Protein AF-A0A1C5HJA8-F1 (afdb_monomer_lite)

InterPro domains:
  IPR010640 Low temperature requirement A [PF06772] (22-396)
  IPR010640 Low temperature requirement A [PF06772] (424-794)
  IPR010640 Low temperature requirement A [PTHR36840] (18-348)

Radius of gyration: 26.14 Å; chains: 1; bounding box: 74×68×72 Å

Organism: NCBI:txid47857

Secondary structure (DSSP, 8-state):
---PPPPEETTTEEBPPTTPPPPHHHHHHHHHHHHHHHHHHHHHHHS--HHHHHHHHHHHHHHHHHHHHHHHHHHHB-TTSTTHHHHHHHHHHHHHHHHHTGGGSSSPPTTS--HHHHHHHHHHHHHHHHHHHHHHHHHT-TT----HHHHHHHHHHHHHHHHHHHT--GGGSSS-HHHHHHHHHHHHHHHHHHHHHHHHTTTT-PPPS-HHHHHHHHHHHHHHHHHHHHHHHHHSTTSSTTS---HHHHHHHHHHHHHHHHHHHHIIIIIHHHHHHHHHH--HHHHHHHHIIIIIITHHHHHHHHHHHHHHHHHHHHHHHSSS--B--THHHHHHHHHHHHHHHHHHHHHHHHHS---HHHHHHHHHHHHHHHHHTTSBHHHHHHHHHHHHHHHHHHHHHTTHHHHHHHHHHHHHHHHT--S--HHHHHHHHHHHHHHHHHHHHHHHS-SHHHHHHHHHHHHHHHHHHHHHHHHHHH----SHHHHHHHHHHHHHHHHHHHHGGGTTSPPTTS--HHHHHHHHHHHHHHHHHHHHHHHHTT-HHHHHHHHHHHHHHHHHHHHHHHHHTS----S-TT---HHHHHHHHHHHHHHHHHHHHT--TT-----HHHHHHHHHHHHHHHHHHHHHHHHHTTTTS---HHHHHHHHHHHHHHHHHHHHHHTTHHHHHHHHHHTS-HHHHHHHIIIIIIIHHHHHHHHHHHHHHHHHHHHHTTTT--S---S-HHHHHHHHHHHHHHHHHHHHHHHHHS---HHHHHHHHHHHHHHHHHTTS-HHHHHHHHHHHHHHHHHHHHHHTHHHHHHHTSPPPPGGGSPP----

Structure (mmCIF, N/CA/C/O backbone):
data_AF-A0A1C5HJA8-F1
#
_entry.id   AF-A0A1C5HJA8-F1
#
loop_
_atom_site.group_PDB
_atom_site.id
_atom_site.type_symbol
_atom_site.label_atom_id
_atom_site.label_alt_id
_atom_site.label_comp_id
_atom_site.label_asym_id
_atom_site.label_entity_id
_atom_site.label_seq_id
_atom_site.pdbx_PDB_ins_code
_atom_site.Cartn_x
_atom_site.Cartn_y
_atom_site.Cartn_z
_atom_site.occupancy
_atom_site.B_iso_or_equiv
_atom_site.auth_seq_id
_atom_site.auth_comp_id
_atom_site.auth_asym_id
_atom_site.auth_atom_id
_atom_site.pdbx_PDB_model_num
ATOM 1 N N . MET A 1 1 ? -29.645 19.557 18.003 1.00 35.88 1 MET A N 1
ATOM 2 C CA . MET A 1 1 ? -28.514 19.526 18.957 1.00 35.88 1 MET A CA 1
ATOM 3 C C . MET A 1 1 ? -27.541 20.616 18.551 1.00 35.88 1 MET A C 1
ATOM 5 O O . MET A 1 1 ? -27.099 20.602 17.413 1.00 35.88 1 MET A O 1
ATOM 9 N N . ALA A 1 2 ? -27.299 21.600 19.418 1.00 28.62 2 ALA A N 1
ATOM 10 C CA . ALA A 1 2 ? -26.350 22.674 19.139 1.00 28.62 2 ALA A CA 1
ATOM 11 C C . ALA A 1 2 ? -24.929 22.093 19.080 1.00 28.62 2 ALA A C 1
ATOM 13 O O . ALA A 1 2 ? -24.456 21.535 20.072 1.00 28.62 2 ALA A O 1
ATOM 14 N N . ASP A 1 3 ? -24.289 22.194 17.917 1.00 34.75 3 ASP A N 1
ATOM 15 C CA . ASP A 1 3 ? -22.905 21.784 17.691 1.00 34.75 3 ASP A CA 1
ATOM 16 C C . ASP A 1 3 ? -21.990 22.703 18.516 1.00 34.75 3 ASP A C 1
ATOM 18 O O . ASP A 1 3 ? -21.677 23.832 18.133 1.00 34.75 3 ASP A O 1
ATOM 22 N N . LYS A 1 4 ? -21.654 22.274 19.739 1.00 44.56 4 LYS A N 1
ATOM 23 C CA . LYS A 1 4 ? -20.643 22.949 20.555 1.00 44.56 4 LYS A CA 1
ATOM 24 C C . LYS A 1 4 ? -19.337 22.831 19.776 1.00 44.56 4 LYS A C 1
ATOM 26 O O . LYS A 1 4 ? -18.888 21.716 19.530 1.00 44.56 4 LYS A O 1
ATOM 31 N N . GLY A 1 5 ? -18.758 23.970 19.386 1.00 45.03 5 GLY A N 1
ATOM 32 C CA . GLY A 1 5 ? -17.534 24.032 18.585 1.00 45.03 5 GLY A CA 1
ATOM 33 C C . GLY A 1 5 ? -16.408 23.112 19.093 1.00 45.03 5 GLY A C 1
ATOM 34 O O . GLY A 1 5 ? -16.425 22.674 20.247 1.00 45.03 5 GLY A O 1
ATOM 35 N N . PRO A 1 6 ? -15.410 22.803 18.244 1.00 57.03 6 PRO A N 1
ATOM 36 C CA . PRO A 1 6 ? -14.443 21.741 18.505 1.00 57.03 6 PRO A CA 1
ATOM 37 C C . PRO A 1 6 ? -13.754 21.931 19.858 1.00 57.03 6 PRO A C 1
ATOM 39 O O . PRO A 1 6 ? -13.149 22.973 20.108 1.00 57.03 6 PRO A O 1
ATOM 42 N N . LYS A 1 7 ? -13.819 20.914 20.724 1.00 63.56 7 LYS A N 1
ATOM 43 C CA . LYS A 1 7 ? -13.081 20.909 21.992 1.00 63.56 7 LYS A CA 1
ATOM 44 C C . LYS A 1 7 ? -11.580 20.907 21.685 1.00 63.56 7 LYS A C 1
ATOM 46 O O . LYS A 1 7 ? -11.086 20.030 20.974 1.00 63.56 7 LYS A O 1
ATOM 51 N N . VAL A 1 8 ? -10.865 21.906 22.197 1.00 62.16 8 VAL A N 1
ATOM 52 C CA . VAL A 1 8 ? -9.417 22.072 22.010 1.00 62.16 8 VAL A CA 1
ATOM 53 C C . VAL A 1 8 ? -8.722 21.760 23.334 1.00 62.16 8 VAL A C 1
ATOM 55 O O . VAL A 1 8 ? -9.026 22.383 24.348 1.00 62.16 8 VAL A O 1
ATOM 58 N N . ALA A 1 9 ? -7.807 20.793 23.327 1.00 61.72 9 ALA A N 1
ATOM 59 C CA . ALA A 1 9 ? -6.901 20.523 24.440 1.00 61.72 9 ALA A CA 1
ATOM 60 C C . ALA A 1 9 ? -5.714 21.508 24.422 1.00 61.72 9 ALA A C 1
ATOM 62 O O . ALA A 1 9 ? -5.480 22.197 23.421 1.00 61.72 9 ALA A O 1
ATOM 63 N N . ALA A 1 10 ? -4.957 21.587 25.522 1.00 57.88 10 ALA A N 1
ATOM 64 C CA . ALA A 1 10 ? -3.805 22.485 25.639 1.00 57.88 10 ALA A CA 1
ATOM 65 C C . ALA A 1 10 ? -2.881 22.403 24.400 1.00 57.88 10 ALA A C 1
ATOM 67 O O . ALA A 1 10 ? -2.482 21.318 23.981 1.00 57.88 10 ALA A O 1
ATOM 68 N N . GLY A 1 11 ? -2.558 23.554 23.792 1.00 54.31 11 GLY A N 1
ATOM 69 C CA . GLY A 1 11 ? -1.605 23.632 22.673 1.00 54.31 11 GLY A CA 1
ATOM 70 C C . GLY A 1 11 ? -2.171 23.510 21.246 1.00 54.31 11 GLY A C 1
ATOM 71 O O . GLY A 1 11 ? -1.423 23.156 20.340 1.00 54.31 11 GLY A O 1
ATOM 72 N N . ARG A 1 12 ? -3.450 23.847 20.998 1.00 69.06 12 ARG A N 1
ATOM 73 C CA . ARG A 1 12 ? -4.127 23.777 19.670 1.00 69.06 12 ARG A CA 1
ATOM 74 C C . ARG A 1 12 ? -4.416 22.353 19.162 1.00 69.06 12 ARG A C 1
ATOM 76 O O . ARG A 1 12 ? -4.709 22.181 17.976 1.00 69.06 12 ARG A O 1
ATOM 83 N N . ILE A 1 13 ? -4.371 21.350 20.037 1.00 77.06 13 ILE A N 1
ATOM 84 C CA . ILE A 1 13 ? -4.738 19.966 19.715 1.00 77.06 13 ILE A CA 1
ATOM 85 C C . ILE A 1 13 ? -6.267 19.853 19.698 1.00 77.06 13 ILE A C 1
ATOM 87 O O . ILE A 1 13 ? -6.926 20.153 20.691 1.00 77.06 13 ILE A O 1
ATOM 91 N N . GLN A 1 14 ? -6.844 19.454 18.564 1.00 82.25 14 GLN A N 1
ATOM 92 C CA . GLN A 1 14 ? -8.296 19.311 18.421 1.00 82.25 14 GLN A CA 1
ATOM 93 C C . GLN A 1 14 ? -8.729 17.886 18.747 1.00 82.25 14 GLN A C 1
ATOM 95 O O . GLN A 1 14 ? -8.141 16.940 18.229 1.00 82.25 14 GLN A O 1
ATOM 100 N N . LEU A 1 15 ? -9.774 17.735 19.556 1.00 82.38 15 LEU A N 1
ATOM 101 C CA . LEU A 1 15 ? -10.331 16.424 19.879 1.00 82.38 15 LEU A CA 1
ATOM 102 C C . LEU A 1 15 ? -11.237 15.906 18.756 1.00 82.38 15 LEU A C 1
ATOM 104 O O . LEU A 1 15 ? -11.828 16.683 17.997 1.00 82.38 15 LEU A O 1
ATOM 108 N N . VAL A 1 16 ? -11.334 14.583 18.662 1.00 80.88 16 VAL A N 1
ATOM 109 C CA . VAL A 1 16 ? -12.248 13.887 17.749 1.00 80.88 16 VAL A CA 1
ATOM 110 C C . VAL A 1 16 ? -13.693 14.031 18.233 1.00 80.88 16 VAL A C 1
ATOM 112 O O . VAL A 1 16 ? -13.975 13.915 19.424 1.00 80.88 16 VAL A O 1
ATOM 115 N N . GLY A 1 17 ? -14.611 14.302 17.302 1.00 74.25 17 GLY A N 1
ATOM 116 C CA . GLY A 1 17 ? -16.056 14.263 17.554 1.00 74.25 17 GLY A CA 1
ATOM 117 C C . GLY A 1 17 ? -16.649 12.877 17.285 1.00 74.25 17 GLY A C 1
ATOM 118 O O . GLY A 1 17 ? -16.042 12.075 16.577 1.00 74.25 17 GLY A O 1
ATOM 119 N N . GLU A 1 18 ? -17.857 12.620 17.795 1.00 67.25 18 GLU A N 1
ATOM 120 C CA . GLU A 1 18 ? -18.512 11.298 17.750 1.00 67.25 18 GLU A CA 1
ATOM 121 C C . GLU A 1 18 ? -18.717 10.733 16.334 1.00 67.25 18 GLU A C 1
ATOM 123 O O . GLU A 1 18 ? -18.738 9.519 16.155 1.00 67.25 18 GLU A O 1
ATOM 128 N N . SER A 1 19 ? -18.809 11.597 15.319 1.00 65.50 19 SER A N 1
ATOM 129 C CA . SER A 1 19 ? -19.023 11.229 13.912 1.00 65.50 19 SER A CA 1
ATOM 130 C C . SER A 1 19 ? -17.796 11.426 13.012 1.00 65.50 19 SER A C 1
ATOM 132 O O . SER A 1 19 ? -17.922 11.401 11.786 1.00 65.50 19 SER A O 1
ATOM 134 N N . SER A 1 20 ? -16.602 11.640 13.579 1.00 74.81 20 SER A N 1
ATOM 135 C CA . SER A 1 20 ? -15.390 11.821 12.768 1.00 74.81 20 SER A CA 1
ATOM 136 C C . SER A 1 20 ? -15.037 10.540 12.015 1.00 74.81 20 SER A C 1
ATOM 138 O O . SER A 1 20 ? -15.056 9.459 12.604 1.00 74.81 20 SER A O 1
ATOM 140 N N . ALA A 1 21 ? -14.679 10.683 10.739 1.00 78.25 21 ALA A N 1
ATOM 141 C CA . ALA A 1 21 ? -14.104 9.623 9.914 1.00 78.25 21 ALA A CA 1
ATOM 142 C C . ALA A 1 21 ? -12.576 9.565 10.070 1.00 78.25 21 ALA A C 1
ATOM 144 O O . ALA A 1 21 ? -11.967 10.504 10.601 1.00 78.25 21 ALA A O 1
ATOM 145 N N . VAL A 1 22 ? -11.968 8.476 9.594 1.00 85.75 22 VAL A N 1
ATOM 146 C CA . VAL A 1 22 ? -10.508 8.345 9.501 1.00 85.75 22 VAL A CA 1
ATOM 147 C C . VAL A 1 22 ? -9.953 9.361 8.502 1.00 85.75 22 VAL A C 1
ATOM 149 O O . VAL A 1 22 ? -10.458 9.528 7.392 1.00 85.75 22 VAL A O 1
ATOM 152 N N . SER A 1 23 ? -8.905 10.077 8.899 1.00 88.44 23 SER A N 1
ATOM 153 C CA . SER A 1 23 ? -8.264 11.074 8.047 1.00 88.44 23 SER A CA 1
ATOM 154 C C . SER A 1 23 ? -7.356 10.435 6.992 1.00 88.44 23 SER A C 1
ATOM 156 O O . SER A 1 23 ? -6.786 9.362 7.173 1.00 88.44 23 SER A O 1
ATOM 158 N N . ARG A 1 24 ? -7.125 11.143 5.883 1.00 89.56 24 ARG A N 1
ATOM 159 C CA . ARG A 1 24 ? -6.187 10.695 4.835 1.00 89.56 24 ARG A CA 1
ATOM 160 C C . ARG A 1 24 ? -4.742 10.570 5.334 1.00 89.56 24 ARG A C 1
ATOM 162 O O . ARG A 1 24 ? -3.973 9.791 4.780 1.00 89.56 24 ARG A O 1
ATOM 169 N N . LEU A 1 25 ? -4.381 11.330 6.371 1.00 90.50 25 LEU A N 1
ATOM 170 C CA . LEU A 1 25 ? -3.078 11.215 7.024 1.00 90.50 25 LEU A CA 1
ATOM 171 C C . LEU A 1 25 ? -2.964 9.880 7.766 1.00 90.50 25 LEU A C 1
ATOM 173 O O . LEU A 1 25 ? -1.936 9.223 7.687 1.00 90.50 25 LEU A O 1
ATOM 177 N N . GLU A 1 26 ? -4.033 9.454 8.434 1.00 92.06 26 GLU A N 1
ATOM 178 C CA . GLU A 1 26 ? -4.091 8.155 9.106 1.00 92.06 26 GLU A CA 1
ATOM 179 C C . GLU A 1 26 ? -3.925 6.987 8.146 1.00 92.06 26 GLU A C 1
ATOM 181 O O . GLU A 1 26 ? -3.124 6.090 8.400 1.00 92.06 26 GLU A O 1
ATOM 186 N N . LEU A 1 27 ? -4.607 7.053 7.003 1.00 89.94 27 LEU A N 1
ATOM 187 C CA . LEU A 1 27 ? -4.451 6.070 5.932 1.00 89.94 27 LEU A CA 1
ATOM 188 C C . LEU A 1 27 ? -3.022 6.029 5.388 1.00 89.94 27 LEU A C 1
ATOM 190 O O . LEU A 1 27 ? -2.475 4.952 5.184 1.00 89.94 27 LEU A O 1
ATOM 194 N N . PHE A 1 28 ? -2.408 7.195 5.165 1.00 89.81 28 PHE A N 1
ATOM 195 C CA . PHE A 1 28 ? -1.024 7.276 4.700 1.00 89.81 28 PHE A CA 1
ATOM 196 C C . PHE A 1 28 ? -0.055 6.614 5.686 1.00 89.81 28 PHE A C 1
ATOM 198 O O . PHE A 1 28 ? 0.842 5.877 5.287 1.00 89.81 28 PHE A O 1
ATOM 205 N N . LEU A 1 29 ? -0.241 6.864 6.981 1.00 88.38 29 LEU A N 1
ATOM 206 C CA . LEU A 1 29 ? 0.652 6.360 8.018 1.00 88.38 29 LEU A CA 1
ATOM 207 C C . LEU A 1 29 ? 0.512 4.854 8.242 1.00 88.38 29 LEU A C 1
ATOM 209 O O . LEU A 1 29 ? 1.509 4.198 8.541 1.00 88.38 29 LEU A O 1
ATOM 213 N N . ASP A 1 30 ? -0.669 4.280 8.008 1.00 90.19 30 ASP A N 1
ATOM 214 C CA . ASP A 1 30 ? -0.840 2.822 7.999 1.00 90.19 30 ASP A CA 1
ATOM 215 C C . ASP A 1 30 ? 0.008 2.135 6.921 1.00 90.19 30 ASP A C 1
ATOM 217 O O . ASP A 1 30 ? 0.468 1.012 7.128 1.00 90.19 30 ASP A O 1
ATOM 221 N N . LEU A 1 31 ? 0.291 2.811 5.801 1.00 87.50 31 LEU A N 1
ATOM 222 C CA . LEU A 1 31 ? 1.118 2.247 4.728 1.00 87.50 31 LEU A CA 1
ATOM 223 C C . LEU A 1 31 ? 2.573 2.021 5.161 1.00 87.50 31 LEU A C 1
ATOM 225 O O . LEU A 1 31 ? 3.251 1.157 4.615 1.00 87.50 31 LEU A O 1
ATOM 229 N N . ILE A 1 32 ? 3.056 2.743 6.174 1.00 89.75 32 ILE A N 1
ATOM 230 C CA . ILE A 1 32 ? 4.398 2.528 6.735 1.00 89.75 32 ILE A CA 1
ATOM 231 C C . ILE A 1 32 ? 4.438 1.227 7.544 1.00 89.75 32 ILE A C 1
ATOM 233 O O . ILE A 1 32 ? 5.437 0.508 7.516 1.00 89.75 32 ILE A O 1
ATOM 237 N N . PHE A 1 33 ? 3.337 0.881 8.218 1.00 89.31 33 PHE A N 1
ATOM 238 C CA . PHE A 1 33 ? 3.221 -0.399 8.915 1.00 89.31 33 PHE A CA 1
ATOM 239 C C . PHE A 1 33 ? 3.156 -1.582 7.946 1.00 89.31 33 PHE A C 1
ATOM 241 O O . PHE A 1 33 ? 3.676 -2.640 8.291 1.00 89.31 33 PHE A O 1
ATOM 248 N N . VAL A 1 34 ? 2.619 -1.401 6.727 1.00 87.44 34 VAL A N 1
ATOM 249 C CA . VAL A 1 34 ? 2.705 -2.421 5.659 1.00 87.44 34 VAL A CA 1
ATOM 250 C C . VAL A 1 34 ? 4.164 -2.826 5.458 1.00 87.44 34 VAL A C 1
ATOM 252 O O . VAL A 1 34 ? 4.480 -4.006 5.536 1.00 87.44 34 VAL A O 1
ATOM 255 N N . PHE A 1 35 ? 5.067 -1.857 5.267 1.00 87.62 35 PHE A N 1
ATOM 256 C CA . PHE A 1 35 ? 6.493 -2.140 5.096 1.00 87.62 35 PHE A CA 1
ATOM 257 C C . PHE A 1 35 ? 7.084 -2.892 6.297 1.00 87.62 35 PHE A C 1
ATOM 259 O O . PHE A 1 35 ? 7.809 -3.865 6.113 1.00 87.62 35 PHE A O 1
ATOM 266 N N . ALA A 1 36 ? 6.750 -2.491 7.526 1.00 89.31 36 ALA A N 1
ATOM 267 C CA . ALA A 1 36 ? 7.225 -3.197 8.713 1.00 89.31 36 ALA A CA 1
ATOM 268 C C . ALA A 1 36 ? 6.761 -4.668 8.733 1.00 89.31 36 ALA A C 1
ATOM 270 O O . ALA A 1 36 ? 7.558 -5.553 9.041 1.00 89.31 36 ALA A O 1
ATOM 271 N N . PHE A 1 37 ? 5.512 -4.949 8.345 1.00 88.00 37 PHE A N 1
ATOM 272 C CA . PHE A 1 37 ? 5.006 -6.317 8.217 1.00 88.00 37 PHE A CA 1
ATOM 273 C C . PHE A 1 37 ? 5.702 -7.103 7.100 1.00 88.00 37 PHE A C 1
ATOM 275 O O . PHE A 1 37 ? 6.124 -8.229 7.359 1.00 88.00 37 PHE A O 1
ATOM 282 N N . VAL A 1 38 ? 5.913 -6.499 5.921 1.00 86.44 38 VAL A N 1
ATOM 283 C CA . VAL A 1 38 ? 6.704 -7.092 4.821 1.00 86.44 38 VAL A CA 1
ATOM 284 C C . VAL A 1 38 ? 8.077 -7.527 5.337 1.00 86.44 38 VAL A C 1
ATOM 286 O O . VAL A 1 38 ? 8.526 -8.639 5.061 1.00 86.44 38 VAL A O 1
ATOM 289 N N . THR A 1 39 ? 8.747 -6.673 6.116 1.00 88.50 39 THR A N 1
ATOM 290 C CA . THR A 1 39 ? 10.082 -6.962 6.652 1.00 88.50 39 THR A CA 1
ATOM 291 C C . THR A 1 39 ? 10.063 -8.093 7.678 1.00 88.50 39 THR A C 1
ATOM 293 O O . THR A 1 39 ? 10.955 -8.939 7.641 1.00 88.50 39 THR A O 1
ATOM 296 N N . VAL A 1 40 ? 9.046 -8.171 8.548 1.00 90.44 40 VAL A N 1
ATOM 297 C CA . VAL A 1 40 ? 8.875 -9.311 9.471 1.00 90.44 40 VAL A CA 1
ATOM 298 C C . VAL A 1 40 ? 8.685 -10.616 8.697 1.00 90.44 40 VAL A C 1
ATOM 300 O O . VAL A 1 40 ? 9.384 -11.593 8.975 1.00 90.44 40 VAL A O 1
ATOM 303 N N . THR A 1 41 ? 7.802 -10.635 7.693 1.00 89.00 41 THR A N 1
ATOM 304 C CA . THR A 1 41 ? 7.601 -11.808 6.829 1.00 89.00 41 THR A CA 1
ATOM 305 C C . THR A 1 41 ? 8.891 -12.172 6.097 1.00 89.00 41 THR A C 1
ATOM 307 O O . THR A 1 41 ? 9.266 -13.338 6.037 1.00 89.00 41 THR A O 1
ATOM 310 N N . ALA A 1 42 ? 9.606 -11.187 5.545 1.00 85.12 42 ALA A N 1
ATOM 311 C CA . ALA A 1 42 ? 10.851 -11.406 4.815 1.00 85.12 42 ALA A CA 1
ATOM 312 C C . ALA A 1 42 ? 11.970 -11.954 5.707 1.00 85.12 42 ALA A C 1
ATOM 314 O O . ALA A 1 42 ? 12.706 -12.829 5.259 1.00 85.12 42 ALA A O 1
ATOM 315 N N . MET A 1 43 ? 12.066 -11.484 6.952 1.00 86.38 43 MET A N 1
ATOM 316 C CA . MET A 1 43 ? 12.991 -12.014 7.952 1.00 86.38 43 MET A CA 1
ATOM 317 C C . MET A 1 43 ? 12.694 -13.490 8.243 1.00 86.38 43 MET A C 1
ATOM 319 O O . MET A 1 43 ? 13.598 -14.315 8.169 1.00 86.38 43 MET A O 1
ATOM 323 N N . ALA A 1 44 ? 11.430 -13.840 8.502 1.00 88.69 44 ALA A N 1
ATOM 324 C CA . ALA A 1 44 ? 11.034 -15.228 8.750 1.00 88.69 44 ALA A CA 1
ATOM 325 C C . ALA A 1 44 ? 11.194 -16.132 7.514 1.00 88.69 44 ALA A C 1
ATOM 327 O O . ALA A 1 44 ? 11.452 -17.324 7.647 1.00 88.69 44 ALA A O 1
ATOM 328 N N . ALA A 1 45 ? 11.037 -15.571 6.312 1.00 84.25 45 ALA A N 1
ATOM 329 C CA . ALA A 1 45 ? 11.155 -16.299 5.051 1.00 84.25 45 ALA A CA 1
ATOM 330 C C . ALA A 1 45 ? 12.605 -16.574 4.631 1.00 84.25 45 ALA A C 1
ATOM 332 O O . ALA A 1 45 ? 12.820 -17.468 3.816 1.00 84.25 45 ALA A O 1
ATOM 333 N N . ALA A 1 46 ? 13.572 -15.791 5.124 1.00 81.81 46 ALA A N 1
ATOM 334 C CA . ALA A 1 46 ? 14.981 -15.936 4.758 1.00 81.81 46 ALA A CA 1
ATOM 335 C C . ALA A 1 46 ? 15.554 -17.286 5.212 1.00 81.81 46 ALA A C 1
ATOM 337 O O . ALA A 1 46 ? 16.289 -17.920 4.460 1.00 81.81 46 ALA A O 1
ATOM 338 N N . ASP A 1 47 ? 15.170 -17.729 6.409 1.00 81.56 47 ASP A N 1
ATOM 339 C CA . ASP A 1 47 ? 15.441 -19.070 6.915 1.00 81.56 47 ASP A CA 1
ATOM 340 C C . ASP A 1 47 ? 14.256 -19.530 7.771 1.00 81.56 47 ASP A C 1
ATOM 342 O O . ASP A 1 47 ? 14.022 -19.026 8.877 1.00 81.56 47 ASP A O 1
ATOM 346 N N . LEU A 1 48 ? 13.457 -20.449 7.227 1.00 86.94 48 LEU A N 1
ATOM 347 C CA . LEU A 1 48 ? 12.202 -20.858 7.842 1.00 86.94 48 LEU A CA 1
ATOM 348 C C . LEU A 1 48 ? 12.461 -21.893 8.943 1.00 86.94 48 LEU A C 1
ATOM 350 O O . LEU A 1 48 ? 12.405 -23.099 8.715 1.00 86.94 48 LEU A O 1
ATOM 354 N N . THR A 1 49 ? 12.704 -21.403 10.158 1.00 90.75 49 THR A N 1
ATOM 355 C CA . THR A 1 49 ? 12.904 -22.208 11.372 1.00 90.75 49 THR A CA 1
ATOM 356 C C . THR A 1 49 ? 11.887 -21.847 12.454 1.00 90.75 49 THR A C 1
ATOM 358 O O . THR A 1 49 ? 11.301 -20.764 12.452 1.00 90.75 49 THR A O 1
ATOM 361 N N . VAL A 1 50 ? 11.686 -22.737 13.434 1.00 91.69 50 VAL A N 1
ATOM 362 C CA . VAL A 1 50 ? 10.818 -22.451 14.594 1.00 91.69 50 VAL A CA 1
ATOM 363 C C . VAL A 1 50 ? 11.315 -21.223 15.366 1.00 91.69 50 VAL A C 1
ATOM 365 O O . VAL A 1 50 ? 10.506 -20.406 15.798 1.00 91.69 50 VAL A O 1
ATOM 368 N N . ALA A 1 51 ? 12.635 -21.059 15.496 1.00 90.69 51 ALA A N 1
ATOM 369 C CA . ALA A 1 51 ? 13.235 -19.901 16.155 1.00 90.69 51 ALA A CA 1
ATOM 370 C C . ALA A 1 51 ? 12.867 -18.594 15.436 1.00 90.69 51 ALA A C 1
ATOM 372 O O . ALA A 1 51 ? 12.351 -17.672 16.064 1.00 90.69 51 ALA A O 1
ATOM 373 N N . ASN A 1 52 ? 13.019 -18.541 14.109 1.00 90.31 52 ASN A N 1
ATOM 374 C CA . ASN A 1 52 ? 12.684 -17.347 13.332 1.00 90.31 52 ASN A CA 1
ATOM 375 C C . ASN A 1 52 ? 11.180 -17.052 13.306 1.00 90.31 52 ASN A C 1
ATOM 377 O O . ASN A 1 52 ? 10.794 -15.883 13.313 1.00 90.31 52 ASN A O 1
ATOM 381 N N . LEU A 1 53 ? 10.323 -18.079 13.359 1.00 93.31 53 LEU A N 1
ATOM 382 C CA . LEU A 1 53 ? 8.879 -17.897 13.546 1.00 93.31 53 LEU A CA 1
ATOM 383 C C . LEU A 1 53 ? 8.552 -17.258 14.903 1.00 93.31 53 LEU A C 1
ATOM 385 O O . LEU A 1 53 ? 7.715 -16.357 14.972 1.00 93.31 53 LEU A O 1
ATOM 389 N N . LEU A 1 54 ? 9.221 -17.686 15.977 1.00 94.12 54 LEU A N 1
ATOM 390 C CA . LEU A 1 54 ? 9.048 -17.103 17.310 1.00 94.12 54 LEU A CA 1
ATOM 391 C C . LEU A 1 54 ? 9.571 -15.660 17.363 1.00 94.12 54 LEU A C 1
ATOM 393 O O . LEU A 1 54 ? 8.857 -14.775 17.841 1.00 94.12 54 LEU A O 1
ATOM 397 N N . HIS A 1 55 ? 10.764 -15.404 16.816 1.00 92.94 55 HIS A N 1
ATOM 398 C CA . HIS A 1 55 ? 11.334 -14.062 16.675 1.00 92.94 55 HIS A CA 1
ATOM 399 C C . HIS A 1 55 ? 10.379 -13.127 15.920 1.00 92.94 55 HIS A C 1
ATOM 401 O O . HIS A 1 55 ? 10.029 -12.058 16.424 1.00 92.94 55 HIS A O 1
ATOM 407 N N . ALA A 1 56 ? 9.887 -13.555 14.753 1.00 93.38 56 ALA A N 1
ATOM 408 C CA . ALA A 1 56 ? 8.915 -12.807 13.963 1.00 93.38 56 ALA A CA 1
ATOM 409 C C . ALA A 1 56 ? 7.606 -12.564 14.727 1.00 93.38 56 ALA A C 1
ATOM 411 O O . ALA A 1 56 ? 7.065 -11.462 14.672 1.00 93.38 56 ALA A O 1
ATOM 412 N N . GLY A 1 57 ? 7.128 -13.554 15.487 1.00 95.06 57 GLY A N 1
ATOM 413 C CA . GLY A 1 57 ? 5.945 -13.431 16.334 1.00 95.06 57 GLY A CA 1
ATOM 414 C C . GLY A 1 57 ? 6.084 -12.336 17.393 1.00 95.06 57 GLY A C 1
ATOM 415 O O . GLY A 1 57 ? 5.207 -11.482 17.506 1.00 95.06 57 GLY A O 1
ATOM 416 N N . VAL A 1 58 ? 7.196 -12.299 18.134 1.00 96.12 58 VAL A N 1
ATOM 417 C CA . VAL A 1 58 ? 7.437 -11.252 19.145 1.00 96.12 58 VAL A CA 1
ATOM 418 C C . VAL A 1 58 ? 7.577 -9.871 18.504 1.00 96.12 58 VAL A C 1
ATOM 420 O O . VAL A 1 58 ? 6.967 -8.915 18.990 1.00 96.12 58 VAL A O 1
ATOM 423 N N . LEU A 1 59 ? 8.303 -9.757 17.385 1.00 95.62 59 LEU A N 1
ATOM 424 C CA . LEU A 1 59 ? 8.403 -8.493 16.648 1.00 95.62 59 LEU A CA 1
ATOM 425 C C . LEU A 1 59 ? 7.040 -8.029 16.124 1.00 95.62 59 LEU A C 1
ATOM 427 O O . LEU A 1 59 ? 6.725 -6.845 16.227 1.00 95.62 59 LEU A O 1
ATOM 431 N N . LEU A 1 60 ? 6.196 -8.941 15.633 1.00 95.69 60 LEU A N 1
ATOM 432 C CA . LEU A 1 60 ? 4.841 -8.618 15.191 1.00 95.69 60 LEU A CA 1
ATOM 433 C C . LEU A 1 60 ? 3.993 -8.053 16.338 1.00 95.69 60 LEU A C 1
ATOM 435 O O . LEU A 1 60 ? 3.286 -7.068 16.136 1.00 95.69 60 LEU A O 1
ATOM 439 N N . VAL A 1 61 ? 4.082 -8.622 17.546 1.00 96.19 61 VAL A N 1
ATOM 440 C CA . VAL A 1 61 ? 3.355 -8.105 18.719 1.00 96.19 61 VAL A CA 1
ATOM 441 C C . VAL A 1 61 ? 3.878 -6.726 19.138 1.00 96.19 61 VAL A C 1
ATOM 443 O O . VAL A 1 61 ? 3.081 -5.857 19.492 1.00 96.19 61 VAL A O 1
ATOM 446 N N . LEU A 1 62 ? 5.188 -6.476 19.055 1.00 95.94 62 LEU A N 1
ATOM 447 C CA . LEU A 1 62 ? 5.765 -5.148 19.308 1.00 95.94 62 LEU A CA 1
ATOM 448 C C . LEU A 1 62 ? 5.293 -4.122 18.261 1.00 95.94 62 LEU A C 1
ATOM 450 O O . LEU A 1 62 ? 4.828 -3.039 18.619 1.00 95.94 62 LEU A O 1
ATOM 454 N N . LEU A 1 63 ? 5.311 -4.474 16.974 1.00 95.19 63 LEU A N 1
ATOM 455 C CA . LEU A 1 63 ? 4.774 -3.624 15.904 1.00 95.19 63 LEU A CA 1
ATOM 456 C C . LEU A 1 63 ? 3.279 -3.346 16.089 1.00 95.19 63 LEU A C 1
ATOM 458 O O . LEU A 1 63 ? 2.841 -2.201 15.947 1.00 95.19 63 LEU A O 1
ATOM 462 N N . TRP A 1 64 ? 2.507 -4.368 16.464 1.00 95.31 64 TRP A N 1
ATOM 463 C CA . TRP A 1 64 ? 1.094 -4.236 16.807 1.00 95.31 64 TRP A CA 1
ATOM 464 C C . TRP A 1 64 ? 0.889 -3.255 17.961 1.00 95.31 64 TRP A C 1
ATOM 466 O O . TRP A 1 64 ? 0.033 -2.377 17.872 1.00 95.31 64 TRP A O 1
ATOM 476 N N . SER A 1 65 ? 1.714 -3.325 19.009 1.00 94.31 65 SER A N 1
ATOM 477 C CA . SER A 1 65 ? 1.685 -2.362 20.112 1.00 94.31 65 SER A CA 1
ATOM 478 C C . SER A 1 65 ? 1.943 -0.933 19.623 1.00 94.31 65 SER A C 1
ATOM 480 O O . SER A 1 65 ? 1.225 -0.013 20.024 1.00 94.31 65 SER A O 1
ATOM 482 N N . CYS A 1 66 ? 2.917 -0.703 18.737 1.00 94.69 66 CYS A N 1
ATOM 483 C CA . CYS A 1 66 ? 3.152 0.620 18.144 1.00 94.69 66 CYS A CA 1
ATOM 484 C C . CYS A 1 66 ? 1.929 1.126 17.365 1.00 94.69 66 CYS A C 1
ATOM 486 O O . CYS A 1 66 ? 1.461 2.241 17.619 1.00 94.69 66 CYS A O 1
ATOM 488 N N . TRP A 1 67 ? 1.377 0.300 16.472 1.00 95.50 67 TRP A N 1
ATOM 489 C CA . TRP A 1 67 ? 0.204 0.658 15.672 1.00 95.50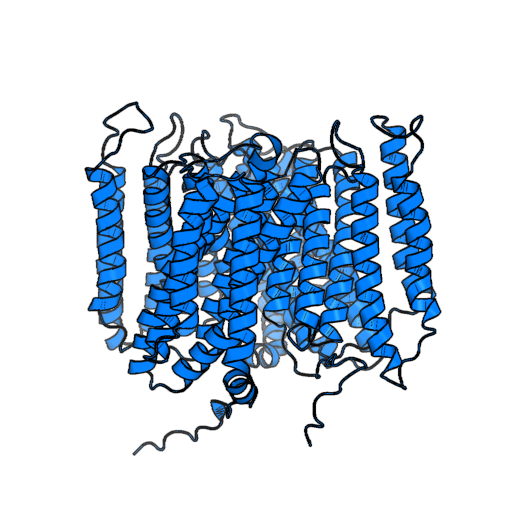 67 TRP A CA 1
ATOM 490 C C . TRP A 1 67 ? -1.032 0.923 16.541 1.00 95.50 67 TRP A C 1
ATOM 492 O O . TRP A 1 67 ? -1.747 1.901 16.335 1.00 95.50 67 TRP A O 1
ATOM 502 N N . LEU A 1 68 ? -1.250 0.112 17.577 1.00 92.50 68 LEU A N 1
ATOM 503 C CA . LEU A 1 68 ? -2.363 0.274 18.505 1.00 92.50 68 LEU A CA 1
ATOM 504 C C . LEU A 1 68 ? -2.286 1.609 19.256 1.00 92.50 68 LEU A C 1
ATOM 506 O O . LEU A 1 68 ? -3.293 2.301 19.389 1.00 92.50 68 LEU A O 1
ATOM 510 N N . SER A 1 69 ? -1.093 1.991 19.728 1.00 90.31 69 SER A N 1
ATOM 511 C CA . SER A 1 69 ? -0.860 3.311 20.336 1.00 90.31 69 SER A CA 1
ATOM 512 C C . SER A 1 69 ? -1.287 4.435 19.401 1.00 90.31 69 SER A C 1
ATOM 514 O O . SER A 1 69 ? -1.943 5.391 19.815 1.00 90.31 69 SER A O 1
ATOM 516 N N . TYR A 1 70 ? -0.931 4.295 18.128 1.00 91.44 70 TYR A N 1
ATOM 517 C CA . TYR A 1 70 ? -1.289 5.254 17.107 1.00 91.44 70 TYR A CA 1
ATOM 518 C C . TYR A 1 70 ? -2.805 5.303 16.847 1.00 91.44 70 TYR A C 1
ATOM 520 O O . TYR A 1 70 ? -3.382 6.390 16.822 1.00 91.44 70 TYR A O 1
ATOM 528 N N . ALA A 1 71 ? -3.474 4.151 16.743 1.00 91.12 71 ALA A N 1
ATOM 529 C CA . ALA A 1 71 ? -4.924 4.078 16.563 1.00 91.12 71 ALA A CA 1
ATOM 530 C C . ALA A 1 71 ? -5.696 4.749 17.716 1.00 91.12 71 ALA A C 1
ATOM 532 O O . ALA A 1 71 ? -6.664 5.470 17.472 1.00 91.12 71 ALA A O 1
ATOM 533 N N . TRP A 1 72 ? -5.237 4.587 18.963 1.00 89.19 72 TRP A N 1
ATOM 534 C CA . TRP A 1 72 ? -5.815 5.286 20.118 1.00 89.19 72 TRP A CA 1
ATOM 535 C C . TRP A 1 72 ? -5.621 6.802 20.057 1.00 89.19 72 TRP A C 1
ATOM 537 O O . TRP A 1 72 ? -6.561 7.544 20.342 1.00 89.19 72 TRP A O 1
ATOM 547 N N . VAL A 1 73 ? -4.436 7.277 19.655 1.00 90.50 73 VAL A N 1
ATOM 548 C CA . VAL A 1 73 ? -4.194 8.715 19.449 1.00 90.50 73 VAL A CA 1
ATOM 549 C C . VAL A 1 73 ? -5.133 9.269 18.378 1.00 90.50 73 VAL A C 1
ATOM 551 O O . VAL A 1 73 ? -5.760 10.299 18.616 1.00 90.50 73 VAL A O 1
ATOM 554 N N . GLY A 1 74 ? -5.282 8.572 17.249 1.00 89.56 74 GLY A N 1
ATOM 555 C CA . GLY A 1 74 ? -6.197 8.957 16.171 1.00 89.56 74 GLY A CA 1
ATOM 556 C C . GLY A 1 74 ? -7.663 8.996 16.602 1.00 89.56 74 GLY A C 1
ATOM 557 O O . GLY A 1 74 ? -8.407 9.854 16.145 1.00 89.56 74 GLY A O 1
ATOM 558 N N . ASN A 1 75 ? -8.080 8.126 17.531 1.00 89.94 75 ASN A N 1
ATOM 559 C CA . ASN A 1 75 ? -9.444 8.148 18.061 1.00 89.94 75 ASN A CA 1
ATOM 560 C C . ASN A 1 75 ? -9.675 9.271 19.081 1.00 89.94 75 ASN A C 1
ATOM 562 O O . ASN A 1 75 ? -10.803 9.723 19.238 1.00 89.94 75 ASN A O 1
ATOM 566 N N . ALA A 1 76 ? -8.628 9.732 19.768 1.00 87.31 76 ALA A N 1
ATOM 567 C CA . ALA A 1 76 ? -8.724 10.811 20.749 1.00 87.31 76 ALA A CA 1
ATOM 568 C C . ALA A 1 76 ? -8.553 12.208 20.120 1.00 87.31 76 ALA A C 1
ATOM 570 O O . ALA A 1 76 ? -9.174 13.180 20.560 1.00 87.31 76 ALA A O 1
ATOM 571 N N . VAL A 1 77 ? -7.701 12.328 19.099 1.00 89.06 77 VAL A N 1
ATOM 572 C CA . VAL A 1 77 ? -7.205 13.599 18.559 1.00 89.06 77 VAL A CA 1
ATOM 573 C C . VAL A 1 77 ? -7.300 13.628 17.037 1.00 89.06 77 VAL A C 1
ATOM 575 O O . VAL A 1 77 ? -6.913 12.682 16.361 1.00 89.06 77 VAL A O 1
ATOM 578 N N . ARG A 1 78 ? -7.730 14.765 16.476 1.00 87.62 78 ARG A N 1
ATOM 579 C CA . ARG A 1 78 ? -7.681 15.014 15.029 1.00 87.62 78 ARG A CA 1
ATOM 580 C C . ARG A 1 78 ? -6.247 15.217 14.566 1.00 87.62 78 ARG A C 1
ATOM 582 O O . ARG A 1 78 ? -5.694 16.317 14.667 1.00 87.62 78 ARG A O 1
ATOM 589 N N . VAL A 1 79 ? -5.650 14.145 14.059 1.00 88.44 79 VAL A N 1
ATOM 590 C CA . VAL A 1 79 ? -4.237 14.125 13.670 1.00 88.44 79 VAL A CA 1
ATOM 591 C C . VAL A 1 79 ? -3.927 14.932 12.407 1.00 88.44 79 VAL A C 1
ATOM 593 O O . VAL A 1 79 ? -2.781 15.310 12.197 1.00 88.44 79 VAL A O 1
ATOM 596 N N . ASP A 1 80 ? -4.935 15.269 11.601 1.00 84.50 80 ASP A N 1
ATOM 597 C CA . ASP A 1 80 ? -4.828 16.091 10.389 1.00 84.50 80 ASP A CA 1
ATOM 598 C C . ASP A 1 80 ? -4.834 17.610 10.673 1.00 84.50 80 ASP A C 1
ATOM 600 O O . ASP A 1 80 ? -4.738 18.424 9.749 1.00 84.50 80 ASP A O 1
ATOM 604 N N . ARG A 1 81 ? -4.964 18.031 11.942 1.00 82.75 81 ARG A N 1
ATOM 605 C CA . ARG A 1 81 ? -5.151 19.442 12.323 1.00 82.75 81 ARG A CA 1
ATOM 606 C C . ARG A 1 81 ? -4.066 19.973 13.257 1.00 82.75 81 ARG A C 1
ATOM 608 O O . ARG A 1 81 ? -3.547 19.295 14.136 1.00 82.75 81 ARG A O 1
ATOM 615 N N . GLY A 1 82 ? -3.793 21.271 13.116 1.00 83.38 82 GLY A N 1
ATOM 616 C CA . GLY A 1 82 ? -2.883 21.992 14.005 1.00 83.38 82 GLY A CA 1
ATOM 617 C C . GLY A 1 82 ? -1.439 21.518 13.853 1.00 83.38 82 GLY A C 1
ATOM 618 O O . GLY A 1 82 ? -0.934 21.445 12.737 1.00 83.38 82 GLY A O 1
ATOM 619 N N . VAL A 1 83 ? -0.783 21.234 14.979 1.00 85.56 83 VAL A N 1
ATOM 620 C CA . VAL A 1 83 ? 0.607 20.740 15.030 1.00 85.56 83 VAL A CA 1
ATOM 621 C C . VAL A 1 83 ? 0.714 19.226 14.825 1.00 85.56 83 VAL A C 1
ATOM 623 O O . VAL A 1 83 ? 1.804 18.720 14.565 1.00 85.56 83 VAL A O 1
ATOM 626 N N . MET A 1 84 ? -0.409 18.506 14.917 1.00 89.50 84 MET A N 1
ATOM 627 C CA . MET A 1 84 ? -0.430 17.046 14.887 1.00 89.50 84 MET A CA 1
ATOM 628 C C . MET A 1 84 ? 0.123 16.436 13.599 1.00 89.50 84 MET A C 1
ATOM 630 O O . MET A 1 84 ? 0.859 15.464 13.728 1.00 89.50 84 MET A O 1
ATOM 634 N N . PRO A 1 85 ? -0.110 16.987 12.389 1.00 90.12 85 PRO A N 1
ATOM 635 C CA . PRO A 1 85 ? 0.480 16.420 11.183 1.00 90.12 85 PRO A CA 1
ATOM 636 C C . PRO A 1 85 ? 2.005 16.316 11.260 1.00 90.12 85 PRO A C 1
ATOM 638 O O . PRO A 1 85 ? 2.560 15.255 11.007 1.00 90.12 85 PRO A O 1
ATOM 641 N N . VAL A 1 86 ? 2.688 17.383 11.689 1.00 90.00 86 VAL A N 1
ATOM 642 C CA . VAL A 1 86 ? 4.157 17.401 11.809 1.00 90.00 86 VAL A CA 1
ATOM 643 C C . VAL A 1 86 ? 4.630 16.376 12.838 1.00 90.00 86 VAL A C 1
ATOM 645 O O . VAL A 1 86 ? 5.544 15.606 12.554 1.00 90.00 86 VAL A O 1
ATOM 648 N N . ALA A 1 87 ? 3.975 16.320 14.003 1.00 91.81 87 ALA A N 1
ATOM 649 C CA . ALA A 1 87 ? 4.281 15.319 15.024 1.00 91.81 87 ALA A CA 1
ATOM 650 C C . ALA A 1 87 ? 4.092 13.892 14.487 1.00 91.81 87 ALA A C 1
ATOM 652 O O . ALA A 1 87 ? 4.933 13.023 14.709 1.00 91.81 87 ALA A O 1
ATOM 653 N N . MET A 1 88 ? 3.020 13.663 13.728 1.00 92.25 88 MET A N 1
ATOM 654 C CA . MET A 1 88 ? 2.710 12.355 13.183 1.00 92.25 88 MET A CA 1
ATOM 655 C C . MET A 1 88 ? 3.676 11.913 12.085 1.00 92.25 88 MET A C 1
ATOM 657 O O . MET A 1 88 ? 4.086 10.759 12.100 1.00 92.25 88 MET A O 1
ATOM 661 N N . PHE A 1 89 ? 4.102 12.805 11.187 1.00 92.50 89 PHE A N 1
ATOM 662 C CA . PHE A 1 89 ? 5.162 12.499 10.218 1.00 92.50 89 PHE A CA 1
ATOM 663 C C . PHE A 1 89 ? 6.532 12.295 10.888 1.00 92.50 89 PHE A C 1
ATOM 665 O O . PHE A 1 89 ? 7.324 11.479 10.424 1.00 92.50 89 PHE A O 1
ATOM 672 N N . GLY A 1 90 ? 6.806 12.970 12.009 1.00 93.19 90 GLY A N 1
ATOM 673 C CA . GLY A 1 90 ? 7.985 12.679 12.832 1.00 93.19 90 GLY A CA 1
ATOM 674 C C . GLY A 1 90 ? 7.953 11.256 13.400 1.00 93.19 90 GLY A C 1
ATOM 675 O O . GLY A 1 90 ? 8.922 10.512 13.269 1.00 93.19 90 GLY A O 1
ATOM 676 N N . LEU A 1 91 ? 6.812 10.837 13.956 1.00 93.25 91 LEU A N 1
ATOM 677 C CA . LEU A 1 91 ? 6.609 9.459 14.420 1.00 93.25 91 LEU A CA 1
ATOM 678 C C . LEU A 1 91 ? 6.695 8.442 13.282 1.00 93.25 91 LEU A C 1
ATOM 680 O O . LEU A 1 91 ? 7.296 7.385 13.447 1.00 93.25 91 LEU A O 1
ATOM 684 N N . ALA A 1 92 ? 6.151 8.786 12.120 1.00 93.00 92 ALA A N 1
ATOM 685 C CA . ALA A 1 92 ? 6.229 7.996 10.900 1.00 93.00 92 ALA A CA 1
ATOM 686 C C . ALA A 1 92 ? 7.678 7.690 10.495 1.00 93.00 92 ALA A C 1
ATOM 688 O O . ALA A 1 92 ? 7.996 6.553 10.156 1.00 93.00 92 ALA A O 1
ATOM 689 N N . ALA A 1 93 ? 8.565 8.688 10.588 1.00 93.44 93 ALA A N 1
ATOM 690 C CA . ALA A 1 93 ? 9.990 8.524 10.314 1.00 93.44 93 ALA A CA 1
ATOM 691 C C . ALA A 1 93 ? 10.635 7.521 11.273 1.00 93.44 93 ALA A C 1
ATOM 693 O O . ALA A 1 93 ? 11.398 6.661 10.845 1.00 93.44 93 ALA A O 1
ATOM 694 N N . ILE A 1 94 ? 10.276 7.583 12.557 1.00 94.75 94 ILE A N 1
ATOM 695 C CA . ILE A 1 94 ? 10.793 6.664 13.576 1.00 94.75 94 ILE A CA 1
ATOM 696 C C . ILE A 1 94 ? 10.273 5.238 13.341 1.00 94.75 94 ILE A C 1
ATOM 698 O O . ILE A 1 94 ? 11.049 4.293 13.446 1.00 94.75 94 ILE A O 1
ATOM 702 N N . VAL A 1 95 ? 8.997 5.067 12.969 1.00 93.38 95 VAL A N 1
ATOM 703 C CA . VAL A 1 95 ? 8.433 3.752 12.601 1.00 93.38 95 VAL A CA 1
ATOM 704 C C . VAL A 1 95 ? 9.134 3.187 11.366 1.00 93.38 95 VAL A C 1
ATOM 706 O O . VAL A 1 95 ? 9.452 2.002 11.342 1.00 93.38 95 VAL A O 1
ATOM 709 N N . LEU A 1 96 ? 9.414 4.017 10.358 1.00 91.75 96 LEU A N 1
ATOM 710 C CA . LEU A 1 96 ? 10.108 3.587 9.146 1.00 91.75 96 LEU A CA 1
ATOM 711 C C . LEU A 1 96 ? 11.550 3.140 9.441 1.00 91.75 96 LEU A C 1
ATOM 713 O O . LEU A 1 96 ? 11.972 2.094 8.953 1.00 91.75 96 LEU A O 1
ATOM 717 N N . VAL A 1 97 ? 12.278 3.882 10.284 1.00 92.50 97 VAL A N 1
ATOM 718 C CA . VAL A 1 97 ? 13.623 3.501 10.755 1.00 92.50 97 VAL A CA 1
ATOM 719 C C . VAL A 1 97 ? 13.574 2.206 11.567 1.00 92.50 97 VAL A C 1
ATOM 721 O O . VAL A 1 97 ? 14.375 1.306 11.326 1.00 92.50 97 VAL A O 1
ATOM 724 N N . MET A 1 98 ? 12.601 2.067 12.472 1.00 93.19 98 MET A N 1
ATOM 725 C CA . MET A 1 98 ? 12.380 0.826 13.217 1.00 93.19 98 MET A CA 1
ATOM 726 C C . MET A 1 98 ? 12.124 -0.350 12.269 1.00 93.19 98 MET A C 1
ATOM 728 O O . MET A 1 98 ? 12.721 -1.406 12.441 1.00 93.19 98 MET A O 1
ATOM 732 N N . GLY A 1 99 ? 11.282 -0.150 11.248 1.00 90.69 99 GLY A N 1
ATOM 733 C CA . GLY A 1 99 ? 10.961 -1.139 10.222 1.00 90.69 99 GLY A CA 1
ATOM 734 C C . GLY A 1 99 ? 12.181 -1.575 9.408 1.00 90.69 99 GLY A C 1
ATOM 735 O O . GLY A 1 99 ? 12.365 -2.766 9.178 1.00 90.69 99 GLY A O 1
ATOM 736 N N . ALA A 1 100 ? 13.047 -0.633 9.027 1.00 88.06 100 ALA A N 1
ATOM 737 C CA . ALA A 1 100 ? 14.299 -0.918 8.322 1.00 88.06 100 ALA A CA 1
ATOM 738 C C . ALA A 1 100 ? 15.293 -1.722 9.179 1.00 88.06 100 ALA A C 1
ATOM 740 O O . ALA A 1 100 ? 16.071 -2.508 8.647 1.00 88.06 100 ALA A O 1
ATOM 741 N N . ASN A 1 101 ? 15.234 -1.551 10.500 1.00 91.19 101 ASN A N 1
ATOM 742 C CA . ASN A 1 101 ? 16.113 -2.195 11.473 1.00 91.19 101 ASN A CA 1
ATOM 743 C C . ASN A 1 101 ? 15.559 -3.520 12.038 1.00 91.19 101 ASN A C 1
ATOM 745 O O . ASN A 1 101 ? 16.211 -4.161 12.858 1.00 91.19 101 ASN A O 1
ATOM 749 N N . LEU A 1 102 ? 14.369 -3.967 11.613 1.00 90.38 102 LEU A N 1
ATOM 750 C CA . LEU A 1 102 ? 13.723 -5.173 12.158 1.00 90.38 102 LEU A CA 1
ATOM 751 C C . LEU A 1 102 ? 14.589 -6.435 12.046 1.00 90.38 102 LEU A C 1
ATOM 753 O O . LEU A 1 102 ? 14.565 -7.267 12.947 1.00 90.38 102 LEU A O 1
ATOM 757 N N . GLN A 1 103 ? 15.374 -6.567 10.973 1.00 87.19 103 GLN A N 1
ATOM 758 C CA . GLN A 1 103 ? 16.255 -7.723 10.772 1.00 87.19 103 GLN A CA 1
ATOM 759 C C . GLN A 1 103 ? 17.455 -7.767 11.730 1.00 87.19 103 GLN A C 1
ATOM 761 O O . GLN A 1 103 ? 18.072 -8.816 11.872 1.00 87.19 103 GLN A O 1
ATOM 766 N N . GLU A 1 104 ? 17.794 -6.647 12.368 1.00 88.06 104 GLU A N 1
ATOM 767 C CA . GLU A 1 104 ? 18.904 -6.527 13.323 1.00 88.06 104 GLU A CA 1
ATOM 768 C C . GLU A 1 104 ? 18.399 -6.376 14.763 1.00 88.06 104 GLU A C 1
ATOM 770 O O . GLU A 1 104 ? 19.155 -6.053 15.674 1.00 88.06 104 GLU A O 1
ATOM 775 N N . ALA A 1 105 ? 17.108 -6.629 15.009 1.00 89.50 105 ALA A N 1
ATOM 776 C CA . ALA A 1 105 ? 16.517 -6.490 16.338 1.00 89.50 105 ALA A CA 1
ATOM 777 C C . ALA A 1 105 ? 17.103 -7.473 17.373 1.00 89.50 105 ALA A C 1
ATOM 779 O O . ALA A 1 105 ? 17.064 -7.193 18.571 1.00 89.50 105 ALA A O 1
ATOM 780 N N . PHE A 1 106 ? 17.647 -8.612 16.925 1.00 88.25 106 PHE A N 1
ATOM 781 C CA . PHE A 1 106 ? 18.212 -9.658 17.790 1.00 88.25 106 PHE A CA 1
ATOM 782 C C . PHE A 1 106 ? 19.740 -9.741 17.750 1.00 88.25 106 PHE A C 1
ATOM 784 O O . PHE A 1 106 ? 20.342 -10.219 18.714 1.00 88.25 106 PHE A O 1
ATOM 791 N N . ALA A 1 107 ? 20.376 -9.280 16.675 1.00 84.75 107 ALA A N 1
ATOM 792 C CA . ALA A 1 107 ? 21.820 -9.339 16.498 1.00 84.75 107 ALA A CA 1
ATOM 793 C C . ALA A 1 107 ? 22.300 -8.204 15.590 1.00 84.75 107 ALA A C 1
ATOM 795 O O . ALA A 1 107 ? 21.637 -7.867 14.610 1.00 84.75 107 ALA A O 1
ATOM 796 N N . ASP A 1 108 ? 23.464 -7.652 15.920 1.00 84.56 108 ASP A N 1
ATOM 797 C CA . ASP A 1 108 ? 24.124 -6.623 15.125 1.00 84.56 108 ASP A CA 1
ATOM 798 C C . ASP A 1 108 ? 24.700 -7.209 13.834 1.00 84.56 108 ASP A C 1
ATOM 800 O O . ASP A 1 108 ? 25.277 -8.303 13.840 1.00 84.56 108 ASP A O 1
ATOM 804 N N . LYS A 1 109 ? 24.608 -6.464 12.727 1.00 83.31 109 LYS A N 1
ATOM 805 C CA . LYS A 1 109 ? 25.412 -6.760 11.538 1.00 83.31 109 LYS A CA 1
ATOM 806 C C . LYS A 1 109 ? 26.750 -6.009 11.589 1.00 83.31 109 LYS A C 1
ATOM 808 O O . LYS A 1 109 ? 26.799 -4.846 11.997 1.00 83.31 109 LYS A O 1
ATOM 813 N N . PRO A 1 110 ? 27.850 -6.628 11.122 1.00 80.75 110 PRO A N 1
ATOM 814 C CA . PRO A 1 110 ? 29.158 -5.981 11.096 1.00 80.75 110 PRO A CA 1
ATOM 815 C C . PRO A 1 110 ? 29.137 -4.651 10.331 1.00 80.75 110 PRO A C 1
ATOM 817 O O . PRO A 1 110 ? 28.620 -4.577 9.218 1.00 80.75 110 PRO A O 1
ATOM 820 N N . GLY A 1 111 ? 29.737 -3.610 10.915 1.00 80.56 111 GLY A N 1
ATOM 821 C CA . GLY A 1 111 ? 29.862 -2.285 10.292 1.00 80.56 111 GLY A CA 1
ATOM 822 C C . GLY A 1 111 ? 28.619 -1.389 10.383 1.00 80.56 111 GLY A C 1
ATOM 823 O O . GLY A 1 111 ? 28.675 -0.255 9.907 1.00 80.56 111 GLY A O 1
ATOM 824 N N . GLY A 1 112 ? 27.527 -1.865 10.993 1.00 85.44 112 GLY A N 1
ATOM 825 C CA . GLY A 1 112 ? 26.310 -1.092 11.252 1.00 85.44 112 GLY A CA 1
ATOM 826 C C . GLY A 1 112 ? 26.292 -0.375 12.606 1.00 85.44 112 GLY A C 1
ATOM 827 O O . GLY A 1 112 ? 27.206 -0.478 13.424 1.00 85.44 112 GLY A O 1
ATOM 828 N N . LEU A 1 113 ? 25.215 0.373 12.837 1.00 90.62 113 LEU A N 1
ATOM 829 C CA . LEU A 1 113 ? 24.802 0.855 14.150 1.00 90.62 113 LEU A CA 1
ATOM 830 C C . LEU A 1 113 ? 24.355 -0.329 15.025 1.00 90.62 113 LEU A C 1
ATOM 832 O O . LEU A 1 113 ? 23.934 -1.345 14.479 1.00 90.62 113 LEU A O 1
ATOM 836 N N . PRO A 1 114 ? 24.362 -0.188 16.365 1.00 91.19 114 PRO A N 1
ATOM 837 C CA . PRO A 1 114 ? 23.841 -1.218 17.258 1.00 91.19 114 PRO A CA 1
ATOM 838 C C . PRO A 1 114 ? 22.341 -1.466 17.011 1.00 91.19 114 PRO A C 1
ATOM 840 O O . PRO A 1 114 ? 21.488 -0.676 17.435 1.00 91.19 114 PRO A O 1
ATOM 843 N N . GLY A 1 115 ? 22.020 -2.552 16.314 1.00 90.44 115 GLY A N 1
ATOM 844 C CA . GLY A 1 115 ? 20.697 -2.906 15.814 1.00 90.44 115 GLY A CA 1
ATOM 845 C C . GLY A 1 115 ? 19.672 -3.094 16.933 1.00 90.44 115 GLY A C 1
ATOM 846 O O . GLY A 1 115 ? 18.676 -2.360 16.956 1.00 90.44 115 GLY A O 1
ATOM 847 N N . PRO A 1 116 ? 19.903 -3.977 17.927 1.00 92.38 116 PRO A N 1
ATOM 848 C CA . PRO A 1 116 ? 18.961 -4.193 19.024 1.00 92.38 116 PRO A CA 1
ATOM 849 C C . PRO A 1 116 ? 18.681 -2.913 19.822 1.00 92.38 116 PRO A C 1
ATOM 851 O O . PRO A 1 116 ? 17.538 -2.634 20.192 1.00 92.38 116 PRO A O 1
ATOM 854 N N . LEU A 1 117 ? 19.709 -2.087 20.040 1.00 94.06 117 LEU A N 1
ATOM 855 C CA . LEU A 1 117 ? 19.571 -0.813 20.742 1.00 94.06 117 LEU A CA 1
ATOM 856 C C . LEU A 1 117 ? 18.768 0.204 19.931 1.00 94.06 117 LEU A C 1
ATOM 858 O O . LEU A 1 117 ? 17.861 0.831 20.477 1.00 94.06 117 LEU A O 1
ATOM 862 N N . LEU A 1 118 ? 19.056 0.349 18.635 1.00 94.56 118 LEU A N 1
ATOM 863 C CA . LEU A 1 118 ? 18.302 1.235 17.752 1.00 94.56 118 LEU A CA 1
ATOM 864 C C . LEU A 1 118 ? 16.821 0.836 17.703 1.00 94.56 118 LEU A C 1
ATOM 866 O O . LEU A 1 118 ? 15.952 1.700 17.819 1.00 94.56 118 LEU A O 1
ATOM 870 N N . PHE A 1 119 ? 16.526 -0.465 17.616 1.00 95.12 119 PHE A N 1
ATOM 871 C CA . PHE A 1 119 ? 15.159 -0.987 17.635 1.00 95.12 119 PHE A CA 1
ATOM 872 C C . PHE A 1 119 ? 14.424 -0.593 18.925 1.00 95.12 119 PHE A C 1
ATOM 874 O O . PHE A 1 119 ? 13.334 -0.017 18.866 1.00 95.12 119 PHE A O 1
ATOM 881 N N . VAL A 1 120 ? 15.039 -0.839 20.088 1.00 96.38 120 VAL A N 1
ATOM 882 C CA . VAL A 1 120 ? 14.457 -0.507 21.398 1.00 96.38 120 VAL A CA 1
ATOM 883 C C . VAL A 1 120 ? 14.262 1.000 21.565 1.00 96.38 120 VAL A C 1
ATOM 885 O O . VAL A 1 120 ? 13.201 1.425 22.022 1.00 96.38 120 VAL A O 1
ATOM 888 N N . ILE A 1 121 ? 15.235 1.822 21.160 1.00 96.75 121 ILE A N 1
ATOM 889 C CA . ILE A 1 121 ? 15.113 3.285 21.212 1.00 96.75 121 ILE A CA 1
ATOM 890 C C . ILE A 1 121 ? 13.931 3.744 20.357 1.00 96.75 121 ILE A C 1
ATOM 892 O O . ILE A 1 121 ? 13.078 4.482 20.851 1.00 96.75 121 ILE A O 1
ATOM 896 N N . CYS A 1 122 ? 13.829 3.287 19.106 1.00 96.31 122 CYS A N 1
ATOM 897 C CA . CYS A 1 122 ? 12.710 3.648 18.240 1.00 96.31 122 CYS A CA 1
ATOM 898 C C . CYS A 1 122 ? 11.363 3.231 18.849 1.00 96.31 122 CYS A C 1
ATOM 900 O O . CYS A 1 122 ? 10.452 4.060 18.915 1.00 96.31 122 CYS A O 1
ATOM 902 N N . TYR A 1 123 ? 11.249 1.996 19.354 1.00 96.62 123 TYR A N 1
ATOM 903 C CA . TYR A 1 123 ? 10.038 1.504 20.020 1.00 96.62 123 TYR A CA 1
ATOM 904 C C . TYR A 1 123 ? 9.635 2.404 21.196 1.00 96.62 123 TYR A C 1
ATOM 906 O O . TYR A 1 123 ? 8.495 2.873 21.269 1.00 96.62 123 TYR A O 1
ATOM 914 N N . LEU A 1 124 ? 10.579 2.713 22.090 1.00 96.81 124 LEU A N 1
ATOM 915 C CA . LEU A 1 124 ? 10.331 3.546 23.266 1.00 96.81 124 LEU A CA 1
ATOM 916 C C . LEU A 1 124 ? 9.970 4.985 22.901 1.00 96.81 124 LEU A C 1
ATOM 918 O O . LEU A 1 124 ? 9.068 5.552 23.519 1.00 96.81 124 LEU A O 1
ATOM 922 N N . VAL A 1 125 ? 10.608 5.578 21.888 1.00 96.94 125 VAL A N 1
ATOM 923 C CA . VAL A 1 125 ? 10.263 6.929 21.418 1.00 96.94 125 VAL A CA 1
ATOM 924 C C . VAL A 1 125 ? 8.844 6.952 20.850 1.00 96.94 125 VAL A C 1
ATOM 926 O O . VAL A 1 125 ? 8.077 7.854 21.190 1.00 96.94 125 VAL A O 1
ATOM 929 N N . ILE A 1 126 ? 8.452 5.951 20.053 1.00 95.50 126 ILE A N 1
ATOM 930 C CA . ILE A 1 126 ? 7.088 5.847 19.516 1.00 95.50 126 ILE A CA 1
ATOM 931 C C . ILE A 1 126 ? 6.075 5.757 20.662 1.00 95.50 126 ILE A C 1
ATOM 933 O O . ILE A 1 126 ? 5.153 6.571 20.732 1.00 95.50 126 ILE A O 1
ATOM 937 N N . ARG A 1 127 ? 6.263 4.802 21.584 1.00 94.44 127 ARG A N 1
ATOM 938 C CA . ARG A 1 127 ? 5.326 4.535 22.688 1.00 94.44 127 ARG A CA 1
ATOM 939 C C . ARG A 1 127 ? 5.236 5.698 23.679 1.00 94.44 127 ARG A C 1
ATOM 941 O O . ARG A 1 127 ? 4.142 6.056 24.107 1.00 94.44 127 ARG A O 1
ATOM 948 N N . SER A 1 128 ? 6.363 6.314 24.034 1.00 94.62 128 SER A N 1
ATOM 949 C CA . SER A 1 128 ? 6.379 7.466 24.947 1.00 94.62 128 SER A CA 1
ATOM 950 C C . SER A 1 128 ? 5.744 8.705 24.316 1.00 94.62 128 SER A C 1
ATOM 952 O O . SER A 1 128 ? 4.990 9.411 24.980 1.00 94.62 128 SER A O 1
ATOM 954 N N . SER A 1 129 ? 5.968 8.952 23.024 1.00 94.00 129 SER A N 1
ATOM 955 C CA . SER A 1 129 ? 5.389 10.105 22.329 1.00 94.00 129 SER A CA 1
ATOM 956 C C . SER A 1 129 ? 3.869 10.006 22.196 1.00 94.00 129 SER A C 1
ATOM 958 O O . SER A 1 129 ? 3.163 10.980 22.464 1.00 94.00 129 SER A O 1
ATOM 960 N N . THR A 1 130 ? 3.336 8.834 21.833 1.00 91.94 130 THR A N 1
ATOM 961 C CA . THR A 1 130 ? 1.879 8.619 21.768 1.00 91.94 130 THR A CA 1
ATOM 962 C C . THR A 1 130 ? 1.242 8.744 23.148 1.00 91.94 130 THR A C 1
ATOM 964 O O . THR A 1 130 ? 0.204 9.394 23.298 1.00 91.94 130 THR A O 1
ATOM 967 N N . LEU A 1 131 ? 1.896 8.210 24.182 1.00 90.31 131 LEU A N 1
ATOM 968 C CA . LEU A 1 131 ? 1.423 8.323 25.556 1.00 90.31 131 LEU A CA 1
ATOM 969 C C . LEU A 1 131 ? 1.493 9.762 26.089 1.00 90.31 131 LEU A C 1
ATOM 971 O O . LEU A 1 131 ? 0.597 10.194 26.818 1.00 90.31 131 LEU A O 1
ATOM 975 N N . LEU A 1 132 ? 2.503 10.538 25.689 1.00 91.19 132 LEU A N 1
ATOM 976 C CA . LEU A 1 132 ? 2.614 11.962 26.002 1.00 91.19 132 LEU A CA 1
ATOM 977 C C . LEU A 1 132 ? 1.453 12.755 25.398 1.00 91.19 132 LEU A C 1
ATOM 979 O O . LEU A 1 132 ? 0.835 13.552 26.105 1.00 91.19 132 LEU A O 1
ATOM 983 N N . ILE A 1 133 ? 1.098 12.492 24.137 1.00 89.12 133 ILE A N 1
ATOM 984 C CA . ILE A 1 133 ? -0.064 13.115 23.485 1.00 89.12 133 ILE A CA 1
ATOM 985 C C . ILE A 1 133 ? -1.347 12.801 24.270 1.00 89.12 133 ILE A C 1
ATOM 987 O O . ILE A 1 133 ? -2.094 13.717 24.622 1.00 89.12 133 ILE A O 1
ATOM 991 N N . LEU A 1 134 ? -1.578 11.535 24.632 1.00 85.75 134 LEU A N 1
ATOM 992 C CA . LEU A 1 134 ? -2.748 11.134 25.428 1.00 85.75 134 LEU A CA 1
ATOM 993 C C . LEU A 1 134 ? -2.739 11.731 26.850 1.00 85.75 134 LEU A C 1
ATOM 995 O O . LEU A 1 134 ? -3.790 12.082 27.393 1.00 85.75 134 LEU A O 1
ATOM 999 N N . THR A 1 135 ? -1.559 11.916 27.447 1.00 86.12 135 THR A N 1
ATOM 1000 C CA . THR A 1 135 ? -1.382 12.584 28.749 1.00 86.12 135 THR A CA 1
ATOM 1001 C C . THR A 1 135 ? -1.760 14.070 28.675 1.00 86.12 135 THR A C 1
ATOM 1003 O O . THR A 1 135 ? -2.392 14.606 29.583 1.00 86.12 135 THR A O 1
ATOM 1006 N N . ILE A 1 136 ? -1.414 14.759 27.584 1.00 85.56 136 ILE A N 1
ATOM 1007 C CA . ILE A 1 136 ? -1.795 16.166 27.362 1.00 85.56 136 ILE A CA 1
ATOM 1008 C C . ILE A 1 136 ? -3.317 16.293 27.189 1.00 85.56 136 ILE A C 1
ATOM 1010 O O . ILE A 1 136 ? -3.940 17.201 27.751 1.00 85.56 136 ILE A O 1
ATOM 1014 N N . VAL A 1 137 ? -3.923 15.355 26.456 1.00 81.31 137 VAL A N 1
ATOM 1015 C CA . VAL A 1 137 ? -5.375 15.298 26.241 1.00 81.31 137 VAL A CA 1
ATOM 1016 C C . VAL A 1 137 ? -6.117 15.071 27.559 1.00 81.31 137 VAL A C 1
ATOM 1018 O O . VAL A 1 137 ? -6.983 15.872 27.901 1.00 81.31 137 VAL A O 1
ATOM 1021 N N . THR A 1 138 ? -5.730 14.058 28.343 1.00 78.88 138 THR A N 1
ATOM 1022 C CA . THR A 1 138 ? -6.355 13.760 29.652 1.00 78.88 138 THR A CA 1
ATOM 1023 C C . THR A 1 138 ? -6.258 14.912 30.638 1.00 78.88 138 THR A C 1
ATOM 1025 O O . THR A 1 138 ? -7.242 15.220 31.306 1.00 78.88 138 THR A O 1
ATOM 1028 N N . ARG A 1 139 ? -5.108 15.597 30.717 1.00 77.94 139 ARG A N 1
ATOM 1029 C CA . ARG A 1 139 ? -4.947 16.783 31.579 1.00 77.94 139 ARG A CA 1
ATOM 1030 C C . ARG A 1 139 ? -5.953 17.891 31.260 1.00 77.94 139 ARG A C 1
ATOM 1032 O O . ARG A 1 139 ? -6.298 18.659 32.154 1.00 77.94 139 ARG A O 1
ATOM 1039 N N . SER A 1 140 ? -6.420 17.958 30.014 1.00 71.50 140 SER A N 1
ATOM 1040 C CA . SER A 1 140 ? -7.352 18.980 29.532 1.00 71.50 140 SER A CA 1
ATOM 1041 C C . SER A 1 140 ? -8.832 18.618 29.753 1.00 71.50 140 SER A C 1
ATOM 1043 O O . SER A 1 140 ? -9.696 19.469 29.561 1.00 71.50 140 SER A O 1
ATOM 1045 N N . THR A 1 141 ? -9.148 17.384 30.169 1.00 66.56 141 THR A N 1
ATOM 1046 C CA . THR A 1 141 ? -10.519 16.893 30.416 1.00 66.56 141 THR A CA 1
ATOM 1047 C C . THR A 1 141 ? -10.709 16.481 31.887 1.00 66.56 141 THR A C 1
ATOM 1049 O O . THR A 1 141 ? -10.155 15.461 32.296 1.00 66.56 141 THR A O 1
ATOM 1052 N N . PRO A 1 142 ? -11.499 17.223 32.692 1.00 58.38 142 PRO A N 1
ATOM 1053 C CA . PRO A 1 142 ? -11.630 17.001 34.141 1.00 58.38 142 PRO A CA 1
ATOM 1054 C C . PRO A 1 142 ? -12.157 15.615 34.548 1.00 58.38 142 PRO A C 1
ATOM 1056 O O . PRO A 1 142 ? -11.725 15.087 35.569 1.00 58.38 142 PRO A O 1
ATOM 1059 N N . ASP A 1 143 ? -13.031 15.013 33.734 1.00 59.06 143 ASP A N 1
ATOM 1060 C CA . ASP A 1 143 ? -13.783 13.796 34.089 1.00 59.06 143 ASP A CA 1
ATOM 1061 C C . ASP A 1 143 ? -12.967 12.489 34.018 1.00 59.06 143 ASP A C 1
ATOM 1063 O O . ASP A 1 143 ? -13.428 11.447 34.476 1.00 59.06 143 ASP A O 1
ATOM 1067 N N . HIS A 1 144 ? -11.760 12.515 33.440 1.00 56.50 144 HIS A N 1
ATOM 1068 C CA . HIS A 1 144 ? -10.984 11.308 33.117 1.00 56.50 144 HIS A CA 1
ATOM 1069 C C . HIS A 1 144 ? -9.537 11.406 33.601 1.00 56.50 144 HIS A C 1
ATOM 1071 O O . HIS A 1 144 ? -8.607 11.240 32.816 1.00 56.50 144 HIS A O 1
ATOM 1077 N N . ARG A 1 145 ? -9.321 11.674 34.893 1.00 55.56 145 ARG A N 1
ATOM 1078 C CA . ARG A 1 145 ? -7.999 11.535 35.523 1.00 55.56 145 ARG A CA 1
ATOM 1079 C C . ARG A 1 145 ? -7.840 10.119 36.103 1.00 55.56 145 ARG A C 1
ATOM 1081 O O . ARG A 1 145 ? -8.023 9.961 37.309 1.00 55.56 145 ARG A O 1
ATOM 1088 N N . PRO A 1 146 ? -7.472 9.074 35.330 1.00 56.03 146 PRO A N 1
ATOM 1089 C CA . PRO A 1 146 ? -6.752 7.982 35.970 1.00 56.03 146 PRO A CA 1
ATOM 1090 C C . PRO A 1 146 ? -5.476 8.576 36.585 1.00 56.03 146 PRO A C 1
ATOM 1092 O O . PRO A 1 146 ? -5.051 9.679 36.214 1.00 56.03 146 PRO A O 1
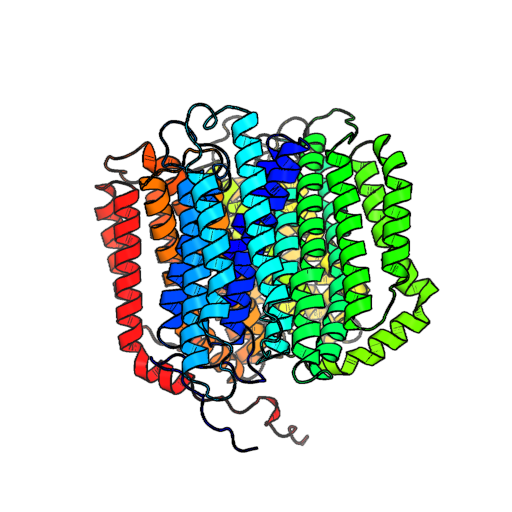ATOM 1095 N N . GLY A 1 147 ? -4.842 7.873 37.523 1.00 63.25 147 GLY A N 1
ATOM 1096 C CA . GLY A 1 147 ? -3.529 8.304 37.987 1.00 63.25 147 GLY A CA 1
ATOM 1097 C C . GLY A 1 147 ? -2.610 8.408 36.771 1.00 63.25 147 GLY A C 1
ATOM 1098 O O . GLY A 1 147 ? -2.263 7.386 36.196 1.00 63.25 147 GLY A O 1
ATOM 1099 N N . LEU A 1 148 ? -2.238 9.618 36.335 1.00 69.31 148 LEU A N 1
ATOM 1100 C CA . LEU A 1 148 ? -1.401 9.800 35.139 1.00 69.31 148 LEU A CA 1
ATOM 1101 C C . LEU A 1 148 ? -0.097 8.999 35.259 1.00 69.31 148 LEU A C 1
ATOM 1103 O O . LEU A 1 148 ? 0.388 8.464 34.273 1.00 69.31 148 LEU A O 1
ATOM 1107 N N . ALA A 1 149 ? 0.416 8.838 36.482 1.00 68.38 149 ALA A N 1
ATOM 1108 C CA . ALA A 1 149 ? 1.543 7.961 36.786 1.00 68.38 149 ALA A CA 1
ATOM 1109 C C . ALA A 1 149 ? 1.275 6.476 36.455 1.00 68.38 149 ALA A C 1
ATOM 1111 O O . ALA A 1 149 ? 2.173 5.783 35.990 1.00 68.38 149 ALA A O 1
ATOM 1112 N N . GLN A 1 150 ? 0.042 5.991 36.635 1.00 76.69 150 GLN A N 1
ATOM 1113 C CA . GLN A 1 150 ? -0.348 4.613 36.322 1.00 76.69 150 GLN A CA 1
ATOM 1114 C C . GLN A 1 150 ? -0.281 4.341 34.817 1.00 76.69 150 GLN A C 1
ATOM 1116 O O . GLN A 1 150 ? 0.144 3.260 34.437 1.00 76.69 150 GLN A O 1
ATOM 1121 N N . LEU A 1 151 ? -0.618 5.316 33.962 1.00 77.31 151 LEU A N 1
ATOM 1122 C CA . LEU A 1 151 ? -0.518 5.174 32.500 1.00 77.31 151 LEU A CA 1
ATOM 1123 C C . LEU A 1 151 ? 0.917 4.907 32.025 1.00 77.31 151 LEU A C 1
ATOM 1125 O O . LEU A 1 151 ? 1.125 4.147 31.084 1.00 77.31 151 LEU A O 1
ATOM 1129 N N . TRP A 1 152 ? 1.900 5.520 32.684 1.00 89.06 152 TRP A N 1
ATOM 1130 C CA . TRP A 1 152 ? 3.311 5.409 32.320 1.00 89.06 152 TRP A CA 1
ATOM 1131 C C . TRP A 1 152 ? 4.027 4.227 32.980 1.00 89.06 152 TRP A C 1
ATOM 1133 O O . TRP A 1 152 ? 5.035 3.763 32.451 1.00 89.06 152 TRP A O 1
ATOM 1143 N N . LEU A 1 153 ? 3.517 3.716 34.105 1.00 90.81 153 LEU A N 1
ATOM 1144 C CA . LEU A 1 153 ? 4.188 2.680 34.894 1.00 90.81 153 LEU A CA 1
ATOM 1145 C C . LEU A 1 153 ? 4.474 1.383 34.102 1.00 90.81 153 LEU A C 1
ATOM 1147 O O . LEU A 1 153 ? 5.622 0.937 34.145 1.00 90.81 153 LEU A O 1
ATOM 1151 N N . PRO A 1 154 ? 3.524 0.798 33.336 1.00 91.31 154 PRO A N 1
ATOM 1152 C CA . PRO A 1 154 ? 3.811 -0.388 32.526 1.00 91.31 154 PRO A CA 1
ATOM 1153 C C . PRO A 1 154 ? 4.877 -0.129 31.461 1.00 91.31 154 PRO A C 1
ATOM 1155 O O . PRO A 1 154 ? 5.731 -0.982 31.237 1.00 91.31 154 PRO A O 1
ATOM 1158 N N . LEU A 1 155 ? 4.862 1.057 30.840 1.00 91.62 155 LEU A N 1
ATOM 1159 C CA . LEU A 1 155 ? 5.849 1.430 29.829 1.00 91.62 155 LEU A CA 1
ATOM 1160 C C . LEU A 1 155 ? 7.240 1.605 30.444 1.00 91.62 155 LEU A C 1
ATOM 1162 O O . LEU A 1 155 ? 8.202 1.111 29.874 1.00 91.62 155 LEU A O 1
ATOM 1166 N N . PHE A 1 156 ? 7.365 2.262 31.602 1.00 94.19 156 PHE A N 1
ATOM 1167 C CA . PHE A 1 156 ? 8.656 2.402 32.284 1.00 94.19 156 PHE A CA 1
ATOM 1168 C C . PHE A 1 156 ? 9.220 1.050 32.724 1.00 94.19 156 PHE A C 1
ATOM 1170 O O . PHE A 1 156 ? 10.402 0.789 32.515 1.00 94.19 156 PHE A O 1
ATOM 1177 N N . ALA A 1 157 ? 8.379 0.174 33.279 1.00 94.19 157 ALA A N 1
ATOM 1178 C CA . ALA A 1 157 ? 8.795 -1.171 33.659 1.00 94.19 157 ALA A CA 1
ATOM 1179 C C . ALA A 1 157 ? 9.248 -1.986 32.434 1.00 94.19 157 ALA A C 1
ATOM 1181 O O . ALA A 1 157 ? 10.322 -2.584 32.458 1.00 94.19 157 ALA A O 1
ATOM 1182 N N . ALA A 1 158 ? 8.488 -1.945 31.334 1.00 94.62 158 ALA A N 1
ATOM 1183 C CA . ALA A 1 158 ? 8.877 -2.581 30.078 1.00 94.62 158 ALA A CA 1
ATOM 1184 C C . ALA A 1 158 ? 10.155 -1.960 29.487 1.00 94.62 158 ALA A C 1
ATOM 1186 O O . ALA A 1 158 ? 11.003 -2.690 28.989 1.00 94.62 158 ALA A O 1
ATOM 1187 N N . ALA A 1 159 ? 10.346 -0.641 29.591 1.00 95.75 159 ALA A N 1
ATOM 1188 C CA . ALA A 1 159 ? 11.526 0.053 29.080 1.00 95.75 159 ALA A CA 1
ATOM 1189 C C . ALA A 1 159 ? 12.822 -0.423 29.740 1.00 95.75 159 ALA A C 1
ATOM 1191 O O . ALA A 1 159 ? 13.813 -0.615 29.040 1.00 95.75 159 ALA A O 1
ATOM 1192 N N . VAL A 1 160 ? 12.813 -0.669 31.054 1.00 96.56 160 VAL A N 1
ATOM 1193 C CA . VAL A 1 160 ? 13.975 -1.242 31.755 1.00 96.56 160 VAL A CA 1
ATOM 1194 C C . VAL A 1 160 ? 14.316 -2.622 31.189 1.00 96.56 160 VAL A C 1
ATOM 1196 O O . VAL A 1 160 ? 15.476 -2.890 30.888 1.00 96.56 160 VAL A O 1
ATOM 1199 N N . VAL A 1 161 ? 13.309 -3.476 30.981 1.00 96.81 161 VAL A N 1
ATOM 1200 C CA . VAL A 1 161 ? 13.500 -4.825 30.422 1.00 96.81 161 VAL A CA 1
ATOM 1201 C C . VAL A 1 161 ? 13.984 -4.770 28.966 1.00 96.81 161 VAL A C 1
ATOM 1203 O O . VAL A 1 161 ? 14.898 -5.502 28.595 1.00 96.81 161 VAL A O 1
ATOM 1206 N N . LEU A 1 162 ? 13.424 -3.877 28.146 1.00 95.69 162 LEU A N 1
ATOM 1207 C CA . LEU A 1 162 ? 13.834 -3.689 26.751 1.00 95.69 162 LEU A CA 1
ATOM 1208 C C . LEU A 1 162 ? 15.273 -3.171 26.643 1.00 95.69 162 LEU A C 1
ATOM 1210 O O . LEU A 1 162 ? 16.044 -3.670 25.829 1.00 95.69 162 LEU A O 1
ATOM 1214 N N . LEU A 1 163 ? 15.662 -2.201 27.474 1.00 95.38 163 LEU A N 1
ATOM 1215 C CA . LEU A 1 163 ? 17.037 -1.695 27.504 1.00 95.38 163 LEU A CA 1
ATOM 1216 C C . LEU A 1 163 ? 18.018 -2.770 27.981 1.00 95.38 163 LEU A C 1
ATOM 1218 O O . LEU A 1 163 ? 19.106 -2.879 27.423 1.00 95.38 163 LEU A O 1
ATOM 1222 N N . ALA A 1 164 ? 17.621 -3.606 28.944 1.00 93.50 164 ALA A N 1
ATOM 1223 C CA . ALA A 1 164 ? 18.412 -4.768 29.341 1.00 93.50 164 ALA A CA 1
ATOM 1224 C C . ALA A 1 164 ? 18.588 -5.767 28.182 1.00 93.50 164 ALA A C 1
ATOM 1226 O O . ALA A 1 164 ? 19.682 -6.295 28.004 1.00 93.50 164 ALA A O 1
ATOM 1227 N N . ALA A 1 165 ? 17.554 -5.981 27.357 1.00 92.00 165 ALA A N 1
ATOM 1228 C CA . ALA A 1 165 ? 17.649 -6.818 26.158 1.00 92.00 165 ALA A CA 1
ATOM 1229 C C . ALA A 1 165 ? 18.627 -6.237 25.123 1.00 92.00 165 ALA A C 1
ATOM 1231 O O . ALA A 1 165 ? 19.455 -6.961 24.567 1.00 92.00 165 ALA A O 1
ATOM 1232 N N . ALA A 1 166 ? 18.559 -4.925 24.889 1.00 90.81 166 ALA A N 1
ATOM 1233 C CA . ALA A 1 166 ? 19.433 -4.228 23.950 1.00 90.81 166 ALA A CA 1
ATOM 1234 C C . ALA A 1 166 ? 20.906 -4.206 24.389 1.00 90.81 166 ALA A C 1
ATOM 1236 O O . ALA A 1 166 ? 21.793 -4.272 23.544 1.00 90.81 166 ALA A O 1
ATOM 1237 N N . LEU A 1 167 ? 21.169 -4.114 25.696 1.00 90.19 167 LEU A N 1
ATOM 1238 C CA . LEU A 1 167 ? 22.510 -3.957 26.274 1.00 90.19 167 LEU A CA 1
ATOM 1239 C C . LEU A 1 167 ? 23.109 -5.275 26.796 1.00 90.19 167 LEU A C 1
ATOM 1241 O O . LEU A 1 167 ? 23.994 -5.253 27.653 1.00 90.19 167 LEU A O 1
ATOM 1245 N N . LEU A 1 168 ? 22.626 -6.424 26.312 1.00 86.25 168 LEU A N 1
ATOM 1246 C CA . LEU A 1 168 ? 23.118 -7.736 26.738 1.00 86.25 168 LEU A CA 1
ATOM 1247 C C . LEU A 1 168 ? 24.655 -7.845 26.571 1.00 86.25 168 LEU A C 1
ATOM 1249 O O . LEU A 1 168 ? 25.158 -7.551 25.483 1.00 86.25 168 LEU A O 1
ATOM 1253 N N . PRO A 1 169 ? 25.411 -8.260 27.614 1.00 75.50 169 PRO A N 1
ATOM 1254 C CA . PRO A 1 169 ? 26.875 -8.258 27.589 1.00 75.50 169 PRO A CA 1
ATOM 1255 C C . PRO A 1 169 ? 27.466 -9.146 26.490 1.00 75.50 169 PRO A C 1
ATOM 1257 O O . PRO A 1 169 ? 27.004 -10.266 26.292 1.00 75.50 169 PRO A O 1
ATOM 1260 N N . ARG A 1 170 ? 28.575 -8.703 25.881 1.00 61.59 170 ARG A N 1
ATOM 1261 C CA . ARG A 1 170 ? 29.284 -9.393 24.781 1.00 61.59 170 ARG A CA 1
ATOM 1262 C C . ARG A 1 170 ? 29.580 -10.898 24.967 1.00 61.59 170 ARG A C 1
ATOM 1264 O O . ARG A 1 170 ? 29.408 -11.640 24.010 1.00 61.59 170 ARG A O 1
ATOM 1271 N N . PRO A 1 171 ? 29.972 -11.421 26.149 1.00 60.94 171 PRO A N 1
ATOM 1272 C CA . PRO A 1 171 ? 30.184 -12.869 26.291 1.00 60.94 171 PRO A CA 1
ATOM 1273 C C . PRO A 1 171 ? 28.896 -13.704 26.146 1.00 60.94 171 PRO A C 1
ATOM 1275 O O . PRO A 1 171 ? 28.961 -14.901 25.886 1.00 60.94 171 PRO A O 1
ATOM 1278 N N . LEU A 1 172 ? 27.729 -13.070 26.288 1.00 61.78 172 LEU A N 1
ATOM 1279 C CA . LEU A 1 172 ? 26.397 -13.631 26.066 1.00 61.78 172 LEU A CA 1
ATOM 1280 C C . LEU A 1 172 ? 25.682 -12.934 24.897 1.00 61.78 172 LEU A C 1
ATOM 1282 O O . LEU A 1 172 ? 24.489 -13.131 24.734 1.00 61.78 172 LEU A O 1
ATOM 1286 N N . GLY A 1 173 ? 26.348 -12.094 24.103 1.00 61.59 173 GLY A N 1
ATOM 1287 C CA . GLY A 1 173 ? 25.683 -11.158 23.200 1.00 61.59 173 GLY A CA 1
ATOM 1288 C C . GLY A 1 173 ? 26.529 -10.866 21.970 1.00 61.59 173 GLY A C 1
ATOM 1289 O O . GLY A 1 173 ? 27.660 -10.433 22.106 1.00 61.59 173 GLY A O 1
ATOM 1290 N N . GLU A 1 174 ? 25.923 -11.061 20.796 1.00 56.78 174 GLU A N 1
ATOM 1291 C CA . GLU A 1 174 ? 26.510 -11.014 19.437 1.00 56.78 174 GLU A CA 1
ATOM 1292 C C . GLU A 1 174 ? 26.959 -12.405 18.943 1.00 56.78 174 GLU A C 1
ATOM 1294 O O . GLU A 1 174 ? 27.932 -12.987 19.410 1.00 56.78 174 GLU A O 1
ATOM 1299 N N . GLY A 1 175 ? 26.178 -12.979 18.018 1.00 62.97 175 GLY A N 1
ATOM 1300 C CA . GLY A 1 175 ? 26.471 -14.245 17.331 1.00 62.97 175 GLY A CA 1
ATOM 1301 C C . GLY A 1 175 ? 26.286 -15.536 18.141 1.00 62.97 175 GLY A C 1
ATOM 1302 O O . GLY A 1 175 ? 26.342 -16.619 17.561 1.00 62.97 175 GLY A O 1
ATOM 1303 N N . SER A 1 176 ? 26.057 -15.463 19.459 1.00 78.06 176 SER A N 1
ATOM 1304 C CA . SER A 1 176 ? 25.773 -16.647 20.279 1.00 78.06 176 SER A CA 1
ATOM 1305 C C . SER A 1 176 ? 24.273 -16.952 20.344 1.00 78.06 176 SER A C 1
ATOM 1307 O O . SER A 1 176 ? 23.451 -16.089 20.655 1.00 78.06 176 SER A O 1
ATOM 1309 N N . VAL A 1 177 ? 23.919 -18.223 20.127 1.00 80.81 177 VAL A N 1
ATOM 1310 C CA . VAL A 1 177 ? 22.533 -18.720 20.213 1.00 80.81 177 VAL A CA 1
ATOM 1311 C C . VAL A 1 177 ? 21.913 -18.404 21.581 1.00 80.81 177 VAL A C 1
ATOM 1313 O O . VAL A 1 177 ? 20.763 -17.984 21.668 1.00 80.81 177 VAL A O 1
ATOM 1316 N N . ALA A 1 178 ? 22.686 -18.545 22.664 1.00 85.12 178 ALA A N 1
ATOM 1317 C CA . ALA A 1 178 ? 22.227 -18.225 24.016 1.00 85.12 178 ALA A CA 1
ATOM 1318 C C . ALA A 1 178 ? 21.844 -16.742 24.174 1.00 85.12 178 ALA A C 1
ATOM 1320 O O . ALA A 1 178 ? 20.863 -16.429 24.850 1.00 85.12 178 ALA A O 1
ATOM 1321 N N . GLY A 1 179 ? 22.581 -15.839 23.523 1.00 85.00 179 GLY A N 1
ATOM 1322 C CA . GLY A 1 179 ? 22.295 -14.410 23.528 1.00 85.00 179 GLY A CA 1
ATOM 1323 C C . GLY A 1 179 ? 21.017 -14.034 22.806 1.00 85.00 179 GLY A C 1
ATOM 1324 O O . GLY A 1 179 ? 20.230 -13.241 23.320 1.00 85.00 179 GLY A O 1
ATOM 1325 N N . GLU A 1 180 ? 20.777 -14.632 21.642 1.00 85.94 180 GLU A N 1
ATOM 1326 C CA . GLU A 1 180 ? 19.540 -14.427 20.884 1.00 85.94 180 GLU A CA 1
ATOM 1327 C C . GLU A 1 180 ? 18.313 -14.878 21.684 1.00 85.94 180 GLU A C 1
ATOM 1329 O O . GLU A 1 180 ? 17.354 -14.118 21.825 1.00 85.94 180 GLU A O 1
ATOM 1334 N N . TRP A 1 181 ? 18.372 -16.059 22.307 1.00 89.69 181 TRP A N 1
ATOM 1335 C CA . TRP A 1 181 ? 17.284 -16.552 23.156 1.00 89.69 181 TRP A CA 1
ATOM 1336 C C . TRP A 1 181 ? 17.096 -15.728 24.432 1.00 89.69 181 TRP A C 1
ATOM 1338 O O . TRP A 1 181 ? 15.958 -15.513 24.856 1.00 89.69 181 TRP A O 1
ATOM 1348 N N . ALA A 1 182 ? 18.176 -15.220 25.032 1.00 91.38 182 ALA A N 1
ATOM 1349 C CA . ALA A 1 182 ? 18.084 -14.294 26.158 1.00 91.38 182 ALA A CA 1
ATOM 1350 C C . ALA A 1 182 ? 17.392 -12.982 25.746 1.00 91.38 182 ALA A C 1
ATOM 1352 O O . ALA A 1 182 ? 16.483 -12.526 26.443 1.00 91.38 182 ALA A O 1
ATOM 1353 N N . ARG A 1 183 ? 17.752 -12.411 24.584 1.00 91.69 183 ARG A N 1
ATOM 1354 C CA . ARG A 1 183 ? 17.076 -11.235 24.003 1.00 91.69 183 ARG A CA 1
ATOM 1355 C C . ARG A 1 183 ? 15.603 -11.517 23.769 1.00 91.69 183 ARG A C 1
ATOM 1357 O O . ARG A 1 183 ? 14.764 -10.752 24.234 1.00 91.69 183 ARG A O 1
ATOM 1364 N N . PHE A 1 184 ? 15.282 -12.628 23.113 1.00 93.12 184 PHE A N 1
ATOM 1365 C CA . PHE A 1 184 ? 13.906 -13.058 22.886 1.00 93.12 184 PHE A CA 1
ATOM 1366 C C . PHE A 1 184 ? 13.107 -13.153 24.191 1.00 93.12 184 PHE A C 1
ATOM 1368 O O . PHE A 1 184 ? 12.021 -12.580 24.285 1.00 93.12 184 PHE A O 1
ATOM 1375 N N . GLY A 1 185 ? 13.658 -13.811 25.216 1.00 95.00 185 GLY A N 1
ATOM 1376 C CA . GLY A 1 185 ? 13.020 -13.944 26.524 1.00 95.00 185 GLY A CA 1
ATOM 1377 C C . GLY A 1 185 ? 12.758 -12.596 27.197 1.00 95.00 185 GLY A C 1
ATOM 1378 O O . GLY A 1 185 ? 11.674 -12.382 27.740 1.00 95.00 185 GLY A O 1
ATOM 1379 N N . LEU A 1 186 ? 13.704 -11.656 27.112 1.00 95.69 186 LEU A N 1
ATOM 1380 C CA . LEU A 1 186 ? 13.542 -10.305 27.652 1.00 95.69 186 LEU A CA 1
ATOM 1381 C C . LEU A 1 186 ? 12.516 -9.478 26.864 1.00 95.69 186 LEU A C 1
ATOM 1383 O O . LEU A 1 186 ? 11.684 -8.811 27.474 1.00 95.69 186 LEU A O 1
ATOM 1387 N N . LEU A 1 187 ? 12.508 -9.550 25.529 1.00 95.56 187 LEU A N 1
ATOM 1388 C CA . LEU A 1 187 ? 11.484 -8.888 24.710 1.00 95.56 187 LEU A CA 1
ATOM 1389 C C . LEU A 1 187 ? 10.082 -9.434 25.024 1.00 95.56 187 LEU A C 1
ATOM 1391 O O . LEU A 1 187 ? 9.133 -8.664 25.183 1.00 95.56 187 LEU A O 1
ATOM 1395 N N . LEU A 1 188 ? 9.954 -10.754 25.176 1.00 96.50 188 LEU A N 1
ATOM 1396 C CA . LEU A 1 188 ? 8.704 -11.393 25.578 1.00 96.50 188 LEU A CA 1
ATOM 1397 C C . LEU A 1 188 ? 8.280 -10.960 26.989 1.00 96.50 188 LEU A C 1
ATOM 1399 O O . LEU A 1 188 ? 7.113 -10.635 27.207 1.00 96.50 188 LEU A O 1
ATOM 1403 N N . LEU A 1 189 ? 9.217 -10.896 27.939 1.00 97.06 189 LEU A N 1
ATOM 1404 C CA . LEU A 1 189 ? 8.952 -10.407 29.292 1.00 97.06 189 LEU A CA 1
ATOM 1405 C C . LEU A 1 189 ? 8.482 -8.947 29.279 1.00 97.06 189 LEU A C 1
ATOM 1407 O O . LEU A 1 189 ? 7.523 -8.614 29.972 1.00 97.06 189 LEU A O 1
ATOM 1411 N N . ALA A 1 190 ? 9.100 -8.085 28.469 1.00 96.69 190 ALA A N 1
ATOM 1412 C CA . ALA A 1 190 ? 8.679 -6.696 28.322 1.00 96.69 190 ALA A CA 1
ATOM 1413 C C . ALA A 1 190 ? 7.232 -6.587 27.816 1.00 96.69 190 ALA A C 1
ATOM 1415 O O . ALA A 1 190 ? 6.452 -5.806 28.362 1.00 96.69 190 ALA A O 1
ATOM 1416 N N . LEU A 1 191 ? 6.842 -7.416 26.840 1.00 95.12 191 LEU A N 1
ATOM 1417 C CA . LEU A 1 191 ? 5.457 -7.500 26.368 1.00 95.12 191 LEU A CA 1
ATOM 1418 C C . LEU A 1 191 ? 4.499 -7.949 27.479 1.00 95.12 191 LEU A C 1
ATOM 1420 O O . LEU A 1 191 ? 3.436 -7.351 27.654 1.00 95.12 191 LEU A O 1
ATOM 1424 N N . VAL A 1 192 ? 4.870 -8.973 28.254 1.00 95.50 192 VAL A N 1
ATOM 1425 C CA . VAL A 1 192 ? 4.069 -9.447 29.394 1.00 95.50 192 VAL A CA 1
ATOM 1426 C C . VAL A 1 192 ? 3.899 -8.343 30.438 1.00 95.50 192 VAL A C 1
ATOM 1428 O O . VAL A 1 192 ? 2.788 -8.134 30.925 1.00 95.50 192 VAL A O 1
ATOM 1431 N N . VAL A 1 193 ? 4.961 -7.597 30.750 1.00 94.69 193 VAL A N 1
ATOM 1432 C CA . VAL A 1 193 ? 4.918 -6.455 31.676 1.00 94.69 193 VAL A CA 1
ATOM 1433 C C . VAL A 1 193 ? 4.003 -5.350 31.146 1.00 94.69 193 VAL A C 1
ATOM 1435 O O . VAL A 1 193 ? 3.174 -4.827 31.891 1.00 94.69 193 VAL A O 1
ATOM 1438 N N . GLU A 1 194 ? 4.098 -5.017 29.861 1.00 91.12 194 GLU A N 1
ATOM 1439 C CA . GLU A 1 194 ? 3.319 -3.941 29.251 1.00 91.12 194 GLU A CA 1
ATOM 1440 C C . GLU A 1 194 ? 1.816 -4.271 29.196 1.00 91.12 194 GLU A C 1
ATOM 1442 O O . GLU A 1 194 ? 0.982 -3.503 29.694 1.00 91.12 194 GLU A O 1
ATOM 1447 N N . TYR A 1 195 ? 1.451 -5.434 28.650 1.00 89.25 195 TYR A N 1
ATOM 1448 C CA . TYR A 1 195 ? 0.054 -5.871 28.555 1.00 89.25 195 TYR A CA 1
ATOM 1449 C C . TYR A 1 195 ? -0.527 -6.273 29.917 1.00 89.25 195 TYR A C 1
ATOM 1451 O O . TYR A 1 195 ? -1.654 -5.888 30.246 1.00 89.25 195 TYR A O 1
ATOM 1459 N N . GLY A 1 196 ? 0.239 -7.002 30.733 1.00 87.56 196 GLY A N 1
ATOM 1460 C CA . GLY A 1 196 ? -0.156 -7.428 32.075 1.00 87.56 196 GLY A CA 1
ATOM 1461 C C . GLY A 1 196 ? -0.324 -6.247 33.027 1.00 87.56 196 GLY A C 1
ATOM 1462 O O . GLY A 1 196 ? -1.350 -6.144 33.698 1.00 87.56 196 GLY A O 1
ATOM 1463 N N . GLY A 1 197 ? 0.616 -5.297 33.016 1.00 84.25 197 GLY A N 1
ATOM 1464 C CA . GLY A 1 197 ? 0.531 -4.057 33.791 1.00 84.25 197 GLY A CA 1
ATOM 1465 C C . GLY A 1 197 ? -0.671 -3.201 33.389 1.00 84.25 197 GLY A C 1
ATOM 1466 O O . GLY A 1 197 ? -1.415 -2.730 34.251 1.00 84.25 197 GLY A O 1
ATOM 1467 N N . SER A 1 198 ? -0.935 -3.073 32.084 1.00 82.81 198 SER A N 1
ATOM 1468 C CA . SER A 1 198 ? -2.115 -2.359 31.572 1.00 82.81 198 SER A CA 1
ATOM 1469 C C . SER A 1 198 ? -3.436 -2.998 32.022 1.00 82.81 198 SER A C 1
ATOM 1471 O O . SER A 1 198 ? -4.403 -2.293 32.338 1.00 82.81 198 SER A O 1
ATOM 1473 N N . MET A 1 199 ? -3.488 -4.332 32.082 1.00 83.88 199 MET A N 1
ATOM 1474 C CA . MET A 1 199 ? -4.651 -5.078 32.565 1.00 83.88 199 MET A CA 1
ATOM 1475 C C . MET A 1 199 ? -4.826 -4.940 34.086 1.00 83.88 199 MET A C 1
ATOM 1477 O O . MET A 1 199 ? -5.927 -4.626 34.545 1.00 83.88 199 MET A O 1
ATOM 1481 N N . ALA A 1 200 ? -3.748 -5.114 34.859 1.00 82.31 200 ALA A N 1
ATOM 1482 C CA . ALA A 1 200 ? -3.745 -5.051 36.322 1.00 82.31 200 ALA A CA 1
ATOM 1483 C C . ALA A 1 200 ? -4.163 -3.669 36.847 1.00 82.31 200 ALA A C 1
ATOM 1485 O O . ALA A 1 200 ? -4.992 -3.566 37.751 1.00 82.31 200 ALA A O 1
ATOM 1486 N N . LEU A 1 201 ? -3.663 -2.602 36.217 1.00 76.81 201 LEU A N 1
ATOM 1487 C CA . LEU A 1 201 ? -3.986 -1.215 36.565 1.00 76.81 201 LEU A CA 1
ATOM 1488 C C . LEU A 1 201 ? -5.347 -0.747 36.021 1.00 76.81 201 LEU A C 1
ATOM 1490 O O . LEU A 1 201 ? -5.716 0.409 36.207 1.00 76.81 201 LEU A O 1
ATOM 1494 N N . ARG A 1 202 ? -6.107 -1.620 35.340 1.00 72.62 202 ARG A N 1
ATOM 1495 C CA . ARG A 1 202 ? -7.422 -1.312 34.740 1.00 72.62 202 ARG A CA 1
ATOM 1496 C C . ARG A 1 202 ? -7.411 -0.084 33.818 1.00 72.62 202 ARG A C 1
ATOM 1498 O O . ARG A 1 202 ? -8.451 0.528 33.593 1.00 72.62 202 ARG A O 1
ATOM 1505 N N . LEU A 1 203 ? -6.269 0.213 33.196 1.00 66.00 203 LEU A N 1
ATOM 1506 C CA . LEU A 1 203 ? -6.084 1.323 32.241 1.00 66.00 203 LEU A CA 1
ATOM 1507 C C . LEU A 1 203 ? -6.810 1.095 30.907 1.00 66.00 203 LEU A C 1
ATOM 1509 O O . LEU A 1 203 ? -6.766 1.903 29.988 1.00 66.00 203 LEU A O 1
ATOM 1513 N N . THR A 1 204 ? -7.481 -0.042 30.805 1.00 60.06 204 THR A N 1
ATOM 1514 C CA . THR A 1 204 ? -8.067 -0.602 29.602 1.00 60.06 204 THR A CA 1
ATOM 1515 C C . THR A 1 204 ? -9.522 -0.186 29.364 1.00 60.06 204 THR A C 1
ATOM 1517 O O . THR A 1 204 ? -10.134 -0.644 28.403 1.00 60.06 204 THR A O 1
ATOM 1520 N N . SER A 1 205 ? -10.092 0.675 30.214 1.00 66.62 205 SER A N 1
ATOM 1521 C CA . SER A 1 205 ? -11.449 1.220 30.062 1.00 66.62 205 SER A CA 1
ATOM 1522 C C . SER A 1 205 ? -11.475 2.617 29.431 1.00 66.62 205 SER A C 1
ATOM 1524 O O . SER A 1 205 ? -12.342 3.423 29.770 1.00 66.62 205 SER A O 1
ATOM 1526 N N . TRP A 1 206 ? -10.516 2.927 28.555 1.00 73.44 206 TRP A N 1
ATOM 1527 C CA . TRP A 1 206 ? -10.459 4.223 27.883 1.00 73.44 206 TRP A CA 1
ATOM 1528 C C . TRP A 1 206 ? -11.687 4.431 26.973 1.00 73.44 206 TRP A C 1
ATOM 1530 O O . TRP A 1 206 ? -12.033 3.525 26.208 1.00 73.44 206 TRP A O 1
ATOM 1540 N N . PRO A 1 207 ? -12.373 5.588 27.045 1.00 77.44 207 PRO A N 1
ATOM 1541 C CA . PRO A 1 207 ? -13.564 5.839 26.243 1.00 77.44 207 PRO A CA 1
ATOM 1542 C C . PRO A 1 207 ? -13.219 5.995 24.758 1.00 77.44 207 PRO A C 1
ATOM 1544 O O . PRO A 1 207 ? -12.275 6.688 24.385 1.00 77.44 207 PRO A O 1
ATOM 1547 N N . ILE A 1 208 ? -14.034 5.391 23.898 1.00 84.44 208 ILE A N 1
ATOM 1548 C CA . ILE A 1 208 ? -13.940 5.558 22.444 1.00 84.44 208 ILE A CA 1
ATOM 1549 C C . ILE A 1 208 ? -14.728 6.801 22.063 1.00 84.44 208 ILE A C 1
ATOM 1551 O O . ILE A 1 208 ? -15.923 6.875 22.357 1.00 84.44 208 ILE A O 1
ATOM 1555 N N . SER A 1 209 ? -14.077 7.755 21.402 1.00 84.69 209 SER A N 1
ATOM 1556 C CA . SER A 1 209 ? -14.742 8.994 20.983 1.00 84.69 209 SER A CA 1
ATOM 1557 C C . SER A 1 209 ? -15.619 8.775 19.753 1.00 84.69 209 SER A C 1
ATOM 1559 O O . SER A 1 209 ? -16.762 9.208 19.753 1.00 84.69 209 SER A O 1
ATOM 1561 N N . SER A 1 210 ? -15.129 8.053 18.741 1.00 88.19 210 SER A N 1
ATOM 1562 C CA . SER A 1 210 ? -15.900 7.690 17.540 1.00 88.19 210 SER A CA 1
ATOM 1563 C C . SER A 1 210 ? -15.811 6.184 17.285 1.00 88.19 210 SER A C 1
ATOM 1565 O O . SER A 1 210 ? -14.716 5.648 17.101 1.00 88.19 210 SER A O 1
ATOM 1567 N N . VAL A 1 211 ? -16.960 5.493 17.303 1.00 89.75 211 VAL A N 1
ATOM 1568 C CA . VAL A 1 211 ? -17.054 4.047 17.013 1.00 89.75 211 VAL A CA 1
ATOM 1569 C C . VAL A 1 211 ? -16.741 3.780 15.545 1.00 89.75 211 VAL A C 1
ATOM 1571 O O . VAL A 1 211 ? -15.943 2.892 15.245 1.00 89.75 211 VAL A O 1
ATOM 1574 N N . LYS A 1 212 ? -17.296 4.597 14.645 1.00 86.38 212 LYS A N 1
ATOM 1575 C CA . LYS A 1 212 ? -17.028 4.515 13.210 1.00 86.38 212 LYS A CA 1
ATOM 1576 C C . LYS A 1 212 ? -15.535 4.645 12.919 1.00 86.38 212 LYS A C 1
ATOM 1578 O O . LYS A 1 212 ? -14.969 3.770 12.285 1.00 86.38 212 LYS A O 1
ATOM 1583 N N . HIS A 1 213 ? -14.876 5.675 13.457 1.00 89.69 213 HIS A N 1
ATOM 1584 C CA . HIS A 1 213 ? -13.424 5.849 13.311 1.00 89.69 213 HIS A CA 1
ATOM 1585 C C . HIS A 1 213 ? -12.652 4.632 13.826 1.00 89.69 213 HIS A C 1
ATOM 1587 O O . HIS A 1 213 ? -11.780 4.114 13.133 1.00 89.69 213 HIS A O 1
ATOM 1593 N N . TRP A 1 214 ? -12.989 4.158 15.030 1.00 91.56 214 TRP A N 1
ATOM 1594 C CA . TRP A 1 214 ? -12.304 3.032 15.656 1.00 91.56 214 TRP A CA 1
ATOM 1595 C C . TRP A 1 214 ? -12.402 1.773 14.797 1.00 91.56 214 TRP A C 1
ATOM 1597 O O . TRP A 1 214 ? -11.385 1.213 14.401 1.00 91.56 214 TRP A O 1
ATOM 1607 N N . THR A 1 215 ? -13.618 1.355 14.456 1.00 91.75 215 THR A N 1
ATOM 1608 C CA . THR A 1 215 ? -13.835 0.181 13.601 1.00 91.75 215 THR A CA 1
ATOM 1609 C C . THR A 1 215 ? -13.218 0.363 12.216 1.00 91.75 215 THR A C 1
ATOM 1611 O O . THR A 1 215 ? -12.672 -0.595 11.663 1.00 91.75 215 THR A O 1
ATOM 1614 N N . GLU A 1 216 ? -13.206 1.598 11.703 1.00 89.50 216 GLU A N 1
ATOM 1615 C CA . GLU A 1 216 ? -12.612 1.938 10.418 1.00 89.50 216 GLU A CA 1
ATOM 1616 C C . GLU A 1 216 ? -11.114 1.643 10.363 1.00 89.50 216 GLU A C 1
ATOM 1618 O O . GLU A 1 216 ? -10.648 0.905 9.491 1.00 89.50 216 GLU A O 1
ATOM 1623 N N . ARG A 1 217 ? -10.362 2.103 11.366 1.00 92.25 217 ARG A N 1
ATOM 1624 C CA . ARG A 1 217 ? -8.924 1.822 11.511 1.00 92.25 217 ARG A CA 1
ATOM 1625 C C . ARG A 1 217 ? -8.619 0.320 11.509 1.00 92.25 217 ARG A C 1
ATOM 1627 O O . ARG A 1 217 ? -7.668 -0.116 10.863 1.00 92.25 217 ARG A O 1
ATOM 1634 N N . PHE A 1 218 ? -9.423 -0.482 12.206 1.00 92.94 218 PHE A N 1
ATOM 1635 C CA . PHE A 1 218 ? -9.163 -1.918 12.340 1.00 92.94 218 PHE A CA 1
ATOM 1636 C C . PHE A 1 218 ? -9.478 -2.724 11.082 1.00 92.94 218 PHE A C 1
ATOM 1638 O O . PHE A 1 218 ? -8.744 -3.652 10.744 1.00 92.94 218 PHE A O 1
ATOM 1645 N N . HIS A 1 219 ? -10.518 -2.372 10.332 1.00 90.44 219 HIS A N 1
ATOM 1646 C CA . HIS A 1 219 ? -10.731 -3.061 9.065 1.00 90.44 219 HIS A CA 1
ATOM 1647 C C . HIS A 1 219 ? -9.715 -2.622 7.998 1.00 90.44 219 HIS A C 1
ATOM 1649 O O . HIS A 1 219 ? -9.384 -3.401 7.107 1.00 90.44 219 HIS A O 1
ATOM 1655 N N . LEU A 1 220 ? -9.186 -1.395 8.079 1.00 90.81 220 LEU A N 1
ATOM 1656 C CA . LEU A 1 220 ? -8.114 -0.927 7.198 1.00 90.81 220 LEU A CA 1
ATOM 1657 C C . LEU A 1 220 ? -6.793 -1.656 7.462 1.00 90.81 220 LEU A C 1
ATOM 1659 O O . LEU A 1 220 ? -6.131 -2.037 6.500 1.00 90.81 220 LEU A O 1
ATOM 1663 N N . ILE A 1 221 ? -6.437 -1.937 8.722 1.00 92.00 221 ILE A N 1
ATOM 1664 C CA . ILE A 1 221 ? -5.224 -2.723 9.009 1.00 92.00 221 ILE A CA 1
ATOM 1665 C C . ILE A 1 221 ? -5.361 -4.188 8.557 1.00 92.00 221 ILE A C 1
ATOM 1667 O O . ILE A 1 221 ? -4.392 -4.784 8.095 1.00 92.00 221 ILE A O 1
ATOM 1671 N N . ILE A 1 222 ? -6.574 -4.757 8.593 1.00 93.62 222 ILE A N 1
ATOM 1672 C CA . ILE A 1 222 ? -6.858 -6.067 7.978 1.00 93.62 222 ILE A CA 1
ATOM 1673 C C . ILE A 1 222 ? -6.652 -6.008 6.457 1.00 93.62 222 ILE A C 1
ATOM 1675 O O . ILE A 1 222 ? -6.071 -6.922 5.876 1.00 93.62 222 ILE A O 1
ATOM 1679 N N . LEU A 1 223 ? -7.070 -4.918 5.806 1.00 91.31 223 LEU A N 1
ATOM 1680 C CA . LEU A 1 223 ? -6.831 -4.705 4.376 1.00 91.31 223 LEU A CA 1
ATOM 1681 C C . LEU A 1 223 ? -5.335 -4.564 4.060 1.00 91.31 223 LEU A C 1
ATOM 1683 O O . LEU A 1 223 ? -4.863 -5.154 3.094 1.00 91.31 223 LEU A O 1
ATOM 1687 N N . VAL A 1 224 ? -4.578 -3.865 4.907 1.00 89.06 224 VAL A N 1
ATOM 1688 C CA . VAL A 1 224 ? -3.109 -3.794 4.845 1.00 89.06 224 VAL A CA 1
ATOM 1689 C C . VAL A 1 224 ? -2.473 -5.184 4.931 1.00 89.06 224 VAL A C 1
ATOM 1691 O O . VAL A 1 224 ? -1.608 -5.498 4.117 1.00 89.06 224 VAL A O 1
ATOM 1694 N N . ALA A 1 225 ? -2.927 -6.043 5.849 1.00 92.12 225 ALA A N 1
ATOM 1695 C CA . ALA A 1 225 ? -2.423 -7.413 5.962 1.00 92.12 225 ALA A CA 1
ATOM 1696 C C . ALA A 1 225 ? -2.739 -8.267 4.717 1.00 92.12 225 ALA A C 1
ATOM 1698 O O . ALA A 1 225 ? -1.905 -9.063 4.292 1.00 92.12 225 ALA A O 1
ATOM 1699 N N . PHE A 1 226 ? -3.895 -8.069 4.070 1.00 92.19 226 PHE A N 1
ATOM 1700 C CA . PHE A 1 226 ? -4.153 -8.675 2.757 1.00 92.19 226 PHE A CA 1
ATOM 1701 C C . PHE A 1 226 ? -3.210 -8.150 1.670 1.00 92.19 226 PHE A C 1
ATOM 1703 O O . PHE A 1 226 ? -2.804 -8.913 0.797 1.00 92.19 226 PHE A O 1
ATOM 1710 N N . GLY A 1 227 ? -2.830 -6.874 1.738 1.00 88.62 227 GLY A N 1
ATOM 1711 C CA . GLY A 1 227 ? -1.836 -6.278 0.845 1.00 88.62 227 GLY A CA 1
ATOM 1712 C C . GLY A 1 227 ? -0.475 -6.924 0.962 1.00 88.62 227 GLY A C 1
ATOM 1713 O O . GLY A 1 227 ? 0.132 -7.241 -0.053 1.00 88.62 227 GLY A O 1
ATOM 1714 N N . GLU A 1 228 ? -0.045 -7.187 2.192 1.00 89.69 228 GLU A N 1
ATOM 1715 C CA . GLU A 1 228 ? 1.170 -7.945 2.473 1.00 89.69 228 GLU A CA 1
ATOM 1716 C C . GLU A 1 228 ? 1.118 -9.350 1.856 1.00 89.69 228 GLU A C 1
ATOM 1718 O O . GLU A 1 228 ? 2.061 -9.755 1.182 1.00 89.69 228 GLU A O 1
ATOM 1723 N N . ILE A 1 229 ? -0.008 -10.062 1.976 1.00 90.94 229 ILE A N 1
ATOM 1724 C CA . ILE A 1 229 ? -0.159 -11.375 1.331 1.00 90.94 229 ILE A CA 1
ATOM 1725 C C . ILE A 1 229 ? -0.047 -11.269 -0.199 1.00 90.94 229 ILE A C 1
ATOM 1727 O O . ILE A 1 229 ? 0.603 -12.105 -0.827 1.00 90.94 229 ILE A O 1
ATOM 1731 N N . ILE A 1 230 ? -0.664 -10.252 -0.812 1.00 89.06 230 ILE A N 1
ATOM 1732 C CA . ILE A 1 230 ? -0.609 -10.028 -2.267 1.00 89.06 230 ILE A CA 1
ATOM 1733 C C . ILE A 1 230 ? 0.827 -9.729 -2.716 1.00 89.06 230 ILE A C 1
ATOM 1735 O O . ILE A 1 230 ? 1.295 -10.321 -3.689 1.00 89.06 230 ILE A O 1
ATOM 1739 N N . ILE A 1 231 ? 1.530 -8.851 -1.993 1.00 86.06 231 ILE A N 1
ATOM 1740 C CA . ILE A 1 231 ? 2.933 -8.506 -2.248 1.00 86.06 231 ILE A CA 1
ATOM 1741 C C . ILE A 1 231 ? 3.813 -9.755 -2.122 1.00 86.06 231 ILE A C 1
ATOM 1743 O O . ILE A 1 231 ? 4.575 -10.060 -3.035 1.00 86.06 231 ILE A O 1
ATOM 1747 N N . SER A 1 232 ? 3.676 -10.518 -1.038 1.00 82.75 232 SER A N 1
ATOM 1748 C CA . SER A 1 232 ? 4.474 -11.723 -0.795 1.00 82.75 232 SER A CA 1
ATOM 1749 C C . SER A 1 232 ? 4.193 -12.848 -1.793 1.00 82.75 232 SER A C 1
ATOM 1751 O O . SER A 1 232 ? 5.134 -13.509 -2.232 1.00 82.75 232 SER A O 1
ATOM 1753 N N . ALA A 1 233 ? 2.940 -13.039 -2.219 1.00 81.81 233 ALA A N 1
ATOM 1754 C CA . ALA A 1 233 ? 2.604 -13.988 -3.281 1.00 81.81 233 ALA A CA 1
ATOM 1755 C C . ALA A 1 233 ? 3.209 -13.571 -4.632 1.00 81.81 233 ALA A C 1
ATOM 1757 O O . ALA A 1 233 ? 3.679 -14.419 -5.384 1.00 81.81 233 ALA A O 1
ATOM 1758 N N . GLY A 1 234 ? 3.222 -12.272 -4.941 1.00 75.81 234 GLY A N 1
ATOM 1759 C CA . GLY A 1 234 ? 3.775 -11.766 -6.194 1.00 75.81 234 GLY A CA 1
ATOM 1760 C C . GLY A 1 234 ? 5.300 -11.595 -6.216 1.00 75.81 234 GLY A C 1
ATOM 1761 O O . GLY A 1 234 ? 5.868 -11.565 -7.302 1.00 75.81 234 GLY A O 1
ATOM 1762 N N . MET A 1 235 ? 5.956 -11.496 -5.052 1.00 72.25 235 MET A N 1
ATOM 1763 C CA . MET A 1 235 ? 7.416 -11.355 -4.892 1.00 72.25 235 MET A CA 1
ATOM 1764 C C . MET A 1 235 ? 8.124 -12.632 -4.410 1.00 72.25 235 MET A C 1
ATOM 1766 O O . MET A 1 235 ? 9.333 -12.592 -4.163 1.00 72.25 235 MET A O 1
ATOM 1770 N N . GLY A 1 236 ? 7.417 -13.753 -4.219 1.00 61.56 236 GLY A N 1
ATOM 1771 C CA . GLY A 1 236 ? 8.074 -15.044 -3.986 1.00 61.56 236 GLY A CA 1
ATOM 1772 C C . GLY A 1 236 ? 9.143 -15.240 -5.063 1.00 61.56 236 GLY A C 1
ATOM 1773 O O . GLY A 1 236 ? 8.863 -15.006 -6.236 1.00 61.56 236 GLY A O 1
ATOM 1774 N N . GLN A 1 237 ? 10.373 -15.585 -4.676 1.00 51.16 237 GLN A N 1
ATOM 1775 C CA . GLN A 1 237 ? 11.621 -15.470 -5.454 1.00 51.16 237 GLN A CA 1
ATOM 1776 C C . GLN A 1 237 ? 11.647 -16.224 -6.806 1.00 51.16 237 GLN A C 1
ATOM 1778 O O . GLN A 1 237 ? 12.662 -16.216 -7.495 1.00 51.16 237 GLN A O 1
ATOM 1783 N N . GLY A 1 238 ? 10.537 -16.840 -7.212 1.00 46.97 238 GLY A N 1
ATOM 1784 C CA . GLY A 1 238 ? 10.275 -17.378 -8.545 1.00 46.97 238 GLY A CA 1
ATOM 1785 C C . GLY A 1 238 ? 9.615 -16.443 -9.548 1.00 46.97 238 GLY A C 1
ATOM 1786 O O . GLY A 1 238 ? 9.269 -16.892 -10.638 1.00 46.97 238 GLY A O 1
ATOM 1787 N N . VAL A 1 239 ? 9.365 -15.190 -9.175 1.00 51.59 239 VAL A N 1
ATOM 1788 C CA . VAL A 1 239 ? 8.622 -14.233 -9.992 1.00 51.59 239 VAL A CA 1
ATOM 1789 C C . VAL A 1 239 ? 9.381 -12.914 -10.040 1.00 51.59 239 VAL A C 1
ATOM 1791 O O . VAL A 1 239 ? 9.120 -11.969 -9.299 1.00 51.59 239 VAL A O 1
ATOM 1794 N N . GLY A 1 240 ? 10.386 -12.858 -10.901 1.00 49.38 240 GLY A N 1
ATOM 1795 C CA . GLY A 1 240 ? 11.233 -11.682 -11.044 1.00 49.38 240 GLY A CA 1
ATOM 1796 C C . GLY A 1 240 ? 12.199 -11.815 -12.208 1.00 49.38 240 GLY A C 1
ATOM 1797 O O . GLY A 1 240 ? 12.227 -12.829 -12.910 1.00 49.38 240 GLY A O 1
ATOM 1798 N N . THR A 1 241 ? 13.003 -10.777 -12.418 1.00 52.88 241 THR A N 1
ATOM 1799 C CA . THR A 1 241 ? 13.988 -10.712 -13.501 1.00 52.88 241 THR A CA 1
ATOM 1800 C C . THR A 1 241 ? 14.920 -11.923 -13.464 1.00 52.88 241 THR A C 1
ATOM 1802 O O . THR A 1 241 ? 15.751 -12.037 -12.567 1.00 52.88 241 THR A O 1
ATOM 1805 N N . GLY A 1 242 ? 14.755 -12.837 -14.425 1.00 59.72 242 GLY A N 1
ATOM 1806 C CA . GLY A 1 242 ? 15.568 -14.050 -14.562 1.00 59.72 242 GLY A CA 1
ATOM 1807 C C . GLY A 1 242 ? 14.852 -15.374 -14.266 1.00 59.72 242 GLY A C 1
ATOM 1808 O O . GLY A 1 242 ? 15.453 -16.423 -14.480 1.00 59.72 242 GLY A O 1
ATOM 1809 N N . THR A 1 243 ? 13.582 -15.362 -13.840 1.00 68.38 243 THR A N 1
ATOM 1810 C CA . THR A 1 243 ? 12.775 -16.587 -13.647 1.00 68.38 243 THR A CA 1
ATOM 1811 C C . THR A 1 243 ? 11.607 -16.651 -14.635 1.00 68.38 243 THR A C 1
ATOM 1813 O O . THR A 1 243 ? 10.843 -15.690 -14.745 1.00 68.38 243 THR A O 1
ATOM 1816 N N . PRO A 1 244 ? 11.464 -17.741 -15.412 1.00 75.69 244 PRO A N 1
ATOM 1817 C CA . PRO A 1 244 ? 10.433 -17.822 -16.433 1.00 75.69 244 PRO A CA 1
ATOM 1818 C C . PRO A 1 244 ? 9.047 -18.026 -15.808 1.00 75.69 244 PRO A C 1
ATOM 1820 O O . PRO A 1 244 ? 8.863 -18.863 -14.924 1.00 75.69 244 PRO A O 1
ATOM 1823 N N . VAL A 1 245 ? 8.043 -17.307 -16.314 1.00 83.19 245 VAL A N 1
ATOM 1824 C CA . VAL A 1 245 ? 6.647 -17.485 -15.887 1.00 83.19 245 VAL A CA 1
ATOM 1825 C C . VAL A 1 245 ? 6.184 -18.889 -16.272 1.00 83.19 245 VAL A C 1
ATOM 1827 O O . VAL A 1 245 ? 6.296 -19.290 -17.426 1.00 83.19 245 VAL A O 1
ATOM 1830 N N . SER A 1 246 ? 5.654 -19.661 -15.325 1.00 86.31 246 SER A N 1
ATOM 1831 C CA . SER A 1 246 ? 5.178 -21.030 -15.560 1.00 86.31 246 SER A CA 1
ATOM 1832 C C . SER A 1 246 ? 3.679 -21.158 -15.284 1.00 86.31 246 SER A C 1
ATOM 1834 O O . SER A 1 246 ? 3.090 -20.340 -14.575 1.00 86.31 246 SER A O 1
ATOM 1836 N N . TRP A 1 247 ? 3.045 -22.226 -15.782 1.00 87.38 247 TRP A N 1
ATOM 1837 C CA . TRP A 1 247 ? 1.664 -22.553 -15.402 1.00 87.38 247 TRP A CA 1
ATOM 1838 C C . TRP A 1 247 ? 1.506 -22.762 -13.890 1.00 87.38 247 TRP A C 1
ATOM 1840 O O . TRP A 1 247 ? 0.446 -22.457 -13.346 1.00 87.38 247 TRP A O 1
ATOM 1850 N N . GLY A 1 248 ? 2.551 -23.238 -13.202 1.00 86.31 248 GLY A N 1
ATOM 1851 C CA . GLY A 1 248 ? 2.568 -23.374 -11.744 1.00 86.31 248 GLY A CA 1
ATOM 1852 C C . GLY A 1 248 ? 2.468 -22.021 -11.044 1.00 86.31 248 GLY A C 1
ATOM 1853 O O . GLY A 1 248 ? 1.627 -21.852 -10.170 1.00 86.31 248 GLY A O 1
ATOM 1854 N N . VAL A 1 249 ? 3.239 -21.028 -11.494 1.00 86.12 249 VAL A N 1
ATOM 1855 C CA . VAL A 1 249 ? 3.170 -19.655 -10.970 1.00 86.12 249 VAL A CA 1
ATOM 1856 C C . VAL A 1 249 ? 1.815 -19.009 -11.281 1.00 86.12 249 VAL A C 1
ATOM 1858 O O . VAL A 1 249 ? 1.198 -18.429 -10.391 1.00 86.12 249 VAL A O 1
ATOM 1861 N N . VAL A 1 250 ? 1.311 -19.136 -12.516 1.00 90.00 250 VAL A N 1
ATOM 1862 C CA . VAL A 1 250 ? 0.013 -18.554 -12.914 1.00 90.00 250 VAL A CA 1
ATOM 1863 C C . VAL A 1 250 ? -1.138 -19.178 -12.120 1.00 90.00 250 VAL A C 1
ATOM 1865 O O . VAL A 1 250 ? -1.965 -18.457 -11.565 1.00 90.00 250 VAL A O 1
ATOM 1868 N N . SER A 1 251 ? -1.186 -20.510 -12.019 1.00 90.38 251 SER A N 1
ATOM 1869 C CA . SER A 1 251 ? -2.201 -21.202 -11.212 1.00 90.38 251 SER A CA 1
ATOM 1870 C C . SER A 1 251 ? -2.055 -20.888 -9.724 1.00 90.38 251 SER A C 1
ATOM 1872 O O . SER A 1 251 ? -3.058 -20.611 -9.071 1.00 90.38 251 SER A O 1
ATOM 1874 N N . GLY A 1 252 ? -0.824 -20.829 -9.209 1.00 90.00 252 GLY A N 1
ATOM 1875 C CA . GLY A 1 252 ? -0.520 -20.395 -7.849 1.00 90.00 252 GLY A CA 1
ATOM 1876 C C . GLY A 1 252 ? -1.058 -18.997 -7.549 1.00 90.00 252 GLY A C 1
ATOM 1877 O O . GLY A 1 252 ? -1.708 -18.810 -6.526 1.00 90.00 252 GLY A O 1
ATOM 1878 N N . ALA A 1 253 ? -0.870 -18.035 -8.458 1.00 90.56 253 ALA A N 1
ATOM 1879 C CA . ALA A 1 253 ? -1.365 -16.660 -8.323 1.00 90.56 253 ALA A CA 1
ATOM 1880 C C . ALA A 1 253 ? -2.896 -16.578 -8.352 1.00 90.56 253 ALA A C 1
ATOM 1882 O O . ALA A 1 253 ? -3.504 -15.855 -7.563 1.00 90.56 253 ALA A O 1
ATOM 1883 N N . VAL A 1 254 ? -3.545 -17.348 -9.228 1.00 93.50 254 VAL A N 1
ATOM 1884 C CA . VAL A 1 254 ? -5.012 -17.408 -9.282 1.00 93.50 254 VAL A CA 1
ATOM 1885 C C . VAL A 1 254 ? -5.582 -18.044 -8.010 1.00 93.50 254 VAL A C 1
ATOM 1887 O O . VAL A 1 254 ? -6.539 -17.518 -7.440 1.00 93.50 254 VAL A O 1
ATOM 1890 N N . LEU A 1 255 ? 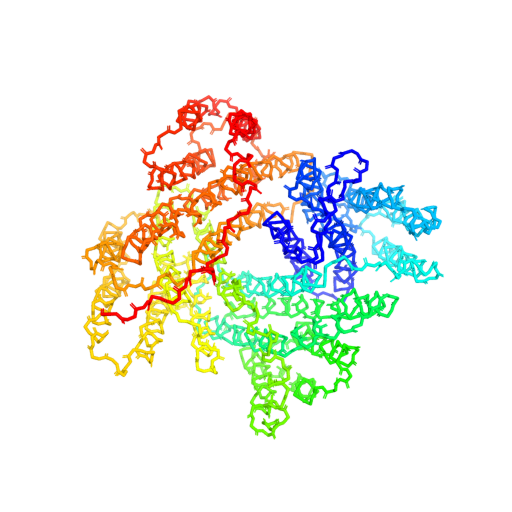-4.990 -19.145 -7.535 1.00 94.38 255 LEU A N 1
ATOM 1891 C CA . LEU A 1 255 ? -5.423 -19.845 -6.324 1.00 94.38 255 LEU A CA 1
ATOM 1892 C C . LEU A 1 255 ? -5.156 -19.030 -5.054 1.00 94.38 255 LEU A C 1
ATOM 1894 O O . LEU A 1 255 ? -6.018 -18.988 -4.176 1.00 94.38 255 LEU A O 1
ATOM 1898 N N . SER A 1 256 ? -4.010 -18.351 -4.957 1.00 92.75 256 SER A N 1
ATOM 1899 C CA . SER A 1 256 ? -3.695 -17.475 -3.825 1.00 92.75 256 SER A CA 1
ATOM 1900 C C . SER A 1 256 ? -4.630 -16.270 -3.786 1.00 92.75 256 SER A C 1
ATOM 1902 O O . SER A 1 256 ? -5.153 -15.944 -2.722 1.00 92.75 256 SER A O 1
ATOM 1904 N N . MET A 1 257 ? -4.937 -15.662 -4.938 1.00 93.38 257 MET A N 1
ATOM 1905 C CA . MET A 1 257 ? -5.916 -14.580 -4.994 1.00 93.38 257 MET A CA 1
ATOM 1906 C C . MET A 1 257 ? -7.316 -15.065 -4.616 1.00 93.38 257 MET A C 1
ATOM 1908 O O . MET A 1 257 ? -8.008 -14.385 -3.861 1.00 93.38 257 MET A O 1
ATOM 1912 N N . LEU A 1 258 ? -7.736 -16.243 -5.089 1.00 93.75 258 LEU A N 1
ATOM 1913 C CA . LEU A 1 258 ? -9.004 -16.850 -4.681 1.00 93.75 258 LEU A CA 1
ATOM 1914 C C . LEU A 1 258 ? -9.050 -17.046 -3.160 1.00 93.75 258 LEU A C 1
ATOM 1916 O O . LEU A 1 258 ? -10.009 -16.618 -2.525 1.00 93.75 258 LEU A O 1
ATOM 1920 N N . LEU A 1 259 ? -8.001 -17.626 -2.573 1.00 94.62 259 LEU A N 1
ATOM 1921 C CA . LEU A 1 259 ? -7.872 -17.814 -1.128 1.00 94.62 259 LEU A CA 1
ATOM 1922 C C . LEU A 1 259 ? -7.999 -16.482 -0.373 1.00 94.62 259 LEU A C 1
ATOM 1924 O O . LEU A 1 259 ? -8.855 -16.349 0.501 1.00 94.62 259 LEU A O 1
ATOM 1928 N N . VAL A 1 260 ? -7.198 -15.481 -0.748 1.00 93.81 260 VAL A N 1
ATOM 1929 C CA . VAL A 1 260 ? -7.205 -14.141 -0.143 1.00 93.81 260 VAL A CA 1
ATOM 1930 C C . VAL A 1 260 ? -8.576 -13.480 -0.268 1.00 93.81 260 VAL A C 1
ATOM 1932 O O . VAL A 1 260 ? -9.096 -12.964 0.717 1.00 93.81 260 VAL A O 1
ATOM 1935 N N . GLY A 1 261 ? -9.199 -13.530 -1.446 1.00 92.56 261 GLY A N 1
ATOM 1936 C CA . GLY A 1 261 ? -10.509 -12.931 -1.687 1.00 92.56 261 GLY A CA 1
ATOM 1937 C C . GLY A 1 261 ? -11.637 -13.583 -0.894 1.00 92.56 261 GLY A C 1
ATOM 1938 O O . GLY A 1 261 ? -12.557 -12.895 -0.450 1.00 92.56 261 GLY A O 1
ATOM 1939 N N . VAL A 1 262 ? -11.571 -14.899 -0.676 1.00 92.25 262 VAL A N 1
ATOM 1940 C CA . VAL A 1 262 ? -12.564 -15.610 0.138 1.00 92.25 262 VAL A CA 1
ATOM 1941 C C . VAL A 1 262 ? -12.354 -15.310 1.624 1.00 92.25 262 VAL A C 1
ATOM 1943 O O . VAL A 1 262 ? -13.329 -15.037 2.318 1.00 92.25 262 VAL A O 1
ATOM 1946 N N . LEU A 1 263 ? -11.114 -15.262 2.122 1.00 94.44 263 LEU A N 1
ATOM 1947 C CA . LEU A 1 263 ? -10.846 -14.828 3.501 1.00 94.44 263 LEU A CA 1
ATOM 1948 C C . LEU A 1 263 ? -11.285 -13.380 3.724 1.00 94.44 263 LEU A C 1
ATOM 1950 O O . LEU A 1 263 ? -12.000 -13.094 4.683 1.00 94.44 263 LEU A O 1
ATOM 1954 N N . TRP A 1 264 ? -10.955 -12.486 2.792 1.00 93.12 264 TRP A N 1
ATOM 1955 C CA . TRP A 1 264 ? -11.434 -11.107 2.789 1.00 93.12 264 TRP A CA 1
ATOM 1956 C C . TRP A 1 264 ? -12.961 -11.052 2.893 1.00 93.12 264 TRP A C 1
ATOM 1958 O O . TRP A 1 264 ? -13.504 -10.328 3.729 1.00 93.12 264 TRP A O 1
ATOM 1968 N N . TRP A 1 265 ? -13.662 -11.887 2.124 1.00 89.75 265 TRP A N 1
ATOM 1969 C CA . TRP A 1 265 ? -15.115 -11.974 2.187 1.00 89.75 265 TRP A CA 1
ATOM 1970 C C . TRP A 1 265 ? -15.600 -12.343 3.590 1.00 89.75 265 TRP A C 1
ATOM 1972 O O . TRP A 1 265 ? -16.511 -11.687 4.090 1.00 89.75 265 TRP A O 1
ATOM 1982 N N . THR A 1 266 ? -15.011 -13.347 4.247 1.00 90.56 266 THR A N 1
ATOM 1983 C CA . THR A 1 266 ? -15.496 -13.809 5.564 1.00 90.56 266 THR A CA 1
ATOM 1984 C C . THR A 1 266 ? -15.560 -12.698 6.616 1.00 90.56 266 THR A C 1
ATOM 1986 O O . THR A 1 266 ? -16.513 -12.652 7.390 1.00 90.56 266 THR A O 1
ATOM 1989 N N . TYR A 1 267 ? -14.617 -11.752 6.602 1.00 91.88 267 TYR A N 1
ATOM 1990 C CA . TYR A 1 267 ? -14.620 -10.620 7.530 1.00 91.88 267 TYR A CA 1
ATOM 1991 C C . TYR A 1 267 ? -15.490 -9.445 7.061 1.00 91.88 267 TYR A C 1
ATOM 1993 O O . TYR A 1 267 ? -16.237 -8.868 7.856 1.00 91.88 267 TYR A O 1
ATOM 2001 N N . PHE A 1 268 ? -15.411 -9.084 5.774 1.00 89.12 268 PHE A N 1
ATOM 2002 C CA . PHE A 1 268 ? -16.070 -7.888 5.236 1.00 89.12 268 PHE A CA 1
ATOM 2003 C C . PHE A 1 268 ? -17.547 -8.081 4.871 1.00 89.12 268 PHE A C 1
ATOM 2005 O O . PHE A 1 268 ? -18.209 -7.093 4.559 1.00 89.12 268 PHE A O 1
ATOM 2012 N N . ASP A 1 269 ? -18.073 -9.309 4.910 1.00 85.69 269 ASP A N 1
ATOM 2013 C CA . ASP A 1 269 ? -19.487 -9.567 4.625 1.00 85.69 269 ASP A CA 1
ATOM 2014 C C . ASP A 1 269 ? -20.396 -9.250 5.819 1.00 85.69 269 ASP A C 1
ATOM 2016 O O . ASP A 1 269 ? -21.347 -8.493 5.668 1.00 85.69 269 ASP A O 1
ATOM 2020 N N . ILE A 1 270 ? -20.100 -9.809 7.000 1.00 84.75 270 ILE A N 1
ATOM 2021 C CA . ILE A 1 270 ? -20.957 -9.682 8.196 1.00 84.75 270 ILE A CA 1
ATOM 2022 C C . ILE A 1 270 ? -20.163 -9.197 9.412 1.00 84.75 270 ILE A C 1
ATOM 2024 O O . ILE A 1 270 ? -20.586 -8.247 10.070 1.00 84.75 270 ILE A O 1
ATOM 2028 N N . ALA A 1 271 ? -19.016 -9.819 9.712 1.00 89.38 271 ALA A N 1
ATOM 2029 C CA . ALA A 1 271 ? -18.309 -9.617 10.979 1.00 89.38 271 ALA A CA 1
ATOM 2030 C C . ALA A 1 271 ? -17.940 -8.150 11.249 1.00 89.38 271 ALA A C 1
ATOM 2032 O O . ALA A 1 271 ? -18.149 -7.666 12.361 1.00 89.38 271 ALA A O 1
ATOM 2033 N N . ARG A 1 272 ? -17.460 -7.422 10.231 1.00 88.69 272 ARG A N 1
ATOM 2034 C CA . ARG A 1 272 ? -17.173 -5.981 10.321 1.00 88.69 272 ARG A CA 1
ATOM 2035 C C . ARG A 1 272 ? -18.393 -5.173 10.775 1.00 88.69 272 ARG A C 1
ATOM 2037 O O . ARG A 1 272 ? -18.318 -4.472 11.779 1.00 88.69 272 ARG A O 1
ATOM 2044 N N . PHE A 1 273 ? -19.498 -5.266 10.035 1.00 88.56 273 PHE A N 1
ATOM 2045 C CA . PHE A 1 273 ? -20.685 -4.436 10.270 1.00 88.56 273 PHE A CA 1
ATOM 2046 C C . PHE A 1 273 ? -21.403 -4.820 11.565 1.00 88.56 273 PHE A C 1
ATOM 2048 O O . PHE A 1 273 ? -21.836 -3.950 12.315 1.00 88.56 273 PHE A O 1
ATOM 2055 N N . GLY A 1 274 ? -21.479 -6.118 11.870 1.00 88.94 274 GLY A N 1
ATOM 2056 C CA . GLY A 1 274 ? -22.093 -6.585 13.110 1.00 88.94 274 GLY A CA 1
ATOM 2057 C C . GLY A 1 274 ? -21.295 -6.193 14.358 1.00 88.94 274 GLY A C 1
ATOM 2058 O O . GLY A 1 274 ? -21.883 -5.880 15.391 1.00 88.94 274 GLY A O 1
ATOM 2059 N N . ALA A 1 275 ? -19.962 -6.144 14.278 1.00 90.81 275 ALA A N 1
ATOM 2060 C CA . ALA A 1 275 ? -19.137 -5.682 15.390 1.00 90.81 275 ALA A CA 1
ATOM 2061 C C . ALA A 1 275 ? -19.167 -4.156 15.585 1.00 90.81 275 ALA A C 1
ATOM 2063 O O . ALA A 1 275 ? -18.996 -3.690 16.714 1.00 90.81 275 ALA A O 1
ATOM 2064 N N . GLU A 1 276 ? -19.369 -3.381 14.518 1.00 91.38 276 GLU A N 1
ATOM 2065 C CA . GLU A 1 276 ? -19.606 -1.934 14.596 1.00 91.38 276 GLU A CA 1
ATOM 2066 C C . GLU A 1 276 ? -20.934 -1.636 15.292 1.00 91.38 276 GLU A C 1
ATOM 2068 O O . GLU A 1 276 ? -20.950 -0.944 16.310 1.00 91.38 276 GLU A O 1
ATOM 2073 N N . ASP A 1 277 ? -22.020 -2.261 14.841 1.00 90.38 277 ASP A N 1
ATOM 2074 C CA . ASP A 1 277 ? -23.343 -2.150 15.462 1.00 90.38 277 ASP A CA 1
ATOM 2075 C C . ASP A 1 277 ? -23.332 -2.582 16.944 1.00 90.38 277 ASP A C 1
ATOM 2077 O O . ASP A 1 277 ? -23.885 -1.897 17.808 1.00 90.38 277 ASP A O 1
ATOM 2081 N N . ALA A 1 278 ? -22.613 -3.656 17.289 1.00 91.00 278 ALA A N 1
ATOM 2082 C CA . ALA A 1 278 ? -22.439 -4.069 18.682 1.00 91.00 278 ALA A CA 1
ATOM 2083 C C . ALA A 1 278 ? -21.737 -3.000 19.547 1.00 91.00 278 ALA A C 1
ATOM 2085 O O . ALA A 1 278 ? -22.100 -2.803 20.712 1.00 91.00 278 ALA A O 1
ATOM 2086 N N . LEU A 1 279 ? -20.746 -2.289 18.996 1.00 91.69 279 LEU A N 1
ATOM 2087 C CA . LEU A 1 279 ? -20.072 -1.185 19.685 1.00 91.69 279 LEU A CA 1
ATOM 2088 C C . LEU A 1 279 ? -20.951 0.061 19.806 1.00 91.69 279 LEU A C 1
ATOM 2090 O O . LEU A 1 279 ? -20.900 0.728 20.845 1.00 91.69 279 LEU A O 1
ATOM 2094 N N . GLU A 1 280 ? -21.743 0.374 18.779 1.00 90.38 280 GLU A N 1
ATOM 2095 C CA . GLU A 1 280 ? -22.688 1.494 18.799 1.00 90.38 280 GLU A CA 1
ATOM 2096 C C . GLU A 1 280 ? -23.739 1.304 19.899 1.00 90.38 280 GLU A C 1
ATOM 2098 O O . GLU A 1 280 ? -24.002 2.236 20.665 1.00 90.38 280 GLU A O 1
ATOM 2103 N N . ARG A 1 281 ? -24.264 0.080 20.045 1.00 90.75 281 ARG A N 1
ATOM 2104 C CA . ARG A 1 281 ? -25.247 -0.279 21.083 1.00 90.75 281 ARG A CA 1
ATOM 2105 C C . ARG A 1 281 ? -24.666 -0.301 22.496 1.00 90.75 281 ARG A C 1
ATOM 2107 O O . ARG A 1 281 ? -25.384 -0.030 23.457 1.00 90.75 281 ARG A O 1
ATOM 2114 N N . ALA A 1 282 ? -23.386 -0.635 22.652 1.00 91.88 282 ALA A N 1
ATOM 2115 C CA . ALA A 1 282 ? -22.718 -0.607 23.951 1.00 91.88 282 ALA A CA 1
ATOM 2116 C C . ALA A 1 282 ? -22.422 0.836 24.392 1.00 91.88 282 ALA A C 1
ATOM 2118 O O . ALA A 1 282 ? -22.177 1.706 23.562 1.00 91.88 282 ALA A O 1
ATOM 2119 N N . SER A 1 283 ? -22.360 1.105 25.699 1.00 89.25 283 SER A N 1
ATOM 2120 C CA . SER A 1 283 ? -22.003 2.427 26.239 1.00 89.25 283 SER A CA 1
ATOM 2121 C C . SER A 1 283 ? -21.015 2.337 27.409 1.00 89.25 283 SER A C 1
ATOM 2123 O O . SER A 1 283 ? -20.795 1.268 27.991 1.00 89.25 283 SER A O 1
ATOM 2125 N N . GLY A 1 284 ? -20.355 3.461 27.714 1.00 86.00 284 GLY A N 1
ATOM 2126 C CA . GLY A 1 284 ? -19.438 3.605 28.848 1.00 86.00 284 GLY A CA 1
ATOM 2127 C C . GLY A 1 284 ? -18.343 2.533 28.910 1.00 86.00 284 GLY A C 1
ATOM 2128 O O . GLY A 1 284 ? -17.680 2.223 27.918 1.00 86.00 284 GLY A O 1
ATOM 2129 N N . ARG A 1 285 ? -18.162 1.938 30.096 1.00 85.31 285 ARG A N 1
ATOM 2130 C CA . ARG A 1 285 ? -17.141 0.908 30.348 1.00 85.31 285 ARG A CA 1
ATOM 2131 C C . ARG A 1 285 ? -17.346 -0.353 29.506 1.00 85.31 285 ARG A C 1
ATOM 2133 O O . ARG A 1 285 ? -16.362 -0.957 29.088 1.00 85.31 285 ARG A O 1
ATOM 2140 N N . THR A 1 286 ? -18.591 -0.741 29.234 1.00 89.12 286 THR A N 1
ATOM 2141 C CA . THR A 1 286 ? -18.900 -1.925 28.418 1.00 89.12 286 THR A CA 1
ATOM 2142 C C . THR A 1 286 ? -18.411 -1.741 26.987 1.00 89.12 286 THR A C 1
ATOM 2144 O O . THR A 1 286 ? -17.785 -2.651 26.448 1.00 89.12 286 THR A O 1
ATOM 2147 N N . ARG A 1 287 ? -18.606 -0.549 26.401 1.00 91.00 287 ARG A N 1
ATOM 2148 C CA . ARG A 1 287 ? -18.070 -0.207 25.073 1.00 91.00 287 ARG A CA 1
ATOM 2149 C C . ARG A 1 287 ? -16.543 -0.280 25.050 1.00 91.00 287 ARG A C 1
ATOM 2151 O O . ARG A 1 287 ? -15.983 -0.899 24.152 1.00 91.00 287 ARG A O 1
ATOM 2158 N N . ALA A 1 288 ? -15.875 0.294 26.053 1.00 87.19 288 ALA A N 1
ATOM 2159 C CA . ALA A 1 288 ? -14.414 0.277 26.138 1.00 87.19 288 ALA A CA 1
ATOM 2160 C C . ALA A 1 288 ? -13.844 -1.151 26.251 1.00 87.19 288 ALA A C 1
ATOM 2162 O O . ALA A 1 288 ? -12.911 -1.510 25.533 1.00 87.19 288 ALA A O 1
ATOM 2163 N N . LEU A 1 289 ? -14.441 -1.997 27.101 1.00 88.69 289 LEU A N 1
ATOM 2164 C CA . LEU A 1 289 ? -14.042 -3.403 27.237 1.00 88.69 289 LEU A CA 1
ATOM 2165 C C . LEU A 1 289 ? -14.315 -4.200 25.960 1.00 88.69 289 LEU A C 1
ATOM 2167 O O . LEU A 1 289 ? -13.477 -4.999 25.554 1.00 88.69 289 LEU A O 1
ATOM 2171 N N . LEU A 1 290 ? -15.463 -3.972 25.316 1.00 91.88 290 LEU A N 1
ATOM 2172 C CA . LEU A 1 290 ? -15.799 -4.619 24.053 1.00 91.88 290 LEU A CA 1
ATOM 2173 C C . LEU A 1 290 ? -14.785 -4.262 22.964 1.00 91.88 290 LEU A C 1
ATOM 2175 O O . LEU A 1 290 ? -14.290 -5.154 22.283 1.00 91.88 290 LEU A O 1
ATOM 2179 N N . ALA A 1 291 ? -14.431 -2.983 22.837 1.00 90.75 291 ALA A N 1
ATOM 2180 C CA . ALA A 1 291 ? -13.453 -2.542 21.854 1.00 90.75 291 ALA A CA 1
ATOM 2181 C C . ALA A 1 291 ? -12.064 -3.102 22.112 1.00 90.75 291 ALA A C 1
ATOM 2183 O O . ALA A 1 291 ? -11.414 -3.579 21.193 1.00 90.75 291 ALA A O 1
ATOM 2184 N N . ARG A 1 292 ? -11.619 -3.115 23.364 1.00 89.88 292 ARG A N 1
ATOM 2185 C CA . ARG A 1 292 ? -10.351 -3.739 23.723 1.00 89.88 292 ARG A CA 1
ATOM 2186 C C . ARG A 1 292 ? -10.343 -5.232 23.405 1.00 89.88 292 ARG A C 1
ATOM 2188 O O . ARG A 1 292 ? -9.444 -5.715 22.729 1.00 89.88 292 ARG A O 1
ATOM 2195 N N . ASP A 1 293 ? -11.322 -5.980 23.899 1.00 91.75 293 ASP A N 1
ATOM 2196 C CA . ASP A 1 293 ? -11.322 -7.432 23.731 1.00 91.75 293 ASP A CA 1
ATOM 2197 C C . ASP A 1 293 ? -11.430 -7.800 22.249 1.00 91.75 293 ASP A C 1
ATOM 2199 O O . ASP A 1 293 ? -10.620 -8.568 21.738 1.00 91.75 293 ASP A O 1
ATOM 2203 N N . ALA A 1 294 ? -12.394 -7.209 21.541 1.00 92.25 294 ALA A N 1
ATOM 2204 C CA . ALA A 1 294 ? -12.667 -7.543 20.152 1.00 92.25 294 ALA A CA 1
ATOM 2205 C C . ALA A 1 294 ? -11.611 -6.967 19.192 1.00 92.25 294 ALA A C 1
ATOM 2207 O O . ALA A 1 294 ? -11.156 -7.674 18.296 1.00 92.25 294 ALA A O 1
ATOM 2208 N N . TYR A 1 295 ? -11.181 -5.719 19.381 1.00 92.88 295 TYR A N 1
ATOM 2209 C CA . TYR A 1 295 ? -10.280 -5.038 18.451 1.00 92.88 295 TYR A CA 1
ATOM 2210 C C . TYR A 1 295 ? -8.820 -5.092 18.894 1.00 92.88 295 TYR A C 1
ATOM 2212 O O . TYR A 1 295 ? -7.982 -5.548 18.129 1.00 92.88 295 TYR A O 1
ATOM 2220 N N . THR A 1 296 ? -8.483 -4.743 20.135 1.00 89.69 296 THR A N 1
ATOM 2221 C CA . THR A 1 296 ? -7.078 -4.788 20.586 1.00 89.69 296 THR A CA 1
ATOM 2222 C C . THR A 1 296 ? -6.510 -6.207 20.649 1.00 89.69 296 THR A C 1
ATOM 2224 O O . THR A 1 296 ? -5.371 -6.423 20.236 1.00 89.69 296 THR A O 1
ATOM 2227 N N . PHE A 1 297 ? -7.272 -7.164 21.189 1.00 92.00 297 PHE A N 1
ATOM 2228 C CA . PHE A 1 297 ? -6.767 -8.515 21.446 1.00 92.00 297 PHE A CA 1
ATOM 2229 C C . PHE A 1 297 ? -7.138 -9.521 20.363 1.00 92.00 297 PHE A C 1
ATOM 2231 O O . PHE A 1 297 ? -6.261 -10.232 19.892 1.00 92.00 297 PHE A O 1
ATOM 2238 N N . LEU A 1 298 ? -8.405 -9.597 19.949 1.00 95.12 298 LEU A N 1
ATOM 2239 C CA . LEU A 1 298 ? -8.851 -10.653 19.031 1.00 95.12 298 LEU A CA 1
ATOM 2240 C C . LEU A 1 298 ? -8.524 -10.387 17.553 1.00 95.12 298 LEU A C 1
ATOM 2242 O O . LEU A 1 298 ? -8.425 -11.346 16.790 1.00 95.12 298 LEU A O 1
ATOM 2246 N N . HIS A 1 299 ? -8.260 -9.138 17.148 1.00 95.38 299 HIS A N 1
ATOM 2247 C CA . HIS A 1 299 ? -7.713 -8.887 15.807 1.00 95.38 299 HIS A CA 1
ATOM 2248 C C . HIS A 1 299 ? -6.243 -9.296 15.683 1.00 95.38 299 HIS A C 1
ATOM 2250 O O . HIS A 1 299 ? -5.811 -9.614 14.579 1.00 95.38 299 HIS A O 1
ATOM 2256 N N . LEU A 1 300 ? -5.469 -9.324 16.773 1.00 94.50 300 LEU A N 1
ATOM 2257 C CA . LEU A 1 300 ? -4.053 -9.692 16.709 1.00 94.50 300 LEU A CA 1
ATOM 2258 C C . LEU A 1 300 ? -3.851 -11.127 16.177 1.00 94.50 300 LEU A C 1
ATOM 2260 O O . LEU A 1 300 ? -3.086 -11.275 15.228 1.00 94.50 300 LEU A O 1
ATOM 2264 N N . PRO A 1 301 ? -4.558 -12.171 16.666 1.00 97.00 301 PRO A N 1
ATOM 2265 C CA . PRO A 1 301 ? -4.544 -13.494 16.044 1.00 97.00 301 PRO A CA 1
ATOM 2266 C C . PRO A 1 301 ? -4.951 -13.482 14.570 1.00 97.00 301 PRO A C 1
ATOM 2268 O O . PRO A 1 301 ? -4.367 -14.208 13.777 1.00 97.00 301 PRO A O 1
ATOM 2271 N N . MET A 1 302 ? -5.914 -12.643 14.175 1.00 96.94 302 MET A N 1
ATOM 2272 C CA . MET A 1 302 ? -6.308 -12.538 12.768 1.00 96.94 302 MET A CA 1
ATOM 2273 C C . MET A 1 302 ? -5.174 -11.978 11.907 1.00 96.94 302 MET A C 1
ATOM 2275 O O . MET A 1 302 ? -4.836 -12.575 10.889 1.00 96.94 302 MET A O 1
ATOM 2279 N N . ILE A 1 303 ? -4.550 -10.876 12.330 1.00 95.81 303 ILE A N 1
ATOM 2280 C CA . ILE A 1 303 ? -3.391 -10.289 11.646 1.00 95.81 303 ILE A CA 1
ATOM 2281 C C . ILE A 1 303 ? -2.226 -11.282 11.630 1.00 95.81 303 ILE A C 1
ATOM 2283 O O . ILE A 1 303 ? -1.669 -11.532 10.570 1.00 95.81 303 ILE A O 1
ATOM 2287 N N . ALA A 1 304 ? -1.907 -11.916 12.760 1.00 96.19 304 ALA A N 1
ATOM 2288 C CA . ALA A 1 304 ? -0.866 -12.937 12.842 1.00 96.19 304 ALA A CA 1
ATOM 2289 C C . ALA A 1 304 ? -1.137 -14.124 11.907 1.00 96.19 304 ALA A C 1
ATOM 2291 O O . ALA A 1 304 ? -0.219 -14.585 11.238 1.00 96.19 304 ALA A O 1
ATOM 2292 N N . GLY A 1 305 ? -2.391 -14.573 11.797 1.00 97.00 305 GLY A N 1
ATOM 2293 C CA . GLY A 1 305 ? -2.801 -15.604 10.845 1.00 97.00 305 GLY A CA 1
ATOM 2294 C C . GLY A 1 305 ? -2.584 -15.186 9.390 1.00 97.00 305 GLY A C 1
ATOM 2295 O O . GLY A 1 305 ? -2.062 -15.971 8.603 1.00 97.00 305 GLY A O 1
ATOM 2296 N N . LEU A 1 306 ? -2.905 -13.936 9.037 1.00 96.06 306 LEU A N 1
ATOM 2297 C CA . LEU A 1 306 ? -2.662 -13.392 7.695 1.00 96.06 306 LEU A CA 1
ATOM 2298 C C . LEU A 1 306 ? -1.164 -13.230 7.385 1.00 96.06 306 LEU A C 1
ATOM 2300 O O . LEU A 1 306 ? -0.741 -13.566 6.284 1.00 96.06 306 LEU A O 1
ATOM 2304 N N . ILE A 1 307 ? -0.349 -12.777 8.341 1.00 94.69 307 ILE A N 1
ATOM 2305 C CA . ILE A 1 307 ? 1.113 -12.680 8.177 1.00 94.69 307 ILE A CA 1
ATOM 2306 C C . ILE A 1 307 ? 1.748 -14.073 8.062 1.00 94.69 307 ILE A C 1
ATOM 2308 O O . ILE A 1 307 ? 2.613 -14.295 7.218 1.00 94.69 307 ILE A O 1
ATOM 2312 N N . LEU A 1 308 ? 1.281 -15.044 8.849 1.00 95.25 308 LEU A N 1
ATOM 2313 C CA . LEU A 1 308 ? 1.740 -16.429 8.768 1.00 95.25 308 LEU A CA 1
ATOM 2314 C C . LEU A 1 308 ? 1.344 -17.079 7.427 1.00 95.25 308 LEU A C 1
ATOM 2316 O O . LEU A 1 308 ? 2.162 -17.751 6.803 1.00 95.25 308 LEU A O 1
ATOM 2320 N N . LEU A 1 309 ? 0.136 -16.797 6.928 1.00 95.31 309 LEU A N 1
ATOM 2321 C CA . LEU A 1 309 ? -0.294 -17.165 5.577 1.00 95.31 309 LEU A CA 1
ATOM 2322 C C . LEU A 1 309 ? 0.586 -16.504 4.499 1.00 95.31 309 LEU A C 1
ATOM 2324 O O . LEU A 1 309 ? 0.983 -17.174 3.548 1.00 95.31 309 LEU A O 1
ATOM 2328 N N . SER A 1 310 ? 0.914 -15.216 4.652 1.00 93.12 310 SER A N 1
ATOM 2329 C CA . SER A 1 310 ? 1.822 -14.482 3.755 1.00 93.12 310 SER A CA 1
ATOM 2330 C C . SER A 1 310 ? 3.179 -15.184 3.645 1.00 93.12 310 SER A C 1
ATOM 2332 O O . SER A 1 310 ? 3.665 -15.452 2.545 1.00 93.12 310 SER A O 1
ATOM 2334 N N . LEU A 1 311 ? 3.746 -15.575 4.792 1.00 91.75 311 LEU A N 1
ATOM 2335 C CA . LEU A 1 311 ? 4.988 -16.341 4.880 1.00 91.75 311 LEU A CA 1
ATOM 2336 C C . LEU A 1 311 ? 4.886 -17.697 4.166 1.00 91.75 311 LEU A C 1
ATOM 2338 O O . LEU A 1 311 ? 5.769 -18.039 3.378 1.00 91.75 311 LEU A O 1
ATOM 2342 N N . GLY A 1 312 ? 3.804 -18.443 4.410 1.00 91.06 312 GLY A N 1
ATOM 2343 C CA . GLY A 1 312 ? 3.545 -19.723 3.748 1.00 91.06 312 GLY A CA 1
ATOM 2344 C C . GLY A 1 312 ? 3.469 -19.579 2.228 1.00 91.06 312 GLY A C 1
ATOM 2345 O O . GLY A 1 312 ? 4.155 -20.295 1.507 1.00 91.06 312 GLY A O 1
ATOM 2346 N N . LEU A 1 313 ? 2.719 -18.590 1.731 1.00 90.06 313 LEU A N 1
ATOM 2347 C CA . LEU A 1 313 ? 2.620 -18.308 0.297 1.00 90.06 313 LEU A CA 1
ATOM 2348 C C . LEU A 1 313 ? 3.971 -17.916 -0.307 1.00 90.06 313 LEU A C 1
ATOM 2350 O O . LEU A 1 313 ? 4.316 -18.403 -1.380 1.00 90.06 313 LEU A O 1
ATOM 2354 N N . LYS A 1 314 ? 4.770 -17.097 0.379 1.00 86.19 314 LYS A N 1
ATOM 2355 C CA . LYS A 1 314 ? 6.112 -16.736 -0.094 1.00 86.19 314 LYS A CA 1
ATOM 2356 C C . LYS A 1 314 ? 7.004 -17.967 -0.283 1.00 86.19 314 LYS A C 1
ATOM 2358 O O . LYS A 1 314 ? 7.698 -18.063 -1.294 1.00 86.19 314 LYS A O 1
ATOM 2363 N N . HIS A 1 315 ? 6.951 -18.921 0.647 1.00 83.12 315 HIS A N 1
ATOM 2364 C CA . HIS A 1 315 ? 7.686 -20.185 0.541 1.00 83.12 315 HIS A CA 1
ATOM 2365 C C . HIS A 1 315 ? 7.161 -21.060 -0.612 1.00 83.12 315 HIS A C 1
ATOM 2367 O O . HIS A 1 315 ? 7.939 -21.510 -1.452 1.00 83.12 315 HIS A O 1
ATOM 2373 N N . THR A 1 316 ? 5.837 -21.174 -0.738 1.00 83.94 316 THR A N 1
ATOM 2374 C CA . THR A 1 316 ? 5.151 -21.867 -1.841 1.00 83.94 316 THR A CA 1
ATOM 2375 C C . THR A 1 316 ? 5.562 -21.343 -3.207 1.00 83.94 316 THR A C 1
ATOM 2377 O O . THR A 1 316 ? 5.901 -22.132 -4.088 1.00 83.94 316 THR A O 1
ATOM 2380 N N . PHE A 1 317 ? 5.617 -20.027 -3.403 1.00 80.56 317 PHE A N 1
ATOM 2381 C CA . PHE A 1 317 ? 6.034 -19.458 -4.686 1.00 80.56 317 PHE A CA 1
ATOM 2382 C C . PHE A 1 317 ? 7.521 -19.670 -4.995 1.00 80.56 317 PHE A C 1
ATOM 2384 O O . PHE A 1 317 ? 7.867 -19.800 -6.170 1.00 80.56 317 PHE A O 1
ATOM 2391 N N . ASN A 1 318 ? 8.389 -19.793 -3.984 1.00 75.62 318 ASN A N 1
ATOM 2392 C CA . ASN A 1 318 ? 9.776 -20.216 -4.207 1.00 75.62 318 ASN A CA 1
ATOM 2393 C C . ASN A 1 318 ? 9.831 -21.649 -4.768 1.00 75.62 318 ASN A C 1
ATOM 2395 O O . ASN A 1 318 ? 10.593 -21.911 -5.696 1.00 75.62 318 ASN A O 1
ATOM 2399 N N . GLY A 1 319 ? 8.990 -22.559 -4.263 1.00 70.19 319 GLY A N 1
ATOM 2400 C CA . GLY A 1 319 ? 8.887 -23.934 -4.769 1.00 70.19 319 GLY A CA 1
ATOM 2401 C C . GLY A 1 319 ? 8.321 -24.026 -6.194 1.00 70.19 319 GLY A C 1
ATOM 2402 O O . GLY A 1 319 ? 8.764 -24.859 -6.982 1.00 70.19 319 GLY A O 1
ATOM 2403 N N . LEU A 1 320 ? 7.388 -23.138 -6.564 1.00 73.06 320 LEU A N 1
ATOM 2404 C CA . LEU A 1 320 ? 6.784 -23.080 -7.909 1.00 73.06 320 LEU A CA 1
ATOM 2405 C C . LEU A 1 320 ? 7.738 -22.569 -9.006 1.00 73.06 320 LEU A C 1
ATOM 2407 O O . LEU A 1 320 ? 7.475 -22.781 -10.194 1.00 73.06 320 LEU A O 1
ATOM 2411 N N . ALA A 1 321 ? 8.823 -21.894 -8.617 1.00 62.47 321 ALA A N 1
ATOM 2412 C CA . ALA A 1 321 ? 9.841 -21.341 -9.509 1.00 62.47 321 ALA A CA 1
ATOM 2413 C C . ALA A 1 321 ? 10.672 -22.417 -10.223 1.00 62.47 321 ALA A C 1
ATOM 2415 O O . ALA A 1 321 ? 11.087 -22.250 -11.371 1.00 62.47 321 ALA A O 1
ATOM 2416 N N . PHE A 1 322 ? 10.942 -23.521 -9.525 1.00 57.59 322 PHE A N 1
ATOM 2417 C CA . PHE A 1 322 ? 11.832 -24.578 -9.985 1.00 57.59 322 PHE A CA 1
ATOM 2418 C C . PHE A 1 322 ? 11.010 -25.735 -10.566 1.00 57.59 322 PHE A C 1
ATOM 2420 O O . PHE A 1 322 ? 10.030 -26.174 -9.976 1.00 57.59 322 PHE A O 1
ATOM 2427 N N . LYS A 1 323 ? 11.425 -26.277 -11.721 1.00 53.72 323 LYS A N 1
ATOM 2428 C CA . LYS A 1 323 ? 10.758 -27.372 -12.470 1.00 53.72 323 LYS A CA 1
ATOM 2429 C C . LYS A 1 323 ? 10.651 -28.730 -11.737 1.00 53.72 323 LYS A C 1
ATOM 2431 O O . LYS A 1 323 ? 10.420 -29.748 -12.382 1.00 53.72 323 LYS A O 1
ATOM 2436 N N . SER A 1 324 ? 10.806 -28.788 -10.417 1.00 47.84 324 SER A N 1
ATOM 2437 C CA . SER A 1 324 ? 10.734 -30.036 -9.649 1.00 47.84 324 SER A CA 1
ATOM 2438 C C . SER A 1 324 ? 9.404 -30.160 -8.907 1.00 47.84 324 SER A C 1
ATOM 2440 O O . SER A 1 324 ? 8.890 -29.177 -8.382 1.00 47.84 324 SER A O 1
ATOM 2442 N N . ILE A 1 325 ? 8.853 -31.376 -8.866 1.00 50.81 325 ILE A N 1
ATOM 2443 C CA . ILE A 1 325 ? 7.684 -31.754 -8.060 1.00 50.81 325 ILE A CA 1
ATOM 2444 C C . ILE A 1 325 ? 8.107 -31.678 -6.586 1.00 50.81 325 ILE A C 1
ATOM 2446 O O . ILE A 1 325 ? 8.482 -32.678 -5.977 1.00 50.81 325 ILE A O 1
ATOM 2450 N N . GLN A 1 326 ? 8.152 -30.465 -6.039 1.00 61.16 326 GLN A N 1
ATOM 2451 C CA . GLN A 1 326 ? 8.432 -30.247 -4.627 1.00 61.16 326 GLN A CA 1
ATOM 2452 C C . GLN A 1 326 ? 7.142 -30.414 -3.830 1.00 61.16 326 GLN A C 1
ATOM 2454 O O . GLN A 1 326 ? 6.052 -30.050 -4.280 1.00 61.16 326 GLN A O 1
ATOM 2459 N N . HIS A 1 327 ? 7.286 -31.006 -2.653 1.00 58.19 327 HIS A N 1
ATOM 2460 C CA . HIS A 1 327 ? 6.221 -31.126 -1.672 1.00 58.19 327 HIS A CA 1
ATOM 2461 C C . HIS A 1 327 ? 6.447 -30.051 -0.615 1.00 58.19 327 HIS A C 1
ATOM 2463 O O . HIS A 1 327 ? 7.566 -29.885 -0.126 1.00 58.19 327 HIS A O 1
ATOM 2469 N N . GLU A 1 328 ? 5.388 -29.335 -0.258 1.00 62.31 328 GLU A N 1
ATOM 2470 C CA . GLU A 1 328 ? 5.399 -28.446 0.901 1.00 62.31 328 GLU A CA 1
ATOM 2471 C C . GLU A 1 328 ? 5.427 -29.303 2.166 1.00 62.31 328 GLU A C 1
ATOM 2473 O O . GLU A 1 328 ? 4.444 -29.970 2.489 1.00 62.31 328 GLU A O 1
ATOM 2478 N N . SER A 1 329 ? 6.552 -29.324 2.881 1.00 61.12 329 SER A N 1
ATOM 2479 C CA . SER A 1 329 ? 6.693 -30.122 4.102 1.00 61.12 329 SER A CA 1
ATOM 2480 C C . SER A 1 329 ? 7.273 -29.312 5.258 1.00 61.12 329 SER A C 1
ATOM 2482 O O . SER A 1 329 ? 7.965 -28.310 5.076 1.00 61.12 329 SER A O 1
ATOM 2484 N N . GLY A 1 330 ? 6.936 -29.725 6.480 1.00 82.31 330 GLY A N 1
ATOM 2485 C CA . GLY A 1 330 ? 7.398 -29.072 7.700 1.00 82.31 330 GLY A CA 1
ATOM 2486 C C . GLY A 1 330 ? 6.746 -27.708 7.934 1.00 82.31 330 GLY A C 1
ATOM 2487 O O . GLY A 1 330 ? 5.526 -27.596 8.069 1.00 82.31 330 GLY A O 1
ATOM 2488 N N . LEU A 1 331 ? 7.571 -26.667 8.036 1.00 87.88 331 LEU A N 1
ATOM 2489 C CA . LEU A 1 331 ? 7.151 -25.345 8.504 1.00 87.88 331 LEU A CA 1
ATOM 2490 C C . LEU A 1 331 ? 6.432 -24.505 7.438 1.00 87.88 331 LEU A C 1
ATOM 2492 O O . LEU A 1 331 ? 5.610 -23.669 7.810 1.00 87.88 331 LEU A O 1
ATOM 2496 N N . GLY A 1 332 ? 6.680 -24.738 6.143 1.00 88.31 332 GLY A N 1
ATOM 2497 C CA . GLY A 1 332 ? 5.998 -24.028 5.047 1.00 88.31 332 GLY A CA 1
ATOM 2498 C C . GLY A 1 332 ? 4.499 -24.330 5.021 1.00 88.31 332 GLY A C 1
ATOM 2499 O O . GLY A 1 332 ? 3.664 -23.424 5.066 1.00 88.31 332 GLY A O 1
ATOM 2500 N N . LEU A 1 333 ? 4.155 -25.618 5.104 1.00 90.56 333 LEU A N 1
ATOM 2501 C CA . LEU A 1 333 ? 2.773 -26.083 5.217 1.00 90.56 333 LEU A CA 1
ATOM 2502 C C . LEU A 1 333 ? 2.098 -25.599 6.510 1.00 90.56 333 LEU A C 1
ATOM 2504 O O . LEU A 1 333 ? 0.945 -25.166 6.470 1.00 90.56 333 LEU A O 1
ATOM 2508 N N . PHE A 1 334 ? 2.812 -25.632 7.644 1.00 93.88 334 PHE A N 1
ATOM 2509 C CA . PHE A 1 334 ? 2.320 -25.066 8.906 1.00 93.88 334 PHE A CA 1
ATOM 2510 C C . PHE A 1 334 ? 2.018 -23.572 8.767 1.00 93.88 334 PHE A C 1
ATOM 2512 O O . PHE A 1 334 ? 0.963 -23.128 9.209 1.00 93.88 334 PHE A O 1
ATOM 2519 N N . ALA A 1 335 ? 2.896 -22.799 8.126 1.00 93.69 335 ALA A N 1
ATOM 2520 C CA . ALA A 1 335 ? 2.665 -21.380 7.908 1.00 93.69 335 ALA A CA 1
ATOM 2521 C C . ALA A 1 335 ? 1.432 -21.143 7.011 1.00 93.69 335 ALA A C 1
ATOM 2523 O O . ALA A 1 335 ? 0.541 -20.364 7.350 1.00 93.69 335 ALA A O 1
ATOM 2524 N N . LEU A 1 336 ? 1.316 -21.895 5.914 1.00 93.75 336 LEU A N 1
ATOM 2525 C CA . LEU A 1 336 ? 0.225 -21.775 4.948 1.00 93.75 336 LEU A CA 1
ATOM 2526 C C . LEU A 1 336 ? -1.146 -22.164 5.545 1.00 93.75 336 LEU A C 1
ATOM 2528 O O . LEU A 1 336 ? -2.071 -21.351 5.572 1.00 93.75 336 LEU A O 1
ATOM 2532 N N . TYR A 1 337 ? -1.289 -23.391 6.055 1.00 96.56 337 TYR A N 1
ATOM 2533 C CA . TYR A 1 337 ? -2.555 -23.906 6.599 1.00 96.56 337 TYR A CA 1
ATOM 2534 C C . TYR A 1 337 ? -2.827 -23.390 8.017 1.00 96.56 337 TYR A C 1
ATOM 2536 O O . TYR A 1 337 ? -3.959 -23.025 8.344 1.00 96.56 337 TYR A O 1
ATOM 2544 N N . GLY A 1 338 ? -1.794 -23.317 8.858 1.00 96.19 338 GLY A N 1
ATOM 2545 C CA . GLY A 1 338 ? -1.887 -22.781 10.215 1.00 96.19 338 GLY A CA 1
ATOM 2546 C C . GLY A 1 338 ? -2.201 -21.288 10.229 1.00 96.19 338 GLY A C 1
ATOM 2547 O O . GLY A 1 338 ? -2.973 -20.855 11.080 1.00 96.19 338 GLY A O 1
ATOM 2548 N N . GLY A 1 339 ? -1.713 -20.514 9.252 1.00 96.81 339 GLY A N 1
ATOM 2549 C CA . GLY A 1 339 ? -2.092 -19.110 9.073 1.00 96.81 339 GLY A CA 1
ATOM 2550 C C . GLY A 1 339 ? -3.591 -18.932 8.818 1.00 96.81 339 GLY A C 1
ATOM 2551 O O . GLY A 1 339 ? -4.255 -18.158 9.513 1.00 96.81 339 GLY A O 1
ATOM 2552 N N . VAL A 1 340 ? -4.162 -19.722 7.898 1.00 97.81 340 VAL A N 1
ATOM 2553 C CA . VAL A 1 340 ? -5.615 -19.731 7.637 1.00 97.81 340 VAL A CA 1
ATOM 2554 C C . VAL A 1 340 ? -6.401 -20.181 8.868 1.00 97.81 340 VAL A C 1
ATOM 2556 O O . VAL A 1 340 ? -7.388 -19.540 9.234 1.00 97.81 340 VAL A O 1
ATOM 2559 N N . ALA A 1 341 ? -5.967 -21.253 9.535 1.00 97.94 341 ALA A N 1
ATOM 2560 C CA . ALA A 1 341 ? -6.624 -21.745 10.741 1.00 97.94 341 ALA A CA 1
ATOM 2561 C C . ALA A 1 341 ? -6.612 -20.690 11.861 1.00 97.94 341 ALA A C 1
ATOM 2563 O O . ALA A 1 341 ? -7.653 -20.429 12.461 1.00 97.94 341 ALA A O 1
ATOM 2564 N N . LEU A 1 342 ? -5.471 -20.035 12.101 1.00 97.88 342 LEU A N 1
ATOM 2565 C CA . LEU A 1 342 ? -5.322 -18.985 13.109 1.00 97.88 342 LEU A CA 1
ATOM 2566 C C . LEU A 1 342 ? -6.205 -17.770 12.797 1.00 97.88 342 LEU A C 1
ATOM 2568 O O . LEU A 1 342 ? -6.874 -17.256 13.695 1.00 97.88 342 LEU A O 1
ATOM 2572 N N . TYR A 1 343 ? -6.276 -17.359 11.527 1.00 97.69 343 TYR A N 1
ATOM 2573 C CA . TYR A 1 343 ? -7.180 -16.297 11.088 1.00 97.69 343 TYR A CA 1
ATOM 2574 C C . TYR A 1 343 ? -8.648 -16.642 11.367 1.00 97.69 343 TYR A C 1
ATOM 2576 O O . TYR A 1 343 ? -9.365 -15.842 11.969 1.00 97.69 343 TYR A O 1
ATOM 2584 N N . LEU A 1 344 ? -9.094 -17.842 10.981 1.00 97.19 344 LEU A N 1
ATOM 2585 C CA . LEU A 1 344 ? -10.479 -18.274 11.177 1.00 97.19 344 LEU A CA 1
ATOM 2586 C C . LEU A 1 344 ? -10.825 -18.459 12.661 1.00 97.19 344 LEU A C 1
ATOM 2588 O O . LEU A 1 344 ? -11.923 -18.096 13.074 1.00 97.19 344 LEU A O 1
ATOM 2592 N N . VAL A 1 345 ? -9.903 -18.969 13.484 1.00 97.19 345 VAL A N 1
ATOM 2593 C CA . VAL A 1 345 ? -10.080 -19.052 14.945 1.00 97.19 345 VAL A CA 1
ATOM 2594 C C . VAL A 1 345 ? -10.197 -17.656 15.557 1.00 97.19 345 VAL A C 1
ATOM 2596 O O . VAL A 1 345 ? -11.096 -17.421 16.369 1.00 97.19 345 VAL A O 1
ATOM 2599 N N . GLY A 1 346 ? -9.343 -16.718 15.136 1.00 96.56 346 GLY A N 1
ATOM 2600 C CA . GLY A 1 346 ? -9.436 -15.311 15.522 1.00 96.56 346 GLY A CA 1
ATOM 2601 C C . GLY A 1 346 ? -10.783 -14.700 15.135 1.00 96.56 346 GLY A C 1
ATOM 2602 O O . GLY A 1 346 ? -11.430 -14.071 15.971 1.00 96.56 346 GLY A O 1
ATOM 2603 N N . LEU A 1 347 ? -11.258 -14.973 13.916 1.00 95.88 347 LEU A N 1
ATOM 2604 C CA . LEU A 1 347 ? -12.562 -14.527 13.430 1.00 95.88 347 LEU A CA 1
ATOM 2605 C C . LEU A 1 347 ? -13.713 -15.107 14.266 1.00 95.88 347 LEU A C 1
ATOM 2607 O O . LEU A 1 347 ? -14.570 -14.354 14.709 1.00 95.88 347 LEU A O 1
ATOM 2611 N N . ILE A 1 348 ? -13.712 -16.411 14.567 1.00 95.75 348 ILE A N 1
ATOM 2612 C CA . ILE A 1 348 ? -14.737 -17.046 15.419 1.00 95.75 348 ILE A CA 1
ATOM 2613 C C . ILE A 1 348 ? -14.756 -16.410 16.812 1.00 95.75 348 ILE A C 1
ATOM 2615 O O . ILE A 1 348 ? -15.824 -16.126 17.358 1.00 95.75 348 ILE A O 1
ATOM 2619 N N . ALA A 1 349 ? -13.582 -16.189 17.406 1.00 96.50 349 ALA A N 1
ATOM 2620 C CA . ALA A 1 349 ? -13.478 -15.557 18.714 1.00 96.50 349 ALA A CA 1
ATOM 2621 C C . ALA A 1 349 ? -13.982 -14.107 18.671 1.00 96.50 349 ALA A C 1
ATOM 2623 O O . ALA A 1 349 ? -14.713 -13.683 19.571 1.00 96.50 349 ALA A O 1
ATOM 2624 N N . PHE A 1 350 ? -13.645 -13.371 17.609 1.00 95.44 350 PHE A N 1
ATOM 2625 C CA . PHE A 1 350 ? -14.122 -12.018 17.361 1.00 95.44 350 PHE A CA 1
ATOM 2626 C C . PHE A 1 350 ? -15.647 -11.973 17.224 1.00 95.44 350 PHE A C 1
ATOM 2628 O O . PHE A 1 350 ? -16.291 -11.212 17.947 1.00 95.44 350 PHE A O 1
ATOM 2635 N N . GLU A 1 351 ? -16.247 -12.822 16.386 1.00 93.94 351 GLU A N 1
ATOM 2636 C CA . GLU A 1 351 ? -17.702 -12.930 16.206 1.00 93.94 351 GLU A CA 1
ATOM 2637 C C . GLU A 1 351 ? -18.416 -13.304 17.511 1.00 93.94 351 GLU A C 1
ATOM 2639 O O . GLU A 1 351 ? -19.439 -12.709 17.866 1.00 93.94 351 GLU A O 1
ATOM 2644 N N . ARG A 1 352 ? -17.848 -14.242 18.279 1.00 95.12 352 ARG A N 1
ATOM 2645 C CA . ARG A 1 352 ? -18.390 -14.650 19.578 1.00 95.12 352 ARG A CA 1
ATOM 2646 C C . ARG A 1 352 ? -18.360 -13.503 20.578 1.00 95.12 352 ARG A C 1
ATOM 2648 O O . ARG A 1 352 ? -19.331 -13.305 21.302 1.00 95.12 352 ARG A O 1
ATOM 2655 N N . ARG A 1 353 ? -17.255 -12.756 20.646 1.00 94.88 353 ARG A N 1
ATOM 2656 C CA . ARG A 1 353 ? -17.084 -11.669 21.619 1.00 94.88 353 ARG A CA 1
ATOM 2657 C C . ARG A 1 353 ? -17.909 -10.432 21.276 1.00 94.88 353 ARG A C 1
ATOM 2659 O O . ARG A 1 353 ? -18.390 -9.776 22.201 1.00 94.88 353 ARG A O 1
ATOM 2666 N N . SER A 1 354 ? -18.017 -10.112 19.987 1.00 91.56 354 SER A N 1
ATOM 2667 C CA . SER A 1 354 ? -18.697 -8.919 19.472 1.00 91.56 354 SER A CA 1
ATOM 2668 C C . SER A 1 354 ? -20.203 -9.106 19.345 1.00 91.56 354 SER A C 1
ATOM 2670 O O . SER A 1 354 ? -20.964 -8.305 19.875 1.00 91.56 354 SER A O 1
ATOM 2672 N N . MET A 1 355 ? -20.629 -10.186 18.693 1.00 88.81 355 MET A N 1
ATOM 2673 C CA . MET A 1 355 ? -22.024 -10.411 18.314 1.00 88.81 355 MET A CA 1
ATOM 2674 C C . MET A 1 355 ? -22.691 -11.538 19.115 1.00 88.81 355 MET A C 1
ATOM 2676 O O . MET A 1 355 ? -23.885 -11.775 18.954 1.00 88.81 355 MET A O 1
ATOM 2680 N N . GLY A 1 356 ? -21.947 -12.278 19.946 1.00 88.25 356 GLY A N 1
ATOM 2681 C CA . GLY A 1 356 ? -22.470 -13.476 20.617 1.00 88.25 356 GLY A CA 1
ATOM 2682 C C . GLY A 1 356 ? -22.732 -14.639 19.654 1.00 88.25 356 GLY A C 1
ATOM 2683 O O . GLY A 1 356 ? -23.450 -15.579 19.994 1.00 88.25 356 GLY A O 1
ATOM 2684 N N . LEU A 1 357 ? -22.172 -14.585 18.441 1.00 84.75 357 LEU A N 1
ATOM 2685 C CA . LEU A 1 357 ? -22.406 -15.566 17.387 1.00 84.75 357 LEU A CA 1
ATOM 2686 C C . LEU A 1 357 ? -21.263 -16.578 17.319 1.00 84.75 357 LEU A C 1
ATOM 2688 O O . LEU A 1 357 ? -20.093 -16.229 17.389 1.00 84.75 357 LEU A O 1
ATOM 2692 N N . LEU A 1 358 ? -21.614 -17.846 17.108 1.00 85.31 358 LEU A N 1
ATOM 2693 C CA . LEU A 1 358 ? -20.675 -18.857 16.626 1.00 85.31 358 LEU A CA 1
ATOM 2694 C C . LEU A 1 358 ? -20.929 -19.074 15.131 1.00 85.31 358 LEU A C 1
ATOM 2696 O O . LEU A 1 358 ? -21.979 -19.617 14.741 1.00 85.31 358 LEU A O 1
ATOM 2700 N N . GLY A 1 359 ? -20.009 -18.585 14.298 1.00 78.06 359 GLY A N 1
ATOM 2701 C CA . GLY A 1 359 ? -20.030 -18.750 12.850 1.00 78.06 359 GLY A CA 1
ATOM 2702 C C . GLY A 1 359 ? -19.810 -20.211 12.464 1.00 78.06 359 GLY A C 1
ATOM 2703 O O . GLY A 1 359 ? -18.713 -20.745 12.604 1.00 78.06 359 GLY A O 1
ATOM 2704 N N . ARG A 1 360 ? -20.858 -20.880 11.964 1.00 84.94 360 ARG A N 1
ATOM 2705 C CA . ARG A 1 360 ? -20.762 -22.292 11.544 1.00 84.94 360 ARG A CA 1
ATOM 2706 C C . ARG A 1 360 ? -19.854 -22.459 10.323 1.00 84.94 360 ARG A C 1
ATOM 2708 O O . ARG A 1 360 ? -19.088 -23.412 10.291 1.00 84.94 360 ARG A O 1
ATOM 2715 N N . GLY A 1 361 ? -19.891 -21.510 9.382 1.00 86.12 361 GLY A N 1
ATOM 2716 C CA . GLY A 1 361 ? -18.990 -21.469 8.226 1.00 86.12 361 GLY A CA 1
ATOM 2717 C C . GLY A 1 361 ? -17.511 -21.460 8.637 1.00 86.12 361 GLY A C 1
ATOM 2718 O O . GLY A 1 361 ? -16.808 -22.424 8.333 1.00 86.12 361 GLY A O 1
ATOM 2719 N N . PRO A 1 362 ? -17.028 -20.451 9.386 1.00 90.38 362 PRO A N 1
ATOM 2720 C CA . PRO A 1 362 ? -15.649 -20.424 9.876 1.00 90.38 362 PRO A CA 1
ATOM 2721 C C . PRO A 1 362 ? -15.232 -21.683 10.654 1.00 90.38 362 PRO A C 1
ATOM 2723 O O . PRO A 1 362 ? -14.140 -22.191 10.419 1.00 90.38 362 PRO A O 1
ATOM 2726 N N . ILE A 1 363 ? -16.104 -22.249 11.504 1.00 92.75 363 ILE A N 1
ATOM 2727 C CA . ILE A 1 363 ? -15.822 -23.509 12.225 1.00 92.75 363 ILE A CA 1
ATOM 2728 C C . ILE A 1 363 ? -15.596 -24.666 11.246 1.00 92.75 363 ILE A C 1
ATOM 2730 O O . ILE A 1 363 ? -14.620 -25.403 11.380 1.00 92.75 363 ILE A O 1
ATOM 2734 N N . THR A 1 364 ? -16.466 -24.817 10.242 1.00 90.69 364 THR A N 1
ATOM 2735 C CA . THR A 1 364 ? -16.269 -25.833 9.198 1.00 90.69 364 THR A CA 1
ATOM 2736 C C . THR A 1 364 ? -14.996 -25.583 8.395 1.00 90.69 364 THR A C 1
ATOM 2738 O O . THR A 1 364 ? -14.301 -26.538 8.071 1.00 90.69 364 THR A O 1
ATOM 2741 N N . GLY A 1 365 ? -14.642 -24.319 8.144 1.00 93.12 365 GLY A N 1
ATOM 2742 C CA . GLY A 1 365 ? -13.380 -23.944 7.509 1.00 93.12 365 GLY A CA 1
ATOM 2743 C C . GLY A 1 365 ? -12.169 -24.406 8.320 1.00 93.12 365 GLY A C 1
ATOM 2744 O O . GLY A 1 365 ? -11.303 -25.075 7.771 1.00 93.12 365 GLY A O 1
ATOM 2745 N N . VAL A 1 366 ? -12.138 -24.139 9.632 1.00 96.00 366 VAL A N 1
ATOM 2746 C CA . VAL A 1 366 ? -11.067 -24.621 10.528 1.00 96.00 366 VAL A CA 1
ATOM 2747 C C . VAL A 1 366 ? -10.978 -26.146 10.497 1.00 96.00 366 VAL A C 1
ATOM 2749 O O . VAL A 1 366 ? -9.890 -26.685 10.316 1.00 96.00 366 VAL A O 1
ATOM 2752 N N . ALA A 1 367 ? -12.110 -26.845 10.621 1.00 95.69 367 ALA A N 1
ATOM 2753 C CA . ALA A 1 367 ? -12.133 -28.305 10.584 1.00 95.69 367 ALA A CA 1
ATOM 2754 C C . ALA A 1 367 ? -11.587 -28.856 9.255 1.00 95.69 367 ALA A C 1
ATOM 2756 O O . ALA A 1 367 ? -10.727 -29.733 9.268 1.00 95.69 367 ALA A O 1
ATOM 2757 N N . LEU A 1 368 ? -12.029 -28.311 8.116 1.00 95.56 368 LEU A N 1
ATOM 2758 C CA . LEU A 1 368 ? -11.555 -28.721 6.792 1.00 95.56 368 LEU A CA 1
ATOM 2759 C C . LEU A 1 368 ? -10.060 -28.446 6.609 1.00 95.56 368 LEU A C 1
ATOM 2761 O O . LEU A 1 368 ? -9.343 -29.325 6.146 1.00 95.56 368 LEU A O 1
ATOM 2765 N N . VAL A 1 369 ? -9.575 -27.264 6.998 1.00 96.19 369 VAL A N 1
ATOM 2766 C CA . VAL A 1 369 ? -8.153 -26.899 6.898 1.00 96.19 369 VAL A CA 1
ATOM 2767 C C . VAL A 1 369 ? -7.290 -27.856 7.725 1.00 96.19 369 VAL A C 1
ATOM 2769 O O . VAL A 1 369 ? -6.299 -28.370 7.215 1.00 96.19 369 VAL A O 1
ATOM 2772 N N . LEU A 1 370 ? -7.683 -28.159 8.966 1.00 95.31 370 LEU A N 1
ATOM 2773 C CA . LEU A 1 370 ? -6.934 -29.076 9.832 1.00 95.31 370 LEU A CA 1
ATOM 2774 C C . LEU A 1 370 ? -6.945 -30.523 9.316 1.00 95.31 370 LEU A C 1
ATOM 2776 O O . LEU A 1 370 ? -5.924 -31.199 9.391 1.00 95.31 370 LEU A O 1
ATOM 2780 N N . VAL A 1 371 ? -8.072 -30.992 8.770 1.00 96.19 371 VAL A N 1
ATOM 2781 C CA . VAL A 1 371 ? -8.201 -32.354 8.217 1.00 96.19 371 VAL A CA 1
ATOM 2782 C C . VAL A 1 371 ? -7.451 -32.510 6.894 1.00 96.19 371 VAL A C 1
ATOM 2784 O O . VAL A 1 371 ? -6.889 -33.570 6.630 1.00 96.19 371 VAL A O 1
ATOM 2787 N N . LEU A 1 372 ? -7.432 -31.474 6.053 1.00 95.50 372 LEU A N 1
ATOM 2788 C CA . LEU A 1 372 ? -6.793 -31.524 4.737 1.00 95.50 372 LEU A CA 1
ATOM 2789 C C . LEU A 1 372 ? -5.291 -31.227 4.783 1.00 95.50 372 LEU A C 1
ATOM 2791 O O . LEU A 1 372 ? -4.591 -31.618 3.854 1.00 95.50 372 LEU A O 1
ATOM 2795 N N . ALA A 1 373 ? -4.773 -30.596 5.844 1.00 93.69 373 ALA A N 1
ATOM 2796 C CA . ALA A 1 373 ? -3.344 -30.297 5.961 1.00 93.69 373 ALA A CA 1
ATOM 2797 C C . ALA A 1 373 ? -2.445 -31.552 5.850 1.00 93.69 373 ALA A C 1
ATOM 2799 O O . ALA A 1 373 ? -1.526 -31.529 5.032 1.00 93.69 373 ALA A O 1
ATOM 2800 N N . PRO A 1 374 ? -2.706 -32.678 6.553 1.00 93.62 374 PRO A N 1
ATOM 2801 C CA . PRO A 1 374 ? -1.913 -33.899 6.385 1.00 93.62 374 PRO A CA 1
ATOM 2802 C C . PRO A 1 374 ? -1.957 -34.458 4.959 1.00 93.62 374 PRO A C 1
ATOM 2804 O O . PRO A 1 374 ? -0.957 -34.964 4.466 1.00 93.62 374 PRO A O 1
ATOM 2807 N N . VAL A 1 375 ? -3.098 -34.334 4.271 1.00 93.25 375 VAL A N 1
ATOM 2808 C CA . VAL A 1 375 ? -3.233 -34.762 2.870 1.00 93.25 375 VAL A CA 1
ATOM 2809 C C . VAL A 1 375 ? -2.390 -33.871 1.960 1.00 93.25 375 VAL A C 1
ATOM 2811 O O . VAL A 1 375 ? -1.668 -34.369 1.100 1.00 93.25 375 VAL A O 1
ATOM 2814 N N . ALA A 1 376 ? -2.438 -32.556 2.173 1.00 91.44 376 ALA A N 1
ATOM 2815 C CA . ALA A 1 376 ? -1.694 -31.578 1.389 1.00 91.44 376 ALA A CA 1
ATOM 2816 C C . ALA A 1 376 ? -0.170 -31.742 1.498 1.00 91.44 376 ALA A C 1
ATOM 2818 O O . ALA A 1 376 ? 0.522 -31.470 0.521 1.00 91.44 376 ALA A O 1
ATOM 2819 N N . ALA A 1 377 ? 0.343 -32.250 2.626 1.00 90.00 377 ALA A N 1
ATOM 2820 C CA . ALA A 1 377 ? 1.765 -32.564 2.811 1.00 90.00 377 ALA A CA 1
ATOM 2821 C C . ALA A 1 377 ? 2.305 -33.587 1.792 1.00 90.00 377 ALA A C 1
ATOM 2823 O O . ALA A 1 377 ? 3.504 -33.635 1.522 1.00 90.00 377 ALA A O 1
ATOM 2824 N N . HIS A 1 378 ? 1.418 -34.407 1.224 1.00 89.62 378 HIS A N 1
ATOM 2825 C CA . HIS A 1 378 ? 1.747 -35.438 0.239 1.00 89.62 378 HIS A CA 1
ATOM 2826 C C . HIS A 1 378 ? 1.391 -35.036 -1.194 1.00 89.62 378 HIS A C 1
ATOM 2828 O O . HIS A 1 378 ? 1.484 -35.859 -2.103 1.00 89.62 378 HIS A O 1
ATOM 2834 N N . LEU A 1 379 ? 0.969 -33.789 -1.414 1.00 88.50 379 LEU A N 1
ATOM 2835 C CA . LEU A 1 379 ? 0.611 -33.291 -2.732 1.00 88.50 379 LEU A CA 1
ATOM 2836 C C . LEU A 1 379 ? 1.657 -32.308 -3.273 1.00 88.50 379 LEU A C 1
ATOM 2838 O O . LEU A 1 379 ? 2.309 -31.597 -2.506 1.00 88.50 379 LEU A O 1
ATOM 2842 N N . PRO A 1 380 ? 1.768 -32.197 -4.608 1.00 87.50 380 PRO A N 1
ATOM 2843 C CA . PRO A 1 380 ? 2.466 -31.091 -5.247 1.00 87.50 380 PRO A CA 1
ATOM 2844 C C . PRO A 1 380 ? 1.945 -29.741 -4.748 1.00 87.50 380 PRO A C 1
ATOM 2846 O O . PRO A 1 380 ? 0.736 -29.570 -4.570 1.00 87.50 380 PRO A O 1
ATOM 2849 N N . VAL A 1 381 ? 2.841 -28.759 -4.620 1.00 85.31 381 VAL A N 1
ATOM 2850 C CA . VAL A 1 381 ? 2.556 -27.417 -4.075 1.00 85.31 381 VAL A CA 1
ATOM 2851 C C . VAL A 1 381 ? 1.260 -26.791 -4.620 1.00 85.31 381 VAL A C 1
ATOM 2853 O O . VAL A 1 381 ? 0.420 -26.333 -3.849 1.00 85.31 381 VAL A O 1
ATOM 2856 N N . VAL A 1 382 ? 1.047 -26.821 -5.944 1.00 86.88 382 VAL A N 1
ATOM 2857 C CA . VAL A 1 382 ? -0.163 -26.259 -6.583 1.00 86.88 382 VAL A CA 1
ATOM 2858 C C . VAL A 1 382 ? -1.437 -26.968 -6.120 1.00 86.88 382 VAL A C 1
ATOM 2860 O O . VAL A 1 382 ? -2.446 -26.315 -5.863 1.00 86.88 382 VAL A O 1
ATOM 2863 N N . LEU A 1 383 ? -1.406 -28.298 -6.000 1.00 90.56 383 LEU A N 1
ATOM 2864 C CA . LEU A 1 383 ? -2.552 -29.083 -5.541 1.00 90.56 383 LEU A CA 1
ATOM 2865 C C . LEU A 1 383 ? -2.793 -28.885 -4.043 1.00 90.56 383 LEU A C 1
ATOM 2867 O O . LEU A 1 383 ? -3.945 -28.769 -3.636 1.00 90.56 383 LEU A O 1
ATOM 2871 N N . GLY A 1 384 ? -1.732 -28.763 -3.240 1.00 92.25 384 GLY A N 1
ATOM 2872 C CA . GLY A 1 384 ? -1.828 -28.391 -1.828 1.00 92.25 384 GLY A CA 1
ATOM 2873 C C . GLY A 1 384 ? -2.466 -27.011 -1.633 1.00 92.25 384 GLY A C 1
ATOM 2874 O O . GLY A 1 384 ? -3.374 -26.861 -0.816 1.00 92.25 384 GLY A O 1
ATOM 2875 N N . LEU A 1 385 ? -2.075 -26.011 -2.427 1.00 92.06 385 LEU A N 1
ATOM 2876 C CA . LEU A 1 385 ? -2.717 -24.693 -2.423 1.00 92.06 385 LEU A CA 1
ATOM 2877 C C . LEU A 1 385 ? -4.165 -24.760 -2.942 1.00 92.06 385 LEU A C 1
ATOM 2879 O O . LEU A 1 385 ? -5.052 -24.107 -2.395 1.00 92.06 385 LEU A O 1
ATOM 2883 N N . GLY A 1 386 ? -4.419 -25.584 -3.961 1.00 94.62 386 GLY A N 1
ATOM 2884 C CA . GLY A 1 386 ? -5.751 -25.841 -4.504 1.00 94.62 386 GLY A CA 1
ATOM 2885 C C . GLY A 1 386 ? -6.700 -26.465 -3.480 1.00 94.62 386 GLY A C 1
ATOM 2886 O O . GLY A 1 386 ? -7.841 -26.020 -3.365 1.00 94.62 386 GLY A O 1
ATOM 2887 N N . LEU A 1 387 ? -6.225 -27.430 -2.685 1.00 95.94 387 LEU A N 1
ATOM 2888 C CA . LEU A 1 387 ? -6.977 -28.007 -1.569 1.00 95.94 387 LEU A CA 1
ATOM 2889 C C . LEU A 1 387 ? -7.324 -26.954 -0.516 1.00 95.94 387 LEU A C 1
ATOM 2891 O O . LEU A 1 387 ? -8.469 -26.899 -0.070 1.00 95.94 387 LEU A O 1
ATOM 2895 N N . LEU A 1 388 ? -6.370 -26.094 -0.150 1.00 96.19 388 LEU A N 1
ATOM 2896 C CA . LEU A 1 388 ? -6.612 -25.021 0.813 1.00 96.19 388 LEU A CA 1
ATOM 2897 C C . LEU A 1 388 ? -7.655 -24.027 0.289 1.00 96.19 388 LEU A C 1
ATOM 2899 O O . LEU A 1 388 ? -8.607 -23.691 0.994 1.00 96.19 388 LEU A O 1
ATOM 2903 N N . ALA A 1 389 ? -7.518 -23.596 -0.967 1.00 95.44 389 ALA A N 1
ATOM 2904 C CA . ALA A 1 389 ? -8.491 -22.725 -1.615 1.00 95.44 389 ALA A CA 1
ATOM 2905 C C . ALA A 1 389 ? -9.881 -23.384 -1.669 1.00 95.44 389 ALA A C 1
ATOM 2907 O O . ALA A 1 389 ? -10.874 -22.740 -1.334 1.00 95.44 389 ALA A O 1
ATOM 2908 N N . ALA A 1 390 ? -9.965 -24.674 -2.006 1.00 95.62 390 ALA A N 1
ATOM 2909 C CA . ALA A 1 390 ? -11.217 -25.427 -2.019 1.00 95.62 390 ALA A CA 1
ATOM 2910 C C . ALA A 1 390 ? -11.849 -25.537 -0.621 1.00 95.62 390 ALA A C 1
ATOM 2912 O O . ALA A 1 390 ? -13.065 -25.374 -0.491 1.00 95.62 390 ALA A O 1
ATOM 2913 N N . ALA A 1 391 ? -11.049 -25.750 0.428 1.00 95.25 391 ALA A N 1
ATOM 2914 C CA . ALA A 1 391 ? -11.515 -25.789 1.814 1.00 95.25 391 ALA A CA 1
ATOM 2915 C C . ALA A 1 391 ? -12.156 -24.457 2.227 1.00 95.25 391 ALA A C 1
ATOM 2917 O O . ALA A 1 391 ? -13.267 -24.427 2.764 1.00 95.25 391 ALA A O 1
ATOM 2918 N N . VAL A 1 392 ? -11.491 -23.341 1.913 1.00 94.19 392 VAL A N 1
ATOM 2919 C CA . VAL A 1 392 ? -11.987 -22.005 2.253 1.00 94.19 392 VAL A CA 1
ATOM 2920 C C . VAL A 1 392 ? -13.187 -21.617 1.379 1.00 94.19 392 VAL A C 1
ATOM 2922 O O . VAL A 1 392 ? -14.169 -21.092 1.891 1.00 94.19 392 VAL A O 1
ATOM 2925 N N . VAL A 1 393 ? -13.205 -21.946 0.085 1.00 92.69 393 VAL A N 1
ATOM 2926 C CA . VAL A 1 393 ? -14.389 -21.736 -0.775 1.00 92.69 393 VAL A CA 1
ATOM 2927 C C . VAL A 1 393 ? -15.590 -22.538 -0.273 1.00 92.69 393 VAL A C 1
ATOM 2929 O O . VAL A 1 393 ? -16.705 -22.010 -0.234 1.00 92.69 393 VAL A O 1
ATOM 2932 N N . SER A 1 394 ? -15.374 -23.782 0.160 1.00 91.00 394 SER A N 1
ATOM 2933 C CA . SER A 1 394 ? -16.431 -24.643 0.700 1.00 91.00 394 SER A CA 1
ATOM 2934 C C . SER A 1 394 ? -17.114 -24.006 1.908 1.00 91.00 394 SER A C 1
ATOM 2936 O O . SER A 1 394 ? -18.337 -24.070 2.012 1.00 91.00 394 SER A O 1
ATOM 2938 N N . LEU A 1 395 ? -16.363 -23.306 2.766 1.00 90.12 395 LEU A N 1
ATOM 2939 C CA . LEU A 1 395 ? -16.920 -22.596 3.922 1.00 90.12 395 LEU A CA 1
ATOM 2940 C C . LEU A 1 395 ? -17.942 -21.526 3.498 1.00 90.12 395 LEU A C 1
ATOM 2942 O O . LEU A 1 395 ? -19.037 -21.457 4.058 1.00 90.12 395 LEU A O 1
ATOM 2946 N N . VAL A 1 396 ? -17.623 -20.723 2.474 1.00 86.38 396 VAL A N 1
ATOM 2947 C CA . VAL A 1 396 ? -18.515 -19.658 1.979 1.00 86.38 396 VAL A CA 1
ATOM 2948 C C . VAL A 1 396 ? -19.692 -20.245 1.206 1.00 86.38 396 VAL A C 1
ATOM 2950 O O . VAL A 1 396 ? -20.820 -19.761 1.329 1.00 86.38 396 VAL A O 1
ATOM 2953 N N . MET A 1 397 ? -19.464 -21.317 0.443 1.00 87.50 397 MET A N 1
ATOM 2954 C CA . MET A 1 397 ? -20.536 -22.025 -0.256 1.00 87.50 397 MET A CA 1
ATOM 2955 C C . MET A 1 397 ? -21.538 -22.632 0.725 1.00 87.50 397 MET A C 1
ATOM 2957 O O . MET A 1 397 ? -22.742 -22.478 0.521 1.00 87.50 397 MET A O 1
ATOM 2961 N N . LEU A 1 398 ? -21.077 -23.252 1.814 1.00 86.69 398 LEU A N 1
ATOM 2962 C CA . LEU A 1 398 ? -21.942 -23.779 2.873 1.00 86.69 398 LEU A CA 1
ATOM 2963 C C . LEU A 1 398 ? -22.767 -22.671 3.534 1.00 86.69 398 LEU A C 1
ATOM 2965 O O . LEU A 1 398 ? -23.970 -22.848 3.733 1.00 86.69 398 LEU A O 1
ATOM 2969 N N . ASP A 1 399 ? -22.164 -21.513 3.809 1.00 83.25 399 ASP A N 1
ATOM 2970 C CA . ASP A 1 399 ? -22.879 -20.384 4.412 1.00 83.25 399 ASP A CA 1
ATOM 2971 C C . ASP A 1 399 ? -24.001 -19.852 3.499 1.00 83.25 399 ASP A C 1
ATOM 2973 O O . ASP A 1 399 ? -25.124 -19.585 3.934 1.00 83.25 399 ASP A O 1
ATOM 2977 N N . ARG A 1 400 ? -23.734 -19.813 2.189 1.00 81.69 400 ARG A N 1
ATOM 2978 C CA . ARG A 1 400 ? -24.674 -19.358 1.152 1.00 81.69 400 ARG A CA 1
ATOM 2979 C C . ARG A 1 400 ? -25.760 -20.374 0.795 1.00 81.69 400 ARG A C 1
ATOM 2981 O O . ARG A 1 400 ? -26.832 -19.966 0.344 1.00 81.69 400 ARG A O 1
ATOM 2988 N N . THR A 1 401 ? -25.499 -21.669 0.957 1.00 85.88 401 THR A N 1
ATOM 2989 C CA . THR A 1 401 ? -26.398 -22.749 0.513 1.00 85.88 401 THR A CA 1
ATOM 2990 C C . THR A 1 401 ? -27.111 -23.414 1.685 1.00 85.88 401 THR A C 1
ATOM 2992 O O . THR A 1 401 ? -28.330 -23.287 1.811 1.00 85.88 401 THR A O 1
ATOM 2995 N N . VAL A 1 402 ? -26.358 -24.068 2.569 1.00 85.25 402 VAL A N 1
ATOM 2996 C CA . VAL A 1 402 ? -26.865 -24.832 3.715 1.00 85.25 402 VAL A CA 1
ATOM 2997 C C . VAL A 1 402 ? -27.349 -23.894 4.819 1.00 85.25 402 VAL A C 1
ATOM 2999 O O . VAL A 1 402 ? -28.455 -24.059 5.331 1.00 85.25 402 VAL A O 1
ATOM 3002 N N . PHE A 1 403 ? -26.582 -22.848 5.142 1.00 84.06 403 PHE A N 1
ATOM 3003 C CA . PHE A 1 403 ? -26.940 -21.883 6.191 1.00 84.06 403 PHE A CA 1
ATOM 3004 C C . PHE A 1 403 ? -27.662 -20.633 5.666 1.00 84.06 403 PHE A C 1
ATOM 3006 O O . PHE A 1 403 ? -27.798 -19.642 6.386 1.00 84.06 403 PHE A O 1
ATOM 3013 N N . ARG A 1 404 ? -28.227 -20.704 4.452 1.00 83.62 404 ARG A N 1
ATOM 3014 C CA . ARG A 1 404 ? -28.837 -19.568 3.736 1.00 83.62 404 ARG A CA 1
ATOM 3015 C C . ARG A 1 404 ? -29.861 -18.771 4.547 1.00 83.62 404 ARG A C 1
ATOM 3017 O O . ARG A 1 404 ? -29.948 -17.559 4.387 1.00 83.62 404 ARG A O 1
ATOM 3024 N N . VAL A 1 405 ? -30.653 -19.437 5.392 1.00 82.88 405 VAL A N 1
ATOM 3025 C CA . VAL A 1 405 ? -31.702 -18.783 6.197 1.00 82.88 405 VAL A CA 1
ATOM 3026 C C . VAL A 1 405 ? -31.066 -17.876 7.245 1.00 82.88 405 VAL A C 1
ATOM 3028 O O . VAL A 1 405 ? -31.416 -16.704 7.338 1.00 82.88 405 VAL A O 1
ATOM 3031 N N . ARG A 1 406 ? -30.073 -18.398 7.975 1.00 82.19 406 ARG A N 1
ATOM 3032 C CA . ARG A 1 406 ? -29.315 -17.629 8.965 1.00 82.19 406 ARG A CA 1
ATOM 3033 C C . ARG A 1 406 ? -28.511 -16.519 8.293 1.00 82.19 406 ARG A C 1
ATOM 3035 O O . ARG A 1 406 ? -28.532 -15.399 8.782 1.00 82.19 406 ARG A O 1
ATOM 3042 N N . HIS A 1 407 ? -27.867 -16.812 7.163 1.00 82.06 407 HIS A N 1
ATOM 3043 C CA . HIS A 1 407 ? -27.106 -15.825 6.398 1.00 82.06 407 HIS A CA 1
ATOM 3044 C C . HIS A 1 407 ? -27.983 -14.642 5.960 1.00 82.06 407 HIS A C 1
ATOM 3046 O O . HIS A 1 407 ? -27.621 -13.494 6.192 1.00 82.06 407 HIS A O 1
ATOM 3052 N N . ARG A 1 408 ? -29.178 -14.899 5.405 1.00 83.38 408 ARG A N 1
ATOM 3053 C CA . ARG A 1 408 ? -30.128 -13.834 5.030 1.00 83.38 408 ARG A CA 1
ATOM 3054 C C . ARG A 1 408 ? -30.642 -13.049 6.232 1.00 83.38 408 ARG A C 1
ATOM 3056 O O . ARG A 1 408 ? -30.770 -11.837 6.132 1.00 83.38 408 ARG A O 1
ATOM 3063 N N . ALA A 1 409 ? -30.918 -13.720 7.350 1.00 83.31 409 ALA A N 1
ATOM 3064 C CA . ALA A 1 409 ? -31.358 -13.050 8.571 1.00 83.31 409 ALA A CA 1
ATOM 3065 C C . ALA A 1 409 ? -30.277 -12.110 9.132 1.00 83.31 409 ALA A C 1
ATOM 3067 O O . ALA A 1 409 ? -30.586 -10.993 9.531 1.00 83.31 409 ALA A O 1
ATOM 3068 N N . LEU A 1 410 ? -29.010 -12.540 9.119 1.00 82.75 410 LEU A N 1
ATOM 3069 C CA . LEU A 1 410 ? -27.878 -11.710 9.536 1.00 82.75 410 LEU A CA 1
ATOM 3070 C C . LEU A 1 410 ? -27.664 -10.526 8.590 1.00 82.75 410 LEU A C 1
ATOM 3072 O O . LEU A 1 410 ? -27.498 -9.411 9.069 1.00 82.75 410 LEU A O 1
ATOM 3076 N N . HIS A 1 411 ? -27.735 -10.748 7.272 1.00 82.94 411 HIS A N 1
ATOM 3077 C CA . HIS A 1 411 ? -27.658 -9.675 6.273 1.00 82.94 411 HIS A CA 1
ATOM 3078 C C . HIS A 1 411 ? -28.764 -8.633 6.460 1.00 82.94 411 HIS A C 1
ATOM 3080 O O . HIS A 1 411 ? -28.465 -7.448 6.527 1.00 82.94 411 HIS A O 1
ATOM 3086 N N . GLY A 1 412 ? -30.014 -9.060 6.660 1.00 81.81 412 GLY A N 1
ATOM 3087 C CA . GLY A 1 412 ? -31.116 -8.134 6.947 1.00 81.81 412 GLY A CA 1
ATOM 3088 C C . GLY A 1 412 ? -30.941 -7.361 8.262 1.00 81.81 412 GLY A C 1
ATOM 3089 O O . GLY A 1 412 ? -31.401 -6.231 8.376 1.00 81.81 412 GLY A O 1
ATOM 3090 N N . ALA A 1 413 ? -30.244 -7.931 9.252 1.00 83.06 413 ALA A N 1
ATOM 3091 C CA . ALA A 1 413 ? -29.964 -7.244 10.514 1.00 83.06 413 ALA A CA 1
ATOM 3092 C C . ALA A 1 413 ? -28.896 -6.141 10.384 1.00 83.06 413 ALA A C 1
ATOM 3094 O O . ALA A 1 413 ? -28.935 -5.179 11.150 1.00 83.06 413 ALA A O 1
ATOM 3095 N N . ILE A 1 414 ? -27.958 -6.271 9.437 1.00 83.25 414 ILE A N 1
ATOM 3096 C CA . ILE A 1 414 ? -26.874 -5.296 9.208 1.00 83.25 414 ILE A CA 1
ATOM 3097 C C . ILE A 1 414 ? -27.142 -4.347 8.033 1.00 83.25 414 ILE A C 1
ATOM 3099 O O . ILE A 1 414 ? -26.485 -3.314 7.943 1.00 83.25 414 ILE A O 1
ATOM 3103 N N . GLU A 1 415 ? -28.114 -4.647 7.169 1.00 81.25 415 GLU A N 1
ATOM 3104 C CA . GLU A 1 415 ? -28.482 -3.838 5.998 1.00 81.25 415 GLU A CA 1
ATOM 3105 C C . GLU A 1 415 ? -28.662 -2.340 6.321 1.00 81.25 415 GLU A C 1
ATOM 3107 O O . GLU A 1 415 ? -28.049 -1.524 5.630 1.00 81.25 415 GLU A O 1
ATOM 3112 N N . PRO A 1 416 ? -29.338 -1.930 7.419 1.00 80.12 416 PRO A N 1
ATOM 3113 C CA . PRO A 1 416 ? -29.460 -0.511 7.768 1.00 80.12 416 PRO A CA 1
ATOM 3114 C C . PRO A 1 416 ? -28.123 0.175 8.078 1.00 80.12 416 PRO A C 1
ATOM 3116 O O . PRO A 1 416 ? -27.997 1.389 7.925 1.00 80.12 416 PRO A O 1
ATOM 3119 N N . VAL A 1 417 ? -27.131 -0.580 8.559 1.00 76.00 417 VAL A N 1
ATOM 3120 C CA . VAL A 1 417 ? -25.778 -0.081 8.837 1.00 76.00 417 VAL A CA 1
ATOM 3121 C C . VAL A 1 417 ? -25.002 0.022 7.528 1.00 76.00 417 VAL A C 1
ATOM 3123 O O . VAL A 1 417 ? -24.379 1.049 7.269 1.00 76.00 417 VAL A O 1
ATOM 3126 N N . THR A 1 418 ? -25.103 -0.987 6.660 1.00 72.12 418 THR A N 1
ATOM 3127 C CA . THR A 1 418 ? -24.478 -1.000 5.331 1.00 72.12 418 THR A CA 1
ATOM 3128 C C . THR A 1 418 ? -24.997 0.134 4.438 1.00 72.12 418 THR A C 1
ATOM 3130 O O . THR A 1 418 ? -24.198 0.805 3.786 1.00 72.12 418 THR A O 1
ATOM 3133 N N . GLU A 1 419 ? -26.301 0.427 4.453 1.00 70.25 419 GLU A N 1
ATOM 3134 C CA . GLU A 1 419 ? -26.906 1.516 3.668 1.00 70.25 419 GLU A CA 1
ATOM 3135 C C . GLU A 1 419 ? -26.426 2.916 4.085 1.00 70.25 419 GLU A C 1
ATOM 3137 O O . GLU A 1 419 ? -26.381 3.828 3.257 1.00 70.25 419 GLU A O 1
ATOM 3142 N N . ARG A 1 420 ? -25.998 3.100 5.342 1.00 66.88 420 ARG A N 1
ATOM 3143 C CA . ARG A 1 420 ? -25.430 4.374 5.822 1.00 66.88 420 ARG A CA 1
ATOM 3144 C C . ARG A 1 420 ? -24.026 4.658 5.267 1.00 66.88 420 ARG A C 1
ATOM 3146 O O . ARG A 1 420 ? -23.533 5.777 5.421 1.00 66.88 420 ARG A O 1
ATOM 3153 N N . PHE A 1 421 ? -23.361 3.695 4.621 1.00 64.75 421 PHE A N 1
ATOM 3154 C CA . PHE A 1 421 ? -22.017 3.889 4.069 1.00 64.75 421 PHE A CA 1
ATOM 3155 C C . PHE A 1 421 ? -22.033 4.604 2.705 1.00 64.75 421 PHE A C 1
ATOM 3157 O O . PHE A 1 421 ? -22.149 3.991 1.641 1.00 64.75 421 PHE A O 1
ATOM 3164 N N . SER A 1 422 ? -21.801 5.919 2.718 1.00 58.62 422 SER A N 1
ATOM 3165 C CA . SER A 1 422 ? -21.630 6.745 1.509 1.00 58.62 422 SER A CA 1
ATOM 3166 C C . SER A 1 422 ? -20.204 6.745 0.925 1.00 58.62 422 SER A C 1
ATOM 3168 O O . SER A 1 422 ? -20.015 7.165 -0.215 1.00 58.62 422 SER A O 1
ATOM 3170 N N . GLY A 1 423 ? -19.206 6.243 1.663 1.00 69.81 423 GLY A N 1
ATOM 3171 C CA . GLY A 1 423 ? -17.781 6.291 1.295 1.00 69.81 423 GLY A CA 1
ATOM 3172 C C . GLY A 1 423 ? -17.300 5.152 0.388 1.00 69.81 423 GLY A C 1
ATOM 3173 O O . GLY A 1 423 ? -18.076 4.283 -0.009 1.00 69.81 423 GLY A O 1
ATOM 3174 N N . VAL A 1 424 ? -16.010 5.158 0.042 1.00 79.00 424 VAL A N 1
ATOM 3175 C CA . VAL A 1 424 ? -15.369 4.091 -0.752 1.00 79.00 424 VAL A CA 1
ATOM 3176 C C . VAL A 1 424 ? -15.504 2.741 -0.049 1.00 79.00 424 VAL A C 1
ATOM 3178 O O . VAL A 1 424 ? -15.296 2.615 1.157 1.00 79.00 424 VAL A O 1
ATOM 3181 N N . THR A 1 425 ? -15.899 1.721 -0.805 1.00 82.69 425 THR A N 1
ATOM 3182 C CA . THR A 1 425 ? -16.182 0.394 -0.263 1.00 82.69 425 THR A CA 1
ATOM 3183 C C . THR A 1 425 ? -14.892 -0.418 -0.087 1.00 82.69 425 THR A C 1
ATOM 3185 O O . THR A 1 425 ? -13.957 -0.279 -0.879 1.00 82.69 425 THR A O 1
ATOM 3188 N N . PRO A 1 426 ? -14.817 -1.343 0.889 1.00 83.25 426 PRO A N 1
ATOM 3189 C CA . PRO A 1 426 ? -13.608 -2.145 1.090 1.00 83.25 426 PRO A CA 1
ATOM 3190 C C . PRO A 1 426 ? -13.199 -2.993 -0.123 1.00 83.25 426 PRO A C 1
ATOM 3192 O O . PRO A 1 426 ? -12.017 -3.257 -0.307 1.00 83.25 426 PRO A O 1
ATOM 3195 N N . LYS A 1 427 ? -14.152 -3.398 -0.976 1.00 85.31 427 LYS A N 1
ATOM 3196 C CA . LYS A 1 427 ? -13.866 -4.142 -2.219 1.00 85.31 427 LYS A CA 1
ATOM 3197 C C . LYS A 1 427 ? -13.111 -3.292 -3.243 1.00 85.31 427 LYS A C 1
ATOM 3199 O O . LYS A 1 427 ? -12.294 -3.811 -3.994 1.00 85.31 427 LYS A O 1
ATOM 3204 N N . GLU A 1 428 ? -13.373 -1.988 -3.266 1.00 89.38 428 GLU A N 1
ATOM 3205 C CA . GLU A 1 428 ? -12.675 -1.043 -4.138 1.00 89.38 428 GLU A CA 1
ATOM 3206 C C . GLU A 1 428 ? -11.245 -0.817 -3.651 1.00 89.38 428 GLU A C 1
ATOM 3208 O O . GLU A 1 428 ? -10.328 -0.868 -4.463 1.00 89.38 428 GLU A O 1
ATOM 3213 N N . LEU A 1 429 ? -11.055 -0.676 -2.335 1.00 89.00 429 LEU A N 1
ATOM 3214 C CA . LEU A 1 429 ? -9.728 -0.617 -1.713 1.00 89.00 429 LEU A CA 1
ATOM 3215 C C . LEU A 1 429 ? -8.930 -1.911 -1.928 1.00 89.00 429 LEU A C 1
ATOM 3217 O O . LEU A 1 429 ? -7.734 -1.867 -2.198 1.00 89.00 429 LEU A O 1
ATOM 3221 N N . PHE A 1 430 ? -9.592 -3.068 -1.837 1.00 89.19 430 PHE A N 1
ATOM 3222 C CA . PHE A 1 430 ? -8.973 -4.361 -2.121 1.00 89.19 430 PHE A CA 1
ATOM 3223 C C . PHE A 1 430 ? -8.477 -4.435 -3.569 1.00 89.19 430 PHE A C 1
ATOM 3225 O O . PHE A 1 430 ? -7.358 -4.872 -3.814 1.00 89.19 430 PHE A O 1
ATOM 3232 N N . LEU A 1 431 ? -9.275 -3.960 -4.529 1.00 90.94 431 LEU A N 1
ATOM 3233 C CA . LEU A 1 431 ? -8.862 -3.905 -5.930 1.00 90.94 431 LEU A CA 1
ATOM 3234 C C . LEU A 1 431 ? -7.673 -2.952 -6.143 1.00 90.94 431 LEU A C 1
ATOM 3236 O O . LEU A 1 431 ? -6.744 -3.296 -6.873 1.00 90.94 431 LEU A O 1
ATOM 3240 N N . ASP A 1 432 ? -7.673 -1.784 -5.495 1.00 92.06 432 ASP A N 1
ATOM 3241 C CA . ASP A 1 432 ? -6.564 -0.820 -5.579 1.00 92.06 432 ASP A CA 1
ATOM 3242 C C . ASP A 1 432 ? -5.241 -1.405 -5.114 1.00 92.06 432 ASP A C 1
ATOM 3244 O O . ASP A 1 432 ? -4.196 -1.128 -5.695 1.00 92.06 432 ASP A O 1
ATOM 3248 N N . LEU A 1 433 ? -5.297 -2.229 -4.073 1.00 90.75 433 LEU A N 1
ATOM 3249 C CA . LEU A 1 433 ? -4.129 -2.857 -3.484 1.00 90.75 433 LEU A CA 1
ATOM 3250 C C . LEU A 1 433 ? -3.399 -3.754 -4.488 1.00 90.75 433 LEU A C 1
ATOM 3252 O O . LEU A 1 433 ? -2.174 -3.703 -4.586 1.00 90.75 433 LEU A O 1
ATOM 3256 N N . VAL A 1 434 ? -4.151 -4.502 -5.302 1.00 93.31 434 VAL A N 1
ATOM 3257 C CA . VAL A 1 434 ? -3.580 -5.333 -6.372 1.00 93.31 434 VAL A CA 1
ATOM 3258 C C . VAL A 1 434 ? -2.991 -4.470 -7.495 1.00 93.31 434 VAL A C 1
ATOM 3260 O O . VAL A 1 434 ? -1.924 -4.783 -8.020 1.00 93.31 434 VAL A O 1
ATOM 3263 N N . TYR A 1 435 ? -3.639 -3.355 -7.851 1.00 94.19 435 TYR A N 1
ATOM 3264 C CA . TYR A 1 435 ? -3.096 -2.422 -8.849 1.00 94.19 435 TYR A CA 1
ATOM 3265 C C . TYR A 1 435 ? -1.809 -1.745 -8.384 1.00 94.19 435 TYR A C 1
ATOM 3267 O O . TYR A 1 435 ? -0.883 -1.574 -9.173 1.00 94.19 435 TYR A O 1
ATOM 3275 N N . VAL A 1 436 ? -1.721 -1.379 -7.109 1.00 91.31 436 VAL A N 1
ATOM 3276 C CA . VAL A 1 436 ? -0.512 -0.752 -6.570 1.00 91.31 436 VAL A CA 1
ATOM 3277 C C . VAL A 1 436 ? 0.622 -1.763 -6.501 1.00 91.31 436 VAL A C 1
ATOM 3279 O O . VAL A 1 436 ? 1.749 -1.414 -6.843 1.00 91.31 436 VAL A O 1
ATOM 3282 N N . PHE A 1 437 ? 0.336 -3.030 -6.196 1.00 92.06 437 PHE A N 1
ATOM 3283 C CA . PHE A 1 437 ? 1.328 -4.081 -6.394 1.00 92.06 437 PHE A CA 1
ATOM 3284 C C . PHE A 1 437 ? 1.817 -4.138 -7.856 1.00 92.06 437 PHE A C 1
ATOM 3286 O O . PHE A 1 437 ? 3.023 -4.162 -8.094 1.00 92.06 437 PHE A O 1
ATOM 3293 N N . ALA A 1 438 ? 0.927 -4.030 -8.849 1.00 94.38 438 ALA A N 1
ATOM 3294 C CA . ALA A 1 438 ? 1.342 -3.933 -10.252 1.00 94.38 438 ALA A CA 1
ATOM 3295 C C . ALA A 1 438 ? 2.227 -2.697 -10.539 1.00 94.38 438 ALA A C 1
ATOM 3297 O O . ALA A 1 438 ? 3.175 -2.797 -11.315 1.00 94.38 438 ALA A O 1
ATOM 3298 N N . PHE A 1 439 ? 1.989 -1.550 -9.889 1.00 93.94 439 PHE A N 1
ATOM 3299 C CA . PHE A 1 439 ? 2.861 -0.366 -9.997 1.00 93.94 439 PHE A CA 1
ATOM 3300 C C . PHE A 1 439 ? 4.245 -0.584 -9.366 1.00 93.94 439 PHE A C 1
ATOM 3302 O O . PHE A 1 439 ? 5.250 -0.108 -9.901 1.00 93.94 439 PHE A O 1
ATOM 3309 N N . ILE A 1 440 ? 4.322 -1.335 -8.263 1.00 91.12 440 ILE A N 1
ATOM 3310 C CA . ILE A 1 440 ? 5.603 -1.755 -7.676 1.00 91.12 440 ILE A CA 1
ATOM 3311 C C . ILE A 1 440 ? 6.367 -2.617 -8.688 1.00 91.12 440 ILE A C 1
ATOM 3313 O O . ILE A 1 440 ? 7.529 -2.338 -8.962 1.00 91.12 440 ILE A O 1
ATOM 3317 N N . GLN A 1 441 ? 5.700 -3.569 -9.346 1.00 92.69 441 GLN A N 1
ATOM 3318 C CA . GLN A 1 441 ? 6.325 -4.415 -10.371 1.00 92.69 441 GLN A CA 1
ATOM 3319 C C . GLN A 1 441 ? 6.780 -3.626 -11.613 1.00 92.69 441 GLN A C 1
ATOM 3321 O O . GLN A 1 441 ? 7.794 -3.962 -12.221 1.00 92.69 441 GLN A O 1
ATOM 3326 N N . VAL A 1 442 ? 6.098 -2.532 -11.970 1.00 93.94 442 VAL A N 1
ATOM 3327 C CA . VAL A 1 442 ? 6.599 -1.589 -12.989 1.00 93.94 442 VAL A CA 1
ATOM 3328 C C . VAL A 1 442 ? 7.891 -0.911 -12.526 1.00 93.94 442 VAL A C 1
ATOM 3330 O O . VAL A 1 442 ? 8.822 -0.745 -13.313 1.00 93.94 442 VAL A O 1
ATOM 3333 N N . THR A 1 443 ? 7.977 -0.547 -11.247 1.00 91.81 443 THR A N 1
ATOM 3334 C CA . THR A 1 443 ? 9.207 0.014 -10.665 1.00 91.81 443 THR A CA 1
ATOM 3335 C C . THR A 1 443 ? 10.342 -1.015 -10.692 1.00 91.81 443 THR A C 1
ATOM 3337 O O . THR A 1 443 ? 11.479 -0.654 -10.995 1.00 91.81 443 THR A O 1
ATOM 3340 N N . GLU A 1 444 ? 10.052 -2.296 -10.434 1.00 88.94 444 GLU A N 1
ATOM 3341 C CA . GLU A 1 444 ? 11.012 -3.403 -10.577 1.00 88.94 444 GLU A CA 1
ATOM 3342 C C . GLU A 1 444 ? 11.529 -3.531 -12.014 1.00 88.94 444 GLU A C 1
ATOM 3344 O O . GLU A 1 444 ? 12.743 -3.557 -12.220 1.00 88.94 444 GLU A O 1
ATOM 3349 N N . LEU A 1 445 ? 10.630 -3.513 -13.007 1.00 89.81 445 LEU A N 1
ATOM 3350 C CA . LEU A 1 445 ? 10.989 -3.526 -14.429 1.00 89.81 445 LEU A CA 1
ATOM 3351 C C . LEU A 1 445 ? 11.965 -2.385 -14.770 1.00 89.81 445 LEU A C 1
ATOM 3353 O O . LEU A 1 445 ? 13.028 -2.621 -15.343 1.00 89.81 445 LEU A O 1
ATOM 3357 N N . MET A 1 446 ? 11.650 -1.153 -14.355 1.00 91.25 446 MET A N 1
ATOM 3358 C CA . MET A 1 446 ? 12.529 0.003 -14.576 1.00 91.25 446 MET A CA 1
ATOM 3359 C C . MET A 1 446 ? 13.844 -0.084 -13.784 1.00 91.25 446 MET A C 1
ATOM 3361 O O . MET A 1 446 ? 14.863 0.471 -14.194 1.00 91.25 446 MET A O 1
ATOM 3365 N N . THR A 1 447 ? 13.838 -0.753 -12.628 1.00 88.44 447 THR A N 1
ATOM 3366 C CA . THR A 1 447 ? 15.042 -0.927 -11.802 1.00 88.44 447 THR A CA 1
ATOM 3367 C C . THR A 1 447 ? 16.035 -1.866 -12.475 1.00 88.44 447 THR A C 1
ATOM 3369 O O . THR A 1 447 ? 17.237 -1.578 -12.449 1.00 88.44 447 THR A O 1
ATOM 3372 N N . ALA A 1 448 ? 15.521 -2.948 -13.067 1.00 84.31 448 ALA A N 1
ATOM 3373 C CA . ALA A 1 448 ? 16.293 -3.984 -13.740 1.00 84.31 448 ALA A CA 1
ATOM 3374 C C . ALA A 1 448 ? 16.929 -3.506 -15.050 1.00 84.31 448 ALA A C 1
ATOM 3376 O O . ALA A 1 448 ? 18.046 -3.908 -15.359 1.00 84.31 448 ALA A O 1
ATOM 3377 N N . VAL A 1 449 ? 16.261 -2.603 -15.776 1.00 83.31 449 VAL A N 1
ATOM 3378 C CA . VAL A 1 449 ? 16.780 -1.985 -17.007 1.00 83.31 449 VAL A CA 1
ATOM 3379 C C . VAL A 1 449 ? 16.916 -0.470 -16.795 1.00 83.31 449 VAL A C 1
ATOM 3381 O O . VAL A 1 449 ? 16.066 0.307 -17.233 1.00 83.31 449 VAL A O 1
ATOM 3384 N N . PRO A 1 450 ? 17.962 0.002 -16.088 1.00 83.19 450 PRO A N 1
ATOM 3385 C CA . PRO A 1 450 ? 18.056 1.387 -15.635 1.00 83.19 450 PRO A CA 1
ATOM 3386 C C . PRO A 1 450 ? 18.615 2.325 -16.707 1.00 83.19 450 PRO A C 1
ATOM 3388 O O . PRO A 1 450 ? 19.613 3.015 -16.503 1.00 83.19 450 PRO A O 1
ATOM 3391 N N . ASN A 1 451 ? 17.960 2.349 -17.860 1.00 87.62 451 ASN A N 1
ATOM 3392 C CA . ASN A 1 451 ? 18.268 3.213 -18.989 1.00 87.62 451 ASN A CA 1
ATOM 3393 C C . ASN A 1 451 ? 16.972 3.856 -19.526 1.00 87.62 451 ASN A C 1
ATOM 3395 O O . ASN A 1 451 ? 15.875 3.644 -19.001 1.00 87.62 451 ASN A O 1
ATOM 3399 N N . ALA A 1 452 ? 17.086 4.674 -20.575 1.00 89.69 452 ALA A N 1
ATOM 3400 C CA . ALA A 1 452 ? 15.934 5.360 -21.164 1.00 89.69 452 ALA A CA 1
ATOM 3401 C C . ALA A 1 452 ? 14.860 4.392 -21.699 1.00 89.69 452 ALA A C 1
ATOM 3403 O O . ALA A 1 452 ? 13.671 4.713 -21.667 1.00 89.69 452 ALA A O 1
ATOM 3404 N N . ARG A 1 453 ? 15.263 3.200 -22.156 1.00 88.88 453 ARG A N 1
ATOM 3405 C CA . ARG A 1 453 ? 14.348 2.175 -22.657 1.00 88.88 453 ARG A CA 1
ATOM 3406 C C . ARG A 1 453 ? 13.513 1.579 -21.529 1.00 88.88 453 ARG A C 1
ATOM 3408 O O . ARG A 1 453 ? 12.295 1.574 -21.660 1.00 88.88 453 ARG A O 1
ATOM 3415 N N . GLY A 1 454 ? 14.129 1.140 -20.429 1.00 89.50 454 GLY A N 1
ATOM 3416 C CA . GLY A 1 454 ? 13.383 0.580 -19.294 1.00 89.50 454 GLY A CA 1
ATOM 3417 C C . GLY A 1 454 ? 12.411 1.590 -18.679 1.00 89.50 454 GLY A C 1
ATOM 3418 O O . GLY A 1 454 ? 11.288 1.239 -18.320 1.00 89.50 454 GLY A O 1
ATOM 3419 N N . LEU A 1 455 ? 12.789 2.875 -18.659 1.00 93.19 455 LEU A N 1
ATOM 3420 C CA . LEU A 1 455 ? 11.896 3.970 -18.273 1.00 93.19 455 LEU A CA 1
ATOM 3421 C C . LEU A 1 455 ? 10.676 4.080 -19.198 1.00 93.19 455 LEU A C 1
ATOM 3423 O O . LEU A 1 455 ? 9.542 4.144 -18.728 1.00 93.19 455 LEU A O 1
ATOM 3427 N N . PHE A 1 456 ? 10.906 4.100 -20.511 1.00 93.88 456 PHE A N 1
ATOM 3428 C CA . PHE A 1 456 ? 9.843 4.157 -21.512 1.00 93.88 456 PHE A CA 1
ATOM 3429 C C . PHE A 1 456 ? 8.908 2.942 -21.418 1.00 93.88 456 PHE A C 1
ATOM 3431 O O . PHE A 1 456 ? 7.691 3.105 -21.338 1.00 93.88 456 PHE A O 1
ATOM 3438 N N . GLU A 1 457 ? 9.478 1.739 -21.372 1.00 93.19 457 GLU A N 1
ATOM 3439 C CA . GLU A 1 457 ? 8.765 0.469 -21.235 1.00 93.19 457 GLU A CA 1
ATOM 3440 C C . GLU A 1 457 ? 7.876 0.463 -19.986 1.00 93.19 457 GLU A C 1
ATOM 3442 O O . GLU A 1 457 ? 6.681 0.171 -20.068 1.00 93.19 457 GLU A O 1
ATOM 3447 N N . GLY A 1 458 ? 8.420 0.883 -18.842 1.00 95.06 458 GLY A N 1
ATOM 3448 C CA . GLY A 1 458 ? 7.651 0.984 -17.610 1.00 95.06 458 GLY A CA 1
ATOM 3449 C C . GLY A 1 458 ? 6.528 2.029 -17.675 1.00 95.06 458 GLY A C 1
ATOM 3450 O O . GLY A 1 458 ? 5.428 1.754 -17.202 1.00 95.06 458 GLY A O 1
ATOM 3451 N N . VAL A 1 459 ? 6.744 3.198 -18.294 1.00 97.00 459 VAL A N 1
ATOM 3452 C CA . VAL A 1 459 ? 5.694 4.229 -18.456 1.00 97.00 459 VAL A CA 1
ATOM 3453 C C . VAL A 1 459 ? 4.550 3.728 -19.339 1.00 97.00 459 VAL A C 1
ATOM 3455 O O . VAL A 1 459 ? 3.383 3.970 -19.032 1.00 97.00 459 VAL A O 1
ATOM 3458 N N . VAL A 1 460 ? 4.864 2.998 -20.409 1.00 97.38 460 VAL A N 1
ATOM 3459 C CA . VAL A 1 460 ? 3.869 2.400 -21.308 1.00 97.38 460 VAL A CA 1
ATOM 3460 C C . VAL A 1 460 ? 3.021 1.354 -20.578 1.00 97.38 460 VAL A C 1
ATOM 3462 O O . VAL A 1 460 ? 1.791 1.402 -20.649 1.00 97.38 460 VAL A O 1
ATOM 3465 N N . VAL A 1 461 ? 3.650 0.448 -19.821 1.00 97.56 461 VAL A N 1
ATOM 3466 C CA . VAL A 1 461 ? 2.935 -0.554 -19.010 1.00 97.56 461 VAL A CA 1
ATOM 3467 C C . VAL A 1 461 ? 2.083 0.124 -17.934 1.00 97.56 461 VAL A C 1
ATOM 3469 O O . VAL A 1 461 ? 0.915 -0.227 -17.754 1.00 97.56 461 VAL A O 1
ATOM 3472 N N . LEU A 1 462 ? 2.625 1.145 -17.263 1.00 97.94 462 LEU A N 1
ATOM 3473 C CA . LEU A 1 462 ? 1.903 1.929 -16.262 1.00 97.94 462 LEU A CA 1
ATOM 3474 C C . LEU A 1 462 ? 0.663 2.610 -16.849 1.00 97.94 462 LEU A C 1
ATOM 3476 O O . LEU A 1 462 ? -0.387 2.608 -16.209 1.00 97.94 462 LEU A O 1
ATOM 3480 N N . ALA A 1 463 ? 0.748 3.147 -18.069 1.00 98.00 463 ALA A N 1
ATOM 3481 C CA . ALA A 1 463 ? -0.386 3.770 -18.748 1.00 98.00 463 ALA A CA 1
ATOM 3482 C C . ALA A 1 463 ? -1.523 2.767 -19.022 1.00 98.00 463 ALA A C 1
ATOM 3484 O O . ALA A 1 463 ? -2.690 3.091 -18.790 1.00 98.00 463 ALA A O 1
ATOM 3485 N N . LEU A 1 464 ? -1.204 1.537 -19.444 1.00 97.69 464 LEU A N 1
ATOM 3486 C CA . LEU A 1 464 ? -2.202 0.477 -19.654 1.00 97.69 464 LEU A CA 1
ATOM 3487 C C . LEU A 1 464 ? -2.865 0.038 -18.344 1.00 97.69 464 LEU A C 1
ATOM 3489 O O . LEU A 1 464 ? -4.091 -0.122 -18.293 1.00 97.69 464 LEU A O 1
ATOM 3493 N N . LEU A 1 465 ? -2.070 -0.129 -17.282 1.00 97.81 465 LEU A N 1
ATOM 3494 C CA . LEU A 1 465 ? -2.569 -0.450 -15.942 1.00 97.81 465 LEU A CA 1
ATOM 3495 C C . LEU A 1 465 ? -3.483 0.659 -15.415 1.00 97.81 465 LEU A C 1
ATOM 3497 O O . LEU A 1 465 ? -4.574 0.375 -14.922 1.00 97.81 465 LEU A O 1
ATOM 3501 N N . TRP A 1 466 ? -3.074 1.918 -15.572 1.00 97.62 466 TRP A N 1
ATOM 3502 C CA . TRP A 1 466 ? -3.857 3.083 -15.176 1.00 97.62 466 TRP A CA 1
ATOM 3503 C C . TRP A 1 466 ? -5.191 3.173 -15.919 1.00 97.62 466 TRP A C 1
ATOM 3505 O O . TRP A 1 466 ? -6.230 3.436 -15.308 1.00 97.62 466 TRP A O 1
ATOM 3515 N N . TRP A 1 467 ? -5.185 2.926 -17.230 1.00 96.06 467 TRP A N 1
ATOM 3516 C CA . TRP A 1 467 ? -6.408 2.903 -18.026 1.00 96.06 467 TRP A CA 1
ATOM 3517 C C . TRP A 1 467 ? -7.364 1.800 -17.561 1.00 96.06 467 TRP A C 1
ATOM 3519 O O . TRP A 1 467 ? -8.553 2.045 -17.347 1.00 96.06 467 TRP A O 1
ATOM 3529 N N . SER A 1 468 ? -6.835 0.598 -17.324 1.00 95.44 468 SER A N 1
ATOM 3530 C CA . SER A 1 468 ? -7.612 -0.518 -16.787 1.00 95.44 468 SER A CA 1
ATOM 3531 C C . SER A 1 468 ? -8.212 -0.193 -15.417 1.00 95.44 468 SER A C 1
ATOM 3533 O O . SER A 1 468 ? -9.415 -0.372 -15.222 1.00 95.44 468 SER A O 1
ATOM 3535 N N . TRP A 1 469 ? -7.416 0.350 -14.491 1.00 96.44 469 TRP A N 1
ATOM 3536 C CA . TRP A 1 469 ? -7.897 0.787 -13.178 1.00 96.44 469 TRP A CA 1
ATOM 3537 C C . TRP A 1 469 ? -9.000 1.844 -13.307 1.00 96.44 469 TRP A C 1
ATOM 3539 O O . TRP A 1 469 ? -10.053 1.722 -12.679 1.00 96.44 469 TRP A O 1
ATOM 3549 N N . SER A 1 470 ? -8.813 2.822 -14.198 1.00 93.19 470 SER A N 1
ATOM 3550 C CA . SER A 1 470 ? -9.792 3.883 -14.448 1.00 93.19 470 SER A CA 1
ATOM 3551 C C . SER A 1 470 ? -11.143 3.307 -14.879 1.00 93.19 470 SER A C 1
ATOM 3553 O O . SER A 1 470 ? -12.177 3.737 -14.375 1.00 93.19 470 SER A O 1
ATOM 3555 N N . CYS A 1 471 ? -11.170 2.283 -15.738 1.00 90.62 471 CYS A N 1
ATOM 3556 C CA . CYS A 1 471 ? -12.417 1.620 -16.135 1.00 90.62 471 CYS A CA 1
ATOM 3557 C C . CYS A 1 471 ? -13.168 0.972 -14.960 1.00 90.62 471 CYS A C 1
ATOM 3559 O O . CYS A 1 471 ? -14.402 0.969 -14.955 1.00 90.62 471 CYS A O 1
ATOM 3561 N N . TYR A 1 472 ? -12.462 0.455 -13.950 1.00 91.12 472 TYR A N 1
ATOM 3562 C CA . TYR A 1 472 ? -13.088 -0.057 -12.726 1.00 91.12 472 TYR A CA 1
ATOM 3563 C C . TYR A 1 472 ? -13.510 1.064 -11.768 1.00 91.12 472 TYR A C 1
ATOM 3565 O O . TYR A 1 472 ? -14.564 0.947 -11.146 1.00 91.12 472 TYR A O 1
ATOM 3573 N N . ALA A 1 473 ? -12.766 2.173 -11.698 1.00 90.44 473 ALA A N 1
ATOM 3574 C CA . ALA A 1 473 ? -13.184 3.363 -10.952 1.00 90.44 473 ALA A CA 1
ATOM 3575 C C . ALA A 1 473 ? -14.487 3.961 -11.524 1.00 90.44 473 ALA A C 1
ATOM 3577 O O . ALA A 1 473 ? -15.408 4.295 -10.776 1.00 90.44 473 ALA A O 1
ATOM 3578 N N . TRP A 1 474 ? -14.611 4.018 -12.855 1.00 88.50 474 TRP A N 1
ATOM 3579 C CA . TRP A 1 474 ? -15.853 4.393 -13.540 1.00 88.50 474 TRP A CA 1
ATOM 3580 C C . TRP A 1 474 ? -16.993 3.407 -13.254 1.00 88.50 474 TRP A C 1
ATOM 3582 O O . TRP A 1 474 ? -18.110 3.838 -12.965 1.00 88.50 474 TRP A O 1
ATOM 3592 N N . LEU A 1 475 ? -16.720 2.098 -13.280 1.00 85.62 475 LEU A N 1
ATOM 3593 C CA . LEU A 1 475 ? -17.712 1.064 -12.971 1.00 85.62 475 LEU A CA 1
ATOM 3594 C C . LEU A 1 475 ? -18.256 1.194 -11.536 1.00 85.62 475 LEU A C 1
ATOM 3596 O O . LEU A 1 475 ? -19.473 1.189 -11.354 1.00 85.62 475 LEU A O 1
ATOM 3600 N N . GLY A 1 476 ? -17.374 1.353 -10.541 1.00 82.94 476 GLY A N 1
ATOM 3601 C CA . GLY A 1 476 ? -17.750 1.500 -9.127 1.00 82.94 476 GLY A CA 1
ATOM 3602 C C . GLY A 1 476 ? -18.541 2.779 -8.839 1.00 82.94 476 GLY A C 1
ATOM 3603 O O . GLY A 1 476 ? -19.530 2.750 -8.105 1.00 82.94 476 GLY A O 1
ATOM 3604 N N . SER A 1 477 ? -18.183 3.881 -9.508 1.00 82.25 477 SER A N 1
ATOM 3605 C CA . SER A 1 477 ? -18.898 5.161 -9.411 1.00 82.25 477 SER A CA 1
ATOM 3606 C C . SER A 1 477 ? -20.301 5.107 -10.029 1.00 82.25 477 SER A C 1
ATOM 3608 O O . SER A 1 477 ? -21.262 5.651 -9.474 1.00 82.25 477 SER A O 1
ATOM 3610 N N . ALA A 1 478 ? -20.444 4.422 -11.167 1.00 77.12 478 ALA A N 1
ATOM 3611 C CA . ALA A 1 478 ? -21.717 4.322 -11.869 1.00 77.12 478 ALA A CA 1
ATOM 3612 C C . ALA A 1 478 ? -22.691 3.344 -11.188 1.00 77.12 478 ALA A C 1
ATOM 3614 O O . ALA A 1 478 ? -23.904 3.602 -11.169 1.00 77.12 478 ALA A O 1
ATOM 3615 N N . PHE A 1 479 ? -22.183 2.239 -10.624 1.00 72.31 479 PHE A N 1
ATOM 3616 C CA . PHE A 1 479 ? -23.004 1.135 -10.129 1.00 72.31 479 PHE A CA 1
ATOM 3617 C C . PHE A 1 479 ? -22.464 0.494 -8.844 1.00 72.31 479 PHE A C 1
ATOM 3619 O O . PHE A 1 479 ? -21.451 -0.202 -8.832 1.00 72.31 479 PHE A O 1
ATOM 3626 N N . ARG A 1 480 ? -23.240 0.623 -7.763 1.00 68.25 480 ARG A N 1
ATOM 3627 C CA . ARG A 1 480 ? -23.009 -0.073 -6.493 1.00 68.25 480 ARG A CA 1
ATOM 3628 C C . ARG A 1 480 ? -23.821 -1.361 -6.429 1.00 68.25 480 ARG A C 1
ATOM 3630 O O . ARG A 1 480 ? -24.890 -1.404 -5.835 1.00 68.25 480 ARG A O 1
ATOM 3637 N N . THR A 1 481 ? -23.336 -2.423 -7.063 1.00 65.88 481 THR A N 1
ATOM 3638 C CA . THR A 1 481 ? -23.922 -3.762 -6.888 1.00 65.88 481 THR A CA 1
ATOM 3639 C C . THR A 1 481 ? -23.157 -4.558 -5.835 1.00 65.88 481 THR A C 1
ATOM 3641 O O . THR A 1 481 ? -21.925 -4.625 -5.864 1.00 65.88 481 THR A O 1
ATOM 3644 N N . GLU A 1 482 ? -23.886 -5.188 -4.913 1.00 68.50 482 GLU A N 1
ATOM 3645 C CA . GLU A 1 482 ? -23.312 -5.999 -3.824 1.00 68.50 482 GLU A CA 1
ATOM 3646 C C . GLU A 1 482 ? -23.535 -7.509 -3.984 1.00 68.50 482 GLU A C 1
ATOM 3648 O O . GLU A 1 482 ? -23.186 -8.296 -3.104 1.00 68.50 482 GLU A O 1
ATOM 3653 N N . ASN A 1 483 ? -24.082 -7.938 -5.124 1.00 74.56 483 ASN A N 1
ATOM 3654 C CA . ASN A 1 483 ? -24.411 -9.340 -5.352 1.00 74.56 483 ASN A CA 1
ATOM 3655 C C . ASN A 1 483 ? -23.166 -10.240 -5.509 1.00 74.56 483 ASN A C 1
ATOM 3657 O O . ASN A 1 483 ? -22.051 -9.794 -5.787 1.00 74.56 483 ASN A O 1
ATOM 3661 N N . ALA A 1 484 ? -23.383 -11.550 -5.357 1.00 77.81 484 ALA A N 1
ATOM 3662 C CA . ALA A 1 484 ? -22.340 -12.573 -5.451 1.00 77.81 484 ALA A CA 1
ATOM 3663 C C . ALA A 1 484 ? -21.545 -12.510 -6.764 1.00 77.81 484 ALA A C 1
ATOM 3665 O O . ALA A 1 484 ? -20.330 -12.676 -6.758 1.00 77.81 484 ALA A O 1
ATOM 3666 N N . VAL A 1 485 ? -22.243 -12.260 -7.876 1.00 83.44 485 VAL A N 1
ATOM 3667 C CA . VAL A 1 485 ? -21.659 -12.244 -9.220 1.00 83.44 485 VAL A CA 1
ATOM 3668 C C . VAL A 1 485 ? -20.686 -11.078 -9.375 1.00 83.44 485 VAL A C 1
ATOM 3670 O O . VAL A 1 485 ? -19.571 -11.283 -9.841 1.00 83.44 485 VAL A O 1
ATOM 3673 N N . ALA A 1 486 ? -21.056 -9.876 -8.925 1.00 80.62 486 ALA A N 1
ATOM 3674 C CA . ALA A 1 486 ? -20.174 -8.712 -8.955 1.00 80.62 486 ALA A CA 1
ATOM 3675 C C . ALA A 1 486 ? -18.916 -8.933 -8.102 1.00 80.62 486 ALA A C 1
ATOM 3677 O O . ALA A 1 486 ? -17.817 -8.585 -8.529 1.00 80.62 486 ALA A O 1
ATOM 3678 N N . ARG A 1 487 ? -19.055 -9.568 -6.929 1.00 82.69 487 ARG A N 1
ATOM 3679 C CA . ARG A 1 487 ? -17.908 -9.936 -6.081 1.00 82.69 487 ARG A CA 1
ATOM 3680 C C . ARG A 1 487 ? -17.002 -10.966 -6.761 1.00 82.69 487 ARG A C 1
ATOM 3682 O O . ARG A 1 487 ? -15.791 -10.785 -6.761 1.00 82.69 487 ARG A O 1
ATOM 3689 N N . ALA A 1 488 ? -17.575 -11.997 -7.385 1.00 86.00 488 ALA A N 1
ATOM 3690 C CA . ALA A 1 488 ? -16.815 -13.002 -8.132 1.00 86.00 488 ALA A CA 1
ATOM 3691 C C . ALA A 1 488 ? -16.079 -12.395 -9.339 1.00 86.00 488 ALA A C 1
ATOM 3693 O O . ALA A 1 488 ? -14.931 -12.744 -9.593 1.00 86.00 488 ALA A O 1
ATOM 3694 N N . MET A 1 489 ? -16.698 -11.445 -10.048 1.00 88.62 489 MET A N 1
ATOM 3695 C CA . MET A 1 489 ? -16.042 -10.720 -11.141 1.00 88.62 489 MET A CA 1
ATOM 3696 C C . MET A 1 489 ? -14.901 -9.837 -10.654 1.00 88.62 489 MET A C 1
ATOM 3698 O O . MET A 1 489 ? -13.843 -9.835 -11.273 1.00 88.62 489 MET A O 1
ATOM 3702 N N . LEU A 1 490 ? -15.085 -9.122 -9.540 1.00 88.69 490 LEU A N 1
ATOM 3703 C CA . LEU A 1 490 ? -14.016 -8.327 -8.934 1.00 88.69 490 LEU A CA 1
ATOM 3704 C C . LEU A 1 490 ? -12.857 -9.218 -8.479 1.00 88.69 490 LEU A C 1
ATOM 3706 O O . LEU A 1 490 ? -11.704 -8.859 -8.689 1.00 88.69 490 LEU A O 1
ATOM 3710 N N . LEU A 1 491 ? -13.152 -10.398 -7.930 1.00 91.25 491 LEU A N 1
ATOM 3711 C CA . LEU A 1 491 ? -12.133 -11.377 -7.561 1.00 91.25 491 LEU A CA 1
ATOM 3712 C C . LEU A 1 491 ? -11.398 -11.942 -8.786 1.00 91.25 491 LEU A C 1
ATOM 3714 O O . LEU A 1 491 ? -10.175 -12.040 -8.773 1.00 91.25 491 LEU A O 1
ATOM 3718 N N . GLY A 1 492 ? -12.119 -12.252 -9.867 1.00 94.31 492 GLY A N 1
ATOM 3719 C CA . GLY A 1 492 ? -11.517 -12.660 -11.140 1.00 94.31 492 GLY A CA 1
ATOM 3720 C C . GLY A 1 492 ? -10.644 -11.562 -11.755 1.00 94.31 492 GLY A C 1
ATOM 3721 O O . GLY A 1 492 ? -9.565 -11.846 -12.278 1.00 94.31 492 GLY A O 1
ATOM 3722 N N . ALA A 1 493 ? -11.064 -10.299 -11.636 1.00 95.12 493 ALA A N 1
ATOM 3723 C CA . ALA A 1 493 ? -10.277 -9.148 -12.055 1.00 95.12 493 ALA A CA 1
ATOM 3724 C C . ALA A 1 493 ? -9.013 -9.012 -11.199 1.00 95.12 493 ALA A C 1
ATOM 3726 O O . ALA A 1 493 ? -7.926 -8.912 -11.755 1.00 95.12 493 ALA A O 1
ATOM 3727 N N . ALA A 1 494 ? -9.131 -9.096 -9.871 1.00 95.12 494 ALA A N 1
ATOM 3728 C CA . ALA A 1 494 ? -7.999 -9.083 -8.948 1.00 95.12 494 ALA A CA 1
ATOM 3729 C C . ALA A 1 494 ? -6.997 -10.212 -9.251 1.00 95.12 494 ALA A C 1
ATOM 3731 O O . ALA A 1 494 ? -5.797 -9.961 -9.310 1.00 95.12 494 ALA A O 1
ATOM 3732 N N . ALA A 1 495 ? -7.470 -11.431 -9.533 1.00 95.00 495 ALA A N 1
ATOM 3733 C CA . ALA A 1 495 ? -6.602 -12.559 -9.884 1.00 95.00 495 ALA A CA 1
ATOM 3734 C C . ALA A 1 495 ? -5.858 -12.299 -11.194 1.00 95.00 495 ALA A C 1
ATOM 3736 O O . ALA A 1 495 ? -4.653 -12.512 -11.283 1.00 95.00 495 ALA A O 1
ATOM 3737 N N . SER A 1 496 ? -6.562 -11.757 -12.186 1.00 96.69 496 SER A N 1
ATOM 3738 C CA . SER A 1 496 ? -5.967 -11.398 -13.470 1.00 96.69 496 SER A CA 1
ATOM 3739 C C . SER A 1 496 ? -4.957 -10.251 -13.331 1.00 96.69 496 SER A C 1
ATOM 3741 O O . SER A 1 496 ? -3.902 -10.305 -13.947 1.00 96.69 496 SER A O 1
ATOM 3743 N N . ILE A 1 497 ? -5.215 -9.249 -12.482 1.00 95.94 497 ILE A N 1
ATOM 3744 C CA . ILE A 1 497 ? -4.268 -8.152 -12.209 1.00 95.94 497 ILE A CA 1
ATOM 3745 C C . ILE A 1 497 ? -3.033 -8.666 -11.464 1.00 95.94 497 ILE A C 1
ATOM 3747 O O . ILE A 1 497 ? -1.929 -8.228 -11.772 1.00 95.94 497 ILE A O 1
ATOM 3751 N N . LEU A 1 498 ? -3.180 -9.623 -10.541 1.00 93.94 498 LEU A N 1
ATOM 3752 C CA . LEU A 1 498 ? -2.024 -10.270 -9.920 1.00 93.94 498 LEU A CA 1
ATOM 3753 C C . LEU A 1 498 ? -1.188 -11.011 -10.972 1.00 93.94 498 LEU A C 1
ATOM 3755 O O . LEU A 1 498 ? 0.026 -10.837 -10.988 1.00 93.94 498 LEU A O 1
ATOM 3759 N N . VAL A 1 499 ? -1.824 -11.748 -11.896 1.00 93.88 499 VAL A N 1
ATOM 3760 C CA . VAL A 1 499 ? -1.141 -12.395 -13.035 1.00 93.88 499 VAL A CA 1
ATOM 3761 C C . VAL A 1 499 ? -0.435 -11.367 -13.932 1.00 93.88 499 VAL A C 1
ATOM 3763 O O . VAL A 1 499 ? 0.688 -11.595 -14.381 1.00 93.88 499 VAL A O 1
ATOM 3766 N N . ILE A 1 500 ? -1.047 -10.204 -14.166 1.00 95.12 500 ILE A N 1
ATOM 3767 C CA . ILE A 1 500 ? -0.391 -9.095 -14.868 1.00 95.12 500 ILE A CA 1
ATOM 3768 C C . ILE A 1 500 ? 0.858 -8.658 -14.095 1.00 95.12 500 ILE A C 1
ATOM 3770 O O . ILE A 1 500 ? 1.941 -8.642 -14.671 1.00 95.12 500 ILE A O 1
ATOM 3774 N N . ALA A 1 501 ? 0.729 -8.362 -12.800 1.00 92.69 501 ALA A N 1
ATOM 3775 C CA . ALA A 1 501 ? 1.806 -7.849 -11.955 1.00 92.69 501 ALA A CA 1
ATOM 3776 C C . ALA A 1 501 ? 3.028 -8.785 -11.910 1.00 92.69 501 ALA A C 1
ATOM 3778 O O . ALA A 1 501 ? 4.155 -8.328 -12.102 1.00 92.69 501 ALA A O 1
ATOM 3779 N N . ILE A 1 502 ? 2.817 -10.095 -11.744 1.00 89.62 502 ILE A N 1
ATOM 3780 C CA . ILE A 1 502 ? 3.898 -11.097 -11.770 1.00 89.62 502 ILE A CA 1
ATOM 3781 C C . ILE A 1 502 ? 4.610 -11.177 -13.130 1.00 89.62 502 ILE A C 1
ATOM 3783 O O . ILE A 1 502 ? 5.773 -11.557 -13.202 1.00 89.62 502 ILE A O 1
ATOM 3787 N N . THR A 1 503 ? 3.923 -10.796 -14.209 1.00 91.06 503 THR A N 1
ATOM 3788 C CA . THR A 1 503 ? 4.436 -10.882 -15.582 1.00 91.06 503 THR A CA 1
ATOM 3789 C C . THR A 1 503 ? 5.104 -9.582 -16.040 1.00 91.06 503 THR A C 1
ATOM 3791 O O . THR A 1 503 ? 5.919 -9.608 -16.959 1.00 91.06 503 THR A O 1
ATOM 3794 N N . VAL A 1 504 ? 4.818 -8.443 -15.390 1.00 92.25 504 VAL A N 1
ATOM 3795 C CA . VAL A 1 504 ? 5.401 -7.127 -15.725 1.00 92.25 504 VAL A CA 1
ATOM 3796 C C . VAL A 1 504 ? 6.933 -7.165 -15.875 1.00 92.25 504 VAL A C 1
ATOM 3798 O O . VAL A 1 504 ? 7.411 -6.645 -16.882 1.00 92.25 504 VAL A O 1
ATOM 3801 N N . PRO A 1 505 ? 7.724 -7.794 -14.977 1.00 87.19 505 PRO A N 1
ATOM 3802 C CA . PRO A 1 505 ? 9.186 -7.807 -15.105 1.00 87.19 505 PRO A CA 1
ATOM 3803 C C . PRO A 1 505 ? 9.720 -8.493 -16.374 1.00 87.19 505 PRO A C 1
ATOM 3805 O O . PRO A 1 505 ? 10.866 -8.263 -16.747 1.00 87.19 505 PRO A O 1
ATOM 3808 N N . VAL A 1 506 ? 8.910 -9.326 -17.038 1.00 85.88 506 VAL A N 1
ATOM 3809 C CA . VAL A 1 506 ? 9.276 -10.099 -18.243 1.00 85.88 506 VAL A CA 1
ATOM 3810 C C . VAL A 1 506 ? 8.364 -9.784 -19.438 1.00 85.88 506 VAL A C 1
ATOM 3812 O O . VAL A 1 506 ? 8.320 -10.511 -20.426 1.00 85.88 506 VAL A O 1
ATOM 3815 N N . VAL A 1 507 ? 7.614 -8.682 -19.378 1.00 90.12 507 VAL A N 1
ATOM 3816 C CA . VAL A 1 507 ? 6.571 -8.354 -20.365 1.00 90.12 507 VAL A CA 1
ATOM 3817 C C . VAL A 1 507 ? 7.110 -8.044 -21.767 1.00 90.12 507 VAL A C 1
ATOM 3819 O O . VAL A 1 507 ? 6.370 -8.145 -22.742 1.00 90.12 507 VAL A O 1
ATOM 3822 N N . PHE A 1 508 ? 8.392 -7.685 -21.887 1.00 86.94 508 PHE A N 1
ATOM 3823 C CA . PHE A 1 508 ? 9.054 -7.384 -23.163 1.00 86.94 508 PHE A CA 1
ATOM 3824 C C . PHE A 1 508 ? 10.048 -8.464 -23.614 1.00 86.94 508 PHE A C 1
ATOM 3826 O O . PHE A 1 508 ? 10.585 -8.362 -24.720 1.00 86.94 508 PHE A O 1
ATOM 3833 N N . ALA A 1 509 ? 10.317 -9.485 -22.800 1.00 77.31 509 ALA A N 1
ATOM 3834 C CA . ALA A 1 509 ? 11.297 -10.515 -23.121 1.00 77.31 509 ALA A CA 1
ATOM 3835 C C . ALA A 1 509 ? 10.875 -11.875 -22.562 1.00 77.31 509 ALA A C 1
ATOM 3837 O O . ALA A 1 509 ? 10.681 -12.034 -21.359 1.00 77.31 509 ALA A O 1
ATOM 3838 N N . ASP A 1 510 ? 10.778 -12.863 -23.447 1.00 75.69 510 ASP A N 1
ATOM 3839 C CA . ASP A 1 510 ? 10.594 -14.252 -23.052 1.00 75.69 510 ASP A CA 1
ATOM 3840 C C . ASP A 1 510 ? 11.856 -14.794 -22.386 1.00 75.69 510 ASP A C 1
ATOM 3842 O O . ASP A 1 510 ? 12.972 -14.596 -22.870 1.00 75.69 510 ASP A O 1
ATOM 3846 N N . LEU A 1 511 ? 11.662 -15.521 -21.289 1.00 74.50 511 LEU A N 1
ATOM 3847 C CA . LEU A 1 511 ? 12.724 -16.280 -20.649 1.00 74.50 511 LEU A CA 1
ATOM 3848 C C . LEU A 1 511 ? 12.658 -17.741 -21.113 1.00 74.50 511 LEU A C 1
ATOM 3850 O O . LEU A 1 511 ? 11.568 -18.324 -21.161 1.00 74.50 511 LEU A O 1
ATOM 3854 N N . PRO A 1 512 ? 13.804 -18.365 -21.437 1.00 73.88 512 PRO A N 1
ATOM 3855 C CA . PRO A 1 512 ? 13.827 -19.740 -21.907 1.00 73.88 512 PRO A CA 1
ATOM 3856 C C . PRO A 1 512 ? 13.246 -20.695 -20.855 1.00 73.88 512 PRO A C 1
ATOM 3858 O O . PRO A 1 512 ? 13.578 -20.639 -19.672 1.00 73.88 512 PRO A O 1
ATOM 3861 N N . GLY A 1 513 ? 12.385 -21.614 -21.299 1.00 74.81 513 GLY A N 1
ATOM 3862 C CA . GLY A 1 513 ? 11.880 -22.711 -20.474 1.00 74.81 513 GLY A CA 1
ATOM 3863 C C . GLY A 1 513 ? 10.553 -22.477 -19.742 1.00 74.81 513 GLY A C 1
ATOM 3864 O O . GLY A 1 513 ? 10.137 -23.409 -19.045 1.00 74.81 513 GLY A O 1
ATOM 3865 N N . GLY A 1 514 ? 9.880 -21.332 -19.922 1.00 80.44 514 GLY A N 1
ATOM 3866 C CA . GLY A 1 514 ? 8.502 -21.098 -19.459 1.00 80.44 514 GLY A CA 1
ATOM 3867 C C . GLY A 1 514 ? 7.568 -20.527 -20.528 1.00 80.44 514 GLY A C 1
ATOM 3868 O O . GLY A 1 514 ? 7.828 -20.629 -21.723 1.00 80.44 514 GLY A O 1
ATOM 3869 N N . LEU A 1 515 ? 6.436 -19.992 -20.077 1.00 87.12 515 LEU A N 1
ATOM 3870 C CA . LEU A 1 515 ? 5.415 -19.347 -20.897 1.00 87.12 515 LEU A CA 1
ATOM 3871 C C . LEU A 1 515 ? 5.918 -18.015 -21.445 1.00 87.12 515 LEU A C 1
ATOM 3873 O O . LEU A 1 515 ? 6.753 -17.355 -20.829 1.00 87.12 515 LEU A O 1
ATOM 3877 N N . SER A 1 516 ? 5.343 -17.596 -22.573 1.00 88.56 516 SER A N 1
ATOM 3878 C CA . SER A 1 516 ? 5.648 -16.283 -23.128 1.00 88.56 516 SER A CA 1
ATOM 3879 C C . SER A 1 516 ? 5.102 -15.178 -22.220 1.00 88.56 516 SER A C 1
ATOM 3881 O O . SER A 1 516 ? 3.886 -15.049 -22.048 1.00 88.56 516 SER A O 1
ATOM 3883 N N . GLY A 1 517 ? 6.003 -14.382 -21.642 1.00 88.06 517 GLY A N 1
ATOM 3884 C CA . GLY A 1 517 ? 5.674 -13.269 -20.748 1.00 88.06 517 GLY A CA 1
ATOM 3885 C C . GLY A 1 517 ? 4.728 -12.251 -21.401 1.00 88.06 517 GLY A C 1
ATOM 3886 O O . GLY A 1 517 ? 3.644 -12.009 -20.864 1.00 88.06 517 GLY A O 1
ATOM 3887 N N . PRO A 1 518 ? 5.049 -11.714 -22.595 1.00 91.56 518 PRO A N 1
ATOM 3888 C CA . PRO A 1 518 ? 4.155 -10.836 -23.342 1.00 91.56 518 PRO A CA 1
ATOM 3889 C C . PRO A 1 518 ? 2.755 -11.441 -23.538 1.00 91.56 518 PRO A C 1
ATOM 3891 O O . PRO A 1 518 ? 1.756 -10.782 -23.259 1.00 91.56 518 PRO A O 1
ATOM 3894 N N . VAL A 1 519 ? 2.646 -12.709 -23.954 1.00 93.81 519 VAL A N 1
ATOM 3895 C CA . VAL A 1 519 ? 1.339 -13.349 -24.202 1.00 93.81 519 VAL A CA 1
ATOM 3896 C C . VAL A 1 519 ? 0.537 -13.517 -22.913 1.00 93.81 519 VAL A C 1
ATOM 3898 O O . VAL A 1 519 ? -0.660 -13.223 -22.904 1.00 93.81 519 VAL A O 1
ATOM 3901 N N . VAL A 1 520 ? 1.168 -13.947 -21.815 1.00 94.00 520 VAL A N 1
ATOM 3902 C CA . VAL A 1 520 ? 0.500 -14.082 -20.508 1.00 94.00 520 VAL A CA 1
ATOM 3903 C C . VAL A 1 520 ? -0.008 -12.723 -20.022 1.00 94.00 520 VAL A C 1
ATOM 3905 O O . VAL A 1 520 ? -1.167 -12.624 -19.612 1.00 94.00 520 VAL A O 1
ATOM 3908 N N . PHE A 1 521 ? 0.800 -11.663 -20.145 1.00 95.12 521 PHE A N 1
ATOM 3909 C CA . PHE A 1 521 ? 0.394 -10.298 -19.803 1.00 95.12 521 PHE A CA 1
ATOM 3910 C C . PHE A 1 521 ? -0.826 -9.856 -20.618 1.00 95.12 521 PHE A C 1
ATOM 3912 O O . PHE A 1 521 ? -1.826 -9.424 -20.044 1.00 95.12 521 PHE A O 1
ATOM 3919 N N . VAL A 1 522 ? -0.770 -9.984 -21.949 1.00 97.06 522 VAL A N 1
ATOM 3920 C CA . VAL A 1 522 ? -1.845 -9.524 -22.844 1.00 97.06 522 VAL A CA 1
ATOM 3921 C C . VAL A 1 522 ? -3.121 -10.337 -22.637 1.00 97.06 522 VAL A C 1
ATOM 3923 O O . VAL A 1 522 ? -4.214 -9.770 -22.624 1.00 97.06 522 VAL A O 1
ATOM 3926 N N . THR A 1 523 ? -2.997 -11.643 -22.390 1.00 97.62 523 THR A N 1
ATOM 3927 C CA . THR A 1 523 ? -4.132 -12.519 -22.070 1.00 97.62 523 THR A CA 1
ATOM 3928 C C . THR A 1 523 ? -4.799 -12.089 -20.769 1.00 97.62 523 THR A C 1
ATOM 3930 O O . THR A 1 523 ? -6.012 -11.874 -20.740 1.00 97.62 523 THR A O 1
ATOM 3933 N N . ALA A 1 524 ? -4.022 -11.905 -19.699 1.00 97.19 524 ALA A N 1
ATOM 3934 C CA . ALA A 1 524 ? -4.547 -11.481 -18.407 1.00 97.19 524 ALA A CA 1
ATOM 3935 C C . ALA A 1 524 ? -5.160 -10.070 -18.478 1.00 97.19 524 ALA A C 1
ATOM 3937 O O . ALA A 1 524 ? -6.259 -9.855 -17.963 1.00 97.19 524 ALA A O 1
ATOM 3938 N N . TYR A 1 525 ? -4.525 -9.136 -19.196 1.00 97.88 525 TYR A N 1
ATOM 3939 C CA . TYR A 1 525 ? -5.092 -7.816 -19.490 1.00 97.88 525 TYR A CA 1
ATOM 3940 C C . TYR A 1 525 ? -6.429 -7.938 -20.231 1.00 97.88 525 TYR A C 1
ATOM 3942 O O . TYR A 1 525 ? -7.421 -7.331 -19.827 1.00 97.88 525 TYR A O 1
ATOM 3950 N N . GLY A 1 526 ? -6.505 -8.797 -21.250 1.00 97.88 526 GLY A N 1
ATOM 3951 C CA . GLY A 1 526 ? -7.737 -9.097 -21.977 1.00 97.88 526 GLY A CA 1
ATOM 3952 C C . GLY A 1 526 ? -8.856 -9.630 -21.088 1.00 97.88 526 GLY A C 1
ATOM 3953 O O . GLY A 1 526 ? -9.990 -9.168 -21.210 1.00 97.88 526 GLY A O 1
ATOM 3954 N N . VAL A 1 527 ? -8.549 -10.520 -20.140 1.00 98.00 527 VAL A N 1
ATOM 3955 C CA . VAL A 1 527 ? -9.525 -11.015 -19.155 1.00 98.00 527 VAL A CA 1
ATOM 3956 C C . VAL A 1 527 ? -10.026 -9.880 -18.259 1.00 98.00 527 VAL A C 1
ATOM 3958 O O . VAL A 1 527 ? -11.236 -9.744 -18.080 1.00 98.00 527 VAL A O 1
ATOM 3961 N N . VAL A 1 528 ? -9.143 -9.009 -17.754 1.00 96.56 528 VAL A N 1
ATOM 3962 C CA . VAL A 1 528 ? -9.540 -7.840 -16.941 1.00 96.56 528 VAL A CA 1
ATOM 3963 C C . VAL A 1 528 ? -10.494 -6.923 -17.712 1.00 96.56 528 VAL A C 1
ATOM 3965 O O . VAL A 1 528 ? -11.512 -6.484 -17.160 1.00 96.56 528 VAL A O 1
ATOM 3968 N N . ARG A 1 529 ? -10.195 -6.659 -18.991 1.00 95.06 529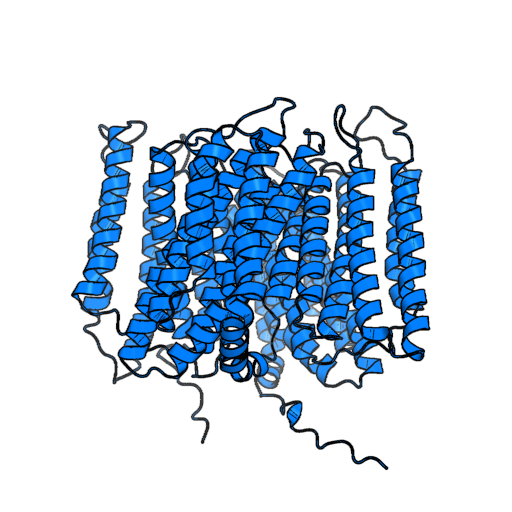 ARG A N 1
ATOM 3969 C CA . ARG A 1 529 ? -11.033 -5.845 -19.887 1.00 95.06 529 ARG A CA 1
ATOM 3970 C C . ARG A 1 529 ? -12.367 -6.531 -20.181 1.00 95.06 529 ARG A C 1
ATOM 3972 O O . ARG A 1 529 ? -13.410 -5.887 -20.102 1.00 95.06 529 ARG A O 1
ATOM 3979 N N . ALA A 1 530 ? -12.357 -7.833 -20.455 1.00 95.62 530 ALA A N 1
ATOM 3980 C CA . ALA A 1 530 ? -13.562 -8.613 -20.710 1.00 95.62 530 ALA A CA 1
ATOM 3981 C C . ALA A 1 530 ? -14.488 -8.642 -19.486 1.00 95.62 530 ALA A C 1
ATOM 3983 O O . ALA A 1 530 ? -15.679 -8.380 -19.624 1.00 95.62 530 ALA A O 1
ATOM 3984 N N . LEU A 1 531 ? -13.955 -8.873 -18.282 1.00 94.75 531 LEU A N 1
ATOM 3985 C CA . LEU A 1 531 ? -14.731 -8.845 -17.037 1.00 94.75 531 LEU A CA 1
ATOM 3986 C C . LEU A 1 531 ? -15.370 -7.473 -16.792 1.00 94.75 531 LEU A C 1
ATOM 3988 O O . LEU A 1 531 ? -16.538 -7.405 -16.410 1.00 94.75 531 LEU A O 1
ATOM 3992 N N . ASN A 1 532 ? -14.650 -6.384 -17.078 1.00 90.62 532 ASN A N 1
ATOM 3993 C CA . ASN A 1 532 ? -15.196 -5.030 -16.997 1.00 90.62 532 ASN A CA 1
ATOM 3994 C C . ASN A 1 532 ? -16.365 -4.828 -17.981 1.00 90.62 532 ASN A C 1
ATOM 3996 O O . ASN A 1 532 ? -17.438 -4.374 -17.581 1.00 90.62 532 ASN A O 1
ATOM 4000 N N . LEU A 1 533 ? -16.198 -5.234 -19.245 1.00 90.38 533 LEU A N 1
ATOM 4001 C CA . LEU A 1 533 ? -17.246 -5.152 -20.270 1.00 90.38 533 LEU A CA 1
ATOM 4002 C C . LEU A 1 533 ? -18.463 -6.025 -19.930 1.00 90.38 533 LEU A C 1
ATOM 4004 O O . LEU A 1 533 ? -19.600 -5.583 -20.098 1.00 90.38 533 LEU A O 1
ATOM 4008 N N . VAL A 1 534 ? -18.250 -7.239 -19.414 1.00 91.00 534 VAL A N 1
ATOM 4009 C CA . VAL A 1 534 ? -19.326 -8.137 -18.968 1.00 91.00 534 VAL A CA 1
ATOM 4010 C C . VAL A 1 534 ? -20.071 -7.534 -17.777 1.00 91.00 534 VAL A C 1
ATOM 4012 O O . VAL A 1 534 ? -21.302 -7.576 -17.754 1.00 91.00 534 VAL A O 1
ATOM 4015 N N . ALA A 1 535 ? -19.368 -6.929 -16.816 1.00 86.75 535 ALA A N 1
ATOM 4016 C CA . ALA A 1 535 ? -19.998 -6.230 -15.700 1.00 86.75 535 ALA A CA 1
ATOM 4017 C C . ALA A 1 535 ? -20.897 -5.089 -16.200 1.00 86.75 535 ALA A C 1
ATOM 4019 O O . ALA A 1 535 ? -22.075 -5.034 -15.837 1.00 86.75 535 ALA A O 1
ATOM 4020 N N . PHE A 1 536 ? -20.397 -4.249 -17.112 1.00 82.44 536 PHE A N 1
ATOM 4021 C CA . PHE A 1 536 ? -21.209 -3.214 -17.755 1.00 82.44 536 PHE A CA 1
ATOM 4022 C C . PHE A 1 536 ? -22.406 -3.797 -18.512 1.00 82.44 536 PHE A C 1
ATOM 4024 O O . PHE A 1 536 ? -23.522 -3.287 -18.381 1.00 82.44 536 PHE A O 1
ATOM 4031 N N . TRP A 1 537 ? -22.219 -4.884 -19.262 1.00 85.94 537 TRP A N 1
ATOM 4032 C CA . TRP A 1 537 ? -23.294 -5.546 -19.997 1.00 85.94 537 TRP A CA 1
ATOM 4033 C C . TRP A 1 537 ? -24.393 -6.073 -19.071 1.00 85.94 537 TRP A C 1
ATOM 4035 O O . TRP A 1 537 ? -25.569 -5.806 -19.304 1.00 85.94 537 TRP A O 1
ATOM 4045 N N . MET A 1 538 ? -24.045 -6.777 -17.991 1.00 84.38 538 MET A N 1
ATOM 4046 C CA . MET A 1 538 ? -25.031 -7.337 -17.058 1.00 84.38 538 MET A CA 1
ATOM 4047 C C . MET A 1 538 ? -25.918 -6.267 -16.428 1.00 84.38 538 MET A C 1
ATOM 4049 O O . MET A 1 538 ? -27.107 -6.506 -16.199 1.00 84.38 538 MET A O 1
ATOM 4053 N N . ILE A 1 539 ? -25.334 -5.103 -16.153 1.00 76.88 539 ILE A N 1
ATOM 4054 C CA . ILE A 1 539 ? -26.020 -3.965 -15.553 1.00 76.88 539 ILE A CA 1
ATOM 4055 C C . ILE A 1 539 ? -26.924 -3.275 -16.583 1.00 76.88 539 ILE A C 1
ATOM 4057 O O . ILE A 1 539 ? -28.061 -2.923 -16.278 1.00 76.88 539 ILE A O 1
ATOM 4061 N N . THR A 1 540 ? -26.451 -3.133 -17.822 1.00 76.88 540 THR A N 1
ATOM 4062 C CA . THR A 1 540 ? -27.122 -2.349 -18.871 1.00 76.88 540 THR A CA 1
ATOM 4063 C C . THR A 1 540 ? -28.007 -3.164 -19.818 1.00 76.88 540 THR A C 1
ATOM 4065 O O . THR A 1 540 ? -28.748 -2.586 -20.608 1.00 76.88 540 THR A O 1
ATOM 4068 N N . ARG A 1 541 ? -28.013 -4.504 -19.732 1.00 78.75 541 ARG A N 1
ATOM 4069 C CA . ARG A 1 541 ? -28.711 -5.407 -20.678 1.00 78.75 541 ARG A CA 1
ATOM 4070 C C . ARG A 1 541 ? -30.200 -5.113 -20.899 1.00 78.75 541 ARG A C 1
ATOM 4072 O O . ARG A 1 541 ? -30.743 -5.496 -21.940 1.00 78.75 541 ARG A O 1
ATOM 4079 N N . ARG A 1 542 ? -30.858 -4.466 -19.929 1.00 74.75 542 ARG A N 1
ATOM 4080 C CA . ARG A 1 542 ? -32.291 -4.124 -19.962 1.00 74.75 542 ARG A CA 1
ATOM 4081 C C . ARG A 1 542 ? -32.599 -2.800 -20.669 1.00 74.75 542 ARG A C 1
ATOM 4083 O O . ARG A 1 542 ? -33.765 -2.558 -20.958 1.00 74.75 542 ARG A O 1
ATOM 4090 N N . ASP A 1 543 ? -31.592 -1.994 -20.999 1.00 72.62 543 ASP A N 1
ATOM 4091 C CA . ASP A 1 543 ? -31.769 -0.685 -21.626 1.00 72.62 543 ASP A CA 1
ATOM 4092 C C . ASP A 1 543 ? -31.097 -0.636 -23.012 1.00 72.62 543 ASP A C 1
ATOM 4094 O O . ASP A 1 543 ? -29.897 -0.881 -23.175 1.00 72.62 543 ASP A O 1
ATOM 4098 N N . ARG A 1 544 ? -31.892 -0.343 -24.051 1.00 68.06 544 ARG A N 1
ATOM 4099 C CA . ARG A 1 544 ? -31.431 -0.315 -25.449 1.00 68.06 544 ARG A CA 1
ATOM 4100 C C . ARG A 1 544 ? -30.454 0.833 -25.717 1.00 68.06 544 ARG A C 1
ATOM 4102 O O . ARG A 1 544 ? -29.572 0.659 -26.557 1.00 68.06 544 ARG A O 1
ATOM 4109 N N . ALA A 1 545 ? -30.557 1.953 -24.995 1.00 65.56 545 ALA A N 1
ATOM 4110 C CA . ALA A 1 545 ? -29.680 3.111 -25.177 1.00 65.56 545 ALA A CA 1
ATOM 4111 C C . ALA A 1 545 ? -28.222 2.808 -24.778 1.00 65.56 545 ALA A C 1
ATOM 4113 O O . ALA A 1 545 ? -27.281 3.324 -25.384 1.00 65.56 545 ALA A O 1
ATOM 4114 N N . PHE A 1 546 ? -28.019 1.903 -23.817 1.00 68.12 546 PHE A N 1
ATOM 4115 C CA . PHE A 1 546 ? -26.692 1.546 -23.310 1.00 68.12 546 PHE A CA 1
ATOM 4116 C C . PHE A 1 546 ? -25.978 0.456 -24.129 1.00 68.12 546 PHE A C 1
ATOM 4118 O O . PHE A 1 546 ? -24.757 0.334 -24.043 1.00 68.12 546 PHE A O 1
ATOM 4125 N N . ARG A 1 547 ? -26.676 -0.293 -25.000 1.00 71.44 547 ARG A N 1
ATOM 4126 C CA . ARG A 1 547 ? -26.027 -1.287 -25.885 1.00 71.44 547 ARG A CA 1
ATOM 4127 C C . ARG A 1 547 ? -25.055 -0.642 -26.874 1.00 71.44 547 ARG A C 1
ATOM 4129 O O . ARG A 1 547 ? -23.970 -1.170 -27.096 1.00 71.44 547 ARG A O 1
ATOM 4136 N N . GLY A 1 548 ? -25.416 0.519 -27.424 1.00 77.19 548 GLY A N 1
ATOM 4137 C CA . GLY A 1 548 ? -24.525 1.290 -28.296 1.00 77.19 548 GLY A CA 1
ATOM 4138 C C . GLY A 1 548 ? -23.283 1.804 -27.561 1.00 77.19 548 GLY A C 1
ATOM 4139 O O . GLY A 1 548 ? -22.202 1.860 -28.141 1.00 77.19 548 GLY A O 1
ATOM 4140 N N . GLN A 1 549 ? -23.410 2.120 -26.269 1.00 76.06 549 GLN A N 1
ATOM 4141 C CA . GLN A 1 549 ? -22.276 2.520 -25.431 1.00 76.06 549 GLN A CA 1
ATOM 4142 C C . GLN A 1 549 ? -21.340 1.343 -25.140 1.00 76.06 549 GLN A C 1
ATOM 4144 O O . GLN A 1 549 ? -20.126 1.509 -25.206 1.00 76.06 549 GLN A O 1
ATOM 4149 N N . LEU A 1 550 ? -21.884 0.145 -24.904 1.00 81.62 550 LEU A N 1
ATOM 4150 C CA . LEU A 1 550 ? -21.074 -1.059 -24.717 1.00 81.62 550 LEU A CA 1
ATOM 4151 C C . LEU A 1 550 ? -20.210 -1.362 -25.949 1.00 81.62 550 LEU A C 1
ATOM 4153 O O . LEU A 1 550 ? -19.028 -1.648 -25.797 1.00 81.62 550 LEU A O 1
ATOM 4157 N N . VAL A 1 551 ? -20.759 -1.240 -27.164 1.00 83.62 551 VAL A N 1
ATOM 4158 C CA . VAL A 1 551 ? -19.982 -1.419 -28.407 1.00 83.62 551 VAL A CA 1
ATOM 4159 C C . VAL A 1 551 ? -18.869 -0.375 -28.518 1.00 83.62 551 VAL A C 1
ATOM 4161 O O . VAL A 1 551 ? -17.739 -0.718 -28.856 1.00 83.62 551 VAL A O 1
ATOM 4164 N N . ARG A 1 552 ? -19.154 0.886 -28.167 1.00 83.88 552 ARG A N 1
ATOM 4165 C CA . ARG A 1 552 ? -18.148 1.962 -28.145 1.00 83.88 552 ARG A CA 1
ATOM 4166 C C . ARG A 1 552 ? -17.020 1.699 -27.143 1.00 83.88 552 ARG A C 1
ATOM 4168 O O . ARG A 1 552 ? -15.912 2.141 -27.392 1.00 83.88 552 ARG A O 1
ATOM 4175 N N . LEU A 1 553 ? -17.262 0.962 -26.059 1.00 82.81 553 LEU A N 1
ATOM 4176 C CA . LEU A 1 553 ? -16.201 0.521 -25.143 1.00 82.81 553 LEU A CA 1
ATOM 4177 C C . LEU A 1 553 ? -15.474 -0.739 -25.637 1.00 82.81 553 LEU A C 1
ATOM 4179 O O . LEU A 1 553 ? -14.258 -0.851 -25.497 1.00 82.81 553 LEU A O 1
ATOM 4183 N N . ALA A 1 554 ? -16.213 -1.688 -26.211 1.00 90.00 554 ALA A N 1
ATOM 4184 C CA . ALA A 1 554 ? -15.686 -2.988 -26.609 1.00 90.00 554 ALA A CA 1
ATOM 4185 C C . ALA A 1 554 ? -14.773 -2.910 -27.840 1.00 90.00 554 ALA A C 1
ATOM 4187 O O . ALA A 1 554 ? -13.752 -3.591 -27.873 1.00 90.00 554 ALA A O 1
ATOM 4188 N N . VAL A 1 555 ? -15.104 -2.075 -28.834 1.00 93.06 555 VAL A N 1
ATOM 4189 C CA . VAL A 1 555 ? -14.324 -1.973 -30.080 1.00 93.06 555 VAL A CA 1
ATOM 4190 C C . VAL A 1 555 ? -12.899 -1.459 -29.828 1.00 93.06 555 VAL A C 1
ATOM 4192 O O . VAL A 1 555 ? -11.967 -2.160 -30.218 1.00 93.06 555 VAL A O 1
ATOM 4195 N N . PRO A 1 556 ? -12.671 -0.319 -29.140 1.00 92.94 556 PRO A N 1
ATOM 4196 C CA . PRO A 1 556 ? -11.315 0.117 -28.811 1.00 92.94 556 PRO A CA 1
ATOM 4197 C C . PRO A 1 556 ? -10.561 -0.912 -27.970 1.00 92.94 556 PRO A C 1
ATOM 4199 O O . PRO A 1 556 ? -9.403 -1.190 -28.258 1.00 92.94 556 PRO A O 1
ATOM 4202 N N . ALA A 1 557 ? -11.224 -1.541 -26.992 1.00 93.25 557 ALA A N 1
ATOM 4203 C CA . ALA A 1 557 ? -10.602 -2.584 -26.180 1.00 93.25 557 ALA A CA 1
ATOM 4204 C C . ALA A 1 557 ? -10.143 -3.786 -27.028 1.00 93.25 557 ALA A C 1
ATOM 4206 O O . ALA A 1 557 ? -9.048 -4.300 -26.812 1.00 93.25 557 ALA A O 1
ATOM 4207 N N . ALA A 1 558 ? -10.936 -4.213 -28.015 1.00 96.50 558 ALA A N 1
ATOM 4208 C CA . ALA A 1 558 ? -10.562 -5.286 -28.934 1.00 96.50 558 ALA A CA 1
ATOM 4209 C C . ALA A 1 558 ? -9.389 -4.888 -29.846 1.00 96.50 558 ALA A C 1
ATOM 4211 O O . ALA A 1 558 ? -8.471 -5.684 -30.035 1.00 96.50 558 ALA A O 1
ATOM 4212 N N . VAL A 1 559 ? -9.381 -3.652 -30.362 1.00 97.25 559 VAL A N 1
ATOM 4213 C CA . VAL A 1 559 ? -8.267 -3.115 -31.165 1.00 97.25 559 VAL A CA 1
ATOM 4214 C C . VAL A 1 559 ? -6.978 -3.072 -30.346 1.00 97.25 559 VAL A C 1
ATOM 4216 O O . VAL A 1 559 ? -5.935 -3.506 -30.823 1.00 97.25 559 VAL A O 1
ATOM 4219 N N . VAL A 1 560 ? -7.048 -2.612 -29.097 1.00 97.25 560 VAL A N 1
ATOM 4220 C CA . VAL A 1 560 ? -5.910 -2.589 -28.168 1.00 97.25 560 VAL A CA 1
ATOM 4221 C C . VAL A 1 560 ? -5.359 -3.990 -27.938 1.00 97.25 560 VAL A C 1
ATOM 4223 O O . VAL A 1 560 ? -4.156 -4.194 -28.070 1.00 97.25 560 VAL A O 1
ATOM 4226 N N . LEU A 1 561 ? -6.218 -4.977 -27.670 1.00 97.81 561 LEU A N 1
ATOM 4227 C CA . LEU A 1 561 ? -5.772 -6.362 -27.506 1.00 97.81 561 LEU A CA 1
ATOM 4228 C C . LEU A 1 561 ? -5.132 -6.914 -28.782 1.00 97.81 561 LEU A C 1
ATOM 4230 O O . LEU A 1 561 ? -4.096 -7.566 -28.693 1.00 97.81 561 LEU A O 1
ATOM 4234 N N . ALA A 1 562 ? -5.691 -6.621 -29.958 1.00 98.00 562 ALA A N 1
ATOM 4235 C CA . ALA A 1 562 ? -5.101 -7.026 -31.231 1.00 98.00 562 ALA A CA 1
ATOM 4236 C C . ALA A 1 562 ? -3.707 -6.411 -31.442 1.00 98.00 562 ALA A C 1
ATOM 4238 O O . ALA A 1 562 ? -2.781 -7.122 -31.825 1.00 98.00 562 ALA A O 1
ATOM 4239 N N . LEU A 1 563 ? -3.531 -5.120 -31.134 1.00 98.00 563 LEU A N 1
ATOM 4240 C CA . LEU A 1 563 ? -2.235 -4.435 -31.206 1.00 98.00 563 LEU A CA 1
ATOM 4241 C C . LEU A 1 563 ? -1.215 -5.030 -30.229 1.00 98.00 563 LEU A C 1
ATOM 4243 O O . LEU A 1 563 ? -0.060 -5.235 -30.595 1.00 98.00 563 LEU A O 1
ATOM 4247 N N . LEU A 1 564 ? -1.636 -5.344 -29.003 1.00 97.19 564 LEU A N 1
ATOM 4248 C CA . LEU A 1 564 ? -0.764 -5.936 -27.991 1.00 97.19 564 LEU A CA 1
ATOM 4249 C C . LEU A 1 564 ? -0.381 -7.388 -28.323 1.00 97.19 564 LEU A C 1
ATOM 4251 O O . LEU A 1 564 ? 0.781 -7.756 -28.162 1.00 97.19 564 LEU A O 1
ATOM 4255 N N . TYR A 1 565 ? -1.305 -8.202 -28.844 1.00 97.25 565 TYR A N 1
ATOM 4256 C CA . TYR A 1 565 ? -0.976 -9.544 -29.344 1.00 97.25 565 TYR A CA 1
ATOM 4257 C C . TYR A 1 565 ? -0.064 -9.486 -30.569 1.00 97.25 565 TYR A C 1
ATOM 4259 O O . TYR A 1 565 ? 0.875 -10.274 -30.661 1.00 97.25 565 TYR A O 1
ATOM 4267 N N . ALA A 1 566 ? -0.283 -8.531 -31.479 1.00 96.56 566 ALA A N 1
ATOM 4268 C CA . ALA A 1 566 ? 0.627 -8.297 -32.594 1.00 96.56 566 ALA A CA 1
ATOM 4269 C C . ALA A 1 566 ? 2.029 -7.923 -32.092 1.00 96.56 566 ALA A C 1
ATOM 4271 O O . ALA A 1 566 ? 3.011 -8.441 -32.610 1.00 96.56 566 ALA A O 1
ATOM 4272 N N . ALA A 1 567 ? 2.129 -7.092 -31.047 1.00 94.00 567 ALA A N 1
ATOM 4273 C CA . ALA A 1 567 ? 3.402 -6.736 -30.425 1.00 94.00 567 ALA A CA 1
ATOM 4274 C C . ALA A 1 567 ? 4.095 -7.939 -29.765 1.00 94.00 567 ALA A C 1
ATOM 4276 O O . ALA A 1 567 ? 5.314 -8.061 -29.859 1.00 94.00 567 ALA A O 1
ATOM 4277 N N . ALA A 1 568 ? 3.327 -8.823 -29.122 1.00 91.69 568 ALA A N 1
ATOM 4278 C CA . ALA A 1 568 ? 3.823 -10.065 -28.530 1.00 91.69 568 ALA A CA 1
ATOM 4279 C C . ALA A 1 568 ? 4.309 -11.075 -29.585 1.00 91.69 568 ALA A C 1
ATOM 4281 O O . ALA A 1 568 ? 5.215 -11.851 -29.309 1.00 91.69 568 ALA A O 1
ATOM 4282 N N . ALA A 1 569 ? 3.734 -11.050 -30.791 1.00 91.56 569 ALA A N 1
ATOM 4283 C CA . ALA A 1 569 ? 4.114 -11.927 -31.897 1.00 91.56 569 ALA A CA 1
ATOM 4284 C C . ALA A 1 569 ? 5.353 -11.449 -32.680 1.00 91.56 569 ALA A C 1
ATOM 4286 O O . ALA A 1 569 ? 5.849 -12.192 -33.527 1.00 91.56 569 ALA A O 1
ATOM 4287 N N . VAL A 1 570 ? 5.855 -10.230 -32.432 1.00 89.69 570 VAL A N 1
ATOM 4288 C CA . VAL A 1 570 ? 7.077 -9.723 -33.079 1.00 89.69 570 VAL A CA 1
ATOM 4289 C C . VAL A 1 570 ? 8.277 -10.567 -32.620 1.00 89.69 570 VAL A C 1
ATOM 4291 O O . VAL A 1 570 ? 8.575 -10.571 -31.422 1.00 89.69 570 VAL A O 1
ATOM 4294 N N . PRO A 1 571 ? 8.998 -11.254 -33.532 1.00 82.44 571 PRO A N 1
ATOM 4295 C CA . PRO A 1 571 ? 10.160 -12.057 -33.163 1.00 82.44 571 PRO A CA 1
ATOM 4296 C C . PRO A 1 571 ? 11.255 -11.204 -32.521 1.00 82.44 571 PRO A C 1
ATOM 4298 O O . PRO A 1 571 ? 11.519 -10.085 -32.965 1.00 82.44 571 PRO A O 1
ATOM 4301 N N . GLN A 1 572 ? 11.935 -11.742 -31.509 1.00 74.00 572 GLN A N 1
ATOM 4302 C CA . GLN A 1 572 ? 13.112 -11.087 -30.943 1.00 74.00 572 GLN A CA 1
ATOM 4303 C C . GLN A 1 572 ? 14.251 -11.133 -31.971 1.00 74.00 572 GLN A C 1
ATOM 4305 O O . GLN A 1 572 ? 14.835 -12.181 -32.225 1.00 74.00 572 GLN A O 1
ATOM 4310 N N . THR A 1 573 ? 14.535 -9.993 -32.602 1.00 66.38 573 THR A N 1
ATOM 4311 C CA . THR A 1 573 ? 15.508 -9.880 -33.703 1.00 66.38 573 THR A CA 1
ATOM 4312 C C . THR A 1 573 ? 16.966 -9.886 -33.244 1.00 66.38 573 THR A C 1
ATOM 4314 O O . THR A 1 573 ? 17.864 -10.031 -34.067 1.00 66.38 573 THR A O 1
ATOM 4317 N N . SER A 1 574 ? 17.217 -9.705 -31.948 1.00 66.00 574 SER A N 1
ATOM 4318 C CA . SER A 1 574 ? 18.547 -9.597 -31.350 1.00 66.00 574 SER A CA 1
ATOM 4319 C C . SER A 1 574 ? 18.620 -10.409 -30.062 1.00 66.00 574 SER A C 1
ATOM 4321 O O . SER A 1 574 ? 17.707 -10.355 -29.240 1.00 66.00 574 SER A O 1
ATOM 4323 N N . THR A 1 575 ? 19.734 -11.110 -29.860 1.00 66.31 575 THR A N 1
ATOM 4324 C CA . THR A 1 575 ? 20.072 -11.742 -28.574 1.00 66.31 575 THR A CA 1
ATOM 4325 C C . THR A 1 575 ? 20.542 -10.730 -27.535 1.00 66.31 575 THR A C 1
ATOM 4327 O O . THR A 1 575 ? 20.604 -11.067 -26.358 1.00 66.31 575 THR A O 1
ATOM 4330 N N . ASP A 1 576 ? 20.889 -9.513 -27.968 1.00 68.88 576 ASP A N 1
ATOM 4331 C CA . ASP A 1 576 ? 21.200 -8.395 -27.084 1.00 68.88 576 ASP A CA 1
ATOM 4332 C C . ASP A 1 576 ? 19.930 -7.971 -26.318 1.00 68.88 576 ASP A C 1
ATOM 4334 O O . ASP A 1 576 ? 18.974 -7.497 -26.950 1.00 68.88 576 ASP A O 1
ATOM 4338 N N . PRO A 1 577 ? 19.898 -8.132 -24.980 1.00 64.75 577 PRO A N 1
ATOM 4339 C CA . PRO A 1 577 ? 18.771 -7.722 -24.152 1.00 64.75 577 PRO A CA 1
ATOM 4340 C C . PRO A 1 577 ? 18.489 -6.220 -24.226 1.00 64.75 577 PRO A C 1
ATOM 4342 O O . PRO A 1 577 ? 17.340 -5.826 -24.013 1.00 64.75 577 PRO A O 1
ATOM 4345 N N . ASP A 1 578 ? 19.487 -5.394 -24.562 1.00 67.69 578 ASP A N 1
ATOM 4346 C CA . ASP A 1 578 ? 19.396 -3.931 -24.576 1.00 67.69 578 ASP A CA 1
ATOM 4347 C C . ASP A 1 578 ? 18.934 -3.355 -25.922 1.00 67.69 578 ASP A C 1
ATOM 4349 O O . ASP A 1 578 ? 18.410 -2.235 -25.969 1.00 67.69 578 ASP A O 1
ATOM 4353 N N . ALA A 1 579 ? 18.990 -4.136 -27.000 1.00 76.12 579 ALA A N 1
ATOM 4354 C CA . ALA A 1 579 ? 18.618 -3.686 -28.336 1.00 76.12 579 ALA A CA 1
ATOM 4355 C C . ALA A 1 579 ? 17.152 -3.220 -28.431 1.00 76.12 579 ALA A C 1
ATOM 4357 O O . ALA A 1 579 ? 16.195 -3.929 -28.105 1.00 76.12 579 ALA A O 1
ATOM 4358 N N . PHE A 1 580 ? 16.972 -1.988 -28.907 1.00 79.50 580 PHE A N 1
ATOM 4359 C CA . PHE A 1 580 ? 15.660 -1.370 -29.063 1.00 79.50 580 PHE A CA 1
ATOM 4360 C C . PHE A 1 580 ? 14.879 -2.004 -30.222 1.00 79.50 580 PHE A C 1
ATOM 4362 O O . PHE A 1 580 ? 15.385 -2.108 -31.338 1.00 79.50 580 PHE A O 1
ATOM 4369 N N . GLN A 1 581 ? 13.621 -2.385 -29.975 1.00 84.69 581 GLN A N 1
ATOM 4370 C CA . GLN A 1 581 ? 12.750 -3.016 -30.972 1.00 84.69 581 GLN A CA 1
ATOM 4371 C C . GLN A 1 581 ? 11.635 -2.053 -31.412 1.00 84.69 581 GLN A C 1
ATOM 4373 O O . GLN A 1 581 ? 10.553 -2.052 -30.816 1.00 84.69 581 GLN A O 1
ATOM 4378 N N . PRO A 1 582 ? 11.857 -1.240 -32.463 1.00 87.50 582 PRO A N 1
ATOM 4379 C CA . PRO A 1 582 ? 10.978 -0.122 -32.803 1.00 87.50 582 PRO A CA 1
ATOM 4380 C C . PRO A 1 582 ? 9.555 -0.556 -33.159 1.00 87.50 582 PRO A C 1
ATOM 4382 O O . PRO A 1 582 ? 8.604 0.085 -32.724 1.00 87.50 582 PRO A O 1
ATOM 4385 N N . VAL A 1 583 ? 9.390 -1.661 -33.897 1.00 91.12 583 VAL A N 1
ATOM 4386 C CA . VAL A 1 583 ? 8.066 -2.167 -34.303 1.00 91.12 583 VAL A CA 1
ATOM 4387 C C . VAL A 1 583 ? 7.238 -2.558 -33.082 1.00 91.12 583 VAL A C 1
ATOM 4389 O O . VAL A 1 583 ? 6.097 -2.126 -32.936 1.00 91.12 583 VAL A O 1
ATOM 4392 N N . ARG A 1 584 ? 7.835 -3.327 -32.165 1.00 91.06 584 ARG A N 1
ATOM 4393 C CA . ARG A 1 584 ? 7.184 -3.734 -30.920 1.00 91.06 584 ARG A CA 1
ATOM 4394 C C . ARG A 1 584 ? 6.821 -2.511 -30.082 1.00 91.06 584 ARG A C 1
ATOM 4396 O O . ARG A 1 584 ? 5.659 -2.352 -29.721 1.00 91.06 584 ARG A O 1
ATOM 4403 N N . SER A 1 585 ? 7.771 -1.611 -29.831 1.00 91.12 585 SER A N 1
ATOM 4404 C CA . SER A 1 585 ? 7.524 -0.381 -29.068 1.00 91.12 585 SER A CA 1
ATOM 4405 C C . SER A 1 585 ? 6.430 0.495 -29.694 1.00 91.12 585 SER A C 1
ATOM 4407 O O . SER A 1 585 ? 5.586 1.016 -28.968 1.00 91.12 585 SER A O 1
ATOM 4409 N N . ALA A 1 586 ? 6.384 0.612 -31.025 1.00 94.62 586 ALA A N 1
ATOM 4410 C CA . ALA A 1 586 ? 5.353 1.367 -31.734 1.00 94.62 586 ALA A CA 1
ATOM 4411 C C . ALA A 1 586 ? 3.952 0.760 -31.558 1.00 94.62 586 ALA A C 1
ATOM 4413 O O . ALA A 1 586 ? 2.998 1.503 -31.338 1.00 94.62 586 ALA A O 1
ATOM 4414 N N . LEU A 1 587 ? 3.820 -0.570 -31.595 1.00 96.62 587 LEU A N 1
ATOM 4415 C CA . LEU A 1 587 ? 2.540 -1.256 -31.378 1.00 96.62 587 LEU A CA 1
ATOM 4416 C C . LEU A 1 587 ? 2.011 -1.059 -29.950 1.00 96.62 587 LEU A C 1
ATOM 4418 O O . LEU A 1 587 ? 0.822 -0.796 -29.767 1.00 96.62 587 LEU A O 1
ATOM 4422 N N . TRP A 1 588 ? 2.888 -1.108 -28.944 1.00 95.94 588 TRP A N 1
ATOM 4423 C CA . TRP A 1 588 ? 2.514 -0.806 -27.559 1.00 95.94 588 TRP A CA 1
ATOM 4424 C C . TRP A 1 588 ? 2.076 0.654 -27.378 1.00 95.94 588 TRP A C 1
ATOM 4426 O O . TRP A 1 588 ? 1.072 0.925 -26.719 1.00 95.94 588 TRP A O 1
ATOM 4436 N N . VAL A 1 589 ? 2.786 1.605 -27.992 1.00 96.62 589 VAL A N 1
ATOM 4437 C CA . VAL A 1 589 ? 2.386 3.021 -27.968 1.00 96.62 589 VAL A CA 1
ATOM 4438 C C . VAL A 1 589 ? 1.057 3.222 -28.688 1.00 96.62 589 VAL A C 1
ATOM 4440 O O . VAL A 1 589 ? 0.191 3.918 -28.166 1.00 96.62 589 VAL A O 1
ATOM 4443 N N . ALA A 1 590 ? 0.855 2.585 -29.843 1.00 97.69 590 ALA A N 1
ATOM 4444 C CA . ALA A 1 590 ? -0.408 2.639 -30.569 1.00 97.69 590 ALA A CA 1
ATOM 4445 C C . ALA A 1 590 ? -1.567 2.112 -29.711 1.00 97.69 590 ALA A C 1
ATOM 4447 O O . ALA A 1 590 ? -2.622 2.740 -29.671 1.00 97.69 590 ALA A O 1
ATOM 4448 N N . ALA A 1 591 ? -1.359 1.021 -28.966 1.00 97.56 591 ALA A N 1
ATOM 4449 C CA . ALA A 1 591 ? -2.344 0.496 -28.025 1.00 97.56 591 ALA A CA 1
ATOM 4450 C C . ALA A 1 591 ? -2.719 1.535 -26.947 1.00 97.56 591 ALA A C 1
ATOM 4452 O O . ALA A 1 591 ? -3.900 1.826 -26.759 1.00 97.56 591 ALA A O 1
ATOM 4453 N N . VAL A 1 592 ? -1.731 2.177 -26.312 1.00 96.88 592 VAL A N 1
ATOM 4454 C CA . VAL A 1 592 ? -1.977 3.258 -25.337 1.00 96.88 592 VAL A CA 1
ATOM 4455 C C . VAL A 1 592 ? -2.721 4.433 -25.982 1.00 96.88 592 VAL A C 1
ATOM 4457 O O . VAL A 1 592 ? -3.698 4.932 -25.427 1.00 96.88 592 VAL A O 1
ATOM 4460 N N . VAL A 1 593 ? -2.309 4.870 -27.173 1.00 96.56 593 VAL A N 1
ATOM 4461 C CA . VAL A 1 593 ? -2.958 5.980 -27.888 1.00 96.56 593 VAL A CA 1
ATOM 4462 C C . VAL A 1 593 ? -4.418 5.658 -28.214 1.00 96.56 593 VAL A C 1
ATOM 4464 O O . VAL A 1 593 ? -5.276 6.524 -28.042 1.00 96.56 593 VAL A O 1
ATOM 4467 N N . VAL A 1 594 ? -4.729 4.427 -28.633 1.00 95.56 594 VAL A N 1
ATOM 4468 C CA . VAL A 1 594 ? -6.109 3.996 -28.905 1.00 95.56 594 VAL A CA 1
ATOM 4469 C C . VAL A 1 594 ? -6.948 4.003 -27.629 1.00 95.56 594 VAL A C 1
ATOM 4471 O O . VAL A 1 594 ? -8.053 4.546 -27.646 1.00 95.56 594 VAL A O 1
ATOM 4474 N N . ASP A 1 595 ? -6.443 3.468 -26.517 1.00 92.00 595 ASP A N 1
ATOM 4475 C CA . ASP A 1 595 ? -7.172 3.459 -25.245 1.00 92.00 595 ASP A CA 1
ATOM 4476 C C . ASP A 1 595 ? -7.496 4.888 -24.780 1.00 92.00 595 ASP A C 1
ATOM 4478 O O . ASP A 1 595 ? -8.665 5.263 -24.655 1.00 92.00 595 ASP A O 1
ATOM 4482 N N . PHE A 1 596 ? -6.476 5.733 -24.628 1.00 91.94 596 PHE A N 1
ATOM 4483 C CA . PHE A 1 596 ? -6.649 7.094 -24.117 1.00 91.94 596 PHE A CA 1
ATOM 4484 C C . PHE A 1 596 ? -7.406 7.997 -25.097 1.00 91.94 596 PHE A C 1
ATOM 4486 O O . PHE A 1 596 ? -8.262 8.783 -24.675 1.00 91.94 596 PHE A O 1
ATOM 4493 N N . GLY A 1 597 ? -7.128 7.865 -26.398 1.00 90.69 597 GLY A N 1
ATOM 4494 C CA . GLY A 1 597 ? -7.783 8.617 -27.465 1.00 90.69 597 GLY A CA 1
ATOM 4495 C C . GLY A 1 597 ? -9.255 8.247 -27.615 1.00 90.69 597 GLY A C 1
ATOM 4496 O O . GLY A 1 597 ? -10.100 9.136 -27.725 1.00 90.69 597 GLY A O 1
ATOM 4497 N N . SER A 1 598 ? -9.596 6.957 -27.535 1.00 87.62 598 SER A N 1
ATOM 4498 C CA . SER A 1 598 ? -10.993 6.511 -27.579 1.00 87.62 598 SER A CA 1
ATOM 4499 C C . SER A 1 598 ? -11.797 7.046 -26.392 1.00 87.62 598 SER A C 1
ATOM 4501 O O . SER A 1 598 ? -12.917 7.515 -26.587 1.00 87.62 598 SER A O 1
ATOM 4503 N N . GLY A 1 599 ? -11.203 7.098 -25.193 1.00 80.81 599 GLY A N 1
ATOM 4504 C CA . GLY A 1 599 ? -11.795 7.740 -24.017 1.00 80.81 599 GLY A CA 1
ATOM 4505 C C . GLY A 1 599 ? -12.208 9.190 -24.239 1.00 80.81 599 GLY A C 1
ATOM 4506 O O . GLY A 1 599 ? -13.305 9.598 -23.854 1.00 80.81 599 GLY A O 1
ATOM 4507 N N . TYR A 1 600 ? -11.334 9.960 -24.888 1.00 82.19 600 TYR A N 1
ATOM 4508 C CA . TYR A 1 600 ? -11.569 11.371 -25.178 1.00 82.19 600 TYR A CA 1
ATOM 4509 C C . TYR A 1 600 ? -12.609 11.562 -26.292 1.00 82.19 600 TYR A C 1
ATOM 4511 O O . TYR A 1 600 ? -13.548 12.347 -26.148 1.00 82.19 600 TYR A O 1
ATOM 4519 N N . LEU A 1 601 ? -12.469 10.814 -27.392 1.00 81.94 601 LEU A N 1
ATOM 4520 C CA . LEU A 1 601 ? -13.281 10.962 -28.605 1.00 81.94 601 LEU A CA 1
ATOM 4521 C C . LEU A 1 601 ? -14.706 10.424 -28.447 1.00 81.94 601 LEU A C 1
ATOM 4523 O O . LEU A 1 601 ? -15.654 11.022 -28.953 1.00 81.94 601 LEU A O 1
ATOM 4527 N N . LEU A 1 602 ? -14.884 9.313 -27.727 1.00 72.25 602 LEU A N 1
ATOM 4528 C CA . LEU A 1 602 ? -16.191 8.668 -27.560 1.00 72.25 602 LEU A CA 1
ATOM 4529 C C . LEU A 1 602 ? -17.092 9.371 -26.531 1.00 72.25 602 LEU A C 1
ATOM 4531 O O . LEU A 1 602 ? -18.222 8.932 -26.320 1.00 72.25 602 LEU A O 1
ATOM 4535 N N . ASN A 1 603 ? -16.616 10.495 -25.979 1.00 60.75 603 ASN A N 1
ATOM 4536 C CA . ASN A 1 603 ? -17.341 11.519 -25.232 1.00 60.75 603 ASN A CA 1
ATOM 4537 C C . ASN A 1 603 ? -18.176 10.975 -24.060 1.00 60.75 603 ASN A C 1
ATOM 4539 O O . ASN A 1 603 ? -19.333 10.582 -24.209 1.00 60.75 603 ASN A O 1
ATOM 4543 N N . ALA A 1 604 ? -17.613 11.055 -22.851 1.00 55.88 604 ALA A N 1
ATOM 4544 C CA . ALA A 1 604 ? -18.197 10.555 -21.605 1.00 55.88 604 ALA A CA 1
ATOM 4545 C C . ALA A 1 604 ? -19.482 11.269 -21.116 1.00 55.88 604 ALA A C 1
ATOM 4547 O O . ALA A 1 604 ? -19.848 11.132 -19.952 1.00 55.88 604 ALA A O 1
ATOM 4548 N N . ARG A 1 605 ? -20.205 12.008 -21.975 1.00 53.09 605 ARG A N 1
ATOM 4549 C CA . ARG A 1 605 ? -21.425 12.775 -21.634 1.00 53.09 605 ARG A CA 1
ATOM 4550 C C . ARG A 1 605 ? -22.552 11.950 -20.998 1.00 53.09 605 ARG A C 1
ATOM 4552 O O . ARG A 1 605 ? -23.496 12.545 -20.491 1.00 53.09 605 ARG A O 1
ATOM 4559 N N . HIS A 1 606 ? -22.465 10.623 -21.022 1.00 55.59 606 HIS A N 1
ATOM 4560 C CA . HIS A 1 606 ? -23.494 9.720 -20.510 1.00 55.59 606 HIS A CA 1
ATOM 4561 C C . HIS A 1 606 ? -23.055 8.854 -19.312 1.00 55.59 606 HIS A C 1
ATOM 4563 O O . HIS A 1 606 ? -23.846 8.026 -18.865 1.00 55.59 606 HIS A O 1
ATOM 4569 N N . TRP A 1 607 ? -21.836 9.018 -18.777 1.00 65.88 607 TRP A N 1
ATOM 4570 C CA . TRP A 1 607 ? -21.358 8.212 -17.642 1.00 65.88 607 TRP A CA 1
ATOM 4571 C C . TRP A 1 607 ? -21.572 8.923 -16.311 1.00 65.88 607 TRP A C 1
ATOM 4573 O O . TRP A 1 607 ? -20.910 9.902 -16.006 1.00 65.88 607 TRP A O 1
ATOM 4583 N N . LEU A 1 608 ? -22.485 8.415 -15.488 1.00 68.88 608 LEU A N 1
ATOM 4584 C CA . LEU A 1 608 ? -22.888 9.085 -14.254 1.00 68.88 608 LEU A CA 1
ATOM 4585 C C . LEU A 1 608 ? -21.821 8.965 -13.156 1.00 68.88 608 LEU A C 1
ATOM 4587 O O . LEU A 1 608 ? -21.645 7.900 -12.566 1.00 68.88 608 LEU A O 1
ATOM 4591 N N . VAL A 1 609 ? -21.181 10.085 -12.813 1.00 82.31 609 VAL A N 1
ATOM 4592 C CA . VAL A 1 609 ? -20.476 10.246 -11.531 1.00 82.31 609 VAL A CA 1
ATOM 4593 C C . VAL A 1 609 ? -21.508 10.620 -10.466 1.00 82.31 609 VAL A C 1
ATOM 4595 O O . VAL A 1 609 ? -21.831 11.796 -10.282 1.00 82.31 609 VAL A O 1
ATOM 4598 N N . ARG A 1 610 ? -22.063 9.607 -9.789 1.00 79.69 610 ARG A N 1
ATOM 4599 C CA . ARG A 1 610 ? -23.193 9.783 -8.857 1.00 79.69 610 ARG A CA 1
ATOM 4600 C C . ARG A 1 610 ? -22.828 10.589 -7.615 1.00 79.69 610 ARG A C 1
ATOM 4602 O O . ARG A 1 610 ? -23.607 11.433 -7.201 1.00 79.69 610 ARG A O 1
ATOM 4609 N N . SER A 1 611 ? -21.651 10.334 -7.048 1.00 84.00 611 SER A N 1
ATOM 4610 C CA . SER A 1 611 ? -21.148 11.024 -5.859 1.00 84.00 611 SER A CA 1
ATOM 4611 C C . SER A 1 611 ? -19.781 11.630 -6.152 1.00 84.00 611 SER A C 1
ATOM 4613 O O . SER A 1 611 ? -18.835 10.927 -6.516 1.00 84.00 611 SER A O 1
ATOM 4615 N N . ALA A 1 612 ? -19.685 12.950 -5.990 1.00 86.31 612 ALA A N 1
ATOM 4616 C CA . ALA A 1 612 ? -18.431 13.680 -6.139 1.00 86.31 612 ALA A CA 1
ATOM 4617 C C . ALA A 1 612 ? -17.417 13.313 -5.044 1.00 86.31 612 ALA A C 1
ATOM 4619 O O . ALA A 1 612 ? -16.222 13.243 -5.321 1.00 86.31 612 ALA A O 1
ATOM 4620 N N . GLU A 1 613 ? -17.902 13.060 -3.825 1.00 85.38 613 GLU A N 1
ATOM 4621 C CA . GLU A 1 613 ? -17.099 12.606 -2.686 1.00 85.38 613 GLU A CA 1
ATOM 4622 C C . GLU A 1 613 ? -16.462 11.253 -2.982 1.00 85.38 613 GLU A C 1
ATOM 4624 O O . GLU A 1 613 ? -15.240 11.152 -3.019 1.00 85.38 613 GLU A O 1
ATOM 4629 N N . HIS A 1 614 ? -17.274 10.254 -3.331 1.00 87.62 614 HIS A N 1
ATOM 4630 C CA . HIS A 1 614 ? -16.783 8.923 -3.667 1.00 87.62 614 HIS A CA 1
ATOM 4631 C C . HIS A 1 614 ? -15.759 8.948 -4.814 1.00 87.62 614 HIS A C 1
ATOM 4633 O O . HIS A 1 614 ? -14.720 8.294 -4.736 1.00 87.62 614 HIS A O 1
ATOM 4639 N N . TRP A 1 615 ? -16.030 9.719 -5.873 1.00 90.75 615 TRP A N 1
ATOM 4640 C CA . TRP A 1 615 ? -15.112 9.863 -7.003 1.00 90.75 615 TRP A CA 1
ATOM 4641 C C . TRP A 1 615 ? -13.778 10.486 -6.587 1.00 90.75 615 TRP A C 1
ATOM 4643 O O . TRP A 1 615 ? -12.718 9.930 -6.868 1.00 90.75 615 TRP A O 1
ATOM 4653 N N . ALA A 1 616 ? -13.818 11.625 -5.894 1.00 92.31 616 ALA A N 1
ATOM 4654 C CA . ALA A 1 616 ? -12.609 12.294 -5.435 1.00 92.31 616 ALA A CA 1
ATOM 4655 C C . ALA A 1 616 ? -11.822 11.425 -4.444 1.00 92.31 616 ALA A C 1
ATOM 4657 O O . ALA A 1 616 ? -10.595 11.368 -4.528 1.00 92.31 616 ALA A O 1
ATOM 4658 N N . ASP A 1 617 ? -12.509 10.702 -3.560 1.00 90.06 617 ASP A N 1
ATOM 4659 C CA . ASP A 1 617 ? -11.880 9.789 -2.613 1.00 90.06 617 ASP A CA 1
ATOM 4660 C C . ASP A 1 617 ? -11.215 8.607 -3.314 1.00 90.06 617 ASP A C 1
ATOM 4662 O O . ASP A 1 617 ? -10.097 8.260 -2.949 1.00 90.06 617 ASP A O 1
ATOM 4666 N N . ARG A 1 618 ? -11.810 8.029 -4.368 1.00 92.56 618 ARG A N 1
ATOM 4667 C CA . ARG A 1 618 ? -11.187 6.937 -5.139 1.00 92.56 618 ARG A CA 1
ATOM 4668 C C . ARG A 1 618 ? -9.827 7.335 -5.713 1.00 92.56 618 ARG A C 1
ATOM 4670 O O . ARG A 1 618 ? -8.879 6.553 -5.613 1.00 92.56 618 ARG A O 1
ATOM 4677 N N . PHE A 1 619 ? -9.731 8.545 -6.261 1.00 94.19 619 PHE A N 1
ATOM 4678 C CA . PHE A 1 619 ? -8.486 9.098 -6.797 1.00 94.19 619 PHE A CA 1
ATOM 4679 C C . PHE A 1 619 ? -7.531 9.596 -5.705 1.00 94.19 619 PHE A C 1
ATOM 4681 O O . PHE A 1 619 ? -6.317 9.515 -5.857 1.00 94.19 619 PHE A O 1
ATOM 4688 N N . GLY A 1 620 ? -8.051 10.068 -4.571 1.00 94.19 620 GLY A N 1
ATOM 4689 C CA . GLY A 1 620 ? -7.231 10.334 -3.393 1.00 94.19 620 GLY A CA 1
ATOM 4690 C C . GLY A 1 620 ? -6.575 9.059 -2.862 1.00 94.19 620 GLY A C 1
ATOM 4691 O O . GLY A 1 620 ? -5.372 9.020 -2.639 1.00 94.19 620 GLY A O 1
ATOM 4692 N N . LEU A 1 621 ? -7.343 7.984 -2.722 1.00 93.06 621 LEU A N 1
ATOM 4693 C CA . LEU A 1 621 ? -6.859 6.707 -2.209 1.00 93.06 621 LEU A CA 1
ATOM 4694 C C . LEU A 1 621 ? -5.793 6.092 -3.113 1.00 93.06 621 LEU A C 1
ATOM 4696 O O . LEU A 1 621 ? -4.768 5.667 -2.597 1.00 93.06 621 LEU A O 1
ATOM 4700 N N . ILE A 1 622 ? -5.951 6.114 -4.441 1.00 94.25 622 ILE A N 1
ATOM 4701 C CA . ILE A 1 622 ? -4.904 5.566 -5.319 1.00 94.25 622 ILE A CA 1
ATOM 4702 C C . ILE A 1 622 ? -3.591 6.362 -5.225 1.00 94.25 622 ILE A C 1
ATOM 4704 O O . ILE A 1 622 ? -2.522 5.759 -5.238 1.00 94.25 622 ILE A O 1
ATOM 4708 N N . ILE A 1 623 ? -3.653 7.691 -5.043 1.00 96.06 623 ILE A N 1
ATOM 4709 C CA . ILE A 1 623 ? -2.465 8.518 -4.773 1.00 96.06 623 ILE A CA 1
ATOM 4710 C C . ILE A 1 623 ? -1.832 8.124 -3.431 1.00 96.06 623 ILE A C 1
ATOM 4712 O O . ILE A 1 623 ? -0.618 7.946 -3.370 1.00 96.06 623 ILE A O 1
ATOM 4716 N N . LEU A 1 624 ? -2.631 7.935 -2.370 1.00 94.00 624 LEU A N 1
ATOM 4717 C CA . LEU A 1 624 ? -2.131 7.480 -1.064 1.00 94.00 624 LEU A CA 1
ATOM 4718 C C . LEU A 1 624 ? -1.402 6.145 -1.185 1.00 94.00 624 LEU A C 1
ATOM 4720 O O . LEU A 1 624 ? -0.260 6.032 -0.747 1.00 94.00 624 LEU A O 1
ATOM 4724 N N . VAL A 1 625 ? -2.041 5.149 -1.797 1.00 90.81 625 VAL A N 1
ATOM 4725 C CA . VAL A 1 625 ? -1.470 3.805 -1.887 1.00 90.81 625 VAL A CA 1
ATOM 4726 C C . VAL A 1 625 ? -0.240 3.802 -2.807 1.00 90.81 625 VAL A C 1
ATOM 4728 O O . VAL A 1 625 ? 0.749 3.163 -2.461 1.00 90.81 625 VAL A O 1
ATOM 4731 N N . ALA A 1 626 ? -0.213 4.585 -3.895 1.00 94.19 626 ALA A N 1
ATOM 4732 C CA . ALA A 1 626 ? 0.986 4.757 -4.726 1.00 94.19 626 ALA A CA 1
ATOM 4733 C C . ALA A 1 626 ? 2.165 5.379 -3.950 1.00 94.19 626 ALA A C 1
ATOM 4735 O O . ALA A 1 626 ? 3.295 4.904 -4.075 1.00 94.19 626 ALA A O 1
ATOM 4736 N N . LEU A 1 627 ? 1.916 6.389 -3.104 1.00 95.25 627 LEU A N 1
ATOM 4737 C CA . LEU A 1 627 ? 2.935 6.927 -2.191 1.00 95.25 627 LEU A CA 1
ATOM 4738 C C . LEU A 1 627 ? 3.406 5.858 -1.189 1.00 95.25 627 LEU A C 1
ATOM 4740 O O . LEU A 1 627 ? 4.600 5.763 -0.920 1.00 95.25 627 LEU A O 1
ATOM 4744 N N . GLY A 1 628 ? 2.500 5.010 -0.689 1.00 90.88 628 GLY A N 1
ATOM 4745 C CA . GLY A 1 628 ? 2.853 3.830 0.108 1.00 90.88 628 GLY A CA 1
ATOM 4746 C C . GLY A 1 628 ? 3.753 2.847 -0.644 1.00 90.88 628 GLY A C 1
ATOM 4747 O O . GLY A 1 628 ? 4.736 2.371 -0.085 1.00 90.88 628 GLY A O 1
ATOM 4748 N N . GLY A 1 629 ? 3.485 2.605 -1.930 1.00 90.69 629 GLY A N 1
ATOM 4749 C CA . GLY A 1 629 ? 4.345 1.805 -2.807 1.00 90.69 629 GLY A CA 1
ATOM 4750 C C . GLY A 1 629 ? 5.765 2.371 -2.926 1.00 90.69 629 GLY A C 1
ATOM 4751 O O . GLY A 1 629 ? 6.730 1.608 -2.915 1.00 90.69 629 GLY A O 1
ATOM 4752 N N . ALA A 1 630 ? 5.920 3.701 -2.944 1.00 92.38 630 ALA A N 1
ATOM 4753 C CA . ALA A 1 630 ? 7.235 4.345 -2.902 1.00 92.38 630 ALA A CA 1
ATOM 4754 C C . ALA A 1 630 ? 7.975 4.095 -1.573 1.00 92.38 630 ALA A C 1
ATOM 4756 O O . ALA A 1 630 ? 9.187 3.866 -1.582 1.00 92.38 630 ALA A O 1
ATOM 4757 N N . ILE A 1 631 ? 7.258 4.075 -0.441 1.00 90.69 631 ILE A N 1
ATOM 4758 C CA . ILE A 1 631 ? 7.821 3.728 0.878 1.00 90.69 631 ILE A CA 1
ATOM 4759 C C . ILE A 1 631 ? 8.272 2.265 0.899 1.00 90.69 631 ILE A C 1
ATOM 4761 O O . ILE A 1 631 ? 9.410 1.992 1.274 1.00 90.69 631 ILE A O 1
ATOM 4765 N N . VAL A 1 632 ? 7.418 1.337 0.448 1.00 87.56 632 VAL A N 1
ATOM 4766 C CA . VAL A 1 632 ? 7.744 -0.098 0.371 1.00 87.56 632 VAL A CA 1
ATOM 4767 C C . VAL A 1 632 ? 8.964 -0.326 -0.526 1.00 87.56 632 VAL A C 1
ATOM 4769 O O . VAL A 1 632 ? 9.913 -0.977 -0.101 1.00 87.56 632 VAL A O 1
ATOM 4772 N N . SER A 1 633 ? 8.999 0.276 -1.719 1.00 86.06 633 SER A N 1
ATOM 4773 C CA . SER A 1 633 ? 10.139 0.201 -2.648 1.00 86.06 633 SER A CA 1
ATOM 4774 C C . SER A 1 633 ? 11.445 0.712 -2.020 1.00 86.06 633 SER A C 1
ATOM 4776 O O . SER A 1 633 ? 12.491 0.061 -2.096 1.00 86.06 633 SER A O 1
ATOM 4778 N N . THR A 1 634 ? 11.385 1.848 -1.318 1.00 85.69 634 THR A N 1
ATOM 4779 C CA . THR A 1 634 ? 12.538 2.399 -0.589 1.00 85.69 634 THR A CA 1
ATOM 4780 C C . THR A 1 634 ? 13.000 1.438 0.512 1.00 85.69 634 THR A C 1
ATOM 4782 O O . THR A 1 634 ? 14.188 1.142 0.614 1.00 85.69 634 THR A O 1
ATOM 4785 N N . GLY A 1 635 ? 12.067 0.884 1.287 1.00 80.38 635 GLY A N 1
ATOM 4786 C CA . GLY A 1 635 ? 12.341 -0.080 2.352 1.00 80.38 635 GLY A CA 1
ATOM 4787 C C . GLY A 1 635 ? 12.945 -1.410 1.866 1.00 80.38 635 GLY A C 1
ATOM 4788 O O . GLY A 1 635 ? 13.828 -1.978 2.509 1.00 80.38 635 GLY A O 1
ATOM 4789 N N . LEU A 1 636 ? 12.566 -1.885 0.678 1.00 78.81 636 LEU A N 1
ATOM 4790 C CA . LEU A 1 636 ? 13.188 -3.067 0.064 1.00 78.81 636 LEU A CA 1
ATOM 4791 C C . LEU A 1 636 ? 14.677 -2.850 -0.261 1.00 78.81 636 LEU A C 1
ATOM 4793 O O . LEU A 1 636 ? 15.446 -3.806 -0.300 1.00 78.81 636 LEU A O 1
ATOM 4797 N N . SER A 1 637 ? 15.114 -1.600 -0.445 1.00 80.62 637 SER A N 1
ATOM 4798 C CA . SER A 1 637 ? 16.515 -1.263 -0.763 1.00 80.62 637 SER A CA 1
ATOM 4799 C C . SER A 1 637 ? 17.474 -1.433 0.410 1.00 80.62 637 SER A C 1
ATOM 4801 O O . SER A 1 637 ? 18.676 -1.612 0.207 1.00 80.62 637 SER A O 1
ATOM 4803 N N . VAL A 1 638 ? 16.939 -1.343 1.629 1.00 80.06 638 VAL A N 1
ATOM 4804 C CA . VAL A 1 638 ? 17.696 -1.437 2.884 1.00 80.06 638 VAL A CA 1
ATOM 4805 C C . VAL A 1 638 ? 17.659 -2.839 3.488 1.00 80.06 638 VAL A C 1
ATOM 4807 O O . VAL A 1 638 ? 18.416 -3.154 4.402 1.00 80.06 638 VAL A O 1
ATOM 4810 N N . THR A 1 639 ? 16.799 -3.703 2.950 1.00 73.25 639 THR A N 1
ATOM 4811 C CA . THR A 1 639 ? 16.645 -5.088 3.398 1.00 73.25 639 THR A CA 1
ATOM 4812 C C . THR A 1 639 ? 17.964 -5.853 3.204 1.00 73.25 639 THR A C 1
ATOM 4814 O O . THR A 1 639 ? 18.650 -5.682 2.196 1.00 73.25 639 THR A O 1
ATOM 4817 N N . ASN A 1 640 ? 18.333 -6.702 4.169 1.00 74.56 640 ASN A N 1
ATOM 4818 C CA . ASN A 1 640 ? 19.568 -7.500 4.202 1.00 74.56 640 ASN A CA 1
ATOM 4819 C C . ASN A 1 640 ? 20.885 -6.708 4.286 1.00 74.56 640 ASN A C 1
ATOM 4821 O O . ASN A 1 640 ? 21.953 -7.296 4.139 1.00 74.56 640 ASN A O 1
ATOM 4825 N N . ARG A 1 641 ? 20.847 -5.412 4.604 1.00 82.62 641 ARG A N 1
ATOM 4826 C CA . ARG A 1 641 ? 22.052 -4.596 4.839 1.00 82.62 641 ARG A CA 1
ATOM 4827 C C . ARG A 1 641 ? 22.207 -4.252 6.311 1.00 82.62 641 ARG A C 1
ATOM 4829 O O . ARG A 1 641 ? 21.246 -4.415 7.057 1.00 82.62 641 ARG A O 1
ATOM 4836 N N . ALA A 1 642 ? 23.419 -3.861 6.700 1.00 86.38 642 ALA A N 1
ATOM 4837 C CA . ALA A 1 642 ? 23.690 -3.324 8.026 1.00 86.38 642 ALA A CA 1
ATOM 4838 C C . ALA A 1 642 ? 23.093 -1.916 8.130 1.00 86.38 642 ALA A C 1
ATOM 4840 O O . ALA A 1 642 ? 23.268 -1.102 7.219 1.00 86.38 642 ALA A O 1
ATOM 4841 N N . VAL A 1 643 ? 22.377 -1.612 9.209 1.00 87.75 643 VAL A N 1
ATOM 4842 C CA . VAL A 1 643 ? 21.792 -0.284 9.388 1.00 87.75 643 VAL A CA 1
ATOM 4843 C C . VAL A 1 643 ? 22.883 0.739 9.669 1.00 87.75 643 VAL A C 1
ATOM 4845 O O . VAL A 1 643 ? 23.550 0.671 10.690 1.00 87.75 643 VAL A O 1
ATOM 4848 N N . SER A 1 644 ? 23.044 1.737 8.799 1.00 91.44 644 SER A N 1
ATOM 4849 C CA . SER A 1 644 ? 24.007 2.829 8.987 1.00 91.44 644 SER A CA 1
ATOM 4850 C C . SER A 1 644 ? 23.337 4.188 9.177 1.00 91.44 644 SER A C 1
ATOM 4852 O O . SER A 1 644 ? 22.191 4.414 8.779 1.00 91.44 644 SER A O 1
ATOM 4854 N N . THR A 1 645 ? 24.084 5.152 9.721 1.00 91.81 645 THR A N 1
ATOM 4855 C CA . THR A 1 645 ? 23.632 6.548 9.857 1.00 91.81 645 THR A CA 1
ATOM 4856 C C . THR A 1 645 ? 23.224 7.156 8.513 1.00 91.81 645 THR A C 1
ATOM 4858 O O . THR A 1 645 ? 22.243 7.896 8.442 1.00 91.81 645 THR A O 1
ATOM 4861 N N . MET A 1 646 ? 23.946 6.835 7.433 1.00 91.88 646 MET A N 1
ATOM 4862 C CA . MET A 1 646 ? 23.633 7.339 6.093 1.00 91.88 646 MET A CA 1
ATOM 4863 C C . MET A 1 646 ? 22.328 6.751 5.565 1.00 91.88 646 MET A C 1
ATOM 4865 O O . MET A 1 646 ? 21.513 7.483 5.006 1.00 91.88 646 MET A O 1
ATOM 4869 N N . MET A 1 647 ? 22.103 5.455 5.787 1.00 90.69 647 MET A N 1
ATOM 4870 C CA . MET A 1 647 ? 20.868 4.781 5.402 1.00 90.69 647 MET A CA 1
ATOM 4871 C C . MET A 1 647 ? 19.662 5.324 6.175 1.00 90.69 647 MET A C 1
ATOM 4873 O O . MET A 1 647 ? 18.623 5.602 5.572 1.00 90.69 647 MET A O 1
ATOM 4877 N N . VAL A 1 648 ? 19.815 5.555 7.485 1.00 92.00 648 VAL A N 1
ATOM 4878 C CA . VAL A 1 648 ? 18.800 6.212 8.324 1.00 92.00 648 VAL A CA 1
ATOM 4879 C C . VAL A 1 648 ? 18.491 7.611 7.788 1.00 92.00 648 VAL A C 1
ATOM 4881 O O . VAL A 1 648 ? 17.326 7.929 7.553 1.00 92.00 648 VAL A O 1
ATOM 4884 N N . LEU A 1 649 ? 19.513 8.430 7.520 1.00 94.12 649 LEU A N 1
ATOM 4885 C CA . LEU A 1 649 ? 19.323 9.788 7.010 1.00 94.12 649 LEU A CA 1
ATOM 4886 C C . LEU A 1 649 ? 18.648 9.794 5.629 1.00 94.12 649 LEU A C 1
ATOM 4888 O O . LEU A 1 649 ? 17.704 10.553 5.419 1.00 94.12 649 LEU A O 1
ATOM 4892 N N . ALA A 1 650 ? 19.069 8.922 4.710 1.00 94.00 650 ALA A N 1
ATOM 4893 C CA . ALA A 1 650 ? 18.460 8.799 3.386 1.00 94.00 650 ALA A CA 1
ATOM 4894 C C . ALA A 1 650 ? 16.989 8.365 3.468 1.00 94.00 650 ALA A C 1
ATOM 4896 O O . ALA A 1 650 ? 16.137 8.925 2.781 1.00 94.00 650 ALA A O 1
ATOM 4897 N N . THR A 1 651 ? 16.678 7.417 4.353 1.00 91.88 651 THR A N 1
ATOM 4898 C CA . THR A 1 651 ? 15.313 6.924 4.585 1.00 91.88 651 THR A CA 1
ATOM 4899 C C . THR A 1 651 ? 14.412 8.020 5.159 1.00 91.88 651 THR A C 1
ATOM 4901 O O . THR A 1 651 ? 13.297 8.224 4.676 1.00 91.88 651 THR A O 1
ATOM 4904 N N . VAL A 1 652 ? 14.904 8.786 6.140 1.00 94.44 652 VAL A N 1
ATOM 4905 C CA . VAL A 1 652 ? 14.173 9.922 6.725 1.00 94.44 652 VAL A CA 1
ATOM 4906 C C . VAL A 1 652 ? 13.946 11.023 5.686 1.00 94.44 652 VAL A C 1
ATOM 4908 O O . VAL A 1 652 ? 12.826 11.515 5.560 1.00 94.44 652 VAL A O 1
ATOM 4911 N N . LEU A 1 653 ? 14.963 11.384 4.898 1.00 96.50 653 LEU A N 1
ATOM 4912 C CA . LEU A 1 653 ? 14.827 12.381 3.830 1.00 96.50 653 LEU A CA 1
ATOM 4913 C C . LEU A 1 653 ? 13.863 11.921 2.727 1.00 96.50 653 LEU A C 1
ATOM 4915 O O . LEU A 1 653 ? 13.062 12.721 2.243 1.00 96.50 653 LEU A O 1
ATOM 4919 N N . GLY A 1 654 ? 13.890 10.635 2.368 1.00 95.38 654 GLY A N 1
ATOM 4920 C CA . GLY A 1 654 ? 12.930 10.034 1.444 1.00 95.38 654 GLY A CA 1
ATOM 4921 C C . GLY A 1 654 ? 11.496 10.118 1.964 1.00 95.38 654 GLY A C 1
ATOM 4922 O O . GLY A 1 654 ? 10.592 10.495 1.219 1.00 95.38 654 GLY A O 1
ATOM 4923 N N . LEU A 1 655 ? 11.274 9.875 3.259 1.00 94.62 655 LEU A N 1
ATOM 4924 C CA . LEU A 1 655 ? 9.955 10.065 3.859 1.00 94.62 655 LEU A CA 1
ATOM 4925 C C . LEU A 1 655 ? 9.535 11.540 3.883 1.00 94.62 655 LEU A C 1
ATOM 4927 O O . LEU A 1 655 ? 8.377 11.827 3.598 1.00 94.62 655 LEU A O 1
ATOM 4931 N N . VAL A 1 656 ? 10.443 12.477 4.175 1.00 96.19 656 VAL A N 1
ATOM 4932 C CA . VAL A 1 656 ? 10.156 13.924 4.094 1.00 96.19 656 VAL A CA 1
ATOM 4933 C C . VAL A 1 656 ? 9.732 14.310 2.674 1.00 96.19 656 VAL A C 1
ATOM 4935 O O . VAL A 1 656 ? 8.770 15.062 2.499 1.00 96.19 656 VAL A O 1
ATOM 4938 N N . LEU A 1 657 ? 10.390 13.757 1.653 1.00 97.06 657 LEU A N 1
ATOM 4939 C CA . LEU A 1 657 ? 10.009 13.949 0.256 1.00 97.06 657 LEU A CA 1
ATOM 4940 C C . LEU A 1 657 ? 8.592 13.420 -0.025 1.00 97.06 657 LEU A C 1
ATOM 4942 O O . LEU A 1 657 ? 7.746 14.146 -0.539 1.00 97.06 657 LEU A O 1
ATOM 4946 N N . ILE A 1 658 ? 8.292 12.179 0.362 1.00 96.19 658 ILE A N 1
ATOM 4947 C CA . ILE A 1 658 ? 6.964 11.574 0.157 1.00 96.19 658 ILE A CA 1
ATOM 4948 C C . ILE A 1 658 ? 5.881 12.343 0.936 1.00 96.19 658 ILE A C 1
ATOM 4950 O O . ILE A 1 658 ? 4.803 12.613 0.405 1.00 96.19 658 ILE A O 1
ATOM 4954 N N . ALA A 1 659 ? 6.173 12.761 2.169 1.00 94.62 659 ALA A N 1
ATOM 4955 C CA . ALA A 1 659 ? 5.282 13.556 3.009 1.00 94.62 659 ALA A CA 1
ATOM 4956 C C . ALA A 1 659 ? 4.973 14.926 2.392 1.00 94.62 659 ALA A C 1
ATOM 4958 O O . ALA A 1 659 ? 3.836 15.394 2.437 1.00 94.62 659 ALA A O 1
ATOM 4959 N N . THR A 1 660 ? 5.962 15.578 1.784 1.00 95.62 660 THR A N 1
ATOM 4960 C CA . THR A 1 660 ? 5.758 16.875 1.126 1.00 95.62 660 THR A CA 1
ATOM 4961 C C . THR A 1 660 ? 4.942 16.751 -0.163 1.00 95.62 660 THR A C 1
ATOM 4963 O O . THR A 1 660 ? 4.090 17.607 -0.404 1.00 95.62 660 THR A O 1
ATOM 4966 N N . LEU A 1 661 ? 5.088 15.661 -0.931 1.00 96.12 661 LEU A N 1
ATOM 4967 C CA . LEU A 1 661 ? 4.194 15.343 -2.058 1.00 96.12 661 LEU A CA 1
ATOM 4968 C C . LEU A 1 661 ? 2.756 15.079 -1.590 1.00 96.12 661 LEU A C 1
ATOM 4970 O O . LEU A 1 661 ? 1.806 15.598 -2.179 1.00 96.12 661 LEU A O 1
ATOM 4974 N N . TRP A 1 662 ? 2.594 14.337 -0.488 1.00 95.44 662 TRP A N 1
ATOM 4975 C CA . TRP A 1 662 ? 1.295 14.144 0.160 1.00 95.44 662 TRP A CA 1
ATOM 4976 C C . TRP A 1 662 ? 0.654 15.493 0.518 1.00 95.44 662 TRP A C 1
ATOM 4978 O O . TRP A 1 662 ? -0.511 15.736 0.197 1.00 95.44 662 TRP A O 1
ATOM 4988 N N . TRP A 1 663 ? 1.427 16.403 1.120 1.00 92.81 663 TRP A N 1
ATOM 4989 C CA . TRP A 1 663 ? 0.952 17.734 1.501 1.00 92.81 663 TRP A CA 1
ATOM 4990 C C . TRP A 1 663 ? 0.537 18.581 0.305 1.00 92.81 663 TRP A C 1
ATOM 4992 O O . TRP A 1 663 ? -0.491 19.255 0.373 1.00 92.81 663 TRP A O 1
ATOM 5002 N N . ALA A 1 664 ? 1.319 18.543 -0.775 1.00 93.00 664 ALA A N 1
ATOM 5003 C CA . ALA A 1 664 ? 1.052 19.316 -1.981 1.00 93.00 664 ALA A CA 1
ATOM 5004 C C . ALA A 1 664 ? -0.329 18.991 -2.573 1.00 93.00 664 ALA A C 1
ATOM 5006 O O . ALA A 1 664 ? -1.027 19.907 -3.005 1.00 93.00 664 ALA A O 1
ATOM 5007 N N . TYR A 1 665 ? -0.750 17.724 -2.527 1.00 94.31 665 TYR A N 1
ATOM 5008 C CA . TYR A 1 665 ? -2.022 17.278 -3.097 1.00 94.31 665 TYR A CA 1
ATOM 5009 C C . TYR A 1 665 ? -3.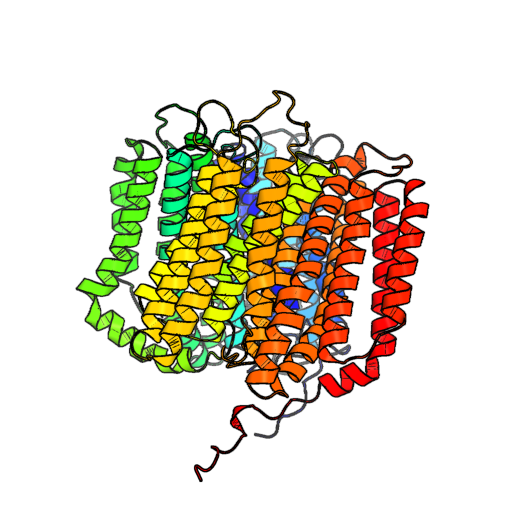199 17.313 -2.099 1.00 94.31 665 TYR A C 1
ATOM 5011 O O . TYR A 1 665 ? -4.275 17.832 -2.414 1.00 94.31 665 TYR A O 1
ATOM 5019 N N . PHE A 1 666 ? -3.035 16.790 -0.876 1.00 91.88 666 PHE A N 1
ATOM 5020 C CA . PHE A 1 666 ? -4.171 16.570 0.036 1.00 91.88 666 PHE A CA 1
ATOM 5021 C C . PHE A 1 666 ? -4.626 17.786 0.833 1.00 91.88 666 PHE A C 1
ATOM 5023 O O . PHE A 1 666 ? -5.769 17.808 1.293 1.00 91.88 666 PHE A O 1
ATOM 5030 N N . ASP A 1 667 ? -3.770 18.788 1.009 1.00 87.88 667 ASP A N 1
ATOM 5031 C CA . ASP A 1 667 ? -4.080 19.916 1.881 1.00 87.88 667 ASP A CA 1
ATOM 5032 C C . ASP A 1 667 ? -5.194 20.821 1.320 1.00 87.88 667 ASP A C 1
ATOM 5034 O O . ASP A 1 667 ? -6.137 21.160 2.037 1.00 87.88 667 ASP A O 1
ATOM 5038 N N . VAL A 1 668 ? -5.127 21.178 0.032 1.00 87.69 668 VAL A N 1
ATOM 5039 C CA . VAL A 1 668 ? -6.130 22.036 -0.632 1.00 87.69 668 VAL A CA 1
ATOM 5040 C C . VAL A 1 668 ? -6.693 21.387 -1.892 1.00 87.69 668 VAL A C 1
ATOM 5042 O O . VAL A 1 668 ? -7.909 21.420 -2.100 1.00 87.69 668 VAL A O 1
ATOM 5045 N N . ASP A 1 669 ? -5.842 20.801 -2.728 1.00 91.62 669 ASP A N 1
ATOM 5046 C CA . ASP A 1 669 ? -6.179 20.535 -4.127 1.00 91.62 669 ASP A CA 1
ATOM 5047 C C . ASP A 1 669 ? -7.180 19.384 -4.266 1.00 91.62 669 ASP A C 1
ATOM 5049 O O . ASP A 1 669 ? -8.206 19.546 -4.932 1.00 91.62 669 ASP A O 1
ATOM 5053 N N . ALA A 1 670 ? -6.979 18.287 -3.530 1.00 91.25 670 ALA A N 1
ATOM 5054 C CA . ALA A 1 670 ? -7.924 17.170 -3.475 1.00 91.25 670 ALA A CA 1
ATOM 5055 C C . ALA A 1 670 ? -9.330 17.613 -3.023 1.00 91.25 670 ALA A C 1
ATOM 5057 O O . ALA A 1 670 ? -10.339 17.239 -3.626 1.00 91.25 670 ALA A O 1
ATOM 5058 N N . THR A 1 671 ? -9.405 18.454 -1.984 1.00 89.31 671 THR A N 1
ATOM 5059 C CA . THR A 1 671 ? -10.685 18.962 -1.467 1.00 89.31 671 THR A CA 1
ATOM 5060 C C . THR A 1 671 ? -11.345 19.901 -2.472 1.00 89.31 671 THR A C 1
ATOM 5062 O O . THR A 1 671 ? -12.536 19.779 -2.743 1.00 89.31 671 THR A O 1
ATOM 5065 N N . MET A 1 672 ? -10.586 20.816 -3.079 1.00 89.75 672 MET A N 1
ATOM 5066 C CA . MET A 1 672 ? -11.109 21.735 -4.092 1.00 89.75 672 MET A CA 1
ATOM 5067 C C . MET A 1 672 ? -11.639 20.993 -5.325 1.00 89.75 672 MET A C 1
ATOM 5069 O O . MET A 1 672 ? -12.688 21.361 -5.856 1.00 89.75 672 MET A O 1
ATOM 5073 N N . GLY A 1 673 ? -10.953 19.930 -5.751 1.00 92.19 673 GLY A N 1
ATOM 5074 C CA . GLY A 1 673 ? -11.408 19.058 -6.828 1.00 92.19 673 GLY A CA 1
ATOM 5075 C C . GLY A 1 673 ? -12.776 18.448 -6.533 1.00 92.19 673 GLY A C 1
ATOM 5076 O O . GLY A 1 673 ? -13.692 18.596 -7.343 1.00 92.19 673 GLY A O 1
ATOM 5077 N N . GLN A 1 674 ? -12.952 17.868 -5.340 1.00 91.69 674 GLN A N 1
ATOM 5078 C CA . GLN A 1 674 ? -14.237 17.320 -4.897 1.00 91.69 674 GLN A CA 1
ATOM 5079 C C . GLN A 1 674 ? -15.348 18.374 -4.947 1.00 91.69 674 GLN A C 1
ATOM 5081 O O . GLN A 1 674 ? -16.385 18.149 -5.573 1.00 91.69 674 GLN A O 1
ATOM 5086 N N . ARG A 1 675 ? -15.114 19.552 -4.349 1.00 89.88 675 ARG A N 1
ATOM 5087 C CA . ARG A 1 675 ? -16.094 20.653 -4.356 1.00 89.88 675 ARG A CA 1
ATOM 5088 C C . ARG A 1 675 ? -16.456 21.074 -5.776 1.00 89.88 675 ARG A C 1
ATOM 5090 O O . ARG A 1 675 ? -17.615 21.362 -6.067 1.00 89.88 675 ARG A O 1
ATOM 5097 N N . ARG A 1 676 ? -15.471 21.102 -6.679 1.00 91.38 676 ARG A N 1
ATOM 5098 C CA . ARG A 1 676 ? -15.698 21.486 -8.070 1.00 91.38 676 ARG A CA 1
ATOM 5099 C C . ARG A 1 676 ? -16.546 20.454 -8.803 1.00 91.38 676 ARG A C 1
ATOM 5101 O O . ARG A 1 676 ? -17.490 20.852 -9.474 1.00 91.38 676 ARG A O 1
ATOM 5108 N N . VAL A 1 677 ? -16.261 19.164 -8.650 1.00 90.38 677 VAL A N 1
ATOM 5109 C CA . VAL A 1 677 ? -17.078 18.081 -9.226 1.00 90.38 677 VAL A CA 1
ATOM 5110 C C . VAL A 1 677 ? -18.509 18.143 -8.686 1.00 90.38 677 VAL A C 1
ATOM 5112 O O . VAL A 1 677 ? -19.457 18.064 -9.464 1.00 90.38 677 VAL A O 1
ATOM 5115 N N . GLN A 1 678 ? -18.671 18.382 -7.382 1.00 89.88 678 GLN A N 1
ATOM 5116 C CA . GLN A 1 678 ? -19.977 18.513 -6.734 1.00 89.88 678 GLN A CA 1
ATOM 5117 C C . GLN A 1 678 ? -20.782 19.710 -7.264 1.00 89.88 678 GLN A C 1
ATOM 5119 O O . GLN A 1 678 ? -21.998 19.622 -7.395 1.00 89.88 678 GLN A O 1
ATOM 5124 N N . SER A 1 679 ? -20.106 20.804 -7.632 1.00 89.50 679 SER A N 1
ATOM 5125 C CA . SER A 1 679 ? -20.739 22.018 -8.174 1.00 89.50 679 SER A CA 1
ATOM 5126 C C . SER A 1 679 ? -21.265 21.889 -9.611 1.00 89.50 679 SER A C 1
ATOM 5128 O O . SER A 1 679 ? -21.923 22.806 -10.099 1.00 89.50 679 SER A O 1
ATOM 5130 N N . LEU A 1 680 ? -20.923 20.810 -10.325 1.00 89.19 680 LEU A N 1
ATOM 5131 C CA . LEU A 1 680 ? -21.221 20.646 -11.748 1.00 89.19 680 LEU A CA 1
ATOM 5132 C C . LEU A 1 680 ? -22.394 19.696 -12.000 1.00 89.19 680 LEU A C 1
ATOM 5134 O O . LEU A 1 680 ? -22.563 18.691 -11.307 1.00 89.19 680 LEU A O 1
ATOM 5138 N N . SER A 1 681 ? -23.136 19.994 -13.071 1.00 85.25 681 SER A N 1
ATOM 5139 C CA . SER A 1 681 ? -24.156 19.115 -13.656 1.00 85.25 681 SER A CA 1
ATOM 5140 C C . SER A 1 681 ? -23.538 17.854 -14.275 1.00 85.25 681 SER A C 1
ATOM 5142 O O . SER A 1 681 ? -22.390 17.889 -14.719 1.00 85.25 681 SER A O 1
ATOM 5144 N N . ASP A 1 682 ? -24.293 16.756 -14.365 1.00 77.00 682 ASP A N 1
ATOM 5145 C CA . ASP A 1 682 ? -23.795 15.416 -14.732 1.00 77.00 682 ASP A CA 1
ATOM 5146 C C . ASP A 1 682 ? -22.908 15.370 -15.990 1.00 77.00 682 ASP A C 1
ATOM 5148 O O . ASP A 1 682 ? -21.825 14.779 -15.975 1.00 77.00 682 ASP A O 1
ATOM 5152 N N . GLY A 1 683 ? -23.300 16.037 -17.082 1.00 78.19 683 GLY A N 1
ATOM 5153 C CA . GLY A 1 683 ? -22.513 16.037 -18.323 1.00 78.19 683 GLY A CA 1
ATOM 5154 C C . GLY A 1 683 ? -21.170 16.769 -18.190 1.00 78.19 683 GLY A C 1
ATOM 5155 O O . GLY A 1 683 ? -20.142 16.306 -18.688 1.00 78.19 683 GLY A O 1
ATOM 5156 N N . GLN A 1 684 ? -21.156 17.902 -17.482 1.00 85.50 684 GLN A N 1
ATOM 5157 C CA . GLN A 1 684 ? -19.935 18.669 -17.205 1.00 85.50 684 GLN A CA 1
ATOM 5158 C C . GLN A 1 684 ? -19.064 17.971 -16.154 1.00 85.50 684 GLN A C 1
ATOM 5160 O O . GLN A 1 684 ? -17.838 17.964 -16.273 1.00 85.50 684 GLN A O 1
ATOM 5165 N N . ARG A 1 685 ? -19.705 17.347 -15.161 1.00 87.94 685 ARG A N 1
ATOM 5166 C CA . ARG A 1 685 ? -19.093 16.545 -14.101 1.00 87.94 685 ARG A CA 1
ATOM 5167 C C . ARG A 1 685 ? -18.287 15.394 -14.697 1.00 87.94 685 ARG A C 1
ATOM 5169 O O . ARG A 1 685 ? -17.115 15.246 -14.371 1.00 87.94 685 ARG A O 1
ATOM 5176 N N . SER A 1 686 ? -18.873 14.656 -15.637 1.00 87.00 686 SER A N 1
ATOM 5177 C CA . SER A 1 686 ? -18.239 13.511 -16.310 1.00 87.00 686 SER A CA 1
ATOM 5178 C C . SER A 1 686 ? -17.031 13.917 -17.155 1.00 87.00 686 SER A C 1
ATOM 5180 O O . SER A 1 686 ? -15.988 13.266 -17.124 1.00 87.00 686 SER A O 1
ATOM 5182 N N . ARG A 1 687 ? -17.130 15.042 -17.874 1.00 86.88 687 ARG A N 1
ATOM 5183 C CA . ARG A 1 687 ? -16.003 15.582 -18.646 1.00 86.88 687 ARG A CA 1
ATOM 5184 C C . ARG A 1 687 ? -14.853 16.026 -17.740 1.00 86.88 687 ARG A C 1
ATOM 5186 O O . ARG A 1 687 ? -13.704 15.692 -18.017 1.00 86.88 687 ARG A O 1
ATOM 5193 N N . LEU A 1 688 ? -15.155 16.747 -16.656 1.00 90.50 688 LEU A N 1
ATOM 5194 C CA . LEU A 1 688 ? -14.135 17.156 -15.689 1.00 90.50 688 LEU A CA 1
ATOM 5195 C C . LEU A 1 688 ? -13.503 15.938 -15.003 1.00 90.50 688 LEU A C 1
ATOM 5197 O O . LEU A 1 688 ? -12.292 15.916 -14.811 1.00 90.50 688 LEU A O 1
ATOM 5201 N N . ALA A 1 689 ? -14.295 14.919 -14.669 1.00 90.62 689 ALA A N 1
ATOM 5202 C CA . ALA A 1 689 ? -13.811 13.659 -14.115 1.00 90.62 689 ALA A CA 1
ATOM 5203 C C . ALA A 1 689 ? -12.806 12.967 -15.054 1.00 90.62 689 ALA A C 1
ATOM 5205 O O . ALA A 1 689 ? -11.733 12.557 -14.618 1.00 90.62 689 ALA A O 1
ATOM 5206 N N . LEU A 1 690 ? -13.075 12.912 -16.358 1.00 89.62 690 LEU A N 1
ATOM 5207 C CA . LEU A 1 690 ? -12.113 12.372 -17.321 1.00 89.62 690 LEU A CA 1
ATOM 5208 C C . LEU A 1 690 ? -10.838 13.236 -17.401 1.00 89.62 690 LEU A C 1
ATOM 5210 O O . LEU A 1 690 ? -9.728 12.747 -17.209 1.00 89.62 690 LEU A O 1
ATOM 5214 N N . GLU A 1 691 ? -10.982 14.537 -17.641 1.00 90.62 691 GLU A N 1
ATOM 5215 C CA . GLU A 1 691 ? -9.838 15.411 -17.921 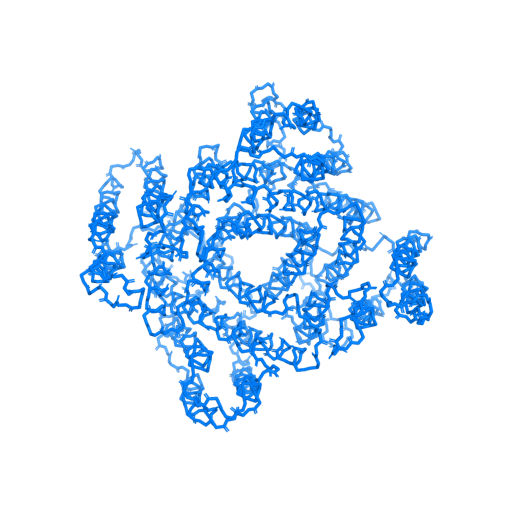1.00 90.62 691 GLU A CA 1
ATOM 5216 C C . GLU A 1 691 ? -8.961 15.678 -16.686 1.00 90.62 691 GLU A C 1
ATOM 5218 O O . GLU A 1 691 ? -7.735 15.621 -16.766 1.00 90.62 691 GLU A O 1
ATOM 5223 N N . ALA A 1 692 ? -9.577 15.979 -15.541 1.00 92.94 692 ALA A N 1
ATOM 5224 C CA . ALA A 1 692 ? -8.866 16.326 -14.314 1.00 92.94 692 ALA A CA 1
ATOM 5225 C C . ALA A 1 692 ? -8.459 15.074 -13.524 1.00 92.94 692 ALA A C 1
ATOM 5227 O O . ALA A 1 692 ? -7.339 15.000 -13.023 1.00 92.94 692 ALA A O 1
ATOM 5228 N N . TYR A 1 693 ? -9.332 14.069 -13.426 1.00 93.88 693 TYR A N 1
ATOM 5229 C CA . TYR A 1 693 ? -9.027 12.884 -12.629 1.00 93.88 693 TYR A CA 1
ATOM 5230 C C . TYR A 1 693 ? -8.338 11.800 -13.454 1.00 93.88 693 TYR A C 1
ATOM 5232 O O . TYR A 1 693 ? -7.228 11.415 -13.117 1.00 93.88 693 TYR A O 1
ATOM 5240 N N . THR A 1 694 ? -8.905 11.358 -14.579 1.00 92.50 694 THR A N 1
ATOM 5241 C CA . THR A 1 694 ? -8.291 10.259 -15.353 1.00 92.50 694 THR A CA 1
ATOM 5242 C C . THR A 1 694 ? -6.959 10.662 -15.998 1.00 92.50 694 THR A C 1
ATOM 5244 O O . THR A 1 694 ? -5.997 9.911 -15.897 1.00 92.50 694 THR A O 1
ATOM 5247 N N . TYR A 1 695 ? -6.845 11.833 -16.631 1.00 93.94 695 TYR A N 1
ATOM 5248 C CA . TYR A 1 695 ? -5.602 12.192 -17.335 1.00 93.94 695 TYR A CA 1
ATOM 5249 C C . TYR A 1 695 ? -4.562 12.889 -16.457 1.00 93.94 695 TYR A C 1
ATOM 5251 O O . TYR A 1 695 ? -3.398 12.495 -16.472 1.00 93.94 695 TYR A O 1
ATOM 5259 N N . ALA A 1 696 ? -4.942 13.899 -15.669 1.00 96.19 696 ALA A N 1
ATOM 5260 C CA . ALA A 1 696 ? -3.944 14.624 -14.879 1.00 96.19 696 ALA A CA 1
ATOM 5261 C C . ALA A 1 696 ? -3.342 13.770 -13.748 1.00 96.19 696 ALA A C 1
ATOM 5263 O O . ALA A 1 696 ? -2.152 13.895 -13.459 1.00 96.19 696 ALA A O 1
ATOM 5264 N N . HIS A 1 697 ? -4.116 12.846 -13.158 1.00 97.06 697 HIS A N 1
ATOM 5265 C CA . HIS A 1 697 ? -3.572 11.953 -12.132 1.00 97.06 697 HIS A CA 1
ATOM 5266 C C . HIS A 1 697 ? -2.642 10.885 -12.697 1.00 97.06 697 HIS A C 1
ATOM 5268 O O . HIS A 1 697 ? -1.736 10.480 -11.979 1.00 97.06 697 HIS A O 1
ATOM 5274 N N . LEU A 1 698 ? -2.776 10.482 -13.968 1.00 96.81 698 LEU A N 1
ATOM 5275 C CA . LEU A 1 698 ? -1.776 9.609 -14.591 1.00 96.81 698 LEU A CA 1
ATOM 5276 C C . LEU A 1 698 ? -0.385 10.246 -14.518 1.00 96.81 698 LEU A C 1
ATOM 5278 O O . LEU A 1 698 ? 0.576 9.586 -14.139 1.00 96.81 698 LEU A O 1
ATOM 5282 N N . VAL A 1 699 ? -0.284 11.541 -14.830 1.00 98.19 699 VAL A N 1
ATOM 5283 C CA . VAL A 1 699 ? 0.987 12.277 -14.769 1.00 98.19 699 VAL A CA 1
ATOM 5284 C C . VAL A 1 699 ? 1.537 12.290 -13.336 1.00 98.19 699 VAL A C 1
ATOM 5286 O O . VAL A 1 699 ? 2.733 12.083 -13.136 1.00 98.19 699 VAL A O 1
ATOM 5289 N N . MET A 1 700 ? 0.664 12.447 -12.334 1.00 98.19 700 MET A N 1
ATOM 5290 C CA . MET A 1 700 ? 1.055 12.352 -10.922 1.00 98.19 700 MET A CA 1
ATOM 5291 C C . MET A 1 700 ? 1.542 10.953 -10.536 1.00 98.19 700 MET A C 1
ATOM 5293 O O . MET A 1 700 ? 2.568 10.830 -9.875 1.00 98.19 700 MET A O 1
ATOM 5297 N N . ILE A 1 701 ? 0.847 9.899 -10.968 1.00 98.00 701 ILE A N 1
ATOM 5298 C CA . ILE A 1 701 ? 1.209 8.506 -10.680 1.00 98.00 701 ILE A CA 1
ATOM 5299 C C . ILE A 1 701 ? 2.526 8.124 -11.356 1.00 98.00 701 ILE A C 1
ATOM 5301 O O . ILE A 1 701 ? 3.369 7.512 -10.704 1.00 98.00 701 ILE A O 1
ATOM 5305 N N . ILE A 1 702 ? 2.754 8.547 -12.606 1.00 98.31 702 ILE A N 1
ATOM 5306 C CA . ILE A 1 702 ? 4.064 8.426 -13.263 1.00 98.31 702 ILE A CA 1
ATOM 5307 C C . ILE A 1 702 ? 5.123 9.107 -12.392 1.00 98.31 702 ILE A C 1
ATOM 5309 O O . ILE A 1 702 ? 6.126 8.484 -12.058 1.00 98.31 702 ILE A O 1
ATOM 5313 N N . GLY A 1 703 ? 4.875 10.346 -11.954 1.00 98.06 703 GLY A N 1
ATOM 5314 C CA . GLY A 1 703 ? 5.774 11.068 -11.056 1.00 98.06 703 GLY A CA 1
ATOM 5315 C C . GLY A 1 703 ? 6.119 10.288 -9.782 1.00 98.06 703 GLY A C 1
ATOM 5316 O O . GLY A 1 703 ? 7.295 10.144 -9.456 1.00 98.06 703 GLY A O 1
ATOM 5317 N N . ILE A 1 704 ? 5.119 9.718 -9.101 1.00 97.88 704 ILE A N 1
ATOM 5318 C CA . ILE A 1 704 ? 5.307 8.915 -7.879 1.00 97.88 704 ILE A CA 1
ATOM 5319 C C . ILE A 1 704 ? 6.132 7.651 -8.154 1.00 97.88 704 ILE A C 1
ATOM 5321 O O . ILE A 1 704 ? 7.039 7.349 -7.383 1.00 97.88 704 ILE A O 1
ATOM 5325 N N . VAL A 1 705 ? 5.859 6.931 -9.246 1.00 96.94 705 VAL A N 1
ATOM 5326 C CA . VAL A 1 705 ? 6.612 5.721 -9.628 1.00 96.94 705 VAL A CA 1
ATOM 5327 C C . VAL A 1 705 ? 8.080 6.054 -9.922 1.00 96.94 705 VAL A C 1
ATOM 5329 O O . VAL A 1 705 ? 8.976 5.322 -9.504 1.00 96.94 705 VAL A O 1
ATOM 5332 N N . LEU A 1 706 ? 8.360 7.194 -10.560 1.00 97.44 706 LEU A N 1
ATOM 5333 C CA . LEU A 1 706 ? 9.740 7.641 -10.787 1.00 97.44 706 LEU A CA 1
ATOM 5334 C C . LEU A 1 706 ? 10.437 8.092 -9.502 1.00 97.44 706 LEU A C 1
ATOM 5336 O O . LEU A 1 706 ? 11.611 7.781 -9.313 1.00 97.44 706 LEU A O 1
ATOM 5340 N N . VAL A 1 707 ? 9.719 8.752 -8.588 1.00 97.56 707 VAL A N 1
ATOM 5341 C CA . VAL A 1 707 ? 10.240 9.041 -7.243 1.00 97.56 707 VAL A CA 1
ATOM 5342 C C . VAL A 1 707 ? 10.556 7.742 -6.503 1.00 97.56 707 VAL A C 1
ATOM 5344 O O . VAL A 1 707 ? 11.620 7.647 -5.898 1.00 97.56 707 VAL A O 1
ATOM 5347 N N . ALA A 1 708 ? 9.692 6.726 -6.588 1.00 95.50 708 ALA A N 1
ATOM 5348 C CA . ALA A 1 708 ? 9.932 5.415 -5.990 1.00 95.50 708 ALA A CA 1
ATOM 5349 C C . ALA A 1 708 ? 11.212 4.769 -6.540 1.00 95.50 708 ALA A C 1
ATOM 5351 O O . ALA A 1 708 ? 12.047 4.317 -5.761 1.00 95.50 708 ALA A O 1
ATOM 5352 N N . LEU A 1 709 ? 11.402 4.776 -7.864 1.00 94.88 709 LEU A N 1
ATOM 5353 C CA . LEU A 1 709 ? 12.615 4.284 -8.525 1.00 94.88 709 LEU A CA 1
ATOM 5354 C C . LEU A 1 709 ? 13.873 5.051 -8.082 1.00 94.88 709 LEU A C 1
ATOM 5356 O O . LEU A 1 709 ? 14.888 4.442 -7.731 1.00 94.88 709 LEU A O 1
ATOM 5360 N N . GLY A 1 710 ? 13.797 6.384 -8.078 1.00 95.19 710 GLY A N 1
ATOM 5361 C CA . GLY A 1 710 ? 14.894 7.268 -7.693 1.00 95.19 710 GLY A CA 1
ATOM 5362 C C . GLY A 1 710 ? 15.300 7.090 -6.230 1.00 95.19 710 GLY A C 1
ATOM 5363 O O . GLY A 1 710 ? 16.490 6.961 -5.939 1.00 95.19 710 GLY A O 1
ATOM 5364 N N . LEU A 1 711 ? 14.328 7.013 -5.312 1.00 95.06 711 LEU A N 1
ATOM 5365 C CA . LEU A 1 711 ? 14.566 6.745 -3.890 1.00 95.06 711 LEU A CA 1
ATOM 5366 C C . LEU A 1 711 ? 15.172 5.362 -3.682 1.00 95.06 711 LEU A C 1
ATOM 5368 O O . LEU A 1 711 ? 16.184 5.247 -2.992 1.00 95.06 711 LEU A O 1
ATOM 5372 N N . ARG A 1 712 ? 14.611 4.336 -4.331 1.00 92.00 712 ARG A N 1
ATOM 5373 C CA . ARG A 1 712 ? 15.105 2.960 -4.256 1.00 92.00 712 ARG A CA 1
ATOM 5374 C C . ARG A 1 712 ? 16.594 2.885 -4.589 1.00 92.00 712 ARG A C 1
ATOM 5376 O O . ARG A 1 712 ? 17.396 2.435 -3.775 1.00 92.00 712 ARG A O 1
ATOM 5383 N N . LYS A 1 713 ? 16.996 3.398 -5.757 1.00 90.94 713 LYS A N 1
ATOM 5384 C CA . LYS A 1 713 ? 18.407 3.378 -6.179 1.00 90.94 713 LYS A CA 1
ATOM 5385 C C . LYS A 1 713 ? 19.296 4.290 -5.333 1.00 90.94 713 LYS A C 1
ATOM 5387 O O . LYS A 1 713 ? 20.420 3.913 -5.017 1.00 90.94 713 LYS A O 1
ATOM 5392 N N . THR A 1 714 ? 18.796 5.462 -4.938 1.00 92.38 714 THR A N 1
ATOM 5393 C CA . THR A 1 714 ? 19.541 6.400 -4.083 1.00 92.38 714 THR A CA 1
ATOM 5394 C C . THR A 1 714 ? 19.890 5.767 -2.742 1.00 92.38 714 THR A C 1
ATOM 5396 O O . THR A 1 714 ? 21.051 5.790 -2.339 1.00 92.38 714 THR A O 1
ATOM 5399 N N . VAL A 1 715 ? 18.911 5.155 -2.073 1.00 91.25 715 VAL A N 1
ATOM 5400 C CA . VAL A 1 715 ? 19.106 4.490 -0.781 1.00 91.25 715 VAL A CA 1
ATOM 5401 C C . VAL A 1 715 ? 19.948 3.221 -0.940 1.00 91.25 715 VAL A C 1
ATOM 5403 O O . VAL A 1 715 ? 20.869 2.999 -0.156 1.00 91.25 715 VAL A O 1
ATOM 5406 N N . ALA A 1 716 ? 19.720 2.432 -1.997 1.00 88.25 716 ALA A N 1
ATOM 5407 C CA . ALA A 1 716 ? 20.486 1.218 -2.287 1.00 88.25 716 ALA A CA 1
ATOM 5408 C C . ALA A 1 716 ? 21.977 1.460 -2.582 1.00 88.25 716 ALA A C 1
ATOM 5410 O O . ALA A 1 716 ? 22.750 0.503 -2.620 1.00 88.25 716 ALA A O 1
ATOM 5411 N N . GLU A 1 717 ? 22.419 2.688 -2.821 1.00 86.69 717 GLU A N 1
ATOM 5412 C CA . GLU A 1 717 ? 23.818 2.969 -3.154 1.00 86.69 717 GLU A CA 1
ATOM 5413 C C . GLU A 1 717 ? 24.421 4.103 -2.314 1.00 86.69 717 GLU A C 1
ATOM 5415 O O . GLU A 1 717 ? 25.539 4.540 -2.593 1.00 86.69 717 GLU A O 1
ATOM 5420 N N . VAL A 1 718 ? 23.713 4.547 -1.267 1.00 88.19 718 VAL A N 1
ATOM 5421 C CA . VAL A 1 718 ? 24.103 5.702 -0.443 1.00 88.19 718 VAL A CA 1
ATOM 5422 C C . VAL A 1 718 ? 25.469 5.526 0.228 1.00 88.19 718 VAL A C 1
ATOM 5424 O O . VAL A 1 718 ? 26.210 6.491 0.355 1.00 88.19 718 VAL A O 1
ATOM 5427 N N . GLU A 1 719 ? 25.826 4.294 0.592 1.00 84.31 719 GLU A N 1
ATOM 5428 C CA . GLU A 1 719 ? 27.095 3.964 1.261 1.00 84.31 719 GLU A CA 1
ATOM 5429 C C . GLU A 1 719 ? 28.256 3.732 0.290 1.00 84.31 719 GLU A C 1
ATOM 5431 O O . GLU A 1 719 ? 29.413 3.719 0.695 1.00 84.31 719 GLU A O 1
ATOM 5436 N N . ARG A 1 720 ? 27.972 3.493 -0.995 1.00 80.88 720 ARG A N 1
ATOM 5437 C CA . ARG A 1 720 ? 29.012 3.146 -1.977 1.00 80.88 720 ARG A CA 1
ATOM 5438 C C . ARG A 1 720 ? 29.552 4.377 -2.693 1.00 80.88 720 ARG A C 1
ATOM 5440 O O . ARG A 1 720 ? 30.737 4.427 -3.008 1.00 80.88 720 ARG A O 1
ATOM 5447 N N . PHE A 1 721 ? 28.702 5.372 -2.940 1.00 76.69 721 PHE A N 1
ATOM 5448 C CA . PHE A 1 721 ? 29.033 6.517 -3.785 1.00 76.69 721 PHE A CA 1
ATOM 5449 C C . PHE A 1 721 ? 28.874 7.843 -3.040 1.00 76.69 721 PHE A C 1
ATOM 5451 O O . PHE A 1 721 ? 27.784 8.406 -2.942 1.00 76.69 721 PHE A O 1
ATOM 5458 N N . HIS A 1 722 ? 30.005 8.365 -2.564 1.00 81.50 722 HIS A N 1
ATOM 5459 C CA . HIS A 1 722 ? 30.084 9.631 -1.826 1.00 81.50 722 HIS A CA 1
ATOM 5460 C C . HIS A 1 722 ? 30.467 10.836 -2.703 1.00 81.50 722 HIS A C 1
ATOM 5462 O O . HIS A 1 722 ? 30.374 11.976 -2.252 1.00 81.50 722 HIS A O 1
ATOM 5468 N N . GLY A 1 723 ? 30.912 10.593 -3.939 1.00 84.62 723 GLY A N 1
ATOM 5469 C CA . GLY A 1 723 ? 31.328 11.631 -4.883 1.00 84.62 723 GLY A CA 1
ATOM 5470 C C . GLY A 1 723 ? 30.177 12.225 -5.708 1.00 84.62 723 GLY A C 1
ATOM 5471 O O . GLY A 1 723 ? 29.024 11.819 -5.548 1.00 84.62 723 GLY A O 1
ATOM 5472 N N . PRO A 1 724 ? 30.487 13.179 -6.605 1.00 87.81 724 PRO A N 1
ATOM 5473 C CA . PRO A 1 724 ? 29.536 13.728 -7.567 1.00 87.81 724 PRO A CA 1
ATOM 5474 C C . PRO A 1 724 ? 28.896 12.638 -8.427 1.00 87.81 724 PRO A C 1
ATOM 5476 O O . PRO A 1 724 ? 29.589 11.775 -8.963 1.00 87.81 724 PRO A O 1
ATOM 5479 N N . VAL A 1 725 ? 27.576 12.699 -8.573 1.00 87.69 725 VAL A N 1
ATOM 5480 C CA . VAL A 1 725 ? 26.789 11.648 -9.240 1.00 87.69 725 VAL A CA 1
ATOM 5481 C C . VAL A 1 725 ? 26.704 11.817 -10.756 1.00 87.69 725 VAL A C 1
ATOM 5483 O O . VAL A 1 725 ? 26.431 10.858 -11.471 1.00 87.69 725 VAL A O 1
ATOM 5486 N N . GLY A 1 726 ? 26.954 13.027 -11.268 1.00 91.56 726 GLY A N 1
ATOM 5487 C CA . GLY A 1 726 ? 26.770 13.344 -12.681 1.00 91.56 726 GLY A CA 1
ATOM 5488 C C . GLY A 1 726 ? 25.298 13.304 -13.103 1.00 91.56 726 GLY A C 1
ATOM 5489 O O . GLY A 1 726 ? 24.398 13.549 -12.303 1.00 91.56 726 GLY A O 1
ATOM 5490 N N . TRP A 1 727 ? 25.051 13.023 -14.381 1.00 91.56 727 TRP A N 1
ATOM 5491 C CA . TRP A 1 727 ? 23.705 12.844 -14.937 1.00 91.56 727 TRP A CA 1
ATOM 5492 C C . TRP A 1 727 ? 23.276 11.378 -14.842 1.00 91.56 727 TRP A C 1
ATOM 5494 O O . TRP A 1 727 ? 23.092 10.708 -15.858 1.00 91.56 727 TRP A O 1
ATOM 5504 N N . ASP A 1 728 ? 23.177 10.862 -13.617 1.00 90.19 728 ASP A N 1
ATOM 5505 C CA . ASP A 1 728 ? 22.783 9.477 -13.385 1.00 90.19 728 ASP A CA 1
ATOM 5506 C C . ASP A 1 728 ? 21.254 9.291 -13.347 1.00 90.19 728 ASP A C 1
ATOM 5508 O O . ASP A 1 728 ? 20.456 10.214 -13.159 1.00 90.19 728 ASP A O 1
ATOM 5512 N N . MET A 1 729 ? 20.834 8.049 -13.578 1.00 89.25 729 MET A N 1
ATOM 5513 C CA . MET A 1 729 ? 19.424 7.657 -13.619 1.00 89.25 729 MET A CA 1
ATOM 5514 C C . MET A 1 729 ? 18.680 7.924 -12.288 1.00 89.25 729 MET A C 1
ATOM 5516 O O . MET A 1 729 ? 17.567 8.458 -12.334 1.00 89.25 729 MET A O 1
ATOM 5520 N N . PRO A 1 730 ? 19.254 7.617 -11.101 1.00 91.69 730 PRO A N 1
ATOM 5521 C CA . PRO A 1 730 ? 18.653 7.955 -9.808 1.00 91.69 730 PRO A CA 1
ATOM 5522 C C . PRO A 1 730 ? 18.348 9.447 -9.639 1.00 91.69 730 PRO A C 1
ATOM 5524 O O . PRO A 1 730 ? 17.237 9.787 -9.237 1.00 91.69 730 PRO A O 1
ATOM 5527 N N . LEU A 1 731 ? 19.282 10.341 -9.991 1.00 94.38 731 LEU A N 1
ATOM 5528 C CA . LEU A 1 731 ? 19.057 11.786 -9.930 1.00 94.38 731 LEU A CA 1
ATOM 5529 C C . LEU A 1 731 ? 17.913 12.207 -10.859 1.00 94.38 731 LEU A C 1
ATOM 5531 O O . LEU A 1 731 ? 16.988 12.903 -10.434 1.00 94.38 731 LEU A O 1
ATOM 5535 N N . LEU A 1 732 ? 17.960 11.760 -12.118 1.00 95.19 732 LEU A N 1
ATOM 5536 C CA . LEU A 1 732 ? 16.979 12.123 -13.142 1.00 95.19 732 LEU A CA 1
ATOM 5537 C C . LEU A 1 732 ? 15.567 11.640 -12.802 1.00 95.19 732 LEU A C 1
ATOM 5539 O O . LEU A 1 732 ? 14.605 12.381 -12.989 1.00 95.19 732 LEU A O 1
ATOM 5543 N N . THR A 1 733 ? 15.427 10.421 -12.286 1.00 95.62 733 THR A N 1
ATOM 5544 C CA . THR A 1 733 ? 14.120 9.862 -11.904 1.00 95.62 733 THR A CA 1
ATOM 5545 C C . THR A 1 733 ? 13.576 10.482 -10.630 1.00 95.62 733 THR A C 1
ATOM 5547 O O . THR A 1 733 ? 12.379 10.752 -10.559 1.00 95.62 733 THR A O 1
ATOM 5550 N N . LEU A 1 734 ? 14.437 10.798 -9.662 1.00 95.19 734 LEU A N 1
ATOM 5551 C CA . LEU A 1 734 ? 14.023 11.449 -8.427 1.00 95.19 734 LEU A CA 1
ATOM 5552 C C . LEU A 1 734 ? 13.527 12.883 -8.685 1.00 95.19 734 LEU A C 1
ATOM 5554 O O . LEU A 1 734 ? 12.389 13.211 -8.348 1.00 95.19 734 LEU A O 1
ATOM 5558 N N . PHE A 1 735 ? 14.337 13.728 -9.333 1.00 97.62 735 PHE A N 1
ATOM 5559 C CA . PHE A 1 735 ? 13.944 15.106 -9.658 1.00 97.62 735 PHE A CA 1
ATOM 5560 C C . PHE A 1 735 ? 12.841 15.143 -10.720 1.00 97.62 735 PHE A C 1
ATOM 5562 O O . PHE A 1 735 ? 11.846 15.850 -10.553 1.00 97.62 735 PHE A O 1
ATOM 5569 N N . GLY A 1 736 ? 12.981 14.354 -11.789 1.00 97.25 736 GLY A N 1
ATOM 5570 C CA . GLY A 1 736 ? 11.993 14.256 -12.861 1.00 97.25 736 GLY A CA 1
ATOM 5571 C C . GLY A 1 736 ? 10.643 13.743 -12.365 1.00 97.25 736 GLY A C 1
ATOM 5572 O O . GLY A 1 736 ? 9.609 14.271 -12.766 1.00 97.25 736 GLY A O 1
ATOM 5573 N N . GLY A 1 737 ? 10.637 12.787 -11.434 1.00 97.75 737 GLY A N 1
ATOM 5574 C CA . GLY A 1 737 ? 9.427 12.281 -10.797 1.00 97.75 737 GLY A CA 1
ATOM 5575 C C . GLY A 1 737 ? 8.689 13.349 -9.991 1.00 97.75 737 GLY A C 1
ATOM 5576 O O . GLY A 1 737 ? 7.486 13.533 -10.177 1.00 97.75 737 GLY A O 1
ATOM 5577 N N . VAL A 1 738 ? 9.402 14.126 -9.164 1.00 98.38 738 VAL A N 1
ATOM 5578 C CA . VAL A 1 738 ? 8.808 15.261 -8.429 1.00 98.38 738 VAL A CA 1
ATOM 5579 C C . VAL A 1 738 ? 8.284 16.327 -9.392 1.00 98.38 738 VAL A C 1
ATOM 5581 O O . VAL A 1 738 ? 7.173 16.824 -9.215 1.00 98.38 738 VAL A O 1
ATOM 5584 N N . ILE A 1 739 ? 9.050 16.666 -10.432 1.00 98.31 739 ILE A N 1
ATOM 5585 C CA . ILE A 1 739 ? 8.638 17.645 -11.447 1.00 98.31 739 ILE A CA 1
ATOM 5586 C C . ILE A 1 739 ? 7.364 17.179 -12.161 1.00 98.31 739 ILE A C 1
ATOM 5588 O O . ILE A 1 739 ? 6.422 17.961 -12.290 1.00 98.31 739 ILE A O 1
ATOM 5592 N N . LEU A 1 740 ? 7.296 15.913 -12.581 1.00 98.06 740 LEU A N 1
ATOM 5593 C CA . LEU A 1 740 ? 6.110 15.337 -13.216 1.00 98.06 740 LEU A CA 1
ATOM 5594 C C . LEU A 1 740 ? 4.916 15.306 -12.265 1.00 98.06 740 LEU A C 1
ATOM 5596 O O . LEU A 1 740 ? 3.819 15.677 -12.676 1.00 98.06 740 LEU A O 1
ATOM 5600 N N . PHE A 1 741 ? 5.119 14.965 -10.992 1.00 98.06 741 PHE A N 1
ATOM 5601 C CA . PHE A 1 741 ? 4.059 15.037 -9.991 1.00 98.06 741 PHE A CA 1
ATOM 5602 C C . PHE A 1 741 ? 3.482 16.453 -9.880 1.00 98.06 741 PHE A C 1
ATOM 5604 O O . PHE A 1 741 ? 2.273 16.641 -10.005 1.00 98.06 741 PHE A O 1
ATOM 5611 N N . LEU A 1 742 ? 4.340 17.467 -9.734 1.00 97.00 742 LEU A N 1
ATOM 5612 C CA . LEU A 1 742 ? 3.908 18.864 -9.644 1.00 97.00 742 LEU A CA 1
ATOM 5613 C C . LEU A 1 742 ? 3.269 19.372 -10.946 1.00 97.00 742 LEU A C 1
ATOM 5615 O O . LEU A 1 742 ? 2.359 20.199 -10.898 1.00 97.00 742 LEU A O 1
ATOM 5619 N N . LEU A 1 743 ? 3.714 18.893 -12.112 1.00 97.00 743 LEU A N 1
ATOM 5620 C CA . LEU A 1 743 ? 3.092 19.201 -13.403 1.00 97.00 743 LEU A CA 1
ATOM 5621 C C . LEU A 1 743 ? 1.697 18.581 -13.525 1.00 97.00 743 LEU A C 1
ATOM 5623 O O . LEU A 1 743 ? 0.771 19.268 -13.957 1.00 97.00 743 LEU A O 1
ATOM 5627 N N . GLY A 1 744 ? 1.543 17.315 -13.136 1.00 96.75 744 GLY A N 1
ATOM 5628 C CA . GLY A 1 744 ? 0.260 16.614 -13.118 1.00 96.75 744 GLY A CA 1
ATOM 5629 C C . GLY A 1 744 ? -0.730 17.273 -12.168 1.00 96.75 744 GLY A C 1
ATOM 5630 O O . GLY A 1 744 ? -1.868 17.550 -12.547 1.00 96.75 744 GLY A O 1
ATOM 5631 N N . ASP A 1 745 ? -0.271 17.638 -10.976 1.00 95.69 745 ASP A N 1
ATOM 5632 C CA . ASP A 1 745 ? -1.079 18.392 -10.032 1.00 95.69 745 ASP A CA 1
ATOM 5633 C C . ASP A 1 745 ? -1.438 19.793 -10.576 1.00 95.69 745 ASP A C 1
ATOM 5635 O O . ASP A 1 745 ? -2.596 20.206 -10.539 1.00 95.69 745 ASP A O 1
ATOM 5639 N N . LYS A 1 746 ? -0.491 20.521 -11.183 1.00 94.38 746 LYS A N 1
ATOM 5640 C CA . LYS A 1 746 ? -0.780 21.823 -11.807 1.00 94.38 746 LYS A CA 1
ATOM 5641 C C . LYS A 1 746 ? -1.807 21.689 -12.933 1.00 94.38 746 LYS A C 1
ATOM 5643 O O . LYS A 1 746 ? -2.666 22.561 -13.077 1.00 94.38 746 LYS A O 1
ATOM 5648 N N . LEU A 1 747 ? -1.724 20.623 -13.731 1.00 95.56 747 LEU A N 1
ATOM 5649 C CA . LEU A 1 747 ? -2.706 20.308 -14.763 1.00 95.56 747 LEU A CA 1
ATOM 5650 C C . LEU A 1 747 ? -4.078 20.061 -14.126 1.00 95.56 747 LEU A C 1
ATOM 5652 O O . LEU A 1 747 ? -5.061 20.651 -14.574 1.00 95.56 747 LEU A O 1
ATOM 5656 N N . PHE A 1 748 ? -4.136 19.277 -13.048 1.00 96.38 748 PHE A N 1
ATOM 5657 C CA . PHE A 1 748 ? -5.347 19.056 -12.263 1.00 96.38 748 PHE A CA 1
ATOM 5658 C C . PHE A 1 748 ? -5.939 20.380 -11.757 1.00 96.38 748 PHE A C 1
ATOM 5660 O O . PHE A 1 748 ? -7.095 20.690 -12.056 1.00 96.38 748 PHE A O 1
ATOM 5667 N N . TRP A 1 749 ? -5.129 21.214 -11.098 1.00 94.25 749 TRP A N 1
ATOM 5668 C CA . TRP A 1 749 ? -5.521 22.526 -10.584 1.00 94.25 749 TRP A CA 1
ATOM 5669 C C . TRP A 1 749 ? -6.039 23.459 -11.688 1.00 94.25 749 TRP A C 1
ATOM 5671 O O . TRP A 1 749 ? -7.076 24.116 -11.528 1.00 94.25 749 TRP A O 1
ATOM 5681 N N . TRP A 1 750 ? -5.348 23.507 -12.829 1.00 94.62 750 TRP A N 1
ATOM 5682 C CA . TRP A 1 750 ? -5.770 24.297 -13.982 1.00 94.62 750 TRP A CA 1
ATOM 5683 C C . TRP A 1 750 ? -7.094 23.789 -14.554 1.00 94.62 750 TRP A C 1
ATOM 5685 O O . TRP A 1 750 ? -7.974 24.600 -14.828 1.00 94.62 750 TRP A O 1
ATOM 5695 N N . ARG A 1 751 ? -7.307 22.471 -14.667 1.00 93.88 751 ARG A N 1
ATOM 5696 C CA . ARG A 1 751 ? -8.598 21.937 -15.134 1.00 93.88 751 ARG A CA 1
ATOM 5697 C C . ARG A 1 751 ? -9.746 22.318 -14.197 1.00 93.88 751 ARG A C 1
ATOM 5699 O O . ARG A 1 751 ? -10.789 22.744 -14.693 1.00 93.88 751 ARG A O 1
ATOM 5706 N N . ILE A 1 752 ? -9.561 22.240 -12.876 1.00 93.56 752 ILE A N 1
ATOM 5707 C CA . ILE A 1 752 ? -10.641 22.524 -11.914 1.00 93.56 752 ILE A CA 1
ATOM 5708 C C . ILE A 1 752 ? -10.908 24.028 -11.710 1.00 93.56 752 ILE A C 1
ATOM 5710 O O . ILE A 1 752 ? -12.064 24.408 -11.512 1.00 93.56 752 ILE A O 1
ATOM 5714 N N . THR A 1 753 ? -9.883 24.891 -11.782 1.00 90.94 753 THR A N 1
ATOM 5715 C CA . THR A 1 753 ? -10.007 26.334 -11.468 1.00 90.94 753 THR A CA 1
ATOM 5716 C C . THR A 1 753 ? -9.801 27.284 -12.646 1.00 90.94 753 THR A C 1
ATOM 5718 O O . THR A 1 753 ? -10.145 28.458 -12.529 1.00 90.94 753 THR A O 1
ATOM 5721 N N . GLN A 1 754 ? -9.227 26.813 -13.757 1.00 90.69 754 GLN A N 1
ATOM 5722 C CA . GLN A 1 754 ? -8.775 27.627 -14.896 1.00 90.69 754 GLN A CA 1
ATOM 5723 C C . GLN A 1 754 ? -7.780 28.739 -14.505 1.00 90.69 754 GLN A C 1
ATOM 5725 O O . GLN A 1 754 ? -7.646 29.742 -15.201 1.00 90.69 754 GLN A O 1
ATOM 5730 N N . ARG A 1 755 ? -7.059 28.572 -13.386 1.00 89.12 755 ARG A N 1
ATOM 5731 C CA . ARG A 1 755 ? -6.054 29.521 -12.882 1.00 89.12 755 ARG A CA 1
ATOM 5732 C C . ARG A 1 755 ? -4.702 28.844 -12.695 1.00 89.12 755 ARG A C 1
ATOM 5734 O O . ARG A 1 755 ? -4.629 27.659 -12.382 1.00 89.12 755 ARG A O 1
ATOM 5741 N N . ILE A 1 756 ? -3.629 29.618 -12.834 1.00 86.94 756 ILE A N 1
ATOM 5742 C CA . ILE A 1 756 ? -2.253 29.166 -12.597 1.00 86.94 756 ILE A CA 1
ATOM 5743 C C . ILE A 1 756 ? -1.774 29.721 -11.254 1.00 86.94 756 ILE A C 1
ATOM 5745 O O . ILE A 1 756 ? -1.921 30.912 -10.989 1.00 86.94 756 ILE A O 1
ATOM 5749 N N . ARG A 1 757 ? -1.178 28.870 -10.411 1.00 85.94 757 ARG A N 1
ATOM 5750 C CA . ARG A 1 757 ? -0.483 29.306 -9.191 1.00 85.94 757 ARG A CA 1
ATOM 5751 C C . ARG A 1 757 ? 0.990 29.584 -9.518 1.00 85.94 757 ARG A C 1
ATOM 5753 O O . ARG A 1 757 ? 1.717 28.621 -9.769 1.00 85.94 757 ARG A O 1
ATOM 5760 N N . PRO A 1 758 ? 1.459 30.847 -9.508 1.00 87.88 758 PRO A N 1
ATOM 5761 C CA . PRO A 1 758 ? 2.829 31.176 -9.906 1.00 87.88 758 PRO A CA 1
ATOM 5762 C C . PRO A 1 758 ? 3.870 30.488 -9.017 1.00 87.88 758 PRO A C 1
ATOM 5764 O O . PRO A 1 758 ? 4.872 30.006 -9.531 1.00 87.88 758 PRO A O 1
ATOM 5767 N N . LEU A 1 759 ? 3.591 30.332 -7.717 1.00 88.31 759 LEU A N 1
ATOM 5768 C CA . LEU A 1 759 ? 4.498 29.673 -6.774 1.00 88.31 759 LEU A CA 1
ATOM 5769 C C . LEU A 1 759 ? 4.856 28.234 -7.187 1.00 88.31 759 LEU A C 1
ATOM 5771 O O . LEU A 1 759 ? 6.018 27.855 -7.099 1.00 88.31 759 LEU A O 1
ATOM 5775 N N . ARG A 1 760 ? 3.897 27.449 -7.704 1.00 87.25 760 ARG A N 1
ATOM 5776 C CA . ARG A 1 760 ? 4.172 26.082 -8.192 1.00 87.25 760 ARG A CA 1
ATOM 5777 C C . ARG A 1 760 ? 4.966 26.074 -9.498 1.00 87.25 760 ARG A C 1
ATOM 5779 O O . ARG A 1 760 ? 5.742 25.157 -9.732 1.00 87.25 760 ARG A O 1
ATOM 5786 N N . VAL A 1 761 ? 4.812 27.100 -10.339 1.00 92.12 761 VAL A N 1
ATOM 5787 C CA . VAL A 1 761 ? 5.640 27.257 -11.548 1.00 92.12 761 VAL A CA 1
ATOM 5788 C C . VAL A 1 761 ? 7.079 27.573 -11.170 1.00 92.12 761 VAL A C 1
ATOM 5790 O O . VAL A 1 761 ? 7.987 26.929 -11.683 1.00 92.12 761 VAL A O 1
ATOM 5793 N N . VAL A 1 762 ? 7.273 28.509 -10.238 1.00 94.31 762 VAL A N 1
ATOM 5794 C CA . VAL A 1 762 ? 8.593 28.824 -9.683 1.00 94.31 762 VAL A CA 1
ATOM 5795 C C . VAL A 1 762 ? 9.214 27.571 -9.074 1.00 94.31 762 VAL A C 1
ATOM 5797 O O . VAL A 1 762 ? 10.348 27.263 -9.408 1.00 94.31 762 VAL A O 1
ATOM 5800 N N . ALA A 1 763 ? 8.459 26.794 -8.290 1.00 93.31 763 ALA A N 1
ATOM 5801 C CA . ALA A 1 763 ? 8.944 25.536 -7.729 1.00 93.31 763 ALA A CA 1
ATOM 5802 C C . ALA A 1 763 ? 9.458 24.570 -8.806 1.00 93.31 763 ALA A C 1
ATOM 5804 O O . ALA A 1 763 ? 10.585 24.096 -8.708 1.00 93.31 763 ALA A O 1
ATOM 5805 N N . ILE A 1 764 ? 8.683 24.331 -9.869 1.00 95.56 764 ILE A N 1
ATOM 5806 C CA . ILE A 1 764 ? 9.100 23.460 -10.980 1.00 95.56 764 ILE A CA 1
ATOM 5807 C C . ILE A 1 764 ? 10.383 23.979 -11.645 1.00 95.56 764 ILE A C 1
ATOM 5809 O O . ILE A 1 764 ? 11.320 23.209 -11.844 1.00 95.56 764 ILE A O 1
ATOM 5813 N N . LEU A 1 765 ? 10.459 25.278 -11.953 1.00 96.81 765 LEU A N 1
ATOM 5814 C CA . LEU A 1 765 ? 11.644 25.878 -12.577 1.00 96.81 765 LEU A CA 1
ATOM 5815 C C . LEU A 1 765 ? 12.876 25.804 -11.664 1.00 96.81 765 LEU A C 1
ATOM 5817 O O . LEU A 1 765 ? 13.970 25.485 -12.128 1.00 96.81 765 LEU A O 1
ATOM 5821 N N . THR A 1 766 ? 12.701 26.039 -10.362 1.00 97.00 766 THR A N 1
ATOM 5822 C CA . THR A 1 766 ? 13.761 25.885 -9.362 1.00 97.00 766 THR A CA 1
ATOM 5823 C C . THR A 1 766 ? 14.245 24.440 -9.293 1.00 97.00 766 THR A C 1
ATOM 5825 O O . THR A 1 766 ? 15.450 24.220 -9.280 1.00 97.00 766 THR A O 1
ATOM 5828 N N . LEU A 1 767 ? 13.351 23.448 -9.306 1.00 97.19 767 LEU A N 1
ATOM 5829 C CA . LEU A 1 767 ? 13.740 22.034 -9.293 1.00 97.19 767 LEU A CA 1
ATOM 5830 C C . LEU A 1 767 ? 14.499 21.620 -10.563 1.00 97.19 767 LEU A C 1
ATOM 5832 O O . LEU A 1 767 ? 15.479 20.880 -10.468 1.00 97.19 767 LEU A O 1
ATOM 5836 N N . ILE A 1 768 ? 14.115 22.141 -11.733 1.00 97.19 768 ILE A N 1
ATOM 5837 C CA . ILE A 1 768 ? 14.861 21.932 -12.985 1.00 97.19 768 ILE A CA 1
ATOM 5838 C C . ILE A 1 768 ? 16.286 22.489 -12.853 1.00 97.19 768 ILE A C 1
ATOM 5840 O O . ILE A 1 768 ? 17.251 21.783 -13.138 1.00 97.19 768 ILE A O 1
ATOM 5844 N N . ALA A 1 769 ? 16.438 23.720 -12.354 1.00 97.19 769 ALA A N 1
ATOM 5845 C CA . ALA A 1 769 ? 17.753 24.325 -12.142 1.00 97.19 769 ALA A CA 1
ATOM 5846 C C . ALA A 1 769 ? 18.587 23.556 -11.099 1.00 97.19 769 ALA A C 1
ATOM 5848 O O . ALA A 1 769 ? 19.770 23.289 -11.318 1.00 97.19 769 ALA A O 1
ATOM 5849 N N . LEU A 1 770 ? 17.966 23.141 -9.990 1.00 96.88 770 LEU A N 1
ATOM 5850 C CA . LEU A 1 770 ? 18.621 22.357 -8.943 1.00 96.88 770 LEU A CA 1
ATOM 5851 C C . LEU A 1 770 ? 19.063 20.977 -9.430 1.00 96.88 770 LEU A C 1
ATOM 5853 O O . LEU A 1 770 ? 20.059 20.476 -8.919 1.00 96.88 770 LEU A O 1
ATOM 5857 N N . THR A 1 771 ? 18.398 20.393 -10.431 1.00 96.88 771 THR A N 1
ATOM 5858 C CA . THR A 1 771 ? 18.825 19.115 -11.026 1.00 96.88 771 THR A CA 1
ATOM 5859 C C . THR A 1 771 ? 20.250 19.234 -11.573 1.00 96.88 771 THR A C 1
ATOM 5861 O O . THR A 1 771 ? 21.103 18.420 -11.237 1.00 96.88 771 THR A O 1
ATOM 5864 N N . ALA A 1 772 ? 20.541 20.301 -12.329 1.00 96.44 772 ALA A N 1
ATOM 5865 C CA . ALA A 1 772 ? 21.873 20.556 -12.881 1.00 96.44 772 ALA A CA 1
ATOM 5866 C C . ALA A 1 772 ? 22.924 20.868 -11.800 1.00 96.44 772 ALA A C 1
ATOM 5868 O O . ALA A 1 772 ? 24.092 20.525 -11.953 1.00 96.44 772 ALA A O 1
ATOM 5869 N N . VAL A 1 773 ? 22.527 21.505 -10.694 1.00 95.62 773 VAL A N 1
ATOM 5870 C CA . VAL A 1 773 ? 23.425 21.737 -9.549 1.00 95.62 773 VAL A CA 1
ATOM 5871 C C . VAL A 1 773 ? 23.735 20.421 -8.833 1.00 95.62 773 VAL A C 1
ATOM 5873 O O . VAL A 1 773 ? 24.880 20.170 -8.454 1.00 95.62 773 VAL A O 1
ATOM 5876 N N . CYS A 1 774 ? 22.732 19.556 -8.679 1.00 95.81 774 CYS A N 1
ATOM 5877 C CA . CYS A 1 774 ? 22.855 18.313 -7.929 1.00 95.81 774 CYS A CA 1
ATOM 5878 C C . CYS A 1 774 ? 23.696 17.244 -8.638 1.00 95.81 774 CYS A C 1
ATOM 5880 O O . CYS A 1 774 ? 24.155 16.315 -7.979 1.00 95.81 774 CYS A O 1
ATOM 5882 N N . THR A 1 775 ? 24.010 17.403 -9.928 1.00 95.94 775 THR A N 1
ATOM 5883 C CA . THR A 1 775 ? 24.984 16.533 -10.613 1.00 95.94 775 THR A CA 1
ATOM 5884 C C . THR A 1 775 ? 26.384 16.622 -9.995 1.00 95.94 775 THR A C 1
ATOM 5886 O O . THR A 1 775 ? 27.218 15.742 -10.209 1.00 95.94 775 THR A O 1
ATOM 5889 N N . ARG A 1 776 ? 26.667 17.698 -9.246 1.00 95.31 776 ARG A N 1
ATOM 5890 C CA . ARG A 1 776 ? 27.977 17.985 -8.645 1.00 95.31 776 ARG A CA 1
ATOM 5891 C C . ARG A 1 776 ? 28.104 17.549 -7.187 1.00 95.31 776 ARG A C 1
ATOM 5893 O O . ARG A 1 776 ? 29.162 17.750 -6.599 1.00 95.31 776 ARG A O 1
ATOM 5900 N N . VAL A 1 777 ? 27.055 16.989 -6.592 1.00 94.12 777 VAL A N 1
ATOM 5901 C CA . VAL A 1 777 ? 27.045 16.576 -5.181 1.00 94.12 777 VAL A CA 1
ATOM 5902 C C . VAL A 1 777 ? 26.757 15.081 -5.056 1.00 94.12 777 VAL A C 1
ATOM 5904 O O . VAL A 1 777 ? 26.433 14.418 -6.040 1.00 94.12 777 VAL A O 1
ATOM 5907 N N . SER A 1 778 ? 26.899 14.544 -3.844 1.00 94.12 778 SER A N 1
ATOM 5908 C CA . SER A 1 778 ? 26.560 13.150 -3.550 1.00 94.12 778 SER A CA 1
ATOM 5909 C C . SER A 1 778 ? 25.052 12.901 -3.631 1.00 94.12 778 SER A C 1
ATOM 5911 O O . SER A 1 778 ? 24.248 13.825 -3.484 1.00 94.12 778 SER A O 1
ATOM 5913 N N . ARG A 1 779 ? 24.636 11.637 -3.790 1.00 92.81 779 ARG A N 1
ATOM 5914 C CA . ARG A 1 779 ? 23.205 11.274 -3.855 1.00 92.81 779 ARG A CA 1
ATOM 5915 C C . ARG A 1 779 ? 22.431 11.715 -2.619 1.00 92.81 779 ARG A C 1
ATOM 5917 O O . ARG A 1 779 ? 21.322 12.228 -2.732 1.00 92.81 779 ARG A O 1
ATOM 5924 N N . LEU A 1 780 ? 23.041 11.559 -1.445 1.00 94.31 780 LEU A N 1
ATOM 5925 C CA . LEU A 1 780 ? 22.443 11.972 -0.180 1.00 94.31 780 LEU A CA 1
ATOM 5926 C C . LEU A 1 780 ? 22.270 13.492 -0.104 1.00 94.31 780 LEU A C 1
ATOM 5928 O O . LEU A 1 780 ? 21.217 13.965 0.314 1.00 94.31 780 LEU A O 1
ATOM 5932 N N . ALA A 1 781 ? 23.272 14.255 -0.554 1.00 95.06 781 ALA A N 1
ATOM 5933 C CA . ALA A 1 781 ? 23.183 15.709 -0.623 1.00 95.06 781 ALA A CA 1
ATOM 5934 C C . ALA A 1 781 ? 22.125 16.162 -1.642 1.00 95.06 781 ALA A C 1
ATOM 5936 O O . ALA A 1 781 ? 21.335 17.050 -1.334 1.00 95.06 781 ALA A O 1
ATOM 5937 N N . GLY A 1 782 ? 22.046 15.520 -2.812 1.00 95.69 782 GLY A N 1
ATOM 5938 C CA . GLY A 1 782 ? 21.009 15.789 -3.812 1.00 95.69 782 GLY A CA 1
ATOM 5939 C C . GLY A 1 782 ? 19.597 15.524 -3.280 1.00 95.69 782 GLY A C 1
ATOM 5940 O O . GLY A 1 782 ? 18.712 16.368 -3.429 1.00 95.69 782 GLY A O 1
ATOM 5941 N N . LEU A 1 783 ? 19.396 14.402 -2.579 1.00 96.31 783 LEU A N 1
ATOM 5942 C CA . LEU A 1 783 ? 18.138 14.082 -1.899 1.00 96.31 783 LEU A CA 1
ATOM 5943 C C . LEU A 1 783 ? 17.810 15.105 -0.798 1.00 96.31 783 LEU A C 1
ATOM 5945 O O . LEU A 1 783 ? 16.666 15.548 -0.700 1.00 96.31 783 LEU A O 1
ATOM 5949 N N . ALA A 1 784 ? 18.800 15.520 -0.002 1.00 97.12 784 ALA A N 1
ATOM 5950 C CA . ALA A 1 784 ? 18.624 16.540 1.030 1.00 97.12 784 ALA A CA 1
ATOM 5951 C C . ALA A 1 784 ? 18.226 17.900 0.433 1.00 97.12 784 ALA A C 1
ATOM 5953 O O . ALA A 1 784 ? 17.299 18.536 0.932 1.00 97.12 784 ALA A O 1
ATOM 5954 N N . VAL A 1 785 ? 18.874 18.322 -0.659 1.00 97.56 785 VAL A N 1
ATOM 5955 C CA . VAL A 1 785 ? 18.545 19.555 -1.393 1.00 97.56 785 VAL A CA 1
ATOM 5956 C C . VAL A 1 785 ? 17.121 19.495 -1.940 1.00 97.56 785 VAL A C 1
ATOM 5958 O O . VAL A 1 785 ? 16.359 20.444 -1.756 1.00 97.56 785 VAL A O 1
ATOM 5961 N N . LEU A 1 786 ? 16.734 18.378 -2.561 1.00 97.75 786 LEU A N 1
ATOM 5962 C CA . LEU A 1 786 ? 15.386 18.188 -3.091 1.00 97.75 786 LEU A CA 1
ATOM 5963 C C . LEU A 1 786 ? 14.324 18.241 -1.983 1.00 97.75 786 LEU A C 1
ATOM 5965 O O . LEU A 1 786 ? 13.344 18.979 -2.104 1.00 97.75 786 LEU A O 1
ATOM 5969 N N . ALA A 1 787 ? 14.534 17.504 -0.889 1.00 97.38 787 ALA A N 1
ATOM 5970 C CA . ALA A 1 787 ? 13.626 17.482 0.254 1.00 97.38 787 ALA A CA 1
ATOM 5971 C C . ALA A 1 787 ? 13.511 18.866 0.916 1.00 97.38 787 ALA A C 1
ATOM 5973 O O . ALA A 1 787 ? 12.403 19.313 1.221 1.00 97.38 787 ALA A O 1
ATOM 5974 N N . ALA A 1 788 ? 14.629 19.579 1.091 1.00 97.56 788 ALA A N 1
ATOM 5975 C CA . ALA A 1 788 ? 14.648 20.925 1.658 1.00 97.56 788 ALA A CA 1
ATOM 5976 C C . ALA A 1 788 ? 13.920 21.935 0.761 1.00 97.56 788 ALA A C 1
ATOM 5978 O O . ALA A 1 788 ? 13.078 22.692 1.250 1.00 97.56 788 ALA A O 1
ATOM 5979 N N . ALA A 1 789 ? 14.184 21.914 -0.550 1.00 97.00 789 ALA A N 1
ATOM 5980 C CA . ALA A 1 789 ? 13.518 22.786 -1.513 1.00 97.00 789 ALA A CA 1
ATOM 5981 C C . ALA A 1 789 ? 12.003 22.546 -1.521 1.00 97.00 789 ALA A C 1
ATOM 5983 O O . ALA A 1 789 ? 11.228 23.494 -1.378 1.00 97.00 789 ALA A O 1
ATOM 5984 N N . LEU A 1 790 ? 11.564 21.286 -1.615 1.00 95.94 790 LEU A N 1
ATOM 5985 C CA . LEU A 1 790 ? 10.139 20.959 -1.642 1.00 95.94 790 LEU A CA 1
ATOM 5986 C C . LEU A 1 790 ? 9.444 21.303 -0.316 1.00 95.94 790 LEU A C 1
ATOM 5988 O O . LEU A 1 790 ? 8.335 21.836 -0.330 1.00 95.94 790 LEU A O 1
ATOM 5992 N N . THR A 1 791 ? 10.114 21.097 0.822 1.00 95.25 791 THR A N 1
ATOM 5993 C CA . THR A 1 791 ? 9.608 21.512 2.142 1.00 95.25 791 THR A CA 1
ATOM 5994 C C . THR A 1 791 ? 9.446 23.030 2.230 1.00 95.25 791 THR A C 1
ATOM 5996 O O . THR A 1 791 ? 8.409 23.514 2.690 1.00 95.25 791 THR A O 1
ATOM 5999 N N . ALA A 1 792 ? 10.430 23.798 1.752 1.00 95.25 792 ALA A N 1
ATOM 6000 C CA . ALA A 1 792 ? 10.357 25.257 1.720 1.00 95.25 792 ALA A CA 1
ATOM 6001 C C . ALA A 1 792 ? 9.191 25.746 0.843 1.00 95.25 792 ALA A C 1
ATOM 6003 O O . ALA A 1 792 ? 8.435 26.628 1.260 1.00 95.25 792 ALA A O 1
ATOM 6004 N N . PHE A 1 793 ? 8.983 25.132 -0.326 1.00 93.44 793 PHE A N 1
ATOM 6005 C CA . PHE A 1 793 ? 7.843 25.441 -1.191 1.00 93.44 793 PHE A CA 1
ATOM 6006 C C . PHE A 1 793 ? 6.503 25.065 -0.556 1.00 93.44 793 PHE A C 1
ATOM 6008 O O . PHE A 1 793 ? 5.579 25.878 -0.586 1.00 93.44 793 PHE A O 1
ATOM 6015 N N . ALA A 1 794 ? 6.394 23.894 0.074 1.00 90.44 794 ALA A N 1
ATOM 6016 C CA . ALA A 1 794 ? 5.184 23.477 0.779 1.00 90.44 794 ALA A CA 1
ATOM 6017 C C . ALA A 1 794 ? 4.842 24.434 1.936 1.00 90.44 794 ALA A C 1
ATOM 6019 O O . ALA A 1 794 ? 3.672 24.771 2.152 1.00 90.44 794 ALA A O 1
ATOM 6020 N N . LEU A 1 795 ? 5.853 24.937 2.653 1.00 90.44 795 LEU A N 1
ATOM 6021 C CA . LEU A 1 795 ? 5.674 25.939 3.703 1.00 90.44 795 LEU A CA 1
ATOM 6022 C C . LEU A 1 795 ? 5.231 27.293 3.129 1.00 90.44 795 LEU A C 1
ATOM 6024 O O . LEU A 1 795 ? 4.264 27.879 3.622 1.00 90.44 795 LEU A O 1
ATOM 6028 N N . ALA A 1 796 ? 5.884 27.772 2.067 1.00 90.25 796 ALA A N 1
ATOM 6029 C CA . ALA A 1 796 ? 5.509 29.009 1.383 1.00 90.25 796 ALA A CA 1
ATOM 6030 C C . ALA A 1 796 ? 4.074 28.937 0.836 1.00 90.25 796 ALA A C 1
ATOM 6032 O O . ALA A 1 796 ? 3.273 29.859 1.028 1.00 90.25 796 ALA A O 1
ATOM 6033 N N . GLU A 1 797 ? 3.700 27.807 0.236 1.00 87.88 797 GLU A N 1
ATOM 6034 C CA . GLU A 1 797 ? 2.348 27.584 -0.261 1.00 87.88 797 GLU A CA 1
ATOM 6035 C C . GLU A 1 797 ? 1.339 27.546 0.885 1.00 87.88 797 GLU A C 1
ATOM 6037 O O . GLU A 1 797 ? 0.269 28.157 0.793 1.00 87.88 797 GLU A O 1
ATOM 6042 N N . THR A 1 798 ? 1.709 26.918 2.001 1.00 85.50 798 THR A N 1
ATOM 6043 C CA . THR A 1 798 ? 0.881 26.876 3.203 1.00 85.50 798 THR A CA 1
ATOM 6044 C C . THR A 1 798 ? 0.568 28.251 3.758 1.00 85.50 798 THR A C 1
ATOM 6046 O O . THR A 1 798 ? -0.542 28.497 4.233 1.00 85.50 798 THR A O 1
ATOM 6049 N N . ILE A 1 799 ? 1.524 29.169 3.675 1.00 86.06 799 ILE A N 1
ATOM 6050 C CA . ILE A 1 799 ? 1.334 30.560 4.073 1.00 86.06 799 ILE A CA 1
ATOM 6051 C C . ILE A 1 799 ? 0.444 31.287 3.056 1.00 86.06 799 ILE A C 1
ATOM 6053 O O . ILE A 1 799 ? -0.502 31.966 3.459 1.00 86.06 799 ILE A O 1
ATOM 6057 N N . SER A 1 800 ? 0.687 31.096 1.755 1.00 84.38 800 SER A N 1
ATOM 6058 C CA . SER A 1 800 ? -0.063 31.768 0.683 1.00 84.38 800 SER A CA 1
ATOM 6059 C C . SER A 1 800 ? -1.543 31.359 0.611 1.00 84.38 800 SER A C 1
ATOM 6061 O O . SER A 1 800 ? -2.407 32.179 0.314 1.00 84.38 800 SER A O 1
ATOM 6063 N N . THR A 1 801 ? -1.867 30.107 0.949 1.00 81.75 801 THR A N 1
ATOM 6064 C CA . THR A 1 801 ? -3.222 29.538 0.827 1.00 81.75 801 THR A CA 1
ATOM 6065 C C . THR A 1 801 ? -4.054 29.651 2.106 1.00 81.75 801 THR A C 1
ATOM 6067 O O . THR A 1 801 ? -5.164 29.122 2.167 1.00 81.75 801 THR A O 1
ATOM 6070 N N . ARG A 1 802 ? -3.582 30.371 3.136 1.00 80.19 802 ARG A N 1
ATOM 6071 C CA . ARG A 1 802 ? -4.266 30.482 4.443 1.00 80.19 802 ARG A CA 1
ATOM 6072 C C . ARG A 1 802 ? -5.728 30.919 4.338 1.00 80.19 802 ARG A C 1
ATOM 6074 O O . ARG A 1 802 ? -6.566 30.382 5.059 1.00 80.19 802 ARG A O 1
ATOM 6081 N N . GLN A 1 803 ? -6.035 31.877 3.464 1.00 74.88 803 GLN A N 1
ATOM 6082 C CA . GLN A 1 803 ? -7.405 32.367 3.263 1.00 74.88 803 GLN A CA 1
ATOM 6083 C C . GLN A 1 803 ? -8.292 31.302 2.601 1.00 74.88 803 GLN A C 1
ATOM 6085 O O . GLN A 1 803 ? -9.383 31.018 3.090 1.00 74.88 803 GLN A O 1
ATOM 6090 N N . VAL A 1 804 ? -7.780 30.635 1.563 1.00 77.00 804 VAL A N 1
ATOM 6091 C CA . VAL A 1 804 ? -8.474 29.536 0.872 1.00 77.00 804 VAL A CA 1
ATOM 6092 C C . VAL A 1 804 ? -8.724 28.363 1.824 1.00 77.00 804 VAL A C 1
ATOM 6094 O O . VAL A 1 804 ? -9.835 27.845 1.876 1.00 77.00 804 VAL A O 1
ATOM 6097 N N . ARG A 1 805 ? -7.747 27.994 2.664 1.00 75.88 805 ARG A N 1
ATOM 6098 C CA . ARG A 1 805 ? -7.930 26.957 3.694 1.00 75.88 805 ARG A CA 1
ATOM 6099 C C . ARG A 1 805 ? -9.023 27.295 4.697 1.00 75.88 805 ARG A C 1
ATOM 6101 O O . ARG A 1 805 ? -9.682 26.381 5.176 1.00 75.88 805 ARG A O 1
ATOM 6108 N N . ARG A 1 806 ? -9.202 28.570 5.058 1.00 72.88 806 ARG A N 1
ATOM 6109 C CA . ARG A 1 806 ? -10.296 28.981 5.952 1.00 72.88 806 ARG A CA 1
ATOM 6110 C C . ARG A 1 806 ? -11.649 28.773 5.270 1.00 72.88 806 ARG A C 1
ATOM 6112 O O . ARG A 1 806 ? -12.488 28.095 5.847 1.00 72.88 806 ARG A O 1
ATOM 6119 N N . ALA A 1 807 ? -11.793 29.213 4.021 1.00 72.00 807 ALA A N 1
ATOM 6120 C CA . ALA A 1 807 ? -13.015 29.021 3.234 1.00 72.00 807 ALA A CA 1
ATOM 6121 C C . ALA A 1 807 ? -13.333 27.535 2.944 1.00 72.00 807 ALA A C 1
ATOM 6123 O O . ALA A 1 807 ? -14.490 27.125 2.895 1.00 72.00 807 ALA A O 1
ATOM 6124 N N . ILE A 1 808 ? -12.309 26.686 2.787 1.00 71.44 808 ILE A N 1
ATOM 6125 C CA . ILE A 1 808 ? -12.483 25.237 2.580 1.00 71.44 808 ILE A CA 1
ATOM 6126 C C . ILE A 1 808 ? -12.845 24.489 3.877 1.00 71.44 808 ILE A C 1
ATOM 6128 O O . ILE A 1 808 ? -13.292 23.345 3.846 1.00 71.44 808 ILE A O 1
ATOM 6132 N N . ARG A 1 809 ? -12.692 25.111 5.046 1.00 67.06 809 ARG A N 1
ATOM 6133 C CA . ARG A 1 809 ? -13.053 24.482 6.326 1.00 67.06 809 ARG A CA 1
ATOM 6134 C C . ARG A 1 809 ? -14.518 24.670 6.708 1.00 67.06 809 ARG A C 1
ATOM 6136 O O . ARG A 1 809 ? -14.960 23.994 7.630 1.00 67.06 809 ARG A O 1
ATOM 6143 N N . GLU A 1 810 ? -15.251 25.531 6.010 1.00 61.03 810 GLU A N 1
ATOM 6144 C CA . GLU A 1 810 ? -16.698 25.664 6.180 1.00 61.03 810 GLU A CA 1
ATOM 6145 C C . GLU A 1 810 ? -17.414 24.473 5.515 1.00 61.03 810 GLU A C 1
ATOM 6147 O O . GLU A 1 810 ? -17.062 24.119 4.378 1.00 61.03 810 GLU A O 1
ATOM 6152 N N . PRO A 1 811 ? -18.360 23.810 6.210 1.00 55.81 811 PRO A N 1
ATOM 6153 C CA . PRO A 1 811 ? -19.073 22.663 5.665 1.00 55.81 811 PRO A CA 1
ATOM 6154 C C . PRO A 1 811 ? -19.902 23.066 4.443 1.00 55.81 811 PRO A C 1
ATOM 6156 O O . PRO A 1 811 ? -20.567 24.099 4.438 1.00 55.81 811 PRO A O 1
ATOM 6159 N N . LEU A 1 812 ? -19.864 22.235 3.401 1.00 55.06 812 LEU A N 1
ATOM 6160 C CA . LEU A 1 812 ? -20.785 22.364 2.277 1.00 55.06 812 LEU A CA 1
ATOM 6161 C C . LEU A 1 812 ? -22.183 21.911 2.707 1.00 55.06 812 LEU A C 1
ATOM 6163 O O . LEU A 1 812 ? -22.319 20.976 3.496 1.00 55.06 812 LEU A O 1
ATOM 6167 N N . VAL A 1 813 ? -23.216 22.552 2.159 1.00 51.22 813 VAL A N 1
ATOM 6168 C CA . VAL A 1 813 ? -24.597 22.077 2.294 1.00 51.22 813 VAL A CA 1
ATOM 6169 C C . VAL A 1 813 ? -24.666 20.636 1.748 1.00 51.22 813 VAL A C 1
ATOM 6171 O O . VAL A 1 813 ? -24.174 20.405 0.639 1.00 51.22 813 VAL A O 1
ATOM 6174 N N . PRO A 1 814 ? -25.224 19.663 2.496 1.00 53.03 814 PRO A N 1
ATOM 6175 C CA . PRO A 1 814 ? -25.300 18.270 2.060 1.00 53.03 814 PRO A CA 1
ATOM 6176 C C . PRO A 1 814 ? -26.004 18.123 0.707 1.00 53.03 814 PRO A C 1
ATOM 6178 O O . PRO A 1 814 ? -27.011 18.782 0.454 1.00 53.03 814 PRO A O 1
ATOM 6181 N N . GLU A 1 815 ? -25.528 17.204 -0.140 1.00 47.19 815 GLU A N 1
ATOM 6182 C CA . GLU A 1 815 ? -26.131 16.903 -1.454 1.00 47.19 815 GLU A CA 1
ATOM 6183 C C . GLU A 1 815 ? -27.609 16.463 -1.318 1.00 47.19 815 GLU A C 1
ATOM 6185 O O . GLU A 1 815 ? -28.429 16.737 -2.193 1.00 47.19 815 GLU A O 1
ATOM 6190 N N . SER A 1 816 ? -27.984 15.910 -0.156 1.00 47.41 816 SER A N 1
ATOM 6191 C CA . SER A 1 816 ? -29.356 15.537 0.216 1.00 47.41 816 SER A CA 1
ATOM 6192 C C . SER A 1 816 ? -30.314 16.711 0.467 1.00 47.41 816 SER A C 1
ATOM 6194 O O . SER A 1 816 ? -31.496 16.479 0.701 1.00 47.41 816 SER A O 1
ATOM 6196 N N . ALA A 1 817 ? -29.838 17.960 0.460 1.00 37.00 817 ALA A N 1
ATOM 6197 C CA . ALA A 1 817 ? -30.672 19.149 0.660 1.00 37.00 817 ALA A CA 1
ATOM 6198 C C . ALA A 1 817 ? -31.234 19.733 -0.650 1.00 37.00 817 ALA A C 1
ATOM 6200 O O . ALA A 1 817 ? -31.920 20.755 -0.619 1.00 37.00 817 ALA A O 1
ATOM 6201 N N . THR A 1 818 ? -30.964 19.111 -1.803 1.00 34.56 818 THR A N 1
ATOM 6202 C CA . THR A 1 818 ? -31.637 19.491 -3.050 1.00 34.56 818 THR A CA 1
ATOM 6203 C C . THR A 1 818 ? -33.058 18.912 -3.056 1.00 34.56 818 THR A C 1
ATOM 6205 O O . THR A 1 818 ? -33.217 17.693 -2.973 1.00 34.56 818 THR A O 1
ATOM 6208 N N . PRO A 1 819 ? -34.119 19.745 -3.108 1.00 30.09 819 PRO A N 1
ATOM 6209 C CA . PRO A 1 819 ? -35.481 19.234 -3.193 1.00 30.09 819 PRO A CA 1
ATOM 6210 C C . PRO A 1 819 ? -35.626 18.399 -4.472 1.00 30.09 819 PRO A C 1
ATOM 6212 O O . PRO A 1 819 ? -34.996 18.733 -5.482 1.00 30.09 819 PRO A O 1
ATOM 6215 N N . PRO A 1 820 ? -36.441 17.326 -4.466 1.00 36.47 820 PRO A N 1
ATOM 6216 C CA . PRO A 1 820 ? -36.675 16.544 -5.668 1.00 36.47 820 PRO A CA 1
ATOM 6217 C C . PRO A 1 820 ? -37.152 17.491 -6.766 1.00 36.47 820 PRO A C 1
ATOM 6219 O O . PRO A 1 820 ? -38.120 18.232 -6.577 1.00 36.47 820 PRO A O 1
ATOM 6222 N N . LEU A 1 821 ? -36.433 17.485 -7.892 1.00 35.56 821 LEU A N 1
ATOM 6223 C CA . LEU A 1 821 ? -36.813 18.191 -9.109 1.00 35.56 821 LEU A CA 1
ATOM 6224 C C . LEU A 1 821 ? -38.292 17.900 -9.371 1.00 35.56 821 LEU A C 1
ATOM 6226 O O . LEU A 1 821 ? -38.668 16.759 -9.654 1.00 35.56 821 LEU A O 1
ATOM 6230 N N . ARG A 1 822 ? -39.139 18.927 -9.221 1.00 34.34 822 ARG A N 1
ATOM 6231 C CA . ARG A 1 822 ? -40.537 18.849 -9.635 1.00 34.34 822 ARG A CA 1
ATOM 6232 C C . ARG A 1 822 ? -40.529 18.467 -11.108 1.00 34.34 822 ARG A C 1
ATOM 6234 O O . ARG A 1 822 ? -40.005 19.210 -11.931 1.00 34.34 822 ARG A O 1
ATOM 6241 N N . LYS A 1 823 ? -41.084 17.295 -11.415 1.00 40.62 823 LYS A N 1
ATOM 6242 C CA . LYS A 1 823 ? -41.454 16.936 -12.780 1.00 40.62 823 LYS A CA 1
ATOM 6243 C C . LYS A 1 823 ? -42.472 17.971 -13.256 1.00 40.62 823 LYS A C 1
ATOM 6245 O O . LYS A 1 823 ? -43.585 17.994 -12.732 1.00 40.62 823 LYS A O 1
ATOM 6250 N N . HIS A 1 824 ? -42.075 18.801 -14.208 1.00 35.41 824 HIS A N 1
ATOM 6251 C CA . HIS A 1 824 ? -42.978 19.468 -15.133 1.00 35.41 824 HIS A CA 1
ATOM 6252 C C . HIS A 1 824 ? -42.518 19.134 -16.541 1.00 35.41 824 HIS A C 1
ATOM 6254 O O . HIS A 1 824 ? -41.291 19.226 -16.781 1.00 35.41 824 HIS A O 1
#

pLDDT: mean 86.4, std 12.16, range [28.62, 98.38]

Foldseek 3Di:
DPPPPFDAFPPRWTFDAQPDAQDLLLLLLLLLLLLLLLQLLVLCLVDPDPLSLLLSLLSLVLSLLLLVLVLVLVQTTVCVDDCNVVVSLVLSLLSNLLSLLSNPCQAFDPPFDLSVQSNLVSSLCSNVSSLVSVLSSQVRDPPDDDPNCLSCVLSVVLSVLSVCLSCPDPVQGHPDPNNSVSSSVSSVVSSCSNVVSCVVSVVQQDDGNYLNRSLNSQLSSVLSLLLLLLLLLLPLVLQFDQFFDAPLSLLLLLLSLLLSLLLNCLCQVFLSLLLSVLLVPDDGSRSSVLSCVLRVPLVSLLSSLSSLLSSLSSNLSNLSRDPDQDFDDDSSLCSNLVSLLSNLVSSQSNCCSRVVDRQPLSVQLNVQSVVCSVVSRPGRSSVSSVSNSVSSVVSVVCCVPVVVVVSVVSCVVSVVVVVPDPAAGVLLVSLLSLLLLLLLLLLSQCLVVVDPVSLLLSLLLLLLSLLLNVLVLLLVQQDDDPDPLLSVLSSLLSSLSSQLSSLSNCCQHGDPPHDQSLVSNLVSSLSSLVSSLVSQCVVCVVPPVCVVVSCLSVVLSVQLSVLSVVLSPDDPPDPPPPDDDVSSSVSSVVSSCSSLVSVVVVAQLPRFSPALNRLLVSLSSSLSVLLSSLSSLLSVLSRPHRHHPQLSLLSSLLSLLSSLLNLVCPLFLSLLSSVLLLPDDGRVSRVLSCQQRSPLVSLLSSLSSLLSSLSNVLSNCRVPWFFQQAPGSSLCSNLVSVLSNLVSSQSNVCSRPVDGDVLSVVLSVVSVVLSNVSSGGRSSVSSNVSSVSSVVSSVVVCVVCVVVSVVSPDDDDDPVPDDPPPDD

Sequence (824 aa):
MADKGPKVAAGRIQLVGESSAVSRLELFLDLIFVFAFVTVTAMAAADLTVANLLHAGVLLVLLWSCWLSYAWVGNAVRVDRGVMPVAMFGLAAIVLVMGANLQEAFADKPGGLPGPLLFVICYLVIRSSTLLILTIVTRSTPDHRPGLAQLWLPLFAAAVVLLAAALLPRPLGEGSVAGEWARFGLLLLALVVEYGGSMALRLTSWPISSVKHWTERFHLIILVAFGEIIISAGMGQGVGTGTPVSWGVVSGAVLSMLLVGVLWWTYFDIARFGAEDALERASGRTRALLARDAYTFLHLPMIAGLILLSLGLKHTFNGLAFKSIQHESGLGLFALYGGVALYLVGLIAFERRSMGLLGRGPITGVALVLVLAPVAAHLPVVLGLGLLAAAVVSLVMLDRTVFRVRHRALHGAIEPVTERFSGVTPKELFLDLVYVFAFIQVTELMTAVPNARGLFEGVVVLALLWWSWSCYAWLGSAFRTENAVARAMLLGAAASILVIAITVPVVFADLPGGLSGPVVFVTAYGVVRALNLVAFWMITRRDRAFRGQLVRLAVPAAVVLALLYAAAAVPQTSTDPDAFQPVRSALWVAAVVVDFGSGYLLNARHWLVRSAEHWADRFGLIILVALGGAIVSTGLSVTNRAVSTMMVLATVLGLVLIATLWWAYFDVDATMGQRRVQSLSDGQRSRLALEAYTYAHLVMIIGIVLVALGLRKTVAEVERFHGPVGWDMPLLTLFGGVILFLLGDKLFWWRITQRIRPLRVVAILTLIALTAVCTRVSRLAGLAVLAAALTAFALAETISTRQVRRAIREPLVPESATPPLRKH